Protein AF-A0A553NAD1-F1 (afdb_monomer)

Solvent-accessible surface area (backbone atoms only — not comparable to full-atom values): 46303 Å² total; per-residue (Å²): 99,87,90,55,59,46,81,45,65,51,66,58,22,22,53,83,28,61,50,53,101,74,58,42,40,40,43,79,47,86,65,76,65,32,33,32,42,28,48,88,83,40,85,36,45,63,30,46,58,85,72,62,65,29,15,17,15,6,55,20,30,30,30,40,57,53,76,83,68,48,60,88,63,41,79,38,80,38,51,24,25,24,32,85,57,92,50,79,54,73,43,75,52,69,59,29,39,39,30,30,32,95,87,86,48,50,37,34,36,56,63,61,42,97,45,73,45,31,23,71,31,33,49,40,90,90,53,87,79,86,83,80,88,85,83,83,89,84,92,81,83,94,78,81,89,75,85,79,78,82,82,77,57,55,83,82,52,57,45,82,44,60,51,62,54,24,26,55,62,32,56,71,44,93,66,72,42,47,35,41,84,50,88,67,78,66,33,33,30,43,26,47,85,84,38,63,29,40,64,32,51,54,80,50,64,63,25,13,23,16,9,56,20,19,28,23,35,50,88,54,82,65,49,62,88,62,39,78,39,79,37,46,28,24,16,10,44,96,95,31,56,62,61,40,78,44,69,59,28,40,39,29,31,32,96,84,83,50,52,35,33,35,62,60,63,36,94,45,68,45,27,23,73,25,32,30,57,82,84,37,59,46,80,45,66,49,65,55,21,22,54,82,27,60,49,56,102,76,55,44,45,35,40,80,44,86,64,77,62,36,32,30,40,28,49,90,84,39,84,36,47,63,29,49,55,82,56,61,66,29,16,19,16,6,57,21,22,30,27,39,49,84,54,82,65,50,58,89,63,32,61,41,79,36,48,24,22,26,10,44,96,94,29,59,60,65,43,76,46,58,59,27,39,37,32,32,32,97,87,81,48,52,36,33,36,56,55,55,35,94,43,64,48,30,23,72,29,34,48,37,87,88,48,93,74,90,76,87,88,79,89,85,86,88,89,88,88,90,87,79,94,73,88,83,68,80,87,76,55,52,87,80,53,55,46,81,44,62,52,63,53,24,27,56,84,34,56,71,48,93,68,69,45,44,37,42,82,47,87,65,76,66,34,31,32,46,25,48,85,85,38,78,28,39,65,32,52,55,81,55,63,63,26,11,22,15,11,53,23,21,31,27,36,49,89,54,81,68,49,60,88,63,40,78,39,80,37,47,26,25,23,9,44,95,94,30,59,61,62,44,77,48,72,57,28,40,39,29,34,34,99,82,83,48,53,35,32,35,62,58,64,43,96,48,81,43,30,26,73,26,30,29,68,70,65,82,63,76,70,66,82,55,57,54,83,81,51,56,45,82,46,66,50,64,56,21,22,55,84,28,60,50,53,101,79,52,43,42,38,43,77,46,86,65,78,66,34,33,32,42,28,47,90,84,38,84,35,46,62,30,52,56,81,56,61,65,30,15,18,16,7,56,22,23,29,28,38,50,87,54,82,69,50,59,89,63,39,78,38,80,39,49,28,24,26,11,43,96,93,32,57,60,64,44,74,51,60,61,27,41,38,30,31,32,96,85,78,48,53,37,32,37,58,55,59,38,95,46,64,49,31,24,72,28,33,47,47,95,82,66,78,92,71,87,76,96,76,82,87,81,82,88,80,84,84,80,86,88,79,92,77,78,81,91,62,58,51,80,83,49,54,45,81,45,60,53,64,55,25,26,63,82,35,58,69,48,94,65,76,43,45,37,43,82,50,85,66,77,66,33,33,32,42,26,49,88,85,39,86,46,55,63,40,51,55,80,52,62,66,24,14,23,17,11,58,19,20,30,24,38,51,86,55,82,65,49,59,89,62,39,79,37,77,37,48,28,24,18,10,43,96,95,31,58,63,62,38,80,46,68,61,26,43,38,31,28,31,99,84,87,48,54,32,34,34,62,62,64,38,96,45,71,44,28,23,74,28,60

Radius of gyration: 35.9 Å; Cα contacts (8 Å, |Δi|>4): 2042; chains: 1; bounding box: 89×92×97 Å

InterPro domains:
  IPR057774 UMOD/GP2/OIT3-like, D8C domain [PF23283] (36-122)
  IPR057774 UMOD/GP2/OIT3-like, D8C domain [PF23283] (189-275)
  IPR057774 UMOD/GP2/OIT3-like, D8C domain [PF23283] (312-398)
  IPR057774 UMOD/GP2/OIT3-like, D8C domain [PF23283] (465-551)
  IPR057774 UMOD/GP2/OIT3-like, D8C domain [PF23283] (599-685)
  IPR057774 UMOD/GP2/OIT3-like, D8C domain [PF23283] (752-838)

Foldseek 3Di:
DLVDAAEDADQLQALPHFADPDADALLPDDQDGKYFYDYVNHGFDFDCDFGAARGRRFRKEKGWPHDADDQVVAKDKTWIAIDNDRDTRPDTWDIWIKHDDDPGTIMISDDNTDDRGYDTHTYCPVPDPPDDDDDDDDDDDDDDDDDDDDDDALLVPAAEDADQLQALQNAPDPAAFFQLPPDFDGKYFYHHPNFGWDFAQDQRDARGSSARWEKGWDPDADDQVVAKDWTWIATDDPNDSRPDTFDIWIKHQHPPGGIMIRDDRGPDRRYDGHTYCLRGAAEDADQLQALPRFADPDADFLLPPPQDDKYFYDYPNHGFDFAQDFGDARGRRFRWEKGWDPDADDQNVAKDWTWIATDDPNDSRPDTWPIWIKHQDPVRTIIISDDNGPDGRYDTHTYCPVPPDPDDDDDDDDDDDDDDDDDDDPDDQLLRPAAEDADQLLELVNAQDPQAFFQLPPDFDGKYFYHHPNAGWAFAQDFRDARGSSFRWEKGWHPDADDQVVAKDKTWIATDDPNDSRPDTWDIWIWHQDPVRTIMIRDDNTDDGGYDGHIYHPPPPVPPPPQVLRPAAEDADQLQALPRFADPDADFLLPDDQDGKYFYDYPNHGWDFAQDFRDARGRRFRWEKGWDPDADDQVVAKDKTWIATDDPNRSRPDIWPIWIKHQDPVGGIMISDDNGPDGRYDTHTYDPPPDPDDDDDDDDDDDDDDDDDDDDDDDQLLVDAAEDADQLQALPNAPDPAAFFQLPPPFDGKYFYHHPNHGDDFAQDQRDARGSSFRWEKGWDPDADDQVVAWDWTWIATDDPNDSRPDTFDIWIKHQHDPGGIMIRDDRGPDRRYDTHD

Structure (mmCIF, N/CA/C/O backbone):
data_AF-A0A553NAD1-F1
#
_entry.id   AF-A0A553NAD1-F1
#
loop_
_atom_site.group_PDB
_atom_site.id
_atom_site.type_symbol
_atom_site.label_atom_id
_atom_site.label_alt_id
_atom_site.label_comp_id
_atom_site.label_asym_id
_atom_site.label_entity_id
_atom_site.label_seq_id
_atom_site.pdbx_PDB_ins_code
_atom_site.Cartn_x
_atom_site.Cartn_y
_atom_site.Cartn_z
_atom_site.occupancy
_atom_site.B_iso_or_equiv
_atom_site.auth_seq_id
_atom_site.auth_comp_id
_atom_site.auth_asym_id
_atom_site.auth_atom_id
_atom_site.pdbx_PDB_model_num
ATOM 1 N N . PRO A 1 1 ? -15.898 -7.299 29.329 1.00 72.94 1 PRO A N 1
ATOM 2 C CA . PRO A 1 1 ? -16.764 -8.474 29.094 1.00 72.94 1 PRO A CA 1
ATOM 3 C C . PRO A 1 1 ? -16.097 -9.619 28.293 1.00 72.94 1 PRO A C 1
ATOM 5 O O . PRO A 1 1 ? -16.261 -10.762 28.681 1.00 72.94 1 PRO A O 1
ATOM 8 N N . CYS A 1 2 ? -15.268 -9.368 27.265 1.00 80.12 2 CYS A N 1
ATOM 9 C CA . CYS A 1 2 ? -14.580 -10.455 26.528 1.00 80.12 2 CYS A CA 1
ATOM 10 C C . CYS A 1 2 ? -13.595 -11.294 27.358 1.00 80.12 2 CYS A C 1
ATOM 12 O O . CYS A 1 2 ? -13.323 -12.428 27.011 1.00 80.12 2 CYS A O 1
ATOM 14 N N . TYR A 1 3 ? -13.093 -10.768 28.473 1.00 75.94 3 TYR A N 1
ATOM 15 C CA . TYR A 1 3 ? -12.147 -11.474 29.350 1.00 75.94 3 TYR A CA 1
ATOM 16 C C . TYR A 1 3 ? -12.758 -11.851 30.709 1.00 75.94 3 TYR A C 1
ATOM 18 O O . TYR A 1 3 ? -12.046 -12.222 31.633 1.00 75.94 3 TYR A O 1
ATOM 26 N N . SER A 1 4 ? -14.073 -11.675 30.858 1.00 82.19 4 SER A N 1
ATOM 27 C CA . SER A 1 4 ? -14.816 -11.922 32.093 1.00 82.19 4 SER A CA 1
ATOM 28 C C . SER A 1 4 ? -16.259 -12.242 31.707 1.00 82.19 4 SER A C 1
ATOM 30 O O . SER A 1 4 ? -17.062 -11.335 31.472 1.00 82.19 4 SER A O 1
ATOM 32 N N . TYR A 1 5 ? -16.523 -13.538 31.539 1.00 89.75 5 TYR A N 1
ATOM 33 C CA . TYR A 1 5 ? -17.803 -14.120 31.146 1.00 89.75 5 TYR A CA 1
ATOM 34 C C . TYR A 1 5 ? -18.000 -15.464 31.863 1.00 89.75 5 TYR A C 1
ATOM 36 O O . TYR A 1 5 ? -17.034 -16.104 32.275 1.00 89.75 5 TYR A O 1
ATOM 44 N N . ASN A 1 6 ? -19.250 -15.893 31.978 1.00 90.25 6 ASN A N 1
ATOM 45 C CA . ASN A 1 6 ? -19.651 -17.222 32.410 1.00 90.25 6 ASN A CA 1
ATOM 46 C C . ASN A 1 6 ? -19.718 -18.157 31.195 1.00 90.25 6 ASN A C 1
ATOM 48 O O . ASN A 1 6 ? -20.144 -17.752 30.112 1.00 90.25 6 ASN A O 1
ATOM 52 N N . GLU A 1 7 ? -19.311 -19.409 31.357 1.00 90.88 7 GLU A N 1
ATOM 53 C CA . GLU A 1 7 ? -19.454 -20.420 30.307 1.00 90.88 7 GLU A CA 1
ATOM 54 C C . GLU A 1 7 ? -20.846 -21.050 30.398 1.00 90.88 7 GLU A C 1
ATOM 56 O O . GLU A 1 7 ? -21.265 -21.495 31.468 1.00 90.88 7 GLU A O 1
ATOM 61 N N . LEU A 1 8 ? -21.577 -21.062 29.284 1.00 89.81 8 LEU A N 1
ATOM 62 C CA . LEU A 1 8 ? -22.845 -21.770 29.152 1.00 89.81 8 LEU A CA 1
ATOM 63 C C . LEU A 1 8 ? -22.646 -22.953 28.205 1.00 89.81 8 LEU A C 1
ATOM 65 O O . LEU A 1 8 ? -22.827 -22.821 26.995 1.00 89.81 8 LEU A O 1
ATOM 69 N N . ASP A 1 9 ? -22.254 -24.088 28.781 1.00 89.50 9 ASP A N 1
ATOM 70 C CA . ASP A 1 9 ? -22.095 -25.370 28.091 1.00 89.50 9 ASP A CA 1
ATOM 71 C C . ASP A 1 9 ? -23.230 -26.319 28.500 1.00 89.50 9 ASP A C 1
ATOM 73 O O . ASP A 1 9 ? -23.144 -27.043 29.493 1.00 89.50 9 ASP A O 1
ATOM 77 N N . ASP A 1 10 ? -24.358 -26.239 27.796 1.00 86.31 10 ASP A N 1
ATOM 78 C CA . ASP A 1 10 ? -25.515 -27.104 28.041 1.00 86.31 10 ASP A CA 1
ATOM 79 C C . ASP A 1 10 ? -25.986 -27.711 26.714 1.00 86.31 10 ASP A C 1
ATOM 81 O O . ASP A 1 10 ? -26.724 -27.055 25.966 1.00 86.31 10 ASP A O 1
ATOM 85 N N . PRO A 1 11 ? -25.603 -28.970 26.420 1.00 85.06 11 PRO A N 1
ATOM 86 C CA . PRO A 1 11 ? -25.953 -29.655 25.176 1.00 85.06 11 PRO A CA 1
ATOM 87 C C . PRO A 1 11 ? -27.457 -29.720 24.905 1.00 85.06 11 PRO A C 1
ATOM 89 O O . PRO A 1 11 ? -27.882 -29.844 23.758 1.00 85.06 11 PRO A O 1
ATOM 92 N N . ARG A 1 12 ? -28.297 -29.581 25.941 1.00 86.69 12 ARG A N 1
ATOM 93 C CA . ARG A 1 12 ? -29.754 -29.592 25.775 1.00 86.69 12 ARG A CA 1
ATOM 94 C C . ARG A 1 12 ? -30.267 -28.375 24.991 1.00 86.69 12 ARG A C 1
ATOM 96 O O . ARG A 1 12 ? -31.370 -28.440 24.456 1.00 86.69 12 ARG A O 1
ATOM 103 N N . ARG A 1 13 ? -29.488 -27.290 24.906 1.00 90.00 13 ARG A N 1
ATOM 104 C CA . ARG A 1 13 ? -29.822 -26.038 24.192 1.00 90.00 13 ARG A CA 1
ATOM 105 C C . ARG A 1 13 ? -29.468 -26.068 22.707 1.00 90.00 13 ARG A C 1
ATOM 107 O O . ARG A 1 13 ? -29.696 -25.090 21.995 1.00 90.00 13 ARG A O 1
ATOM 114 N N . ALA A 1 14 ? -28.878 -27.162 22.241 1.00 89.75 14 ALA A N 1
ATOM 115 C CA . ALA A 1 14 ? -28.423 -27.309 20.874 1.00 89.75 14 ALA A CA 1
ATOM 116 C C . ALA A 1 14 ? -29.586 -27.293 19.871 1.00 89.75 14 ALA A C 1
ATOM 118 O O . ALA A 1 14 ? -30.636 -27.892 20.093 1.00 89.75 14 ALA A O 1
ATOM 119 N N . THR A 1 15 ? -29.381 -26.636 18.733 1.00 90.31 15 THR A N 1
ATOM 120 C CA . THR A 1 15 ? -30.357 -26.535 17.628 1.00 90.31 15 THR A CA 1
ATOM 121 C C . THR A 1 15 ? -30.809 -27.879 17.054 1.00 90.31 15 THR A C 1
ATOM 123 O O . THR A 1 15 ? -31.892 -27.947 16.489 1.00 90.31 15 THR A O 1
ATOM 126 N N . ASN A 1 16 ? -30.025 -28.947 17.213 1.00 84.75 16 ASN A N 1
ATOM 127 C CA . ASN A 1 16 ? -30.397 -30.308 16.813 1.00 84.75 16 ASN A CA 1
ATOM 128 C C . ASN A 1 16 ? -31.081 -31.119 17.933 1.00 84.75 16 ASN A C 1
ATOM 130 O O . ASN A 1 16 ? -31.470 -32.264 17.699 1.00 84.75 16 ASN A O 1
ATOM 134 N N . ASN A 1 17 ? -31.214 -30.564 19.142 1.00 84.81 17 ASN A N 1
ATOM 135 C CA . ASN A 1 17 ? -31.882 -31.230 20.250 1.00 84.81 17 ASN A CA 1
ATOM 136 C C . ASN A 1 17 ? -33.377 -30.901 20.247 1.00 84.81 17 ASN A C 1
ATOM 138 O O . ASN A 1 17 ? -33.777 -29.763 20.511 1.00 84.81 17 ASN A O 1
ATOM 142 N N . LEU A 1 18 ? -34.192 -31.920 19.986 1.00 82.19 18 LEU A N 1
ATOM 143 C CA . LEU A 1 18 ? -35.644 -31.803 20.000 1.00 82.19 18 LEU A CA 1
ATOM 144 C C . LEU A 1 18 ? -36.191 -31.759 21.430 1.00 82.19 18 LEU A C 1
ATOM 146 O O . LEU A 1 18 ? -35.631 -32.313 22.380 1.00 82.19 18 LEU A O 1
ATOM 150 N N . TYR A 1 19 ? -37.328 -31.095 21.565 1.00 72.75 19 TYR A N 1
ATOM 151 C CA . TYR A 1 19 ? -38.108 -30.984 22.779 1.00 72.75 19 TYR A CA 1
ATOM 152 C C . TYR A 1 19 ? -38.438 -32.370 23.365 1.00 72.75 19 TYR A C 1
ATOM 154 O O . TYR A 1 19 ? -38.799 -33.313 22.660 1.00 72.75 19 TYR A O 1
ATOM 162 N N . SER A 1 20 ? -38.331 -32.490 24.691 1.00 70.31 20 SER A N 1
ATOM 163 C CA . SER A 1 20 ? -38.727 -33.678 25.458 1.00 70.31 20 SER A CA 1
ATOM 164 C C . SER A 1 20 ? -39.524 -33.257 26.696 1.00 70.31 20 SER A C 1
ATOM 166 O O . SER A 1 20 ? -39.636 -32.069 26.992 1.00 70.31 20 SER A O 1
ATOM 168 N N . SER A 1 21 ? -40.061 -34.209 27.467 1.00 64.25 21 SER A N 1
ATOM 169 C CA . SER A 1 21 ? -40.949 -33.929 28.611 1.00 64.25 21 SER A CA 1
ATOM 170 C C . SER A 1 21 ? -40.358 -33.017 29.705 1.00 64.25 21 SER A C 1
ATOM 172 O O . SER A 1 21 ? -41.095 -32.588 30.589 1.00 64.25 21 SER A O 1
ATOM 174 N N . HIS A 1 22 ? -39.054 -32.720 29.663 1.00 65.81 22 HIS A N 1
ATOM 175 C CA . HIS A 1 22 ? -38.365 -31.762 30.531 1.00 65.81 22 HIS A CA 1
ATOM 176 C C . HIS A 1 22 ? -37.857 -30.567 29.707 1.00 65.81 22 HIS A C 1
ATOM 178 O O . HIS A 1 22 ? -36.707 -30.550 29.270 1.00 65.81 22 HIS A O 1
ATOM 184 N N . ALA A 1 23 ? -38.731 -29.578 29.490 1.00 72.50 23 ALA A N 1
ATOM 185 C CA . ALA A 1 23 ? -38.412 -28.355 28.750 1.00 72.50 23 ALA A CA 1
ATOM 186 C C . ALA A 1 23 ? -37.357 -27.509 29.478 1.00 72.50 23 ALA A C 1
ATOM 188 O O . ALA A 1 23 ? -37.447 -27.322 30.693 1.00 72.50 23 ALA A O 1
ATOM 189 N N . ILE A 1 24 ? -36.422 -26.915 28.740 1.00 82.88 24 ILE A N 1
ATOM 190 C CA . ILE A 1 24 ? -35.592 -25.828 29.264 1.00 82.88 24 ILE A CA 1
ATOM 191 C C . ILE A 1 24 ? -36.468 -24.581 29.403 1.00 82.88 24 ILE A C 1
ATOM 193 O O . ILE A 1 24 ? -37.058 -24.132 28.413 1.00 82.88 24 ILE A O 1
ATOM 197 N N . CYS A 1 25 ? -36.510 -24.012 30.617 1.00 84.00 25 CYS A N 1
ATOM 198 C CA . CYS A 1 25 ? -36.986 -22.649 30.819 1.00 84.00 25 CYS A CA 1
ATOM 199 C C . CYS A 1 25 ? -35.875 -21.676 31.217 1.00 84.00 25 CYS A C 1
ATOM 201 O O . CYS A 1 25 ? -35.389 -21.705 32.347 1.00 84.00 25 CYS A O 1
ATOM 203 N N . ASP A 1 26 ? -35.617 -20.687 30.363 1.00 88.50 26 ASP A N 1
ATOM 204 C CA . ASP A 1 26 ? -34.709 -19.581 30.689 1.00 88.50 26 ASP A CA 1
ATOM 205 C C . ASP A 1 26 ? -35.346 -18.463 31.512 1.00 88.50 26 ASP A C 1
ATOM 207 O O . ASP A 1 26 ? -34.653 -17.581 32.014 1.00 88.50 26 ASP A O 1
ATOM 211 N N . CYS A 1 27 ? -36.662 -18.504 31.687 1.00 83.44 27 CYS A N 1
ATOM 212 C CA . CYS A 1 27 ? -37.410 -17.649 32.598 1.00 83.44 27 CYS A CA 1
ATOM 213 C C . CYS A 1 27 ? -37.081 -17.905 34.083 1.00 83.44 27 CYS A C 1
ATOM 215 O O . CYS A 1 27 ? -37.275 -17.020 34.916 1.00 83.44 27 CYS A O 1
ATOM 217 N N . GLU A 1 28 ? -36.643 -19.114 34.443 1.00 81.62 28 GLU A N 1
ATOM 218 C CA . GLU A 1 28 ? -36.316 -19.490 35.827 1.00 81.62 28 GLU A CA 1
ATOM 219 C C . GLU A 1 28 ? -34.824 -19.308 36.121 1.00 81.62 28 GLU A C 1
ATOM 221 O O . GLU A 1 28 ? -34.411 -19.317 37.279 1.00 81.62 28 GLU A O 1
ATOM 226 N N . VAL A 1 29 ? -34.020 -19.083 35.078 1.00 84.06 29 VAL A N 1
ATOM 227 C CA . VAL A 1 29 ? -32.588 -18.820 35.188 1.00 84.06 29 VAL A CA 1
ATOM 228 C C . VAL A 1 29 ? -32.365 -17.363 35.589 1.00 84.06 29 VAL A C 1
ATOM 230 O O . VAL A 1 29 ? -32.924 -16.435 35.000 1.00 84.06 29 VAL A O 1
ATOM 233 N N . ASN A 1 30 ? -31.526 -17.157 36.604 1.00 83.88 30 ASN A N 1
ATOM 234 C CA . ASN A 1 30 ? -31.041 -15.831 36.962 1.00 83.88 30 ASN A CA 1
ATOM 235 C C . ASN A 1 30 ? -29.836 -15.482 36.080 1.00 83.88 30 ASN A C 1
ATOM 237 O O . ASN A 1 30 ? -28.714 -15.889 36.377 1.00 83.88 30 ASN A O 1
ATOM 241 N N . TRP A 1 31 ? -30.090 -14.778 34.979 1.00 89.12 31 TRP A N 1
ATOM 242 C CA . TRP A 1 31 ? -29.048 -14.308 34.072 1.00 89.12 31 TRP A CA 1
ATOM 243 C C . TRP A 1 31 ? -28.328 -13.104 34.684 1.00 89.12 31 TRP A C 1
ATOM 245 O O . TRP A 1 31 ? -28.920 -12.032 34.804 1.00 89.12 31 TRP A O 1
ATOM 255 N N . ASP A 1 32 ? -27.069 -13.291 35.080 1.00 84.38 32 ASP A N 1
ATOM 256 C CA . ASP A 1 32 ? -26.212 -12.224 35.602 1.00 84.38 32 ASP A CA 1
ATOM 257 C C . ASP A 1 32 ? -24.852 -12.244 34.895 1.00 84.38 32 ASP A C 1
ATOM 259 O O . ASP A 1 32 ? -24.144 -13.256 34.862 1.00 84.38 32 ASP A O 1
ATOM 263 N N . GLY A 1 33 ? -24.499 -11.107 34.302 1.00 88.94 33 GLY A N 1
ATOM 264 C CA . GLY A 1 33 ? -23.275 -10.929 33.533 1.00 88.94 33 GLY A CA 1
ATOM 265 C C . GLY A 1 33 ? -23.322 -11.462 32.095 1.00 88.94 33 GLY A C 1
ATOM 266 O O . GLY A 1 33 ? -24.370 -11.642 31.477 1.00 88.94 33 GLY A O 1
ATOM 267 N N . TRP A 1 34 ? -22.128 -11.655 31.536 1.00 93.81 34 TRP A N 1
ATOM 268 C CA . TRP A 1 34 ? -21.911 -12.040 30.141 1.00 93.81 34 TRP A CA 1
ATOM 269 C C . TRP A 1 34 ? -21.718 -13.543 30.028 1.00 93.81 34 TRP A C 1
ATOM 271 O O . TRP A 1 34 ? -20.984 -14.110 30.829 1.00 93.81 34 TRP A O 1
ATOM 281 N N . TYR A 1 35 ? -22.300 -14.172 29.013 1.00 94.00 35 TYR A N 1
ATOM 282 C CA . TYR A 1 35 ? -22.194 -15.607 28.768 1.00 94.00 35 TYR A CA 1
ATOM 283 C C . TYR A 1 35 ? -21.507 -15.886 27.437 1.00 94.00 35 TYR A C 1
ATOM 285 O O . TYR A 1 35 ? -21.816 -15.249 26.430 1.00 94.00 35 TYR A O 1
ATOM 293 N N . ARG A 1 36 ? -20.595 -16.856 27.422 1.00 93.81 36 ARG A N 1
ATOM 294 C CA . ARG A 1 36 ? -20.041 -17.447 26.202 1.00 93.81 36 ARG A CA 1
ATOM 295 C C . ARG A 1 36 ? -20.644 -18.833 26.024 1.00 93.81 36 ARG A C 1
ATOM 297 O O . ARG A 1 36 ? -20.676 -19.608 26.977 1.00 93.81 36 ARG A O 1
ATOM 304 N N . LEU A 1 37 ? -21.137 -19.122 24.824 1.00 92.38 37 LEU A N 1
ATOM 305 C CA . LEU A 1 37 ? -21.812 -20.383 24.536 1.00 92.38 37 LEU A CA 1
ATOM 306 C C . LEU A 1 37 ? -20.801 -21.461 24.148 1.00 92.38 37 LEU A C 1
ATOM 308 O O . LEU A 1 37 ? -19.892 -21.218 23.347 1.00 92.38 37 LEU A O 1
ATOM 312 N N . PHE A 1 38 ? -20.997 -22.649 24.707 1.00 89.25 38 PHE A N 1
ATOM 313 C CA . PHE A 1 38 ? -20.235 -23.848 24.394 1.00 89.25 38 PHE A CA 1
ATOM 314 C C . PHE A 1 38 ? -21.179 -25.017 24.086 1.00 89.25 38 PHE A C 1
ATOM 316 O O . PHE A 1 38 ? -22.351 -25.007 24.472 1.00 89.25 38 PHE A O 1
ATOM 323 N N . PHE A 1 39 ? -20.669 -25.992 23.340 1.00 86.00 39 PHE A N 1
ATOM 324 C CA . PHE A 1 39 ? -21.305 -27.288 23.137 1.00 86.00 39 PHE A CA 1
ATOM 325 C C . PHE A 1 39 ? -20.245 -28.380 23.286 1.00 86.00 39 PHE A C 1
ATOM 327 O O . PHE A 1 39 ? -19.359 -28.491 22.437 1.00 86.00 39 PHE A O 1
ATOM 334 N N . ASP A 1 40 ? -20.306 -29.137 24.380 1.00 84.50 40 ASP A N 1
ATOM 335 C CA . ASP A 1 40 ? -19.315 -30.158 24.745 1.00 84.50 40 ASP A CA 1
ATOM 336 C C . ASP A 1 40 ? -17.874 -29.600 24.707 1.00 84.50 40 ASP A C 1
ATOM 338 O O . ASP A 1 40 ? -16.948 -30.192 24.148 1.00 84.50 40 ASP A O 1
ATOM 342 N N . GLY A 1 41 ? -17.686 -28.399 25.264 1.00 74.88 41 GLY A N 1
ATOM 343 C CA . GLY A 1 41 ? -16.412 -27.674 25.292 1.00 74.88 41 GLY A CA 1
ATOM 344 C C . GLY A 1 41 ? -16.007 -26.977 23.985 1.00 74.88 41 GLY A C 1
ATOM 345 O O . GLY A 1 41 ? -15.007 -26.255 23.966 1.00 74.88 41 GLY A O 1
ATOM 346 N N . LEU A 1 42 ? -16.763 -27.128 22.892 1.00 80.12 42 LEU A N 1
ATOM 347 C CA . LEU A 1 42 ? -16.520 -26.399 21.643 1.00 80.12 42 LEU A CA 1
ATOM 348 C C . LEU A 1 42 ? -17.127 -24.999 21.708 1.00 80.12 42 LEU A C 1
ATOM 350 O O . LEU A 1 42 ? -18.278 -24.835 22.099 1.00 80.12 42 LEU A O 1
ATOM 354 N N . SER A 1 43 ? -16.365 -23.984 21.295 1.00 84.12 43 SER A N 1
ATOM 355 C CA . SER A 1 43 ? -16.866 -22.609 21.209 1.00 84.12 43 SER A CA 1
ATOM 356 C C . SER A 1 43 ? -17.901 -22.504 20.096 1.00 84.12 43 SER A C 1
ATOM 358 O O . SER A 1 43 ? -17.599 -22.782 18.937 1.00 84.12 43 SER A O 1
ATOM 360 N N . VAL A 1 44 ? -19.092 -22.036 20.445 1.00 90.06 44 VAL A N 1
ATOM 361 C CA . VAL A 1 44 ? -20.238 -21.926 19.538 1.00 90.06 44 VAL A CA 1
ATOM 362 C C . VAL A 1 44 ? -20.920 -20.576 19.718 1.00 90.06 44 VAL A C 1
ATOM 364 O O . VAL A 1 44 ? -20.539 -19.770 20.569 1.00 90.06 44 VAL A O 1
ATOM 367 N N . GLN A 1 45 ? -21.909 -20.301 18.878 1.00 94.38 45 GLN A N 1
ATOM 368 C CA . GLN A 1 45 ? -22.642 -19.043 18.883 1.00 94.38 45 GLN A CA 1
ATOM 369 C C . GLN A 1 45 ? -24.145 -19.293 18.933 1.00 94.38 45 GLN A C 1
ATOM 371 O O . GLN A 1 45 ? -24.623 -20.404 18.707 1.00 94.38 45 GLN A O 1
ATOM 376 N N . MET A 1 46 ? -24.896 -18.249 19.246 1.00 94.44 46 MET A N 1
ATOM 377 C CA . MET A 1 46 ? -26.345 -18.266 19.127 1.00 94.44 46 MET A CA 1
ATOM 378 C C . MET A 1 46 ? -26.706 -18.293 17.634 1.00 94.44 46 MET A C 1
ATOM 380 O O . MET A 1 46 ? -26.018 -17.643 16.853 1.00 94.44 46 MET A O 1
ATOM 384 N N . PRO A 1 47 ? -27.750 -19.002 17.187 1.00 93.88 47 PRO A N 1
ATOM 385 C CA . PRO A 1 47 ? -28.181 -18.912 15.795 1.00 93.88 47 PRO A CA 1
ATOM 386 C C . PRO A 1 47 ? -28.587 -17.472 15.441 1.00 93.88 47 PRO A C 1
ATOM 388 O O . PRO A 1 47 ? -29.179 -16.773 16.264 1.00 93.88 47 PRO A O 1
ATOM 391 N N . ASP A 1 48 ? -28.295 -17.024 14.222 1.00 92.44 48 ASP A N 1
ATOM 392 C CA . ASP A 1 48 ? -28.807 -15.771 13.633 1.00 92.44 48 ASP A CA 1
ATOM 393 C C . ASP A 1 48 ? -29.751 -16.020 12.443 1.00 92.44 48 ASP A C 1
ATOM 395 O O . ASP A 1 48 ? -30.218 -15.096 11.771 1.00 92.44 48 ASP A O 1
ATOM 399 N N . THR A 1 49 ? -30.083 -17.291 12.224 1.00 88.94 49 THR A N 1
ATOM 400 C CA . THR A 1 49 ? -31.062 -17.776 11.254 1.00 88.94 49 THR A CA 1
ATOM 401 C C . THR A 1 49 ? -32.187 -18.515 11.970 1.00 88.94 49 THR A C 1
ATOM 403 O O . THR A 1 49 ? -32.063 -18.892 13.134 1.00 88.94 49 THR A O 1
ATOM 406 N N . CYS A 1 50 ? -33.302 -18.712 11.267 1.00 90.06 50 CYS A N 1
ATOM 407 C CA . CYS A 1 50 ? -34.483 -19.357 11.824 1.00 90.06 50 CYS A CA 1
ATOM 408 C C . CYS A 1 50 ? -34.175 -20.755 12.386 1.00 90.06 50 CYS A C 1
ATOM 410 O O . CYS A 1 50 ? -33.417 -21.531 11.788 1.00 90.06 50 CYS A O 1
ATOM 412 N N . VAL A 1 51 ? -34.771 -21.049 13.542 1.00 90.75 51 VAL A N 1
ATOM 413 C CA . VAL A 1 51 ? -34.664 -22.331 14.241 1.00 90.75 51 VAL A CA 1
ATOM 414 C C . VAL A 1 51 ? -36.028 -23.013 14.214 1.00 90.75 51 VAL A C 1
ATOM 416 O O . VAL A 1 51 ? -37.031 -22.376 14.535 1.00 90.75 51 VAL A O 1
ATOM 419 N N . ASP A 1 52 ? -36.064 -24.294 13.845 1.00 86.81 52 ASP A N 1
ATOM 420 C CA . ASP A 1 52 ? -37.301 -25.077 13.738 1.00 86.81 52 ASP A CA 1
ATOM 421 C C . ASP A 1 52 ? -38.062 -25.148 15.070 1.00 86.81 52 ASP A C 1
ATOM 423 O O . ASP A 1 52 ? -37.465 -25.056 16.143 1.00 86.81 52 ASP A O 1
ATOM 427 N N . GLN A 1 53 ? -39.389 -25.301 15.010 1.00 85.88 53 GLN A N 1
ATOM 428 C CA . GLN A 1 53 ? -40.227 -25.448 16.205 1.00 85.88 53 GLN A CA 1
ATOM 429 C C . GLN A 1 53 ? -39.753 -26.641 17.051 1.00 85.88 53 GLN A C 1
ATOM 431 O O . GLN A 1 53 ? -39.277 -27.632 16.504 1.00 85.88 53 GLN A O 1
ATOM 436 N N . GLU A 1 54 ? -39.916 -26.562 18.376 1.00 85.31 54 GLU A N 1
ATOM 437 C CA . GLU A 1 54 ? -39.553 -27.649 19.298 1.00 85.31 54 GLU A CA 1
ATOM 438 C C . GLU A 1 54 ? -38.054 -28.017 19.306 1.00 85.31 54 GLU A C 1
ATOM 440 O O . GLU A 1 54 ? -37.679 -29.084 19.782 1.00 85.31 54 GLU A O 1
ATOM 445 N N . SER A 1 55 ? -37.173 -27.135 18.834 1.00 88.00 55 SER A N 1
ATOM 446 C CA . SER A 1 55 ? -35.716 -27.296 18.935 1.00 88.00 55 SER A CA 1
ATOM 447 C C . SER A 1 55 ? -35.131 -26.609 20.178 1.00 88.00 55 SER A C 1
ATOM 449 O O . SER A 1 55 ? -35.809 -25.857 20.884 1.00 88.00 55 SER A O 1
ATOM 451 N N . CYS A 1 56 ? -33.848 -26.856 20.464 1.00 90.56 56 CYS A N 1
ATOM 452 C CA . CYS A 1 56 ? -33.123 -26.306 21.620 1.00 90.56 56 CYS A CA 1
ATOM 453 C C . CYS A 1 56 ? -33.705 -26.732 22.977 1.00 90.56 56 CYS A C 1
ATOM 455 O O . CYS A 1 56 ? -33.590 -26.007 23.969 1.00 90.56 56 CYS A O 1
ATOM 457 N N . GLY A 1 57 ? -34.364 -27.896 23.021 1.00 87.06 57 GLY A N 1
ATOM 458 C CA . GLY A 1 57 ? -34.946 -28.449 24.244 1.00 87.06 57 GLY A CA 1
ATOM 459 C C . GLY A 1 57 ? -36.101 -27.627 24.831 1.00 87.06 57 GLY A C 1
ATOM 460 O O . GLY A 1 57 ? -36.392 -27.758 26.020 1.00 87.06 57 GLY A O 1
ATOM 461 N N . THR A 1 58 ? -36.765 -26.779 24.041 1.00 89.44 58 THR A N 1
ATOM 462 C CA . THR A 1 58 ? -37.876 -25.920 24.484 1.00 89.44 58 THR A CA 1
ATOM 463 C C . THR A 1 58 ? -39.021 -25.915 23.463 1.00 89.44 58 THR A C 1
ATOM 465 O O . THR A 1 58 ? -38.867 -26.451 22.373 1.00 89.44 58 THR A O 1
ATOM 468 N N . HIS A 1 59 ? -40.183 -25.341 23.799 1.00 86.06 59 HIS A N 1
ATOM 469 C CA . HIS A 1 59 ? -41.309 -25.283 22.848 1.00 86.06 59 HIS A CA 1
ATOM 470 C C . HIS A 1 59 ? -41.108 -24.179 21.802 1.00 86.06 59 HIS A C 1
ATOM 472 O O . HIS A 1 59 ? -41.381 -24.388 20.622 1.00 86.06 59 HIS A O 1
ATOM 478 N N . ALA A 1 60 ? -40.637 -23.010 22.246 1.00 89.62 60 ALA A N 1
ATOM 479 C CA . ALA A 1 60 ? -40.413 -21.839 21.411 1.00 89.62 60 ALA A CA 1
ATOM 480 C C . ALA A 1 60 ? -38.928 -21.416 21.484 1.00 89.62 60 ALA A C 1
ATOM 482 O O . ALA A 1 60 ? -38.520 -20.755 22.448 1.00 89.62 60 ALA A O 1
ATOM 483 N N . PRO A 1 61 ? -38.096 -21.819 20.506 1.00 92.81 61 PRO A N 1
ATOM 484 C CA . PRO A 1 61 ? -36.671 -21.501 20.498 1.00 92.81 61 PRO A CA 1
ATOM 485 C C . PRO A 1 61 ? -36.421 -20.007 20.287 1.00 92.81 61 PRO A C 1
ATOM 487 O O . PRO A 1 61 ? -37.161 -19.341 19.561 1.00 92.81 61 PRO A O 1
ATOM 490 N N . LEU A 1 62 ? -35.354 -19.489 20.902 1.00 93.94 62 LEU A N 1
ATOM 491 C CA . LEU A 1 62 ? -34.921 -18.098 20.774 1.00 93.94 62 LEU A CA 1
ATOM 492 C C . LEU A 1 62 ? -33.572 -17.983 20.051 1.00 93.94 62 LEU A C 1
ATOM 494 O O . LEU A 1 62 ? -32.593 -18.620 20.447 1.00 93.94 62 LEU A O 1
ATOM 498 N N . TRP A 1 63 ? -33.504 -17.111 19.042 1.00 94.88 63 TRP A N 1
ATOM 499 C CA . TRP A 1 63 ? -32.303 -16.826 18.239 1.00 94.88 63 TRP A CA 1
ATOM 500 C C . TRP A 1 63 ? -32.164 -15.324 17.932 1.00 94.88 63 TRP A C 1
ATOM 502 O O . TRP A 1 63 ? -33.093 -14.541 18.146 1.00 94.88 63 TRP A O 1
ATOM 512 N N . LEU A 1 64 ? -31.000 -14.897 17.442 1.00 95.50 64 LEU A N 1
ATOM 513 C CA . LEU A 1 64 ? -30.739 -13.494 17.117 1.00 95.50 64 LEU A CA 1
ATOM 514 C C . LEU A 1 64 ? -31.505 -13.030 15.877 1.00 95.50 64 LEU A C 1
ATOM 516 O O . LEU A 1 64 ? -31.496 -13.679 14.833 1.00 95.50 64 LEU A O 1
ATOM 520 N N . LYS A 1 65 ? -32.120 -11.846 15.957 1.00 87.69 65 LYS A N 1
ATOM 521 C CA . LYS A 1 65 ? -32.712 -11.185 14.793 1.00 87.69 65 LYS A CA 1
ATOM 522 C C . LYS A 1 65 ? -31.630 -10.425 14.016 1.00 87.69 65 LYS A C 1
ATOM 524 O O . LYS A 1 65 ? -31.229 -9.318 14.388 1.00 87.69 65 LYS A O 1
ATOM 529 N N . GLY A 1 66 ? -31.185 -11.026 12.914 1.00 81.88 66 GLY A N 1
ATOM 530 C CA . GLY A 1 66 ? -30.108 -10.516 12.058 1.00 81.88 66 GLY A CA 1
ATOM 531 C C . GLY A 1 66 ? -28.720 -10.987 12.504 1.00 81.88 66 GLY A C 1
ATOM 532 O O . GLY A 1 66 ? -28.571 -11.565 13.572 1.00 81.88 66 GLY A O 1
ATOM 533 N N . GLY A 1 67 ? -27.694 -10.718 11.691 1.00 83.25 67 GLY A N 1
ATOM 534 C CA . GLY A 1 67 ? -26.346 -11.264 11.904 1.00 83.25 67 GLY A CA 1
ATOM 535 C C . GLY A 1 67 ? -25.616 -10.708 13.127 1.00 83.25 67 GLY A C 1
ATOM 536 O O . GLY A 1 67 ? -25.942 -9.627 13.620 1.00 83.25 67 GLY A O 1
ATOM 537 N N . HIS A 1 68 ? -24.598 -11.420 13.595 1.00 91.62 68 HIS A N 1
ATOM 538 C CA . HIS A 1 68 ? -23.772 -11.008 14.729 1.00 91.62 68 HIS A CA 1
ATOM 539 C C . HIS A 1 68 ? -23.009 -9.683 14.478 1.00 91.62 68 HIS A C 1
ATOM 541 O O . HIS A 1 68 ? -22.702 -9.359 13.330 1.00 91.62 68 HIS A O 1
ATOM 547 N N . PRO A 1 69 ? -22.700 -8.890 15.527 1.00 88.62 69 PRO A N 1
ATOM 548 C CA . PRO A 1 69 ? -21.856 -7.695 15.401 1.00 88.62 69 PRO A CA 1
ATOM 549 C C . PRO A 1 69 ? -20.420 -8.027 14.980 1.00 88.62 69 PRO A C 1
ATOM 551 O O . PRO A 1 69 ? -19.946 -9.146 15.169 1.00 88.62 69 PRO A O 1
ATOM 554 N N . LYS A 1 70 ? -19.691 -7.030 14.486 1.00 86.88 70 LYS A N 1
ATOM 555 C CA . LYS A 1 70 ? -18.234 -7.069 14.321 1.00 86.88 70 LYS A CA 1
ATOM 556 C C . LYS A 1 70 ? -17.525 -6.567 15.582 1.00 86.88 70 LYS A C 1
ATOM 558 O O . LYS A 1 70 ? -18.133 -5.942 16.448 1.00 86.88 70 LYS A O 1
ATOM 563 N N . VAL A 1 71 ? -16.217 -6.823 15.694 1.00 78.75 71 VAL A N 1
ATOM 564 C CA . VAL A 1 71 ? -15.406 -6.392 16.858 1.00 78.75 71 VAL A CA 1
ATOM 565 C C . VAL A 1 71 ? -15.417 -4.863 17.019 1.00 78.75 71 VAL A C 1
ATOM 567 O O . VAL A 1 71 ? -15.458 -4.362 18.143 1.00 78.75 71 VAL A O 1
ATOM 570 N N . GLU A 1 72 ? -15.452 -4.138 15.899 1.00 74.56 72 GLU A N 1
ATOM 571 C CA . GLU A 1 72 ? -15.543 -2.673 15.818 1.00 74.56 72 GLU A CA 1
ATOM 572 C C . GLU A 1 72 ? -16.882 -2.098 16.314 1.00 74.56 72 GLU A C 1
ATOM 574 O O . GLU A 1 72 ? -16.903 -0.994 16.857 1.00 74.56 72 GLU A O 1
ATOM 579 N N . ASP A 1 73 ? -17.974 -2.869 16.234 1.00 78.06 73 ASP A N 1
ATOM 580 C CA . ASP A 1 73 ? -19.318 -2.432 16.648 1.00 78.06 73 ASP A CA 1
ATOM 581 C C . ASP A 1 73 ? -19.471 -2.357 18.180 1.00 78.06 73 ASP A C 1
ATOM 583 O O . ASP A 1 73 ? -20.443 -1.808 18.705 1.00 78.06 73 ASP A O 1
ATOM 587 N N . GLY A 1 74 ? -18.515 -2.911 18.932 1.00 86.31 74 GLY A N 1
ATOM 588 C CA . GLY A 1 74 ? -18.537 -2.903 20.389 1.00 86.31 74 GLY A CA 1
ATOM 589 C C . GLY A 1 74 ? -19.682 -3.739 20.970 1.00 86.31 74 GLY A C 1
ATOM 590 O O . GLY A 1 74 ? -19.906 -4.878 20.567 1.00 86.31 74 GLY A O 1
ATOM 591 N N . VAL A 1 75 ? -20.352 -3.216 22.004 1.00 91.38 75 VAL A N 1
ATOM 592 C CA . VAL A 1 75 ? -21.540 -3.871 22.570 1.00 91.38 75 VAL A CA 1
ATOM 593 C C . VAL A 1 75 ? -22.771 -3.345 21.850 1.00 91.38 75 VAL A C 1
ATOM 595 O O . VAL A 1 75 ? -23.120 -2.178 22.021 1.00 91.38 75 VAL A O 1
ATOM 598 N N . VAL A 1 76 ? -23.460 -4.215 21.121 1.00 91.12 76 VAL A N 1
ATOM 599 C CA . VAL A 1 76 ? -24.709 -3.876 20.436 1.00 91.12 76 VAL A CA 1
ATOM 600 C C . VAL A 1 76 ? -25.898 -4.517 21.136 1.00 91.12 76 VAL A C 1
ATOM 602 O O . VAL A 1 76 ? -25.800 -5.623 21.664 1.00 91.12 76 VAL A O 1
ATOM 605 N N . THR A 1 77 ? -27.038 -3.839 21.116 1.00 94.19 77 THR A N 1
ATOM 606 C CA . THR A 1 77 ? -28.319 -4.427 21.520 1.00 94.19 77 THR A CA 1
ATOM 607 C C . THR A 1 77 ? -28.963 -5.075 20.299 1.00 94.19 77 THR A C 1
ATOM 609 O O . THR A 1 77 ? -29.027 -4.452 19.238 1.00 94.19 77 THR A O 1
ATOM 612 N N . ARG A 1 78 ? -29.422 -6.320 20.427 1.00 90.62 78 ARG A N 1
ATOM 613 C CA . ARG A 1 78 ? -30.093 -7.061 19.357 1.00 90.62 78 ARG A CA 1
ATOM 614 C C . ARG A 1 78 ? -31.432 -7.605 19.815 1.00 90.62 78 ARG A C 1
ATOM 616 O O . ARG A 1 78 ? -31.560 -8.135 20.918 1.00 90.62 78 ARG A O 1
ATOM 623 N N . ASP A 1 79 ? -32.406 -7.490 18.923 1.00 93.06 79 ASP A N 1
ATOM 624 C CA . ASP A 1 79 ? -33.696 -8.145 19.070 1.00 93.06 79 ASP A CA 1
ATOM 625 C C . ASP A 1 79 ? -33.518 -9.665 18.999 1.00 93.06 79 ASP A C 1
ATOM 627 O O . ASP A 1 79 ? -32.670 -10.181 18.263 1.00 93.06 79 ASP A O 1
ATOM 631 N N . VAL A 1 80 ? -34.353 -10.383 19.744 1.00 94.38 80 VAL A N 1
ATOM 632 C CA . VAL A 1 80 ? -34.365 -11.846 19.776 1.00 94.38 80 VAL A CA 1
ATOM 633 C C . VAL A 1 80 ? -35.685 -12.333 19.196 1.00 94.38 80 VAL A C 1
ATOM 635 O O . VAL A 1 80 ? -36.755 -11.959 19.677 1.00 94.38 80 VAL A O 1
ATOM 638 N N . CYS A 1 81 ? -35.607 -13.164 18.164 1.00 93.38 81 CYS A N 1
ATOM 639 C CA . CYS A 1 81 ? -36.759 -13.792 17.532 1.00 93.38 81 CYS A CA 1
ATOM 640 C C . CYS A 1 81 ? -37.165 -15.065 18.273 1.00 93.38 81 CYS A C 1
ATOM 642 O O . CYS A 1 81 ? -36.306 -15.813 18.735 1.00 93.38 81 CYS A O 1
ATOM 644 N N . GLY A 1 82 ? -38.469 -15.331 18.317 1.00 91.31 82 GLY A N 1
ATOM 645 C CA . GLY A 1 82 ? -39.027 -16.629 18.680 1.00 91.31 82 GLY A CA 1
ATOM 646 C C . GLY A 1 82 ? -40.304 -16.919 17.895 1.00 91.31 82 GLY A C 1
ATOM 647 O O . GLY A 1 82 ? -40.885 -16.021 17.278 1.00 91.31 82 GLY A O 1
ATOM 648 N N . HIS A 1 83 ? -40.741 -18.178 17.900 1.00 89.56 83 HIS A N 1
ATOM 649 C CA . HIS A 1 83 ? -42.012 -18.596 17.299 1.00 89.56 83 HIS A CA 1
ATOM 650 C C . HIS A 1 83 ? -42.630 -19.792 18.021 1.00 89.56 83 HIS A C 1
ATOM 652 O O . HIS A 1 83 ? -41.945 -20.500 18.753 1.00 89.56 83 HIS A O 1
ATOM 658 N N . TRP A 1 84 ? -43.935 -19.986 17.818 1.00 83.06 84 TRP A N 1
ATOM 659 C CA . TRP A 1 84 ? -44.717 -21.110 18.367 1.00 83.06 84 TRP A CA 1
ATOM 660 C C . TRP A 1 84 ? -45.242 -22.073 17.300 1.00 83.06 84 TRP A C 1
ATOM 662 O O . TRP A 1 84 ? -45.732 -23.151 17.613 1.00 83.06 84 TRP A O 1
ATOM 672 N N . MET A 1 85 ? -45.217 -21.636 16.051 1.00 70.12 85 MET A N 1
ATOM 673 C CA . MET A 1 85 ? -45.684 -22.323 14.854 1.00 70.12 85 MET A CA 1
ATOM 674 C C . MET A 1 85 ? -44.685 -21.907 13.785 1.00 70.12 85 MET A C 1
ATOM 676 O O . MET A 1 85 ? -44.362 -20.725 13.814 1.00 70.12 85 MET A O 1
ATOM 680 N N . ASN A 1 86 ? -44.253 -22.821 12.902 1.00 66.19 86 ASN A N 1
ATOM 681 C CA . ASN A 1 86 ? -43.186 -22.735 11.868 1.00 66.19 86 ASN A CA 1
ATOM 682 C C . ASN A 1 86 ? -43.065 -21.456 10.980 1.00 66.19 86 ASN A C 1
ATOM 684 O O . ASN A 1 86 ? -42.421 -21.482 9.935 1.00 66.19 86 ASN A O 1
ATOM 688 N N . ASP A 1 87 ? -43.680 -20.342 11.348 1.00 76.75 87 ASP A N 1
ATOM 689 C CA . ASP A 1 87 ? -43.444 -18.982 10.898 1.00 76.75 87 ASP A CA 1
ATOM 690 C C . ASP A 1 87 ? -42.255 -18.346 11.646 1.00 76.75 87 ASP A C 1
ATOM 692 O O . ASP A 1 87 ? -42.287 -18.075 12.852 1.00 76.75 87 ASP A O 1
ATOM 696 N N . CYS A 1 88 ? -41.173 -18.109 10.911 1.00 84.12 88 CYS A N 1
ATOM 697 C CA . CYS A 1 88 ? -39.928 -17.588 11.453 1.00 84.12 88 CYS A CA 1
ATOM 698 C C . CYS A 1 88 ? -40.102 -16.185 12.059 1.00 84.12 88 CYS A C 1
ATOM 700 O O . CYS A 1 88 ? -40.425 -15.228 11.361 1.00 84.12 88 CYS A O 1
ATOM 702 N N . CYS A 1 89 ? -39.755 -16.038 13.344 1.00 87.38 89 CYS A N 1
ATOM 703 C CA . CYS A 1 89 ? -39.824 -14.776 14.095 1.00 87.38 89 CYS A CA 1
ATOM 704 C C . CYS A 1 89 ? -41.253 -14.228 14.281 1.00 87.38 89 CYS A C 1
ATOM 706 O O . CYS A 1 89 ? -41.497 -13.029 14.132 1.00 87.38 89 CYS A O 1
ATOM 708 N N . SER A 1 90 ? -42.201 -15.097 14.646 1.00 86.25 90 SER A N 1
ATOM 709 C CA . SER A 1 90 ? -43.593 -14.702 14.889 1.00 86.25 90 SER A CA 1
ATOM 710 C C . SER A 1 90 ? -43.766 -13.739 16.080 1.00 86.25 90 SER A C 1
ATOM 712 O O . SER A 1 90 ? -44.787 -13.058 16.179 1.00 86.25 90 SER A O 1
ATOM 714 N N . PHE A 1 91 ? -42.802 -13.676 17.008 1.00 89.12 91 PHE A N 1
ATOM 715 C CA . PHE A 1 91 ? -42.750 -12.672 18.075 1.00 89.12 91 PHE A CA 1
ATOM 716 C C . PHE A 1 91 ? -41.306 -12.290 18.440 1.00 89.12 91 PHE A C 1
ATOM 718 O O . PHE A 1 91 ? -40.347 -12.987 18.102 1.00 89.12 91 PHE A O 1
ATOM 725 N N . LEU A 1 92 ? -41.159 -11.173 19.163 1.00 91.19 92 LEU A N 1
ATOM 726 C CA . LEU A 1 92 ? -39.884 -10.713 19.718 1.00 91.19 92 LEU A CA 1
ATOM 727 C C . LEU A 1 92 ? -39.839 -10.952 21.228 1.00 91.19 92 LEU A C 1
ATOM 729 O O . LEU A 1 92 ? -40.779 -10.604 21.944 1.00 91.19 92 LEU A O 1
ATOM 733 N N . SER A 1 93 ? -38.745 -11.546 21.699 1.00 90.31 93 SER A N 1
ATOM 734 C CA . SER A 1 93 ? -38.403 -11.607 23.122 1.00 90.31 93 SER A CA 1
ATOM 735 C C . SER A 1 93 ? -37.700 -10.314 23.556 1.00 90.31 93 SER A C 1
ATOM 737 O O . SER A 1 93 ? -37.435 -9.427 22.741 1.00 90.31 93 SER A O 1
ATOM 739 N N . ASN A 1 94 ? -37.389 -10.202 24.849 1.00 87.31 94 ASN A N 1
ATOM 740 C CA . ASN A 1 94 ? -36.596 -9.094 25.375 1.00 87.31 94 ASN A CA 1
ATOM 741 C C . ASN A 1 94 ? -35.254 -9.007 24.623 1.00 87.31 94 ASN A C 1
ATOM 743 O O . ASN A 1 94 ? -34.603 -10.040 24.440 1.00 87.31 94 ASN A O 1
ATOM 747 N N . PRO A 1 95 ? -34.834 -7.807 24.185 1.00 91.69 95 PRO A N 1
ATOM 748 C CA . PRO A 1 95 ? -33.574 -7.652 23.480 1.00 91.69 95 PRO A CA 1
ATOM 749 C C . PRO A 1 95 ? -32.400 -7.960 24.411 1.00 91.69 95 PRO A C 1
ATOM 751 O O . PRO A 1 95 ? -32.439 -7.666 25.608 1.00 91.69 95 PRO A O 1
ATOM 754 N N . ILE A 1 96 ? -31.342 -8.525 23.838 1.00 95.19 96 ILE A N 1
ATOM 755 C CA . ILE A 1 96 ? -30.111 -8.885 24.550 1.00 95.19 96 ILE A CA 1
ATOM 756 C C . ILE A 1 96 ? -28.956 -8.007 24.080 1.00 95.19 96 ILE A C 1
ATOM 758 O O . ILE A 1 96 ? -29.017 -7.402 23.005 1.00 95.19 96 ILE A O 1
ATOM 762 N N . ARG A 1 97 ? -27.876 -7.943 24.861 1.00 95.25 97 ARG A N 1
ATOM 763 C CA . ARG A 1 97 ? -26.638 -7.290 24.417 1.00 95.25 97 ARG A CA 1
ATOM 764 C C . ARG A 1 97 ? -25.646 -8.340 23.944 1.00 95.25 97 ARG A C 1
ATOM 766 O O . ARG A 1 97 ? -25.429 -9.347 24.609 1.00 95.25 97 ARG A O 1
ATOM 773 N N . VAL A 1 98 ? -25.041 -8.101 22.787 1.00 96.00 98 VAL A N 1
ATOM 774 C CA . VAL A 1 98 ? -24.077 -9.003 22.151 1.00 96.00 98 VAL A CA 1
ATOM 775 C C . VAL A 1 98 ? -22.806 -8.231 21.856 1.00 96.00 98 VAL A C 1
ATOM 777 O O . VAL A 1 98 ? -22.852 -7.074 21.434 1.00 96.00 98 VAL A O 1
ATOM 780 N N . LYS A 1 99 ? -21.660 -8.870 22.073 1.00 92.06 99 LYS A N 1
ATOM 781 C CA . LYS A 1 99 ? -20.360 -8.321 21.696 1.00 92.06 99 LYS A CA 1
ATOM 782 C C . LYS A 1 99 ? -19.534 -9.374 20.975 1.00 92.06 99 LYS A C 1
ATOM 784 O O . LYS A 1 99 ? -19.391 -10.492 21.465 1.00 92.06 99 LYS A O 1
ATOM 789 N N . ALA A 1 100 ? -18.955 -8.983 19.846 1.00 91.75 100 ALA A N 1
ATOM 790 C CA . ALA A 1 100 ? -17.902 -9.745 19.194 1.00 91.75 100 ALA A CA 1
ATOM 791 C C . ALA A 1 100 ? -16.572 -9.498 19.906 1.00 91.75 100 ALA A C 1
ATOM 793 O O . ALA A 1 100 ? -16.205 -8.352 20.190 1.00 91.75 100 ALA A O 1
ATOM 794 N N . CYS A 1 101 ? -15.856 -10.573 20.211 1.00 82.44 101 CYS A N 1
ATOM 795 C CA . CYS A 1 101 ? -14.604 -10.509 20.943 1.00 82.44 101 CYS A CA 1
ATOM 796 C C . CYS A 1 101 ? -13.398 -10.786 20.038 1.00 82.44 101 CYS A C 1
ATOM 798 O O . CYS A 1 101 ? -13.488 -11.610 19.122 1.00 82.44 101 CYS A O 1
ATOM 800 N N . PRO A 1 102 ? -12.246 -10.140 20.304 1.00 67.75 102 PRO A N 1
ATOM 801 C CA . PRO A 1 102 ? -10.979 -10.528 19.694 1.00 67.75 102 PRO A CA 1
ATOM 802 C C . PRO A 1 102 ? -10.720 -12.017 19.973 1.00 67.75 102 PRO A C 1
ATOM 804 O O . PRO A 1 102 ? -10.733 -12.435 21.132 1.00 67.75 102 PRO A O 1
ATOM 807 N N . GLY A 1 103 ? -10.559 -12.820 18.919 1.00 71.12 103 GLY A N 1
ATOM 808 C CA . GLY A 1 103 ? -10.471 -14.286 19.011 1.00 71.12 103 GLY A CA 1
ATOM 809 C C . GLY A 1 103 ? -11.639 -15.056 18.385 1.00 71.12 103 GLY A C 1
ATOM 810 O O . GLY A 1 103 ? -11.692 -16.272 18.534 1.00 71.12 103 GLY A O 1
ATOM 811 N N . GLY A 1 104 ? -12.562 -14.378 17.691 1.00 78.88 104 GLY A N 1
ATOM 812 C CA . GLY A 1 104 ? -13.554 -15.036 16.828 1.00 78.88 104 GLY A CA 1
ATOM 813 C C . GLY A 1 104 ? -14.708 -15.712 17.572 1.00 78.88 104 GLY A C 1
ATOM 814 O O . GLY A 1 104 ? -15.259 -16.690 17.082 1.00 78.88 104 GLY A O 1
ATOM 815 N N . TYR A 1 105 ? -15.066 -15.212 18.756 1.00 88.25 105 TYR A N 1
ATOM 816 C CA . TYR A 1 105 ? -16.218 -15.685 19.527 1.00 88.25 105 TYR A CA 1
ATOM 817 C C . TYR A 1 105 ? -17.098 -14.519 19.973 1.00 88.25 105 TYR A C 1
ATOM 819 O O . TYR A 1 105 ? -16.690 -13.351 19.967 1.00 88.25 105 TYR A O 1
ATOM 827 N N . TYR A 1 106 ? -18.307 -14.860 20.402 1.00 93.69 106 TYR A N 1
ATOM 828 C CA . TYR A 1 106 ? -19.310 -13.913 20.856 1.00 93.69 106 TYR A CA 1
ATOM 829 C C . TYR A 1 106 ? -19.633 -14.139 22.323 1.00 93.69 106 TYR A C 1
ATOM 831 O O . TYR A 1 106 ? -19.569 -15.257 22.838 1.00 93.69 106 TYR A O 1
ATOM 839 N N . ILE A 1 107 ? -19.989 -13.048 22.987 1.00 95.00 107 ILE A N 1
ATOM 840 C CA . ILE A 1 107 ? -20.533 -13.072 24.336 1.00 95.00 107 ILE A CA 1
ATOM 841 C C . ILE A 1 107 ? -21.890 -12.380 24.353 1.00 95.00 107 ILE A C 1
ATOM 843 O O . ILE A 1 107 ? -22.112 -11.394 23.642 1.00 95.00 107 ILE A O 1
ATOM 847 N N . TYR A 1 108 ? -22.772 -12.897 25.197 1.00 96.19 108 TYR A N 1
ATOM 848 C CA . TYR A 1 108 ? -24.178 -12.535 25.258 1.00 96.19 108 TYR A CA 1
ATOM 849 C C . TYR A 1 108 ? -24.538 -12.172 26.695 1.00 96.19 108 TYR A C 1
ATOM 851 O O . TYR A 1 108 ? -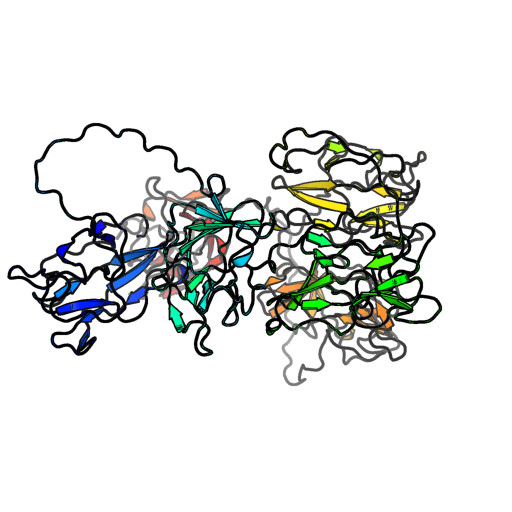24.394 -12.982 27.607 1.00 96.19 108 TYR A O 1
ATOM 859 N N . GLU A 1 109 ? -25.004 -10.953 26.913 1.00 95.56 109 GLU A N 1
ATOM 860 C CA . GLU A 1 109 ? -25.678 -10.576 28.151 1.00 95.56 109 GLU A CA 1
ATOM 861 C C . GLU A 1 109 ? -27.156 -10.931 27.967 1.00 95.56 109 GLU A C 1
ATOM 863 O O . GLU A 1 109 ? -27.943 -10.164 27.402 1.00 95.56 109 GLU A O 1
ATOM 868 N N . LEU A 1 110 ? -27.483 -12.174 28.328 1.00 93.94 110 LEU A N 1
ATOM 869 C CA . LEU A 1 110 ? -28.810 -12.758 28.168 1.00 93.94 110 LEU A CA 1
ATOM 870 C C . LEU A 1 110 ? -29.773 -12.170 29.201 1.00 93.94 110 LEU A C 1
ATOM 872 O O . LEU A 1 110 ? -29.396 -11.875 30.331 1.00 93.94 110 LEU A O 1
ATOM 876 N N . VAL A 1 111 ? -31.036 -12.013 28.812 1.00 91.56 111 VAL A N 1
ATOM 877 C CA . VAL A 1 111 ? -32.077 -11.444 29.676 1.00 91.56 111 VAL A CA 1
ATOM 878 C C . VAL A 1 111 ? -33.162 -12.483 29.907 1.00 91.56 111 VAL A C 1
ATOM 880 O O . VAL A 1 111 ? -33.488 -13.262 29.017 1.00 91.56 111 VAL A O 1
ATOM 883 N N . LYS A 1 112 ? -33.762 -12.494 31.094 1.00 89.12 112 LYS A N 1
ATOM 884 C CA . LYS A 1 112 ? -34.886 -13.378 31.415 1.00 89.12 112 LYS A CA 1
ATOM 885 C C . LYS A 1 112 ? -36.039 -13.225 30.391 1.00 89.12 112 LYS A C 1
ATOM 887 O O . LYS A 1 112 ? -36.583 -12.121 30.267 1.00 89.12 112 LYS A O 1
ATOM 892 N N . PRO A 1 113 ? -36.443 -14.296 29.675 1.00 86.31 113 PRO A N 1
ATOM 893 C CA . PRO A 1 113 ? -37.617 -14.279 28.801 1.00 86.31 113 PRO A CA 1
ATOM 894 C C . PRO A 1 113 ? -38.932 -14.234 29.594 1.00 86.31 113 PRO A C 1
ATOM 896 O O . PRO A 1 113 ? -38.989 -14.627 30.761 1.00 86.31 113 PRO A O 1
ATOM 899 N N . SER A 1 114 ? -40.014 -13.799 28.944 1.00 81.00 114 SER A N 1
ATOM 900 C CA . SER A 1 114 ? -41.303 -13.540 29.608 1.00 81.00 114 SER A CA 1
ATOM 901 C C . SER A 1 114 ? -42.094 -14.790 30.024 1.00 81.00 114 SER A C 1
ATOM 903 O O . SER A 1 114 ? -42.986 -14.675 30.861 1.00 81.00 114 SER A O 1
ATOM 905 N N . PHE A 1 115 ? -41.805 -15.973 29.466 1.00 79.12 115 PHE A N 1
ATOM 906 C CA . PHE A 1 115 ? -42.625 -17.182 29.656 1.00 79.12 115 PHE A CA 1
ATOM 907 C C . PHE A 1 115 ? -41.809 -18.455 29.853 1.00 79.12 115 PHE A C 1
ATOM 909 O O . PHE A 1 115 ? -40.658 -18.535 29.426 1.00 79.12 115 PHE A O 1
ATOM 916 N N . CYS A 1 116 ? -42.461 -19.474 30.434 1.00 76.69 116 CYS A N 1
ATOM 917 C CA . CYS A 1 116 ? -41.825 -20.732 30.819 1.00 76.69 116 CYS A CA 1
ATOM 918 C C . CYS A 1 116 ? -41.362 -21.671 29.691 1.00 76.69 116 CYS A C 1
ATOM 920 O O . CYS A 1 116 ? -40.788 -22.726 29.935 1.00 76.69 116 CYS A O 1
ATOM 922 N N . PHE A 1 117 ? -41.621 -21.288 28.450 1.00 83.94 117 PHE A N 1
ATOM 923 C CA . PHE A 1 117 ? -41.529 -22.159 27.281 1.00 83.94 117 PHE A CA 1
ATOM 924 C C . PHE A 1 117 ? -40.504 -21.654 26.256 1.00 83.94 117 PHE A C 1
ATOM 926 O O . PHE A 1 117 ? -40.557 -22.047 25.092 1.00 83.94 117 PHE A O 1
ATOM 933 N N . LEU A 1 118 ? -39.635 -20.737 26.690 1.00 89.00 118 LEU A N 1
ATOM 934 C CA . LEU A 1 118 ? -38.652 -20.034 25.876 1.00 89.00 118 LEU A CA 1
ATOM 935 C C . LEU A 1 118 ? -37.245 -20.366 26.371 1.00 89.00 118 LEU A C 1
ATOM 937 O O . LEU A 1 118 ? -36.976 -20.282 27.576 1.00 89.00 118 LEU A O 1
ATOM 941 N N . ALA A 1 119 ? -36.349 -20.678 25.440 1.00 91.06 119 ALA A N 1
ATOM 942 C CA . ALA A 1 119 ? -34.936 -20.878 25.728 1.00 91.06 119 ALA A CA 1
ATOM 943 C C . ALA A 1 119 ? -34.047 -20.372 24.589 1.00 91.06 119 ALA A C 1
ATOM 945 O O . ALA A 1 119 ? -34.381 -20.514 23.411 1.00 91.06 119 ALA A O 1
ATOM 946 N N . TYR A 1 120 ? -32.910 -19.793 24.959 1.00 94.31 1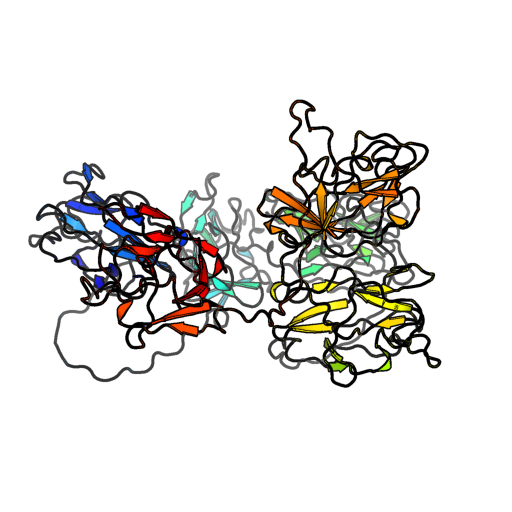20 TYR A N 1
ATOM 947 C CA . TYR A 1 120 ? -31.858 -19.365 24.051 1.00 94.31 120 TYR A CA 1
ATOM 948 C C . TYR A 1 120 ? -31.142 -20.569 23.445 1.00 94.31 120 TYR A C 1
ATOM 950 O O . TYR A 1 120 ? -30.665 -21.452 24.163 1.00 94.31 120 TYR A O 1
ATOM 958 N N . CYS A 1 121 ? -31.085 -20.579 22.116 1.00 93.50 121 CYS A N 1
ATOM 959 C CA . CYS A 1 121 ? -30.498 -21.652 21.334 1.00 93.50 121 CYS A CA 1
ATOM 960 C C . CYS A 1 121 ? -28.985 -21.547 21.193 1.00 93.50 121 CYS A C 1
ATOM 962 O O . CYS A 1 121 ? -28.421 -20.455 21.105 1.00 93.50 121 CYS A O 1
ATOM 964 N N . THR A 1 122 ? -28.368 -22.710 21.019 1.00 92.69 122 THR A N 1
ATOM 965 C CA . THR A 1 122 ? -26.960 -22.864 20.665 1.00 92.69 122 THR A CA 1
ATOM 966 C C . THR A 1 122 ? -26.838 -23.467 19.261 1.00 92.69 122 THR A C 1
ATOM 968 O O . THR A 1 122 ? -27.413 -24.520 18.967 1.00 92.69 122 THR A O 1
ATOM 971 N N . GLU A 1 123 ? -26.111 -22.799 18.363 1.00 92.38 123 GLU A N 1
ATOM 972 C CA . GLU A 1 123 ? -25.929 -23.234 16.976 1.00 92.38 123 GLU A CA 1
ATOM 973 C C . GLU A 1 123 ? -24.960 -24.415 16.894 1.00 92.38 123 GLU A C 1
ATOM 975 O O . GLU A 1 123 ? -23.795 -24.302 17.274 1.00 92.38 123 GLU A O 1
ATOM 980 N N . VAL A 1 124 ? -25.443 -25.540 16.366 1.00 89.94 124 VAL A N 1
ATOM 981 C CA . VAL A 1 124 ? -24.649 -26.762 16.187 1.00 89.94 124 VAL A CA 1
ATOM 982 C C . VAL A 1 124 ? -24.912 -27.443 14.847 1.00 89.94 124 VAL A C 1
ATOM 984 O O . VAL A 1 124 ? -24.337 -28.496 14.588 1.00 89.94 124 VAL A O 1
ATOM 987 N N . ARG A 1 125 ? -25.746 -26.870 13.965 1.00 82.56 125 ARG A N 1
ATOM 988 C CA . ARG A 1 125 ? -26.065 -27.475 12.656 1.00 82.56 125 ARG A CA 1
ATOM 989 C C . ARG A 1 125 ? -24.824 -27.659 11.774 1.00 82.56 125 ARG A C 1
ATOM 991 O O . ARG A 1 125 ? -24.812 -28.535 10.919 1.00 82.56 125 ARG A O 1
ATOM 998 N N . ASN A 1 126 ? -23.765 -26.895 12.047 1.00 67.31 126 ASN A N 1
ATOM 999 C CA . ASN A 1 126 ? -22.470 -26.966 11.365 1.00 67.31 126 ASN A CA 1
ATOM 1000 C C . ASN A 1 126 ? -21.410 -27.785 12.133 1.00 67.31 126 ASN A C 1
ATOM 1002 O O . ASN A 1 126 ? -20.249 -27.816 11.727 1.00 67.31 126 ASN A O 1
ATOM 1006 N N . ILE A 1 127 ? -21.772 -28.422 13.254 1.00 70.88 127 ILE A N 1
ATOM 1007 C CA . ILE A 1 127 ? -20.858 -29.201 14.100 1.00 70.88 127 ILE A CA 1
ATOM 1008 C C . ILE A 1 127 ? -21.143 -30.685 13.889 1.00 70.88 127 ILE A C 1
ATOM 1010 O O . ILE A 1 127 ? -22.230 -31.185 14.180 1.00 70.88 127 ILE A O 1
ATOM 1014 N N . ASN A 1 128 ? -20.149 -31.407 13.378 1.00 49.34 128 ASN A N 1
ATOM 1015 C CA . ASN A 1 128 ? -20.282 -32.824 13.067 1.00 49.34 128 ASN A CA 1
ATOM 1016 C C . ASN A 1 128 ? -20.273 -33.651 14.371 1.00 49.34 128 ASN A C 1
ATOM 1018 O O . ASN A 1 128 ? -19.223 -33.915 14.952 1.00 49.34 128 ASN A O 1
ATOM 1022 N N . THR A 1 129 ? -21.452 -34.040 14.861 1.00 43.72 129 THR A N 1
ATOM 1023 C CA . THR A 1 129 ? -21.681 -34.681 16.175 1.00 43.72 129 THR A CA 1
ATOM 1024 C C . THR A 1 129 ? -21.408 -36.195 16.197 1.00 43.72 129 THR A C 1
ATOM 1026 O O . THR A 1 129 ? -22.014 -36.942 16.960 1.00 43.72 129 THR A O 1
ATOM 1029 N N . SER A 1 130 ? -20.464 -36.699 15.396 1.00 37.53 130 SER A N 1
ATOM 1030 C CA . SER A 1 130 ? -20.194 -38.145 15.295 1.00 37.53 130 SER A CA 1
ATOM 1031 C C . SER A 1 130 ? -19.270 -38.725 16.380 1.00 37.53 130 SER A C 1
ATOM 1033 O O . SER A 1 130 ? -18.827 -39.863 16.247 1.00 37.53 130 SER A O 1
ATOM 1035 N N . TYR A 1 131 ? -18.982 -37.997 17.461 1.00 35.50 131 TYR A N 1
ATOM 1036 C CA . TYR A 1 131 ? -18.210 -38.510 18.599 1.00 35.50 131 TYR A CA 1
ATOM 1037 C C . TYR A 1 131 ? -18.978 -38.349 19.910 1.00 35.50 131 TYR A C 1
ATOM 1039 O O . TYR A 1 131 ? -18.601 -37.575 20.780 1.00 35.50 131 TYR A O 1
ATOM 1047 N N . ALA A 1 132 ? -20.050 -39.120 20.070 1.00 29.47 132 ALA A N 1
ATOM 1048 C CA . ALA A 1 132 ? -20.703 -39.286 21.360 1.00 29.47 132 ALA A CA 1
ATOM 1049 C C . ALA A 1 132 ? -21.055 -40.754 21.587 1.00 29.47 132 ALA A C 1
ATOM 1051 O O . ALA A 1 132 ? -22.152 -41.164 21.239 1.00 29.47 132 ALA A O 1
ATOM 1052 N N . ILE A 1 133 ? -20.139 -41.524 22.188 1.00 31.88 133 ILE A N 1
ATOM 1053 C CA . ILE A 1 133 ? -20.466 -42.530 23.214 1.00 31.88 133 ILE A CA 1
ATOM 1054 C C . ILE A 1 133 ? -19.222 -42.713 24.096 1.00 31.88 133 ILE A C 1
ATOM 1056 O O . ILE A 1 133 ? -18.283 -43.346 23.638 1.00 31.88 133 ILE A O 1
ATOM 1060 N N . VAL A 1 134 ? -19.227 -42.231 25.346 1.00 28.56 134 VAL A N 1
ATOM 1061 C CA . VAL A 1 134 ? -18.955 -43.056 26.545 1.00 28.56 134 VAL A CA 1
ATOM 1062 C C . VAL A 1 134 ? -19.663 -42.422 27.754 1.00 28.56 134 VAL A C 1
ATOM 1064 O O . VAL A 1 134 ? -19.663 -41.217 27.971 1.00 28.56 134 VAL A O 1
ATOM 1067 N N . THR A 1 135 ? -20.307 -43.307 28.500 1.00 29.23 135 THR A N 1
ATOM 1068 C CA . THR A 1 135 ? -21.252 -43.189 29.613 1.00 29.23 135 THR A CA 1
ATOM 1069 C C . THR A 1 135 ? -20.740 -42.583 30.930 1.00 29.23 135 THR A C 1
ATOM 1071 O O . THR A 1 135 ? -19.662 -42.919 31.405 1.00 29.23 135 THR A O 1
ATOM 1074 N N . SER A 1 136 ? -21.627 -41.795 31.552 1.00 28.58 136 SER A N 1
ATOM 1075 C CA . SER A 1 136 ? -21.928 -41.601 32.989 1.00 28.58 136 SER A CA 1
ATOM 1076 C C . SER A 1 136 ? -20.852 -41.786 34.085 1.00 28.58 136 SER A C 1
ATOM 1078 O O . SER A 1 136 ? -20.491 -42.903 34.442 1.00 28.58 136 SER A O 1
ATOM 1080 N N . ALA A 1 137 ? -20.570 -40.654 34.746 1.00 30.89 137 ALA A N 1
ATOM 1081 C CA . ALA A 1 137 ? -20.427 -40.395 36.190 1.00 30.89 137 ALA A CA 1
ATOM 1082 C C . ALA A 1 137 ? -19.506 -41.269 37.074 1.00 30.89 137 ALA A C 1
ATOM 1084 O O . ALA A 1 137 ? -19.825 -42.402 37.419 1.00 30.89 137 ALA A O 1
ATOM 1085 N N . THR A 1 138 ? -18.494 -40.629 37.675 1.00 26.06 138 THR A N 1
ATOM 1086 C CA . THR A 1 138 ? -18.370 -40.516 39.147 1.00 26.06 138 THR A CA 1
ATOM 1087 C C . THR A 1 138 ? -17.364 -39.424 39.549 1.00 26.06 138 THR A C 1
ATOM 1089 O O . THR A 1 138 ? -16.347 -39.205 38.904 1.00 26.06 138 THR A O 1
ATOM 1092 N N . LYS A 1 139 ? -17.712 -38.716 40.627 1.00 39.75 139 LYS A N 1
ATOM 1093 C CA . LYS A 1 139 ? -16.997 -37.631 41.320 1.00 39.75 139 LYS A CA 1
ATOM 1094 C C . LYS A 1 139 ? -15.630 -38.083 41.857 1.00 39.75 139 LYS A C 1
ATOM 1096 O O . LYS A 1 139 ? -15.611 -39.101 42.539 1.00 39.75 139 LYS A O 1
ATOM 1101 N N . LEU A 1 140 ? -14.563 -37.288 41.675 1.00 26.44 140 LEU A N 1
ATOM 1102 C CA . LEU A 1 140 ? -13.382 -37.224 42.562 1.00 26.44 140 LEU A CA 1
ATOM 1103 C C . LEU A 1 140 ? -12.529 -35.955 42.313 1.00 26.44 140 LEU A C 1
ATOM 1105 O O . LEU A 1 140 ? -12.540 -35.382 41.231 1.00 26.44 140 LEU A O 1
ATOM 1109 N N . GLU A 1 141 ? -11.871 -35.516 43.386 1.00 28.80 141 GLU A N 1
ATOM 1110 C CA . GLU A 1 141 ? -11.135 -34.263 43.644 1.00 28.80 141 GLU A CA 1
ATOM 1111 C C . GLU A 1 141 ? -9.877 -33.998 42.775 1.00 28.80 141 GLU A C 1
ATOM 1113 O O . GLU A 1 141 ? -9.373 -34.913 42.123 1.00 28.80 141 GLU A O 1
ATOM 1118 N N . PRO A 1 142 ? -9.336 -32.754 42.763 1.00 35.81 142 PRO A N 1
ATOM 1119 C CA . PRO A 1 142 ? -8.332 -32.332 41.788 1.00 35.81 142 PRO A CA 1
ATOM 1120 C C . PRO A 1 142 ? -6.916 -32.804 42.148 1.00 35.81 142 PRO A C 1
ATOM 1122 O O . PRO A 1 142 ? -6.431 -32.591 43.257 1.00 35.81 142 PRO A O 1
ATOM 1125 N N . THR A 1 143 ? -6.216 -33.378 41.170 1.00 26.69 143 THR A N 1
ATOM 1126 C CA . THR A 1 143 ? -4.759 -33.615 41.188 1.00 26.69 143 THR A CA 1
ATOM 1127 C C . THR A 1 143 ? -4.145 -33.282 39.815 1.00 26.69 143 THR A C 1
ATOM 1129 O O . THR A 1 143 ? -4.883 -33.140 38.842 1.00 26.69 143 THR A O 1
ATOM 1132 N N . PRO A 1 144 ? -2.827 -33.005 39.746 1.00 33.06 144 PRO A N 1
ATOM 1133 C CA . PRO A 1 144 ? -2.282 -31.865 39.012 1.00 33.06 144 PRO A CA 1
ATOM 1134 C C . PRO A 1 144 ? -2.138 -32.062 37.502 1.00 33.06 144 PRO A C 1
ATOM 1136 O O . PRO A 1 144 ? -1.909 -33.161 37.005 1.00 33.06 144 PRO A O 1
ATOM 1139 N N . ILE A 1 145 ? -2.186 -30.922 36.813 1.00 37.69 145 ILE A N 1
ATOM 1140 C CA . ILE A 1 145 ? -1.989 -30.724 35.376 1.00 37.69 145 ILE A CA 1
ATOM 1141 C C . ILE A 1 145 ? -0.677 -31.376 34.908 1.00 37.69 145 ILE A C 1
ATOM 1143 O O . ILE A 1 145 ? 0.410 -30.992 35.344 1.00 37.69 145 ILE A O 1
ATOM 1147 N N . ALA A 1 146 ? -0.788 -32.328 33.979 1.00 32.34 146 ALA A N 1
ATOM 1148 C CA . ALA A 1 146 ? 0.320 -32.778 33.142 1.00 32.34 146 ALA A CA 1
ATOM 1149 C C . ALA A 1 146 ? 0.535 -31.781 31.982 1.00 32.34 146 ALA A C 1
ATOM 1151 O O . ALA A 1 146 ? -0.433 -31.183 31.505 1.00 32.34 146 ALA A O 1
ATOM 1152 N N . PRO A 1 147 ? 1.781 -31.573 31.521 1.00 35.94 147 PRO A N 1
ATOM 1153 C CA . PRO A 1 147 ? 2.093 -30.548 30.535 1.00 35.94 147 PRO A CA 1
ATOM 1154 C C . PRO A 1 147 ? 1.522 -30.922 29.162 1.00 35.94 147 PRO A C 1
ATOM 1156 O O . PRO A 1 147 ? 1.773 -32.009 28.640 1.00 35.94 147 PRO A O 1
ATOM 1159 N N . VAL A 1 148 ? 0.763 -29.996 28.576 1.00 36.31 148 VAL A N 1
ATOM 1160 C CA . VAL A 1 148 ? 0.295 -30.063 27.188 1.00 36.31 148 VAL A CA 1
ATOM 1161 C C . VAL A 1 148 ? 1.514 -30.042 26.259 1.00 36.31 148 VAL A C 1
ATOM 1163 O O . VAL A 1 148 ? 2.398 -29.196 26.401 1.00 36.31 148 VAL A O 1
ATOM 1166 N N . ALA A 1 149 ? 1.576 -30.996 25.329 1.00 36.09 149 ALA A N 1
ATOM 1167 C CA . ALA A 1 149 ? 2.611 -31.076 24.301 1.00 36.09 149 ALA A CA 1
ATOM 1168 C C . ALA A 1 149 ? 2.625 -29.808 23.414 1.00 36.09 149 ALA A C 1
ATOM 1170 O O . ALA A 1 149 ? 1.573 -29.205 23.195 1.00 36.09 149 ALA A O 1
ATOM 1171 N N . PRO A 1 150 ? 3.788 -29.390 22.883 1.00 39.88 150 PRO A N 1
ATOM 1172 C CA . PRO A 1 150 ? 3.890 -28.176 22.082 1.00 39.88 150 PRO A CA 1
ATOM 1173 C C . PRO A 1 150 ? 3.117 -28.313 20.763 1.00 39.88 150 PRO A C 1
ATOM 1175 O O . PRO A 1 150 ? 3.269 -29.294 20.035 1.00 39.88 150 PRO A O 1
ATOM 1178 N N . LEU A 1 151 ? 2.303 -27.301 20.450 1.00 50.50 151 LEU A N 1
ATOM 1179 C CA . LEU A 1 151 ? 1.617 -27.153 19.168 1.00 50.50 151 LEU A CA 1
ATOM 1180 C C . LEU A 1 151 ? 2.680 -26.958 18.072 1.00 50.50 151 LEU A C 1
ATOM 1182 O O . LEU A 1 151 ? 3.345 -25.923 18.030 1.00 50.50 151 LEU A O 1
ATOM 1186 N N . VAL A 1 152 ? 2.883 -27.953 17.207 1.00 65.94 152 VAL A N 1
ATOM 1187 C CA . VAL A 1 152 ? 3.796 -27.814 16.064 1.00 65.94 152 VAL A CA 1
ATOM 1188 C C . VAL A 1 152 ? 3.148 -26.872 15.052 1.00 65.94 152 VAL A C 1
ATOM 1190 O O . VAL A 1 152 ? 2.046 -27.136 14.575 1.00 65.94 152 VAL A O 1
ATOM 1193 N N . ASP A 1 153 ? 3.814 -25.758 14.748 1.00 81.81 153 ASP A N 1
ATOM 1194 C CA . ASP A 1 153 ? 3.306 -24.774 13.794 1.00 81.81 153 ASP A CA 1
ATOM 1195 C C . ASP A 1 153 ? 3.244 -25.395 12.379 1.00 81.81 153 ASP A C 1
ATOM 1197 O O . ASP A 1 153 ? 4.266 -25.881 11.879 1.00 81.81 153 ASP A O 1
ATOM 1201 N N . PRO A 1 154 ? 2.073 -25.375 11.711 1.00 84.44 154 PRO A N 1
ATOM 1202 C CA . PRO A 1 154 ? 1.897 -25.980 10.393 1.00 84.44 154 PRO A CA 1
ATOM 1203 C C . PRO A 1 154 ? 2.728 -25.327 9.285 1.00 84.44 154 PRO A C 1
ATOM 1205 O O . PRO A 1 154 ? 2.899 -25.935 8.236 1.00 84.44 154 PRO A O 1
ATOM 1208 N N . CYS A 1 155 ? 3.307 -24.144 9.507 1.00 82.06 155 CYS A N 1
ATOM 1209 C CA . CYS A 1 155 ? 4.293 -23.554 8.601 1.00 82.06 155 CYS A CA 1
ATOM 1210 C C . CYS A 1 155 ? 5.618 -24.327 8.568 1.00 82.06 155 CYS A C 1
ATOM 1212 O O . CYS A 1 155 ? 6.386 -24.185 7.625 1.00 82.06 155 CYS A O 1
ATOM 1214 N N . TYR A 1 156 ? 5.898 -25.162 9.568 1.00 82.00 156 TYR A N 1
ATOM 1215 C CA . TYR A 1 156 ? 7.118 -25.974 9.616 1.00 82.00 156 TYR A CA 1
ATOM 1216 C C . TYR A 1 156 ? 6.837 -27.478 9.548 1.00 82.00 156 TYR A C 1
ATOM 1218 O O . TYR A 1 156 ? 7.775 -28.270 9.514 1.00 82.00 156 TYR A O 1
ATOM 1226 N N . ASN A 1 157 ? 5.563 -27.880 9.517 1.00 82.56 157 ASN A N 1
ATOM 1227 C CA . ASN A 1 157 ? 5.148 -29.275 9.443 1.00 82.56 157 ASN A CA 1
ATOM 1228 C C . ASN A 1 157 ? 3.931 -29.428 8.521 1.00 82.56 157 ASN A C 1
ATOM 1230 O O . ASN A 1 157 ? 2.783 -29.366 8.966 1.00 82.56 157 ASN A O 1
ATOM 1234 N N . TYR A 1 158 ? 4.208 -29.611 7.230 1.00 90.31 158 TYR A N 1
ATOM 1235 C CA . TYR A 1 158 ? 3.221 -29.805 6.173 1.00 90.31 158 TYR A CA 1
ATOM 1236 C C . TYR A 1 158 ? 3.690 -30.871 5.175 1.00 90.31 158 TYR A C 1
ATOM 1238 O O . TYR A 1 158 ? 4.884 -31.129 5.025 1.00 90.31 158 TYR A O 1
ATOM 1246 N N . SER A 1 159 ? 2.740 -31.458 4.456 1.00 91.56 159 SER A N 1
ATOM 1247 C CA . SER A 1 159 ? 2.985 -32.337 3.315 1.00 91.56 159 SER A CA 1
ATOM 1248 C C . SER A 1 159 ? 3.051 -31.529 2.020 1.00 91.56 159 SER A C 1
ATOM 1250 O O . SER A 1 159 ? 2.323 -30.555 1.834 1.00 91.56 159 SER A O 1
ATOM 1252 N N . VAL A 1 160 ? 3.927 -31.929 1.104 1.00 91.31 160 VAL A N 1
ATOM 1253 C CA . VAL A 1 160 ? 4.019 -31.325 -0.230 1.00 91.31 160 VAL A CA 1
ATOM 1254 C C . VAL A 1 160 ? 2.975 -31.965 -1.140 1.00 91.31 160 VAL A C 1
ATOM 1256 O O . VAL A 1 160 ? 2.915 -33.188 -1.239 1.00 91.31 160 VAL A O 1
ATOM 1259 N N . LEU A 1 161 ? 2.173 -31.136 -1.805 1.00 91.81 161 LEU A N 1
ATOM 1260 C CA . LEU A 1 161 ? 1.219 -31.556 -2.825 1.00 91.81 161 LEU A CA 1
ATOM 1261 C C . LEU A 1 161 ? 1.644 -30.967 -4.176 1.00 91.81 161 LEU A C 1
ATOM 1263 O O . LEU A 1 161 ? 1.279 -29.839 -4.503 1.00 91.81 161 LEU A O 1
ATOM 1267 N N . ASP A 1 162 ? 2.449 -31.727 -4.921 1.00 88.75 162 ASP A N 1
ATOM 1268 C CA . ASP A 1 162 ? 3.052 -31.338 -6.207 1.00 88.75 162 ASP A CA 1
ATOM 1269 C C . ASP A 1 162 ? 2.456 -32.136 -7.375 1.00 88.75 162 ASP A C 1
ATOM 1271 O O . ASP A 1 162 ? 3.129 -32.875 -8.093 1.00 88.75 162 ASP A O 1
ATOM 1275 N N . ASP A 1 163 ? 1.139 -32.045 -7.513 1.00 88.31 163 ASP A N 1
ATOM 1276 C CA . ASP A 1 163 ? 0.404 -32.740 -8.560 1.00 88.31 163 ASP A CA 1
ATOM 1277 C C . ASP A 1 163 ? 0.198 -31.803 -9.757 1.00 88.31 163 ASP A C 1
ATOM 1279 O O . ASP A 1 163 ? -0.670 -30.926 -9.726 1.00 88.31 163 ASP A O 1
ATOM 1283 N N . GLU A 1 164 ? 0.926 -32.021 -10.859 1.00 84.62 164 GLU A N 1
ATOM 1284 C CA . GLU A 1 164 ? 0.826 -31.171 -12.060 1.00 84.62 164 GLU A CA 1
ATOM 1285 C C . GLU A 1 164 ? -0.611 -31.017 -12.585 1.00 84.62 164 GLU A C 1
ATOM 1287 O O . GLU A 1 164 ? -0.988 -29.966 -13.116 1.00 84.62 164 GLU A O 1
ATOM 1292 N N . TRP A 1 165 ? -1.436 -32.058 -12.423 1.00 88.81 165 TRP A N 1
ATOM 1293 C CA . TRP A 1 165 ? -2.804 -32.064 -12.927 1.00 88.81 165 TRP A CA 1
ATOM 1294 C C . TRP A 1 165 ? -3.696 -31.012 -12.252 1.00 88.81 165 TRP A C 1
ATOM 1296 O O . TRP A 1 165 ? -4.657 -30.572 -12.882 1.00 88.81 165 TRP A O 1
ATOM 1306 N N . ARG A 1 166 ? -3.346 -30.554 -11.039 1.00 91.44 166 ARG A N 1
ATOM 1307 C CA . ARG A 1 166 ? -4.079 -29.534 -10.262 1.00 91.44 166 ARG A CA 1
ATOM 1308 C C . ARG A 1 166 ? -3.918 -28.120 -10.802 1.00 91.44 166 ARG A C 1
ATOM 1310 O O . ARG A 1 166 ? -4.629 -27.212 -10.370 1.00 91.44 166 ARG A O 1
ATOM 1317 N N . SER A 1 167 ? -2.988 -27.905 -11.729 1.00 87.00 167 SER A N 1
ATOM 1318 C CA . SER A 1 167 ? -2.769 -26.588 -12.314 1.00 87.00 167 SER A CA 1
ATOM 1319 C C . SER A 1 167 ? -4.047 -26.070 -12.979 1.00 87.00 167 SER A C 1
ATOM 1321 O O . SER A 1 167 ? -4.648 -26.766 -13.800 1.00 87.00 167 SER A O 1
ATOM 1323 N N . THR A 1 168 ? -4.414 -24.808 -12.732 1.00 84.62 168 THR A N 1
ATOM 1324 C CA . THR A 1 168 ? -5.522 -24.134 -13.446 1.00 84.62 168 THR A CA 1
ATOM 1325 C C . THR A 1 168 ? -5.325 -24.088 -14.968 1.00 84.62 168 THR A C 1
ATOM 1327 O O . THR A 1 168 ? -6.265 -23.837 -15.722 1.00 84.62 168 THR A O 1
ATOM 1330 N N . ASN A 1 169 ? -4.117 -24.400 -15.438 1.00 77.81 169 ASN A N 1
ATOM 1331 C CA . ASN A 1 169 ? -3.766 -24.512 -16.850 1.00 77.81 169 ASN A CA 1
ATOM 1332 C C . ASN A 1 169 ? -4.192 -25.838 -17.483 1.00 77.81 169 ASN A C 1
ATOM 1334 O O . ASN A 1 169 ? -4.266 -25.930 -18.707 1.00 77.81 169 ASN A O 1
ATOM 1338 N N . ASN A 1 170 ? -4.455 -26.870 -16.680 1.00 81.75 170 ASN A N 1
ATOM 1339 C CA . ASN A 1 170 ? -4.863 -28.169 -17.187 1.00 81.75 170 ASN A CA 1
ATOM 1340 C C . ASN A 1 170 ? -6.358 -28.168 -17.524 1.00 81.75 170 ASN A C 1
ATOM 1342 O O . ASN A 1 170 ? -7.198 -28.610 -16.735 1.00 81.75 170 ASN A O 1
ATOM 1346 N N . ARG A 1 171 ? -6.682 -27.600 -18.686 1.00 79.44 171 ARG A N 1
ATOM 1347 C CA . ARG A 1 171 ? -8.047 -27.461 -19.192 1.00 79.44 171 ARG A CA 1
ATOM 1348 C C . ARG A 1 171 ? -8.409 -28.612 -20.108 1.00 79.44 171 ARG A C 1
ATOM 1350 O O . ARG A 1 171 ? -7.620 -28.999 -20.963 1.00 79.44 171 ARG A O 1
ATOM 1357 N N . ASN A 1 172 ? -9.639 -29.100 -19.972 1.00 75.19 172 ASN A N 1
ATOM 1358 C CA . ASN A 1 172 ? -10.194 -30.149 -20.831 1.00 75.19 172 ASN A CA 1
ATOM 1359 C C . ASN A 1 172 ? -9.326 -31.418 -20.874 1.00 75.19 172 ASN A C 1
ATOM 1361 O O . ASN A 1 172 ? -9.192 -32.048 -21.921 1.00 75.19 172 ASN A O 1
ATOM 1365 N N . ALA A 1 173 ? -8.748 -31.795 -19.729 1.00 79.94 173 ALA A N 1
ATOM 1366 C CA . ALA A 1 173 ? -8.031 -33.056 -19.598 1.00 79.94 173 ALA A CA 1
ATOM 1367 C C . ALA A 1 173 ? -8.921 -34.229 -20.045 1.00 79.94 173 ALA A C 1
ATOM 1369 O O . ALA A 1 173 ? -10.091 -34.310 -19.657 1.00 79.94 173 ALA A O 1
ATOM 1370 N N . SER A 1 174 ? -8.356 -35.123 -20.859 1.00 79.00 174 SER A N 1
ATOM 1371 C CA . SER A 1 174 ? -9.028 -36.337 -21.340 1.00 79.00 174 SER A CA 1
ATOM 1372 C C . SER A 1 174 ? -9.378 -37.286 -20.195 1.00 79.00 174 SER A C 1
ATOM 1374 O O . SER A 1 174 ? -10.424 -37.930 -20.220 1.00 79.00 174 SER A O 1
ATOM 1376 N N . GLU A 1 175 ? -8.520 -37.339 -19.180 1.00 86.44 175 GLU A N 1
ATOM 1377 C CA . GLU A 1 175 ? -8.761 -38.037 -17.926 1.00 86.44 175 GLU A CA 1
ATOM 1378 C C . GLU A 1 175 ? -9.128 -37.020 -16.841 1.00 86.44 175 GLU A C 1
ATOM 1380 O O . GLU A 1 175 ? -8.334 -36.134 -16.515 1.00 86.44 175 GLU A O 1
ATOM 1385 N N . LYS A 1 176 ? -10.337 -37.146 -16.283 1.00 89.00 176 LYS A N 1
ATOM 1386 C CA . LYS A 1 176 ? -10.795 -36.289 -15.189 1.00 89.00 176 LYS A CA 1
ATOM 1387 C C . LYS A 1 176 ? -10.334 -36.830 -13.836 1.00 89.00 176 LYS A C 1
ATOM 1389 O O . LYS A 1 176 ? -10.448 -38.024 -13.574 1.00 89.00 176 LYS A O 1
ATOM 1394 N N . LYS A 1 177 ? -9.826 -35.942 -12.984 1.00 91.75 177 LYS A N 1
ATOM 1395 C CA . LYS A 1 177 ? -9.352 -36.201 -11.621 1.00 91.75 177 LYS A CA 1
ATOM 1396 C C . LYS A 1 177 ? -10.271 -35.540 -10.594 1.00 91.75 177 LYS A C 1
ATOM 1398 O O . LYS A 1 177 ? -10.990 -34.581 -10.898 1.00 91.75 177 LYS A O 1
ATOM 1403 N N . CYS A 1 178 ? -10.242 -36.066 -9.375 1.00 90.38 178 CYS A N 1
ATOM 1404 C CA . CYS A 1 178 ? -11.065 -35.593 -8.273 1.00 90.38 178 CYS A CA 1
ATOM 1405 C C . CYS A 1 178 ? -10.379 -35.821 -6.929 1.00 90.38 178 CYS A C 1
ATOM 1407 O O . CYS A 1 178 ? -9.558 -36.726 -6.791 1.00 90.38 178 CYS A O 1
ATOM 1409 N N . ASP A 1 179 ? -10.749 -35.018 -5.934 1.00 93.44 179 ASP A N 1
ATOM 1410 C CA . ASP A 1 179 ? -10.166 -35.094 -4.592 1.00 93.44 179 ASP A CA 1
ATOM 1411 C C . ASP A 1 179 ? -11.045 -35.839 -3.581 1.00 93.44 179 ASP A C 1
ATOM 1413 O O . ASP A 1 179 ? -10.693 -35.926 -2.404 1.00 93.44 179 ASP A O 1
ATOM 1417 N N . CYS A 1 180 ? -12.186 -36.396 -4.005 1.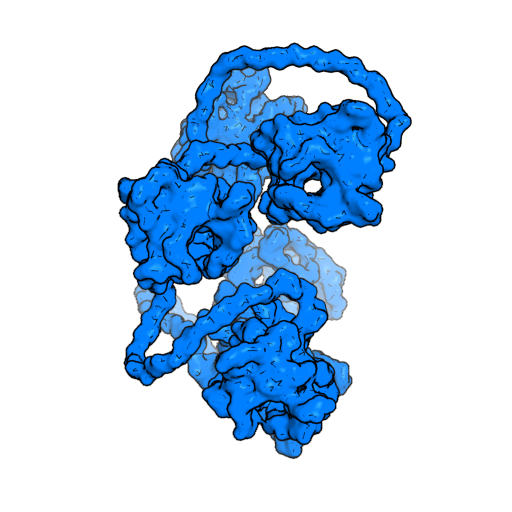00 87.38 180 CYS A N 1
ATOM 1418 C CA . CYS A 1 180 ? -13.095 -37.095 -3.093 1.00 87.38 180 CYS A CA 1
ATOM 1419 C C . CYS A 1 180 ? -12.565 -38.473 -2.642 1.00 87.38 180 CYS A C 1
ATOM 1421 O O . CYS A 1 180 ? -13.017 -39.012 -1.628 1.00 87.38 180 CYS A O 1
ATOM 1423 N N . GLU A 1 181 ? -11.611 -39.049 -3.376 1.00 83.31 181 GLU A N 1
ATOM 1424 C CA . GLU A 1 181 ? -10.958 -40.322 -3.038 1.00 83.31 181 GLU A CA 1
ATOM 1425 C C . GLU A 1 181 ? -9.616 -40.127 -2.316 1.00 83.31 181 GLU A C 1
ATOM 1427 O O . GLU A 1 181 ? -9.027 -41.089 -1.824 1.00 83.31 181 GLU A O 1
ATOM 1432 N N . VAL A 1 182 ? -9.142 -38.881 -2.208 1.00 86.56 182 VAL A N 1
ATOM 1433 C CA . VAL A 1 182 ? -7.907 -38.544 -1.497 1.00 86.56 182 VAL A CA 1
ATOM 1434 C C . VAL A 1 182 ? -8.159 -38.599 0.010 1.00 86.56 182 VAL A C 1
ATOM 1436 O O . VAL A 1 182 ? -9.123 -38.030 0.527 1.00 86.56 182 VAL A O 1
ATOM 1439 N N . ASN A 1 183 ? -7.275 -39.290 0.732 1.00 85.88 183 ASN A N 1
ATOM 1440 C CA . ASN A 1 183 ? -7.304 -39.325 2.189 1.00 85.88 183 ASN A CA 1
ATOM 1441 C C . ASN A 1 183 ? -6.574 -38.100 2.756 1.00 85.88 183 ASN A C 1
ATOM 1443 O O . ASN A 1 183 ? -5.359 -38.126 2.952 1.00 85.88 183 ASN A O 1
ATOM 1447 N N . TRP A 1 184 ? -7.318 -37.016 2.966 1.00 88.94 184 TRP A N 1
ATOM 1448 C CA . TRP A 1 184 ? -6.787 -35.766 3.501 1.00 88.94 184 TRP A CA 1
ATOM 1449 C C . TRP A 1 184 ? -6.484 -35.881 4.997 1.00 88.94 184 TRP A C 1
ATOM 1451 O O . TRP A 1 184 ? -7.367 -36.184 5.798 1.00 88.94 184 TRP A O 1
ATOM 1461 N N . SER A 1 185 ? -5.237 -35.610 5.385 1.00 84.75 185 SER A N 1
ATOM 1462 C CA . SER A 1 185 ? -4.826 -35.555 6.787 1.00 84.75 185 SER A CA 1
ATOM 1463 C C . SER A 1 185 ? -3.682 -34.564 6.992 1.00 84.75 185 SER A C 1
ATOM 1465 O O . SER A 1 185 ? -2.592 -34.749 6.449 1.00 84.75 185 SER A O 1
ATOM 1467 N N . GLY A 1 186 ? -3.907 -33.553 7.829 1.00 87.94 186 GLY A N 1
ATOM 1468 C CA . GLY A 1 186 ? -2.907 -32.542 8.165 1.00 87.94 186 GLY A CA 1
ATOM 1469 C C . GLY A 1 186 ? -2.819 -31.398 7.153 1.00 87.94 186 GLY A C 1
ATOM 1470 O O . GLY A 1 186 ? -3.736 -31.152 6.373 1.00 87.94 186 GLY A O 1
ATOM 1471 N N . TRP A 1 187 ? -1.706 -30.667 7.210 1.00 93.94 187 TRP A N 1
ATOM 1472 C CA . TRP A 1 187 ? -1.476 -29.457 6.423 1.00 93.94 187 TRP A CA 1
ATOM 1473 C C . TRP A 1 187 ? -0.724 -29.763 5.137 1.00 93.94 187 TRP A C 1
ATOM 1475 O O . TRP A 1 187 ? 0.219 -30.552 5.143 1.00 93.94 187 TRP A O 1
ATOM 1485 N N . TYR A 1 188 ? -1.101 -29.097 4.052 1.00 95.06 188 TYR A N 1
ATOM 1486 C CA . TYR A 1 188 ? -0.526 -29.266 2.726 1.00 95.06 188 TYR A CA 1
ATOM 1487 C C . TYR A 1 188 ? -0.033 -27.934 2.175 1.00 95.06 188 TYR A C 1
ATOM 1489 O O . TYR A 1 188 ? -0.680 -26.901 2.344 1.00 95.06 188 TYR A O 1
ATOM 1497 N N . ARG A 1 189 ? 1.092 -27.964 1.463 1.00 92.88 189 ARG A N 1
ATOM 1498 C CA . ARG A 1 189 ? 1.578 -26.849 0.648 1.00 92.88 189 ARG A CA 1
ATOM 1499 C C . ARG A 1 189 ? 1.513 -27.246 -0.819 1.00 92.88 189 ARG A C 1
ATOM 1501 O O . ARG A 1 189 ? 1.978 -28.326 -1.182 1.00 92.88 189 ARG A O 1
ATOM 1508 N N . LEU A 1 190 ? 0.936 -26.375 -1.640 1.00 90.12 190 LEU A N 1
ATOM 1509 C CA . LEU A 1 190 ? 0.749 -26.623 -3.065 1.00 90.12 190 LEU A CA 1
ATOM 1510 C C . LEU A 1 190 ? 2.018 -26.302 -3.856 1.00 90.12 190 LEU A C 1
ATOM 1512 O O . LEU A 1 190 ? 2.641 -25.256 -3.657 1.00 90.12 190 LEU A O 1
ATOM 1516 N N . PHE A 1 191 ? 2.352 -27.194 -4.781 1.00 84.88 191 PHE A N 1
ATOM 1517 C CA . PHE A 1 191 ? 3.416 -27.021 -5.757 1.00 84.88 191 PHE A CA 1
ATOM 1518 C C . PHE A 1 191 ? 2.935 -27.437 -7.153 1.00 84.88 191 PHE A C 1
ATOM 1520 O O . PHE A 1 191 ? 1.988 -28.212 -7.284 1.00 84.88 191 PHE A O 1
ATOM 1527 N N . ILE A 1 192 ? 3.565 -26.888 -8.193 1.00 81.19 192 ILE A N 1
ATOM 1528 C CA . ILE A 1 192 ? 3.480 -27.394 -9.567 1.00 81.19 192 ILE A CA 1
ATOM 1529 C C . ILE A 1 192 ? 4.902 -27.461 -10.115 1.00 81.19 192 ILE A C 1
ATOM 1531 O O . ILE A 1 192 ? 5.543 -26.423 -10.272 1.00 81.19 192 ILE A O 1
ATOM 1535 N N . LYS A 1 193 ? 5.387 -28.668 -10.423 1.00 77.12 193 LYS A N 1
ATOM 1536 C CA . LYS A 1 193 ? 6.760 -28.910 -10.905 1.00 77.12 193 LYS A CA 1
ATOM 1537 C C . LYS A 1 193 ? 7.819 -28.400 -9.924 1.00 77.12 193 LYS A C 1
ATOM 1539 O O . LYS A 1 193 ? 8.786 -27.756 -10.321 1.00 77.12 193 LYS A O 1
ATOM 1544 N N . GLY A 1 194 ? 7.613 -28.631 -8.631 1.00 72.50 194 GLY A N 1
ATOM 1545 C CA . GLY A 1 194 ? 8.514 -28.172 -7.574 1.00 72.50 194 GLY A CA 1
ATOM 1546 C C . GLY A 1 194 ? 8.466 -26.666 -7.293 1.00 72.50 194 GLY A C 1
ATOM 1547 O O . GLY A 1 194 ? 9.156 -26.202 -6.385 1.00 72.50 194 GLY A O 1
ATOM 1548 N N . GLN A 1 195 ? 7.630 -25.895 -7.998 1.00 69.69 195 GLN A N 1
ATOM 1549 C CA . GLN A 1 195 ? 7.443 -24.465 -7.745 1.00 69.69 195 GLN A CA 1
ATOM 1550 C C . GLN A 1 195 ? 6.283 -24.242 -6.794 1.00 69.69 195 GLN A C 1
ATOM 1552 O O . GLN A 1 195 ? 5.205 -24.800 -6.989 1.00 69.69 195 GLN A O 1
ATOM 1557 N N . SER A 1 196 ? 6.511 -23.430 -5.761 1.00 75.25 196 SER A N 1
ATOM 1558 C CA . SER A 1 196 ? 5.467 -23.050 -4.812 1.00 75.25 196 SER A CA 1
ATOM 1559 C C . SER A 1 196 ? 4.313 -22.411 -5.570 1.00 75.25 196 SER A C 1
ATOM 1561 O O . SER A 1 196 ? 4.536 -21.577 -6.432 1.00 75.25 196 SER A O 1
ATOM 1563 N N . VAL A 1 197 ? 3.081 -22.768 -5.245 1.00 81.81 197 VAL A N 1
ATOM 1564 C CA . VAL A 1 197 ? 1.887 -22.113 -5.790 1.00 81.81 197 VAL A CA 1
ATOM 1565 C C . VAL A 1 197 ? 0.832 -22.020 -4.694 1.00 81.81 197 VAL A C 1
ATOM 1567 O O . VAL A 1 197 ? 1.042 -22.474 -3.567 1.00 81.81 197 VAL A O 1
ATOM 1570 N N . GLN A 1 198 ? -0.312 -21.421 -5.002 1.00 88.62 198 GLN A N 1
ATOM 1571 C CA . GLN A 1 198 ? -1.411 -21.302 -4.051 1.00 88.62 198 GLN A CA 1
ATOM 1572 C C . GLN A 1 198 ? -2.741 -21.686 -4.677 1.00 88.62 198 GLN A C 1
ATOM 1574 O O . GLN A 1 198 ? -2.853 -21.808 -5.897 1.00 88.62 198 GLN A O 1
ATOM 1579 N N . MET A 1 199 ? -3.750 -21.891 -3.839 1.00 91.31 199 MET A N 1
ATOM 1580 C CA . MET A 1 199 ? -5.100 -22.112 -4.326 1.00 91.31 199 MET A CA 1
ATOM 1581 C C . MET A 1 199 ? -5.580 -20.820 -5.006 1.00 91.31 199 MET A C 1
ATOM 1583 O O . MET A 1 199 ? -5.277 -19.736 -4.520 1.00 91.31 199 MET A O 1
ATOM 1587 N N . PRO A 1 200 ? -6.276 -20.865 -6.148 1.00 88.25 200 PRO A N 1
ATOM 1588 C CA . PRO A 1 200 ? -6.853 -19.657 -6.723 1.00 88.25 200 PRO A CA 1
ATOM 1589 C C . PRO A 1 200 ? -7.908 -19.088 -5.771 1.00 88.25 200 PRO A C 1
ATOM 1591 O O . PRO A 1 200 ? -8.711 -19.838 -5.227 1.00 88.25 200 PRO A O 1
ATOM 1594 N N . ASP A 1 201 ? -7.930 -17.770 -5.596 1.00 84.56 201 ASP A N 1
ATOM 1595 C CA . ASP A 1 201 ? -8.940 -17.026 -4.824 1.00 84.56 201 ASP A CA 1
ATOM 1596 C C . ASP A 1 201 ? -9.927 -16.248 -5.704 1.00 84.56 201 ASP A C 1
ATOM 1598 O O . ASP A 1 201 ? -10.699 -15.405 -5.247 1.00 84.56 201 ASP A O 1
ATOM 1602 N N . THR A 1 202 ? -9.906 -16.557 -6.995 1.00 80.06 202 THR A N 1
ATOM 1603 C CA . THR A 1 202 ? -10.841 -16.057 -7.993 1.00 80.06 202 THR A CA 1
ATOM 1604 C C . THR A 1 202 ? -11.425 -17.232 -8.761 1.00 80.06 202 THR A C 1
ATOM 1606 O O . THR A 1 202 ? -10.848 -18.321 -8.805 1.00 80.06 202 THR A O 1
ATOM 1609 N N . CYS A 1 203 ? -12.598 -17.011 -9.351 1.00 84.25 203 CYS A N 1
ATOM 1610 C CA . CYS A 1 203 ? -13.333 -18.046 -10.061 1.00 84.25 203 CYS A CA 1
ATOM 1611 C C . CYS A 1 203 ? -12.488 -18.708 -11.157 1.00 84.25 203 CYS A C 1
ATOM 1613 O O . CYS A 1 203 ? -11.995 -18.050 -12.074 1.00 84.25 203 CYS A O 1
ATOM 1615 N N . VAL A 1 204 ? -12.366 -20.033 -11.078 1.00 88.56 204 VAL A N 1
ATOM 1616 C CA . VAL A 1 204 ? -11.654 -20.851 -12.065 1.00 88.56 204 VAL A CA 1
ATOM 1617 C C . VAL A 1 204 ? -12.646 -21.355 -13.107 1.00 88.56 204 VAL A C 1
ATOM 1619 O O . VAL A 1 204 ? -13.703 -21.867 -12.753 1.00 88.56 204 VAL A O 1
ATOM 1622 N N . ALA A 1 205 ? -12.322 -21.231 -14.395 1.00 84.25 205 ALA A N 1
ATOM 1623 C CA . ALA A 1 205 ? -13.178 -21.697 -15.488 1.00 84.25 205 ALA A CA 1
ATOM 1624 C C . ALA A 1 205 ? -13.460 -23.207 -15.404 1.00 84.25 205 ALA A C 1
ATOM 1626 O O . ALA A 1 205 ? -12.549 -23.979 -15.094 1.00 84.25 205 ALA A O 1
ATOM 1627 N N . GLU A 1 206 ? -14.686 -23.625 -15.735 1.00 89.38 206 GLU A N 1
ATOM 1628 C CA . GLU A 1 206 ? -15.078 -25.040 -15.796 1.00 89.38 206 GLU A CA 1
ATOM 1629 C C . GLU A 1 206 ? -14.054 -25.892 -16.556 1.00 89.38 206 GLU A C 1
ATOM 1631 O O . GLU A 1 206 ? -13.387 -25.429 -17.483 1.00 89.38 206 GLU A O 1
ATOM 1636 N N . ASN A 1 207 ? -13.942 -27.166 -16.184 1.00 88.00 207 ASN A N 1
ATOM 1637 C CA . ASN A 1 207 ? -13.020 -28.117 -16.805 1.00 88.00 207 ASN A CA 1
ATOM 1638 C C . ASN A 1 207 ? -11.509 -27.857 -16.622 1.00 88.00 207 ASN A C 1
ATOM 1640 O O . ASN A 1 207 ? -10.708 -28.531 -17.281 1.00 88.00 207 ASN A O 1
ATOM 1644 N N . SER A 1 208 ? -11.114 -26.931 -15.745 1.00 88.25 208 SER A N 1
ATOM 1645 C CA . SER A 1 208 ? -9.714 -26.692 -15.355 1.00 88.25 208 SER A CA 1
ATOM 1646 C C . SER A 1 208 ? -9.229 -27.679 -14.281 1.00 88.25 208 SER A C 1
ATOM 1648 O O . SER A 1 208 ? -10.033 -28.400 -13.689 1.00 88.25 208 SER A O 1
ATOM 1650 N N . CYS A 1 209 ? -7.919 -27.696 -13.991 1.00 91.19 209 CYS A N 1
ATOM 1651 C CA . CYS A 1 209 ? -7.321 -28.512 -12.915 1.00 91.19 209 CYS A CA 1
ATOM 1652 C C . CYS A 1 209 ? -7.584 -30.014 -13.090 1.00 91.19 209 CYS A C 1
ATOM 1654 O O . CYS A 1 209 ? -7.783 -30.736 -12.117 1.00 91.19 209 CYS A O 1
ATOM 1656 N N . ALA A 1 210 ? -7.687 -30.464 -14.346 1.00 90.25 210 ALA A N 1
ATOM 1657 C CA . ALA A 1 210 ? -8.116 -31.808 -14.720 1.00 90.25 210 ALA A CA 1
ATOM 1658 C C . ALA A 1 210 ? -9.454 -32.263 -14.117 1.00 90.25 210 ALA A C 1
ATOM 1660 O O . ALA A 1 210 ? -9.746 -33.449 -14.161 1.00 90.25 210 ALA A O 1
ATOM 1661 N N . THR A 1 211 ? -10.292 -31.382 -13.578 1.00 93.06 211 THR A N 1
ATOM 1662 C CA . THR A 1 211 ? -11.569 -31.766 -12.965 1.00 93.06 211 THR A CA 1
ATOM 1663 C C . THR A 1 211 ? -12.742 -31.191 -13.748 1.00 93.06 211 THR A C 1
ATOM 1665 O O . THR A 1 211 ? -12.535 -30.496 -14.741 1.00 93.06 211 THR A O 1
ATOM 1668 N N . SER A 1 212 ? -13.976 -31.548 -13.401 1.00 90.62 212 SER A N 1
ATOM 1669 C CA . SER A 1 212 ? -15.176 -31.023 -14.074 1.00 90.62 212 SER A CA 1
ATOM 1670 C C . SER A 1 212 ? -15.600 -29.689 -13.460 1.00 90.62 212 SER A C 1
ATOM 1672 O O . SER A 1 212 ? -15.824 -28.722 -14.188 1.00 90.62 212 SER A O 1
ATOM 1674 N N . ALA A 1 213 ? -15.623 -29.625 -12.128 1.00 92.94 213 ALA A N 1
ATOM 1675 C CA . ALA A 1 213 ? -15.975 -28.457 -11.337 1.00 92.94 213 ALA A CA 1
ATOM 1676 C C . ALA A 1 213 ? -14.783 -28.053 -10.437 1.00 92.94 213 ALA A C 1
ATOM 1678 O O . ALA A 1 213 ? -14.591 -28.618 -9.359 1.00 92.94 213 ALA A O 1
ATOM 1679 N N . PRO A 1 214 ? -13.935 -27.112 -10.885 1.00 94.31 214 PRO A N 1
ATOM 1680 C CA . PRO A 1 214 ? -12.733 -26.706 -10.158 1.00 94.31 214 PRO A CA 1
ATOM 1681 C C . PRO A 1 214 ? -13.068 -25.967 -8.861 1.00 94.31 214 PRO A C 1
ATOM 1683 O O . PRO A 1 214 ? -13.919 -25.073 -8.864 1.00 94.31 214 PRO A O 1
ATOM 1686 N N . LEU A 1 215 ? -12.367 -26.313 -7.777 1.00 95.44 215 LEU A N 1
ATOM 1687 C CA . LEU A 1 215 ? -12.500 -25.662 -6.477 1.00 95.44 215 LEU A CA 1
ATOM 1688 C C . LEU A 1 215 ? -11.505 -24.507 -6.318 1.00 95.44 215 LEU A C 1
ATOM 1690 O O . LEU A 1 215 ? -10.309 -24.653 -6.590 1.00 95.44 215 LEU A O 1
ATOM 1694 N N . TRP A 1 216 ? -12.004 -23.381 -5.811 1.00 93.69 216 TRP A N 1
ATOM 1695 C CA . TRP A 1 216 ? -11.255 -22.151 -5.554 1.00 93.69 216 TRP A CA 1
ATOM 1696 C C . TRP A 1 216 ? -11.702 -21.495 -4.237 1.00 93.69 216 TRP A C 1
ATOM 1698 O O . TRP A 1 216 ? -12.778 -21.782 -3.708 1.00 93.69 216 TRP A O 1
ATOM 1708 N N . LEU A 1 217 ? -10.825 -20.680 -3.655 1.00 91.44 217 LEU A N 1
ATOM 1709 C CA . LEU A 1 217 ? -10.957 -20.118 -2.316 1.00 91.44 217 LEU A CA 1
ATOM 1710 C C . LEU A 1 217 ? -11.853 -18.876 -2.339 1.00 91.44 217 LEU A C 1
ATOM 1712 O O . LEU A 1 217 ? -11.495 -17.852 -2.917 1.00 91.44 217 LEU A O 1
ATOM 1716 N N . SER A 1 218 ? -12.999 -18.934 -1.672 1.00 76.62 218 SER A N 1
ATOM 1717 C CA . SER A 1 218 ? -13.910 -17.799 -1.570 1.00 76.62 218 SER A CA 1
ATOM 1718 C C . SER A 1 218 ? -13.468 -16.866 -0.437 1.00 76.62 218 SER A C 1
ATOM 1720 O O . SER A 1 218 ? -13.360 -17.261 0.725 1.00 76.62 218 SER A O 1
ATOM 1722 N N . GLY A 1 219 ? -13.178 -15.608 -0.780 1.00 66.12 219 GLY A N 1
ATOM 1723 C CA . GLY A 1 219 ? -12.825 -14.554 0.177 1.00 66.12 219 GLY A CA 1
ATOM 1724 C C . GLY A 1 219 ? -11.335 -14.203 0.276 1.00 66.12 219 GLY A C 1
ATOM 1725 O O . GLY A 1 219 ? -10.991 -13.325 1.069 1.00 66.12 219 GLY A O 1
ATOM 1726 N N . GLY A 1 220 ? -10.452 -14.828 -0.509 1.00 71.94 220 GLY A N 1
ATOM 1727 C CA . GLY A 1 220 ? -9.018 -14.504 -0.514 1.00 71.94 220 GLY A CA 1
ATOM 1728 C C . GLY A 1 220 ? -8.194 -15.228 0.550 1.00 71.94 220 GLY A C 1
ATOM 1729 O O . GLY A 1 220 ? -8.714 -15.982 1.373 1.00 71.94 220 GLY A O 1
ATOM 1730 N N . HIS A 1 221 ? -6.886 -14.990 0.533 1.00 81.81 221 HIS A N 1
ATOM 1731 C CA . HIS A 1 221 ? -5.935 -15.597 1.464 1.00 81.81 221 HIS A CA 1
ATOM 1732 C C . HIS A 1 221 ? -5.745 -14.742 2.738 1.00 81.81 221 HIS A C 1
ATOM 1734 O O . HIS A 1 221 ? -5.902 -13.521 2.683 1.00 81.81 221 HIS A O 1
ATOM 1740 N N . PRO A 1 222 ? -5.452 -15.353 3.905 1.00 77.25 222 PRO A N 1
ATOM 1741 C CA . PRO A 1 222 ? -5.130 -14.629 5.144 1.00 77.25 222 PRO A CA 1
ATOM 1742 C C . PRO A 1 222 ? -3.798 -13.873 5.076 1.00 77.25 222 PRO A C 1
ATOM 1744 O O . PRO A 1 222 ? -2.930 -14.195 4.272 1.00 77.25 222 PRO A O 1
ATOM 1747 N N . ARG A 1 223 ? -3.593 -12.924 5.987 1.00 62.84 223 ARG A N 1
ATOM 1748 C CA . ARG A 1 223 ? -2.284 -12.341 6.307 1.00 62.84 223 ARG A CA 1
ATOM 1749 C C . ARG A 1 223 ? -1.555 -13.187 7.349 1.00 62.84 223 ARG A C 1
ATOM 1751 O O . ARG A 1 223 ? -2.157 -14.007 8.038 1.00 62.84 223 ARG A O 1
ATOM 1758 N N . VAL A 1 224 ? -0.246 -12.969 7.503 1.00 56.47 224 VAL A N 1
ATOM 1759 C CA . VAL A 1 224 ? 0.574 -13.673 8.515 1.00 56.47 224 VAL A CA 1
ATOM 1760 C C . VAL A 1 224 ? 0.035 -13.445 9.935 1.00 56.47 224 VAL A C 1
ATOM 1762 O O . VAL A 1 224 ? 0.045 -14.365 10.749 1.00 56.47 224 VAL A O 1
ATOM 1765 N N . GLU A 1 225 ? -0.481 -12.245 10.211 1.00 57.31 225 GLU A N 1
ATOM 1766 C CA . GLU A 1 225 ? -1.080 -11.860 11.498 1.00 57.31 225 GLU A CA 1
ATOM 1767 C C . GLU A 1 225 ? -2.419 -12.553 11.802 1.00 57.31 225 GLU A C 1
ATOM 1769 O O . GLU A 1 225 ? -2.758 -12.728 12.971 1.00 57.31 225 GLU A O 1
ATOM 1774 N N . ASP A 1 226 ? -3.139 -13.022 10.776 1.00 55.50 226 ASP A N 1
ATOM 1775 C CA . ASP A 1 226 ? -4.454 -13.658 10.934 1.00 55.50 226 ASP A CA 1
ATOM 1776 C C . ASP A 1 226 ? -4.358 -15.090 11.493 1.00 55.50 226 ASP A C 1
ATOM 1778 O O . ASP A 1 226 ? -5.350 -15.669 11.938 1.00 55.50 226 ASP A O 1
ATOM 1782 N N . GLY A 1 227 ? -3.164 -15.693 11.474 1.00 75.19 227 GLY A N 1
ATOM 1783 C CA . GLY A 1 227 ? -2.957 -17.065 11.926 1.00 75.19 227 GLY A CA 1
ATOM 1784 C C . GLY A 1 227 ? -3.713 -18.091 11.072 1.00 75.19 227 GLY A C 1
ATOM 1785 O O . GLY A 1 227 ? -3.713 -18.022 9.844 1.00 75.19 227 GLY A O 1
ATOM 1786 N N . VAL A 1 228 ? -4.298 -19.104 11.720 1.00 80.38 228 VAL A N 1
ATOM 1787 C CA . VAL A 1 228 ? -5.114 -20.117 11.033 1.00 80.38 228 VAL A CA 1
ATOM 1788 C C . VAL A 1 228 ? -6.545 -19.605 10.901 1.00 80.38 228 VAL A C 1
ATOM 1790 O O . VAL A 1 228 ? -7.244 -19.485 11.906 1.00 80.38 228 VAL A O 1
ATOM 1793 N N . VAL A 1 229 ? -7.001 -19.389 9.670 1.00 70.62 229 VAL A N 1
ATOM 1794 C CA . VAL A 1 229 ? -8.372 -18.958 9.360 1.00 70.62 229 VAL A CA 1
ATOM 1795 C C . VAL A 1 229 ? -9.153 -20.063 8.657 1.00 70.62 229 VAL A C 1
ATOM 1797 O O . VAL A 1 229 ? -8.563 -20.920 8.003 1.00 70.62 229 VAL A O 1
ATOM 1800 N N . ILE A 1 230 ? -10.480 -20.033 8.762 1.00 80.19 230 ILE A N 1
ATOM 1801 C CA . ILE A 1 230 ? -11.380 -20.892 7.981 1.00 80.19 230 ILE A CA 1
ATOM 1802 C C . ILE A 1 230 ? -11.833 -20.110 6.747 1.00 80.19 230 ILE A C 1
ATOM 1804 O O . ILE A 1 230 ? -12.156 -18.926 6.853 1.00 80.19 230 ILE A O 1
ATOM 1808 N N . ARG A 1 231 ? -11.832 -20.752 5.579 1.00 79.94 231 ARG A N 1
ATOM 1809 C CA . ARG A 1 231 ? -12.237 -20.153 4.304 1.00 79.94 231 ARG A CA 1
ATOM 1810 C C . ARG A 1 231 ? -13.217 -21.051 3.570 1.00 79.94 231 ARG A C 1
ATOM 1812 O O . ARG A 1 231 ? -13.006 -22.261 3.484 1.00 79.94 231 ARG A O 1
ATOM 1819 N N . ASP A 1 232 ? -14.245 -20.430 3.009 1.00 87.38 232 ASP A N 1
ATOM 1820 C CA . ASP A 1 232 ? -15.209 -21.108 2.152 1.00 87.38 232 ASP A CA 1
ATOM 1821 C C . ASP A 1 232 ? -14.562 -21.485 0.818 1.00 87.38 232 ASP A C 1
ATOM 1823 O O . ASP A 1 232 ? -13.665 -20.802 0.317 1.00 87.38 232 ASP A O 1
ATOM 1827 N N . VAL A 1 233 ? -15.032 -22.580 0.225 1.00 92.12 233 VAL A N 1
ATOM 1828 C CA . VAL A 1 233 ? -14.514 -23.089 -1.044 1.00 92.12 233 VAL A CA 1
ATOM 1829 C C . VAL A 1 233 ? -15.663 -23.250 -2.030 1.00 92.12 233 VAL A C 1
ATOM 1831 O O . VAL A 1 233 ? -16.631 -23.966 -1.773 1.00 92.12 233 VAL A O 1
ATOM 1834 N N . CYS A 1 234 ? -15.537 -22.592 -3.177 1.00 91.62 234 CYS A N 1
ATOM 1835 C CA . CYS A 1 234 ? -16.536 -22.587 -4.238 1.00 91.62 234 CYS A CA 1
ATOM 1836 C C . CYS A 1 234 ? -16.099 -23.479 -5.402 1.00 91.62 234 CYS A C 1
ATOM 1838 O O . CYS A 1 234 ? -14.928 -23.500 -5.774 1.00 91.62 234 CYS A O 1
ATOM 1840 N N . GLY A 1 235 ? -17.055 -24.189 -6.001 1.00 92.62 235 GLY A N 1
ATOM 1841 C CA . GLY A 1 235 ? -16.886 -24.974 -7.218 1.00 92.62 235 GLY A CA 1
ATOM 1842 C C . GLY A 1 235 ? -17.666 -24.377 -8.385 1.00 92.62 235 GLY A C 1
ATOM 1843 O O . GLY A 1 235 ? -18.876 -24.157 -8.280 1.00 92.62 235 GLY A O 1
ATOM 1844 N N . HIS A 1 236 ? -16.983 -24.141 -9.507 1.00 90.38 236 HIS A N 1
ATOM 1845 C CA . HIS A 1 236 ? -17.611 -23.596 -10.712 1.00 90.38 236 HIS A CA 1
ATOM 1846 C C . HIS A 1 236 ? -18.310 -24.695 -11.518 1.00 90.38 236 HIS A C 1
ATOM 1848 O O . HIS A 1 236 ? -17.684 -25.683 -11.902 1.00 90.38 236 HIS A O 1
ATOM 1854 N N . TRP A 1 237 ? -19.601 -24.509 -11.796 1.00 90.69 237 TRP A N 1
ATOM 1855 C CA . TRP A 1 237 ? -20.372 -25.354 -12.706 1.00 90.69 237 TRP A CA 1
ATOM 1856 C C . TRP A 1 237 ? -21.561 -24.602 -13.310 1.00 90.69 237 TRP A C 1
ATOM 1858 O O . TRP A 1 237 ? -22.118 -23.706 -12.677 1.00 90.69 237 TRP A O 1
ATOM 1868 N N . SER A 1 238 ? -21.998 -24.991 -14.510 1.00 89.44 238 SER A N 1
ATOM 1869 C CA . SER A 1 238 ? -23.174 -24.428 -15.185 1.00 89.44 238 SER A CA 1
ATOM 1870 C C . SER A 1 238 ? -23.149 -22.891 -15.304 1.00 89.44 238 SER A C 1
ATOM 1872 O O . SER A 1 238 ? -24.177 -22.231 -15.125 1.00 89.44 238 SER A O 1
ATOM 1874 N N . ASN A 1 239 ? -21.982 -22.318 -15.605 1.00 80.19 239 ASN A N 1
ATOM 1875 C CA . ASN A 1 239 ? -21.687 -20.882 -15.650 1.00 80.19 239 ASN A CA 1
ATOM 1876 C C . ASN A 1 239 ? -21.938 -20.134 -14.327 1.00 80.19 239 ASN A C 1
ATOM 1878 O O . ASN A 1 239 ? -22.094 -18.912 -14.319 1.00 80.19 239 ASN A O 1
ATOM 1882 N N . ASN A 1 240 ? -21.992 -20.847 -13.202 1.00 85.19 240 ASN A N 1
ATOM 1883 C CA . ASN A 1 240 ? -22.039 -20.262 -11.871 1.00 85.19 240 ASN A CA 1
ATOM 1884 C C . ASN A 1 240 ? -20.746 -20.601 -11.118 1.00 85.19 240 ASN A C 1
ATOM 1886 O O . ASN A 1 240 ? -20.488 -21.752 -10.758 1.00 85.19 240 ASN A O 1
ATOM 1890 N N . CYS A 1 241 ? -19.948 -19.564 -10.854 1.00 85.00 241 CYS A N 1
ATOM 1891 C CA . CYS A 1 241 ? -18.657 -19.640 -10.172 1.00 85.00 241 CYS A CA 1
ATOM 1892 C C . CYS A 1 241 ? -18.699 -20.275 -8.775 1.00 85.00 241 CYS A C 1
ATOM 1894 O O . CYS A 1 241 ? -17.673 -20.764 -8.306 1.00 85.00 241 CYS A O 1
ATOM 1896 N N . CYS A 1 242 ? -19.856 -20.275 -8.114 1.00 89.69 242 CYS A N 1
ATOM 1897 C CA . CYS A 1 242 ? -20.066 -20.949 -6.838 1.00 89.69 242 CYS A CA 1
ATOM 1898 C C . CYS A 1 242 ? -21.355 -21.781 -6.891 1.00 89.69 242 CYS A C 1
ATOM 1900 O O . CYS A 1 242 ? -22.252 -21.627 -6.066 1.00 89.69 242 CYS A O 1
ATOM 1902 N N . TYR A 1 243 ? -21.473 -22.633 -7.913 1.00 90.06 243 TYR A N 1
ATOM 1903 C CA . TYR A 1 243 ? -22.583 -23.581 -8.017 1.00 90.06 243 TYR A CA 1
ATOM 1904 C C . TYR A 1 243 ? -22.504 -24.646 -6.920 1.00 90.06 243 TYR A C 1
ATOM 1906 O O . TYR A 1 243 ? -23.506 -24.963 -6.286 1.00 90.06 243 TYR A O 1
ATOM 1914 N N . PHE A 1 244 ? -21.305 -25.189 -6.694 1.00 84.94 244 PHE A N 1
ATOM 1915 C CA . PHE A 1 244 ? -21.044 -26.120 -5.603 1.00 84.94 244 PHE A CA 1
ATOM 1916 C C . PHE A 1 244 ? -20.412 -25.370 -4.433 1.00 84.94 244 PHE A C 1
ATOM 1918 O O . PHE A 1 244 ? -19.389 -24.709 -4.604 1.00 84.94 244 PHE A O 1
ATOM 1925 N N . GLN A 1 245 ? -20.989 -25.501 -3.243 1.00 84.44 245 GLN A N 1
ATOM 1926 C CA . GLN A 1 245 ? -20.348 -25.085 -1.997 1.00 84.44 245 GLN A CA 1
ATOM 1927 C C . GLN A 1 245 ? -19.658 -26.307 -1.396 1.00 84.44 245 GLN A C 1
ATOM 1929 O O . GLN A 1 245 ? -20.316 -27.267 -1.007 1.00 84.44 245 GLN A O 1
ATOM 1934 N N . SER A 1 246 ? -18.327 -26.301 -1.392 1.00 85.69 246 SER A N 1
ATOM 1935 C CA . SER A 1 246 ? -17.538 -27.352 -0.754 1.00 85.69 246 SER A CA 1
ATOM 1936 C C . SER A 1 246 ? -17.391 -27.063 0.739 1.00 85.69 246 SER A C 1
ATOM 1938 O O . SER A 1 246 ? -17.546 -25.925 1.180 1.00 85.69 246 SER A O 1
ATOM 1940 N N . ASN A 1 247 ? -17.025 -28.090 1.510 1.00 83.25 247 ASN A N 1
ATOM 1941 C CA . ASN A 1 247 ? -16.650 -27.925 2.910 1.00 83.25 247 ASN A CA 1
ATOM 1942 C C . ASN A 1 247 ? -15.562 -26.842 3.055 1.00 83.25 247 ASN A C 1
ATOM 1944 O O . ASN A 1 247 ? -14.584 -26.876 2.291 1.00 83.25 247 ASN A O 1
ATOM 1948 N N . PRO A 1 248 ? -15.707 -25.912 4.019 1.00 86.00 248 PRO A N 1
ATOM 1949 C CA . PRO A 1 248 ? -14.677 -24.930 4.317 1.00 86.00 248 PRO A CA 1
ATOM 1950 C C . PRO A 1 248 ? -13.361 -25.604 4.702 1.00 86.00 248 PRO A C 1
ATOM 1952 O O . PRO A 1 248 ? -13.345 -26.679 5.303 1.00 86.00 248 PRO A O 1
ATOM 1955 N N . ILE A 1 249 ? -12.252 -24.947 4.382 1.00 89.81 249 ILE A N 1
ATOM 1956 C CA . ILE A 1 249 ? -10.902 -25.427 4.692 1.00 89.81 249 ILE A CA 1
ATOM 1957 C C . ILE A 1 249 ? -10.210 -24.477 5.662 1.00 89.81 249 ILE A C 1
ATOM 1959 O O . ILE A 1 249 ? -10.582 -23.305 5.765 1.00 89.81 249 ILE A O 1
ATOM 1963 N N . ARG A 1 250 ? -9.172 -24.952 6.356 1.00 89.56 250 ARG A N 1
ATOM 1964 C CA . ARG A 1 250 ? -8.308 -24.069 7.154 1.00 89.56 250 ARG A CA 1
ATOM 1965 C C . ARG A 1 250 ? -7.098 -23.651 6.333 1.00 89.56 250 ARG A C 1
ATOM 1967 O O . ARG A 1 250 ? -6.487 -24.472 5.658 1.00 89.56 250 ARG A O 1
ATOM 1974 N N . VAL A 1 251 ? -6.750 -22.372 6.394 1.00 90.38 251 VAL A N 1
ATOM 1975 C CA . VAL A 1 251 ? -5.635 -21.777 5.650 1.00 90.38 251 VAL A CA 1
ATOM 1976 C C . VAL A 1 251 ? -4.798 -20.941 6.604 1.00 90.38 251 VAL A C 1
ATOM 1978 O O . VAL A 1 251 ? -5.343 -20.232 7.449 1.00 90.38 251 VAL A O 1
ATOM 1981 N N . LYS A 1 252 ? -3.473 -21.006 6.474 1.00 85.81 252 LYS A N 1
ATOM 1982 C CA . LYS A 1 252 ? -2.543 -20.145 7.213 1.00 85.81 252 LYS A CA 1
ATOM 1983 C C . LYS A 1 252 ? -1.518 -19.537 6.266 1.00 85.81 252 LYS A C 1
ATOM 1985 O O . LYS A 1 252 ? -0.949 -20.241 5.433 1.00 85.81 252 LYS A O 1
ATOM 1990 N N . SER A 1 253 ? -1.269 -18.241 6.430 1.00 80.75 253 SER A N 1
ATOM 1991 C CA . SER A 1 253 ? -0.156 -17.542 5.785 1.00 80.75 253 SER A CA 1
ATOM 1992 C C . SER A 1 253 ? 1.123 -17.756 6.584 1.00 80.75 253 SER A C 1
ATOM 1994 O O . SER A 1 253 ? 1.144 -17.528 7.795 1.00 80.75 253 SER A O 1
ATOM 1996 N N . CYS A 1 254 ? 2.198 -18.158 5.914 1.00 76.25 254 CYS A N 1
ATOM 1997 C CA . CYS A 1 254 ? 3.462 -18.487 6.558 1.00 76.25 254 CYS A CA 1
ATOM 1998 C C . CYS A 1 254 ? 4.562 -17.452 6.282 1.00 76.25 254 CYS A C 1
ATOM 2000 O O . CYS A 1 254 ? 4.577 -16.826 5.216 1.00 76.25 254 CYS A O 1
ATOM 2002 N N . PRO A 1 255 ? 5.522 -17.283 7.213 1.00 63.81 255 PRO A N 1
ATOM 2003 C CA . PRO A 1 255 ? 6.743 -16.526 6.949 1.00 63.81 255 PRO A CA 1
ATOM 2004 C C . PRO A 1 255 ? 7.477 -17.128 5.740 1.00 63.81 255 PRO A C 1
ATOM 2006 O O . PRO A 1 255 ? 7.776 -18.321 5.734 1.00 63.81 255 PRO A O 1
ATOM 2009 N N . GLY A 1 256 ? 7.741 -16.320 4.707 1.00 57.03 256 GLY A N 1
ATOM 2010 C CA . GLY A 1 256 ? 8.303 -16.786 3.428 1.00 57.03 256 GLY A CA 1
ATOM 2011 C C . GLY A 1 256 ? 7.345 -16.728 2.232 1.00 57.03 256 GLY A C 1
ATOM 2012 O O . GLY A 1 256 ? 7.652 -17.317 1.200 1.00 57.03 256 GLY A O 1
ATOM 2013 N N . ASN A 1 257 ? 6.215 -16.021 2.362 1.00 64.00 257 ASN A N 1
ATOM 2014 C CA . ASN A 1 257 ? 5.262 -15.745 1.280 1.00 64.00 257 ASN A CA 1
ATOM 2015 C C . ASN A 1 257 ? 4.675 -17.014 0.630 1.00 64.00 257 ASN A C 1
ATOM 2017 O O . ASN A 1 257 ? 4.679 -17.180 -0.588 1.00 64.00 257 ASN A O 1
ATOM 2021 N N . TYR A 1 258 ? 4.197 -17.939 1.462 1.00 79.50 258 TYR A N 1
ATOM 2022 C CA . TYR A 1 258 ? 3.443 -19.109 1.014 1.00 79.50 258 TYR A CA 1
ATOM 2023 C C . TYR A 1 258 ? 2.322 -19.439 1.996 1.00 79.50 258 TYR A C 1
ATOM 2025 O O . TYR A 1 258 ? 2.301 -18.973 3.139 1.00 79.50 258 TYR A O 1
ATOM 2033 N N . PHE A 1 259 ? 1.411 -20.292 1.542 1.00 86.31 259 PHE A N 1
ATOM 2034 C CA . PHE A 1 259 ? 0.240 -20.713 2.296 1.00 86.31 259 PHE A CA 1
ATOM 2035 C C . PHE A 1 259 ? 0.263 -22.216 2.530 1.00 86.31 259 PHE A C 1
ATOM 2037 O O . PHE A 1 259 ? 0.714 -22.987 1.678 1.00 86.31 259 PHE A O 1
ATOM 2044 N N . VAL A 1 260 ? -0.252 -22.617 3.687 1.00 93.19 260 VAL A N 1
ATOM 2045 C CA . VAL A 1 260 ? -0.549 -24.013 4.006 1.00 93.19 260 VAL A CA 1
ATOM 2046 C C . VAL A 1 260 ? -2.051 -24.178 4.192 1.00 93.19 260 VAL A C 1
ATOM 2048 O O . VAL A 1 260 ? -2.720 -23.290 4.727 1.00 93.19 260 VAL A O 1
ATOM 2051 N N . TYR A 1 261 ? -2.567 -25.317 3.743 1.00 95.69 261 TYR A N 1
ATOM 2052 C CA . TYR A 1 261 ? -3.990 -25.627 3.679 1.00 95.69 261 TYR A CA 1
ATOM 2053 C C . TYR A 1 261 ? -4.264 -26.951 4.380 1.00 95.69 261 TYR A C 1
ATOM 2055 O O . TYR A 1 261 ? -3.620 -27.956 4.093 1.00 95.69 261 TYR A O 1
ATOM 2063 N N . GLU A 1 262 ? -5.241 -26.976 5.270 1.00 94.81 262 GLU A N 1
ATOM 2064 C CA . GLU A 1 262 ? -5.832 -28.212 5.769 1.00 94.81 262 GLU A CA 1
ATOM 2065 C C . GLU A 1 262 ? -7.075 -28.490 4.918 1.00 94.81 262 GLU A C 1
ATOM 2067 O O . GLU A 1 262 ? -8.165 -27.972 5.181 1.00 94.81 262 GLU A O 1
ATOM 2072 N N . PHE A 1 263 ? -6.868 -29.222 3.821 1.00 94.25 263 PHE A N 1
ATOM 2073 C CA . PHE A 1 263 ? -7.923 -29.561 2.870 1.00 94.25 263 PHE A CA 1
ATOM 2074 C C . PHE A 1 263 ? -8.899 -30.577 3.458 1.00 94.25 263 PHE A C 1
ATOM 2076 O O . PHE A 1 263 ? -8.532 -31.438 4.259 1.00 94.25 263 PHE A O 1
ATOM 2083 N N . VAL A 1 264 ? -10.149 -30.493 3.012 1.00 90.31 264 VAL A N 1
ATOM 2084 C CA . VAL A 1 264 ? -11.224 -31.387 3.438 1.00 90.31 264 VAL A CA 1
ATOM 2085 C C . VAL A 1 264 ? -11.709 -32.162 2.226 1.00 90.31 264 VAL A C 1
ATOM 2087 O O . VAL A 1 264 ? -11.796 -31.635 1.126 1.00 90.31 264 VAL A O 1
ATOM 2090 N N . LYS A 1 265 ? -12.046 -33.436 2.409 1.00 88.56 265 LYS A N 1
ATOM 2091 C CA . LYS A 1 265 ? -12.605 -34.254 1.333 1.00 88.56 265 LYS A CA 1
ATOM 2092 C C . LYS A 1 265 ? -13.843 -33.572 0.704 1.00 88.56 265 LYS A C 1
ATOM 2094 O O . LYS A 1 265 ? -14.822 -33.347 1.424 1.00 88.56 265 LYS A O 1
ATOM 2099 N N . PRO A 1 266 ? -13.844 -33.295 -0.616 1.00 88.44 266 PRO A N 1
ATOM 2100 C CA . PRO A 1 266 ? -15.035 -32.827 -1.320 1.00 88.44 266 PRO A CA 1
ATOM 2101 C C . PRO A 1 266 ? -16.092 -33.932 -1.439 1.00 88.44 266 PRO A C 1
ATOM 2103 O O . PRO A 1 266 ? -15.760 -35.116 -1.534 1.00 88.44 266 PRO A O 1
ATOM 2106 N N . GLU A 1 267 ? -17.369 -33.547 -1.477 1.00 83.75 267 GLU A N 1
ATOM 2107 C CA . GLU A 1 267 ? -18.493 -34.497 -1.498 1.00 83.75 267 GLU A CA 1
ATOM 2108 C C . GLU A 1 267 ? -18.603 -35.290 -2.808 1.00 83.75 267 GLU A C 1
ATOM 2110 O O . GLU A 1 267 ? -18.960 -36.468 -2.800 1.00 83.75 267 GLU A O 1
ATOM 2115 N N . PHE A 1 268 ? -18.262 -34.668 -3.939 1.00 85.56 268 PHE A N 1
ATOM 2116 C CA . PHE A 1 268 ? -18.450 -35.243 -5.272 1.00 85.56 268 PHE A CA 1
ATOM 2117 C C . PHE A 1 268 ? -17.117 -35.458 -5.993 1.00 85.56 268 PHE A C 1
ATOM 2119 O O . PHE A 1 268 ? -16.226 -34.610 -5.942 1.00 85.56 268 PHE A O 1
ATOM 2126 N N . CYS A 1 269 ? -17.006 -36.546 -6.766 1.00 86.38 269 CYS A N 1
ATOM 2127 C CA . CYS A 1 269 ? -15.832 -36.812 -7.617 1.00 86.38 269 CYS A CA 1
ATOM 2128 C C . CYS A 1 269 ? -15.760 -35.907 -8.866 1.00 86.38 269 CYS A C 1
ATOM 2130 O O . CYS A 1 269 ? -14.951 -36.107 -9.761 1.00 86.38 269 CYS A O 1
ATOM 2132 N N . SER A 1 270 ? -16.605 -34.886 -8.969 1.00 89.50 270 SER A N 1
ATOM 2133 C CA . SER A 1 270 ? -16.455 -33.827 -9.969 1.00 89.50 270 SER A CA 1
ATOM 2134 C C . SER A 1 270 ? -15.637 -32.639 -9.460 1.00 89.50 270 SER A C 1
ATOM 2136 O O . SER A 1 270 ? -15.444 -31.706 -10.233 1.00 89.50 270 SER A O 1
ATOM 2138 N N . LEU A 1 271 ? -15.204 -32.655 -8.191 1.00 93.56 271 LEU A N 1
ATOM 2139 C CA . LEU A 1 271 ? -14.559 -31.537 -7.503 1.00 93.56 271 LEU A CA 1
ATOM 2140 C C . LEU A 1 271 ? -13.082 -31.830 -7.205 1.00 93.56 271 LEU A C 1
ATOM 2142 O O . LEU A 1 271 ? -12.736 -32.921 -6.738 1.00 93.56 271 LEU A O 1
ATOM 2146 N N . ALA A 1 272 ? -12.220 -30.838 -7.426 1.00 94.88 272 ALA A N 1
ATOM 2147 C CA . ALA A 1 272 ? -10.811 -30.885 -7.037 1.00 94.88 272 ALA A CA 1
ATOM 2148 C C . ALA A 1 272 ? -10.256 -29.494 -6.705 1.00 94.88 272 ALA A C 1
ATOM 2150 O O . ALA A 1 272 ? -10.606 -28.513 -7.366 1.00 94.88 272 ALA A O 1
ATOM 2151 N N . TYR A 1 273 ? -9.367 -29.429 -5.714 1.00 95.12 273 TYR A N 1
ATOM 2152 C CA . TYR A 1 273 ? -8.622 -28.241 -5.310 1.00 95.12 273 TYR A CA 1
ATOM 2153 C C . TYR A 1 273 ? -7.600 -27.855 -6.375 1.00 95.12 273 TYR A C 1
ATOM 2155 O O . TYR A 1 273 ? -6.671 -28.609 -6.684 1.00 95.12 273 TYR A O 1
ATOM 2163 N N . CYS A 1 274 ? -7.782 -26.661 -6.929 1.00 92.62 274 CYS A N 1
ATOM 2164 C CA . CYS A 1 274 ? -6.913 -26.122 -7.960 1.00 92.62 274 CYS A CA 1
ATOM 2165 C C . CYS A 1 274 ? -5.690 -25.423 -7.377 1.00 92.62 274 CYS A C 1
ATOM 2167 O O . CYS A 1 274 ? -5.702 -24.950 -6.242 1.00 92.62 274 CYS A O 1
ATOM 2169 N N . ALA A 1 275 ? -4.656 -25.292 -8.202 1.00 89.81 275 ALA A N 1
ATOM 2170 C CA . ALA A 1 275 ? -3.454 -24.546 -7.876 1.00 89.81 275 ALA A CA 1
ATOM 2171 C C . ALA A 1 275 ? -3.102 -23.559 -9.002 1.00 89.81 275 ALA A C 1
ATOM 2173 O O . ALA A 1 275 ? -3.171 -23.901 -10.189 1.00 89.81 275 ALA A O 1
ATOM 2174 N N . ASP A 1 276 ? -2.737 -22.330 -8.635 1.00 82.88 276 ASP A N 1
ATOM 2175 C CA . ASP A 1 276 ? -2.526 -21.214 -9.554 1.00 82.88 276 ASP A CA 1
ATOM 2176 C C . ASP A 1 276 ? -1.138 -20.555 -9.387 1.00 82.88 276 ASP A C 1
ATOM 2178 O O . ASP A 1 276 ? -0.791 -20.141 -8.276 1.00 82.88 276 ASP A O 1
ATOM 2182 N N . PRO A 1 277 ? -0.344 -20.416 -10.471 1.00 73.50 277 PRO A N 1
ATOM 2183 C CA . PRO A 1 277 ? 0.969 -19.771 -10.425 1.00 73.50 277 PRO A CA 1
ATOM 2184 C C . PRO A 1 277 ? 0.932 -18.236 -10.369 1.00 73.50 277 PRO A C 1
ATOM 2186 O O . PRO A 1 277 ? 1.977 -17.632 -10.161 1.00 73.50 277 PRO A O 1
ATOM 2189 N N . CYS A 1 278 ? -0.224 -17.577 -10.539 1.00 75.56 278 CYS A N 1
ATOM 2190 C CA . CYS A 1 278 ? -0.297 -16.109 -10.610 1.00 75.56 278 CYS A CA 1
ATOM 2191 C C . CYS A 1 278 ? 0.342 -15.386 -9.425 1.00 75.56 278 CYS A C 1
ATOM 2193 O O . CYS A 1 278 ? 0.826 -14.275 -9.577 1.00 75.56 278 CYS A O 1
ATOM 2195 N N . TYR A 1 279 ? 0.396 -16.031 -8.268 1.00 66.75 279 TYR A N 1
ATOM 2196 C CA . TYR A 1 279 ? 0.856 -15.426 -7.026 1.00 66.75 279 TYR A CA 1
ATOM 2197 C C . TYR A 1 279 ? 2.203 -15.979 -6.546 1.00 66.75 279 TYR A C 1
ATOM 2199 O O . TYR A 1 279 ? 2.637 -15.672 -5.440 1.00 66.75 279 TYR A O 1
ATOM 2207 N N . SER A 1 280 ? 2.867 -16.796 -7.369 1.00 67.50 280 SER A N 1
ATOM 2208 C CA . SER A 1 280 ? 4.225 -17.261 -7.113 1.00 67.50 280 SER A CA 1
ATOM 2209 C C . SER A 1 280 ? 5.053 -17.145 -8.384 1.00 67.50 280 SER A C 1
ATOM 2211 O O . SER A 1 280 ? 4.998 -17.980 -9.285 1.00 67.50 280 SER A O 1
ATOM 2213 N N . TYR A 1 281 ? 5.791 -16.045 -8.456 1.00 76.88 281 TYR A N 1
ATOM 2214 C CA . TYR A 1 281 ? 6.683 -15.705 -9.550 1.00 76.88 281 TYR A CA 1
ATOM 2215 C C . TYR A 1 281 ? 7.975 -15.111 -8.984 1.00 76.88 281 TYR A C 1
ATOM 2217 O O . TYR A 1 281 ? 8.000 -14.568 -7.879 1.00 76.88 281 TYR A O 1
ATOM 2225 N N . ASN A 1 282 ? 9.040 -15.181 -9.769 1.00 80.56 282 ASN A N 1
ATOM 2226 C CA . ASN A 1 282 ? 10.263 -14.430 -9.552 1.00 80.56 282 ASN A CA 1
ATOM 2227 C C . ASN A 1 282 ? 10.093 -13.018 -10.122 1.00 80.56 282 ASN A C 1
ATOM 2229 O O . ASN A 1 282 ? 9.558 -12.835 -11.219 1.00 80.56 282 ASN A O 1
ATOM 2233 N N . GLU A 1 283 ? 10.550 -12.008 -9.393 1.00 83.88 283 GLU A N 1
ATOM 2234 C CA . GLU A 1 283 ? 10.580 -10.638 -9.904 1.00 83.88 283 GLU A CA 1
ATOM 2235 C C . GLU A 1 283 ? 11.786 -10.476 -10.832 1.00 83.88 283 GLU A C 1
ATOM 2237 O O . GLU A 1 283 ? 12.922 -10.758 -10.446 1.00 83.88 283 GLU A O 1
ATOM 2242 N N . LEU A 1 284 ? 11.540 -10.052 -12.073 1.00 87.81 284 LEU A N 1
ATOM 2243 C CA . LEU A 1 284 ? 12.581 -9.669 -13.020 1.00 87.81 284 LEU A CA 1
ATOM 2244 C C . LEU A 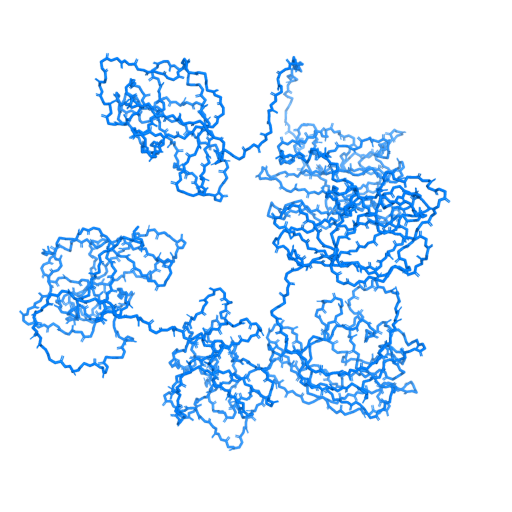1 284 ? 12.531 -8.153 -13.212 1.00 87.81 284 LEU A C 1
ATOM 2246 O O . LEU A 1 284 ? 11.875 -7.662 -14.130 1.00 87.81 284 LEU A O 1
ATOM 2250 N N . ASP A 1 285 ? 13.217 -7.441 -12.321 1.00 85.31 285 ASP A N 1
ATOM 2251 C CA . ASP A 1 285 ? 13.425 -5.994 -12.389 1.00 85.31 285 ASP A CA 1
ATOM 2252 C C . ASP A 1 285 ? 14.848 -5.700 -12.875 1.00 85.31 285 ASP A C 1
ATOM 2254 O O . ASP A 1 285 ? 15.807 -5.682 -12.104 1.00 85.31 285 ASP A O 1
ATOM 2258 N N . ASP A 1 286 ? 15.011 -5.578 -14.191 1.00 85.56 286 ASP A N 1
ATOM 2259 C CA . ASP A 1 286 ? 16.305 -5.286 -14.809 1.00 85.56 286 ASP A CA 1
ATOM 2260 C C . ASP A 1 286 ? 16.132 -4.173 -15.850 1.00 85.56 286 ASP A C 1
ATOM 2262 O O . ASP A 1 286 ? 15.751 -4.453 -16.994 1.00 85.56 286 ASP A O 1
ATOM 2266 N N . PRO A 1 287 ? 16.442 -2.911 -15.489 1.00 84.56 287 PRO A N 1
ATOM 2267 C CA . PRO A 1 287 ? 16.293 -1.753 -16.372 1.00 84.56 287 PRO A CA 1
ATOM 2268 C C . PRO A 1 287 ? 17.072 -1.857 -17.688 1.00 84.56 287 PRO A C 1
ATOM 2270 O O . PRO A 1 287 ? 16.773 -1.150 -18.651 1.00 84.56 287 PRO A O 1
ATOM 2273 N N . ARG A 1 288 ? 18.064 -2.755 -17.781 1.00 86.94 288 ARG A N 1
ATOM 2274 C CA . ARG A 1 288 ? 18.804 -2.986 -19.029 1.00 86.94 288 ARG A CA 1
ATOM 2275 C C . ARG A 1 288 ? 17.927 -3.624 -20.111 1.00 86.94 288 ARG A C 1
ATOM 2277 O O . ARG A 1 288 ? 18.212 -3.452 -21.289 1.00 86.94 288 ARG A O 1
ATOM 2284 N N . ARG A 1 289 ? 16.856 -4.326 -19.723 1.00 90.31 289 ARG A N 1
ATOM 2285 C CA . ARG A 1 289 ? 15.907 -5.010 -20.624 1.00 90.31 289 ARG A CA 1
ATOM 2286 C C . ARG A 1 289 ? 14.850 -4.078 -21.209 1.00 90.31 289 ARG A C 1
ATOM 2288 O O . ARG A 1 289 ? 14.030 -4.509 -22.016 1.00 90.31 289 ARG A O 1
ATOM 2295 N N . ALA A 1 290 ? 14.837 -2.818 -20.789 1.00 89.19 290 ALA A N 1
ATOM 2296 C CA . ALA A 1 290 ? 13.839 -1.847 -21.190 1.00 89.19 290 ALA A CA 1
ATOM 2297 C C . ALA A 1 290 ? 13.897 -1.542 -22.696 1.00 89.19 290 ALA A C 1
ATOM 2299 O O . ALA A 1 290 ? 14.971 -1.385 -23.273 1.00 89.19 290 ALA A O 1
ATOM 2300 N N . THR A 1 291 ? 12.742 -1.395 -23.342 1.00 89.44 291 THR A N 1
ATOM 2301 C CA . THR A 1 291 ? 12.640 -1.088 -24.782 1.00 89.44 291 THR A CA 1
ATOM 2302 C C . THR A 1 291 ? 13.323 0.218 -25.198 1.00 89.44 291 THR A C 1
ATOM 2304 O O . THR A 1 291 ? 13.687 0.363 -26.360 1.00 89.44 291 THR A O 1
ATOM 2307 N N . ASN A 1 292 ? 13.509 1.167 -24.277 1.00 84.06 292 ASN A N 1
ATOM 2308 C CA . ASN A 1 292 ? 14.238 2.419 -24.515 1.00 84.06 292 ASN A CA 1
ATOM 2309 C C . ASN A 1 292 ? 15.756 2.308 -24.246 1.00 84.06 292 ASN A C 1
ATOM 2311 O O . ASN A 1 292 ? 16.488 3.267 -24.488 1.00 84.06 292 ASN A O 1
ATOM 2315 N N . ASN A 1 293 ? 16.238 1.166 -23.748 1.00 83.75 293 ASN A N 1
ATOM 2316 C CA . ASN A 1 293 ? 17.648 0.930 -23.479 1.00 83.75 293 ASN A CA 1
ATOM 2317 C C . ASN A 1 293 ? 18.341 0.433 -24.750 1.00 83.75 293 ASN A C 1
ATOM 2319 O O . ASN A 1 293 ? 18.065 -0.672 -25.224 1.00 83.75 293 ASN A O 1
ATOM 2323 N N . LEU A 1 294 ? 19.227 1.259 -25.305 1.00 82.06 294 LEU A N 1
ATOM 2324 C CA . LEU A 1 294 ? 20.027 0.899 -26.470 1.00 82.06 294 LEU A CA 1
ATOM 2325 C C . LEU A 1 294 ? 21.240 0.058 -26.066 1.00 82.06 294 LEU A C 1
ATOM 2327 O O . LEU A 1 294 ? 21.863 0.258 -25.024 1.00 82.06 294 LEU A O 1
ATOM 2331 N N . TYR A 1 295 ? 21.589 -0.862 -26.951 1.00 70.38 295 TYR A N 1
ATOM 2332 C CA . TYR A 1 295 ? 22.759 -1.715 -26.891 1.00 70.38 295 TYR A CA 1
ATOM 2333 C C . TYR A 1 295 ? 24.032 -0.925 -26.538 1.00 70.38 295 TYR A C 1
ATOM 2335 O O . TYR A 1 295 ? 24.313 0.146 -27.078 1.00 70.38 295 TYR A O 1
ATOM 2343 N N . SER A 1 296 ? 24.836 -1.502 -25.642 1.00 68.81 296 SER A N 1
ATOM 2344 C CA . SER A 1 296 ? 26.176 -1.025 -25.285 1.00 68.81 296 SER A CA 1
ATOM 2345 C C . SER A 1 296 ? 27.181 -2.175 -25.394 1.00 68.81 296 SER A C 1
ATOM 2347 O O . SER A 1 296 ? 26.803 -3.315 -25.660 1.00 68.81 296 SER A O 1
ATOM 2349 N N . SER A 1 297 ? 28.468 -1.912 -25.149 1.00 64.81 297 SER A N 1
ATOM 2350 C CA . SER A 1 297 ? 29.550 -2.906 -25.280 1.00 64.81 297 SER A CA 1
ATOM 2351 C C . SER A 1 297 ? 29.358 -4.201 -24.470 1.00 64.81 297 SER A C 1
ATOM 2353 O O . SER A 1 297 ? 30.035 -5.188 -24.751 1.00 64.81 297 SER A O 1
ATOM 2355 N N . HIS A 1 298 ? 28.439 -4.220 -23.498 1.00 65.88 298 HIS A N 1
ATOM 2356 C CA . HIS A 1 298 ? 28.074 -5.390 -22.698 1.00 65.88 298 HIS A CA 1
ATOM 2357 C C . HIS A 1 298 ? 26.588 -5.743 -22.891 1.00 65.88 298 HIS A C 1
ATOM 2359 O O . HIS A 1 298 ? 25.747 -5.367 -22.073 1.00 65.88 298 HIS A O 1
ATOM 2365 N N . ALA A 1 299 ? 26.267 -6.465 -23.971 1.00 72.88 299 ALA A N 1
ATOM 2366 C CA . ALA A 1 299 ? 24.904 -6.924 -24.242 1.00 72.88 299 ALA A CA 1
ATOM 2367 C C . ALA A 1 299 ? 24.404 -7.968 -23.236 1.00 72.88 299 ALA A C 1
ATOM 2369 O O . ALA A 1 299 ? 25.147 -8.850 -22.801 1.00 72.88 299 ALA A O 1
ATOM 2370 N N . ILE A 1 300 ? 23.108 -7.906 -22.936 1.00 82.31 300 ILE A N 1
ATOM 2371 C CA . ILE A 1 300 ? 22.390 -8.953 -22.215 1.00 82.31 300 ILE A CA 1
ATOM 2372 C C . ILE A 1 300 ? 22.322 -10.199 -23.103 1.00 82.31 300 ILE A C 1
ATOM 2374 O O . ILE A 1 300 ? 21.855 -10.120 -24.245 1.00 82.31 300 ILE A O 1
ATOM 2378 N N . CYS A 1 301 ? 22.735 -11.344 -22.544 1.00 83.81 301 CYS A N 1
ATOM 2379 C CA . CYS A 1 301 ? 22.380 -12.654 -23.076 1.00 83.81 301 CYS A CA 1
ATOM 2380 C C . CYS A 1 301 ? 21.431 -13.415 -22.152 1.00 83.81 301 CYS A C 1
ATOM 2382 O O . CYS A 1 301 ? 21.813 -13.772 -21.037 1.00 83.81 301 CYS A O 1
ATOM 2384 N N . ASP A 1 302 ? 20.276 -13.819 -22.681 1.00 89.62 302 ASP A N 1
ATOM 2385 C CA . ASP A 1 302 ? 19.368 -14.733 -21.984 1.00 89.62 302 ASP A CA 1
ATOM 2386 C C . ASP A 1 302 ? 19.611 -16.222 -22.267 1.00 89.62 302 ASP A C 1
ATOM 2388 O O . ASP A 1 302 ? 19.087 -17.073 -21.554 1.00 89.62 302 ASP A O 1
ATOM 2392 N N . CYS A 1 303 ? 20.429 -16.554 -23.268 1.00 83.81 303 CYS A N 1
ATOM 2393 C CA . CYS A 1 303 ? 20.923 -17.903 -23.578 1.00 83.81 303 CYS A CA 1
ATOM 2394 C C . CYS A 1 303 ? 21.660 -18.581 -22.410 1.00 83.81 303 CYS A C 1
ATOM 2396 O O . CYS A 1 303 ? 21.640 -19.806 -22.287 1.00 83.81 303 CYS A O 1
ATOM 2398 N N . GLU A 1 304 ? 22.335 -17.775 -21.586 1.00 80.69 304 GLU A N 1
ATOM 2399 C CA . GLU A 1 304 ? 23.159 -18.191 -20.446 1.00 80.69 304 GLU A CA 1
ATOM 2400 C C . GLU A 1 304 ? 22.407 -18.077 -19.113 1.00 80.69 304 GLU A C 1
ATOM 2402 O O . GLU A 1 304 ? 22.934 -18.453 -18.062 1.00 80.69 304 GLU A O 1
ATOM 2407 N N . VAL A 1 305 ? 21.179 -17.553 -19.141 1.00 83.00 305 VAL A N 1
ATOM 2408 C CA . VAL A 1 305 ? 20.311 -17.466 -17.969 1.00 83.00 305 VAL A CA 1
ATOM 2409 C C . VAL A 1 305 ? 19.607 -18.807 -17.784 1.00 83.00 305 VAL A C 1
ATOM 2411 O O . VAL A 1 305 ? 18.999 -19.351 -18.708 1.00 83.00 305 VAL A O 1
ATOM 2414 N N . ASN A 1 306 ? 19.691 -19.351 -16.569 1.00 81.69 306 ASN A N 1
ATOM 2415 C CA . ASN A 1 306 ? 18.926 -20.532 -16.193 1.00 81.69 306 ASN A CA 1
ATOM 2416 C C . ASN A 1 306 ? 17.509 -20.107 -15.797 1.00 81.69 306 ASN A C 1
ATOM 2418 O O . ASN A 1 306 ? 17.256 -19.807 -14.632 1.00 81.69 306 ASN A O 1
ATOM 2422 N N . TRP A 1 307 ? 16.621 -20.027 -16.785 1.00 84.12 307 TRP A N 1
ATOM 2423 C CA . TRP A 1 307 ? 15.210 -19.730 -16.565 1.00 84.12 307 TRP A CA 1
ATOM 2424 C C . TRP A 1 307 ? 14.526 -20.912 -15.878 1.00 84.12 307 TRP A C 1
ATOM 2426 O O . TRP A 1 307 ? 14.459 -22.002 -16.449 1.00 84.12 307 TRP A O 1
ATOM 2436 N N . ASP A 1 308 ? 14.031 -20.689 -14.662 1.00 77.31 308 ASP A N 1
ATOM 2437 C CA . ASP A 1 308 ? 13.234 -21.662 -13.918 1.00 77.31 308 ASP A CA 1
ATOM 2438 C C . ASP A 1 308 ? 12.026 -20.965 -13.287 1.00 77.31 308 ASP A C 1
ATOM 2440 O O . ASP A 1 308 ? 12.147 -20.090 -12.424 1.00 77.31 308 ASP A O 1
ATOM 2444 N N . GLY A 1 309 ? 10.850 -21.347 -13.773 1.00 77.56 309 GLY A N 1
ATOM 2445 C CA . GLY A 1 309 ? 9.563 -20.868 -13.291 1.00 77.56 309 GLY A CA 1
ATOM 2446 C C . GLY A 1 309 ? 9.043 -19.594 -13.908 1.00 77.56 309 GLY A C 1
ATOM 2447 O O . GLY A 1 309 ? 9.433 -19.180 -14.998 1.00 77.56 309 GLY A O 1
ATOM 2448 N N . TRP A 1 310 ? 8.045 -19.045 -13.227 1.00 82.88 310 TRP A N 1
ATOM 2449 C CA . TRP A 1 310 ? 7.290 -17.890 -13.679 1.00 82.88 310 TRP A CA 1
ATOM 2450 C C . TRP A 1 310 ? 7.996 -16.607 -13.276 1.00 82.88 310 TRP A C 1
ATOM 2452 O O . TRP A 1 310 ? 8.426 -16.468 -12.136 1.00 82.88 310 TRP A O 1
ATOM 2462 N N . TYR A 1 311 ? 8.075 -15.654 -14.195 1.00 89.50 311 TYR A N 1
ATOM 2463 C CA . TYR A 1 311 ? 8.657 -14.339 -13.967 1.00 89.50 311 TYR A CA 1
ATOM 2464 C C . TYR A 1 311 ? 7.600 -13.264 -14.163 1.00 89.50 311 TYR A C 1
ATOM 2466 O O . TYR A 1 311 ? 6.851 -13.302 -15.140 1.00 89.50 311 TYR A O 1
ATOM 2474 N N . ARG A 1 312 ? 7.558 -12.285 -13.262 1.00 91.19 312 ARG A N 1
ATOM 2475 C CA . ARG A 1 312 ? 6.824 -11.033 -13.461 1.00 91.19 312 ARG A CA 1
ATOM 2476 C C . ARG A 1 312 ? 7.832 -9.939 -13.771 1.00 91.19 312 ARG A C 1
ATOM 2478 O O . ARG A 1 312 ? 8.840 -9.817 -13.078 1.00 91.19 312 ARG A O 1
ATOM 2485 N N . LEU A 1 313 ? 7.568 -9.180 -14.826 1.00 91.75 313 LEU A N 1
ATOM 2486 C CA . LEU A 1 313 ? 8.483 -8.148 -15.296 1.00 91.75 313 LEU A CA 1
ATOM 2487 C C . LEU A 1 313 ? 8.244 -6.841 -14.542 1.00 91.75 313 LEU A C 1
ATOM 2489 O O . LEU A 1 313 ? 7.097 -6.412 -14.371 1.00 91.75 313 LEU A O 1
ATOM 2493 N N . PHE A 1 314 ? 9.341 -6.215 -14.134 1.00 84.94 314 PHE A N 1
ATOM 2494 C CA . PHE A 1 314 ? 9.363 -4.913 -13.489 1.00 84.94 314 PHE A CA 1
ATOM 2495 C C . PHE A 1 314 ? 10.343 -3.972 -14.201 1.00 84.94 314 PHE A C 1
ATOM 2497 O O . PHE A 1 314 ? 11.247 -4.415 -14.916 1.00 84.94 314 PHE A O 1
ATOM 2504 N N . PHE A 1 315 ? 10.108 -2.673 -14.044 1.00 82.06 315 PHE A N 1
ATOM 2505 C CA . PHE A 1 315 ? 11.041 -1.613 -14.405 1.00 82.06 315 PHE A CA 1
ATOM 2506 C C . PHE A 1 315 ? 11.042 -0.581 -13.277 1.00 82.06 315 PHE A C 1
ATOM 2508 O O . PHE A 1 315 ? 10.044 0.116 -13.089 1.00 82.06 315 PHE A O 1
ATOM 2515 N N . ASP A 1 316 ? 12.125 -0.528 -12.504 1.00 78.06 316 ASP A N 1
ATOM 2516 C CA . ASP A 1 316 ? 12.267 0.332 -11.322 1.00 78.06 316 ASP A CA 1
ATOM 2517 C C . ASP A 1 316 ? 11.099 0.144 -10.330 1.00 78.06 316 ASP A C 1
ATOM 2519 O O . ASP A 1 316 ? 10.459 1.092 -9.869 1.00 78.06 316 ASP A O 1
ATOM 2523 N N . GLY A 1 317 ? 10.761 -1.117 -10.046 1.00 69.06 317 GLY A N 1
ATOM 2524 C CA . GLY A 1 317 ? 9.655 -1.514 -9.171 1.00 69.06 317 GLY A CA 1
ATOM 2525 C C . GLY A 1 317 ? 8.252 -1.335 -9.766 1.00 69.06 317 GLY A C 1
ATOM 2526 O O . GLY A 1 317 ? 7.267 -1.749 -9.149 1.00 69.06 317 GLY A O 1
ATOM 2527 N N . LEU A 1 318 ? 8.118 -0.766 -10.969 1.00 76.75 318 LEU A N 1
ATOM 2528 C CA . LEU A 1 318 ? 6.834 -0.650 -11.660 1.00 76.75 318 LEU A CA 1
ATOM 2529 C C . LEU A 1 318 ? 6.495 -1.951 -12.380 1.00 76.75 318 LEU A C 1
ATOM 2531 O O . LEU A 1 318 ? 7.319 -2.507 -13.097 1.00 76.75 318 LEU A O 1
ATOM 2535 N N . SER A 1 319 ? 5.257 -2.419 -12.226 1.00 81.69 319 SER A N 1
ATOM 2536 C CA . SER A 1 319 ? 4.766 -3.586 -12.961 1.00 81.69 319 SER A CA 1
ATOM 2537 C C . SER A 1 319 ? 4.672 -3.274 -14.446 1.00 81.69 319 SER A C 1
ATOM 2539 O O . SER A 1 319 ? 3.946 -2.367 -14.850 1.00 81.69 319 SER A O 1
ATOM 2541 N N . VAL A 1 320 ? 5.333 -4.086 -15.256 1.00 89.25 320 VAL A N 1
ATOM 2542 C CA . VAL A 1 320 ? 5.412 -3.915 -16.709 1.00 89.25 320 VAL A CA 1
ATOM 2543 C C . VAL A 1 320 ? 5.216 -5.257 -17.405 1.00 89.25 320 VAL A C 1
ATOM 2545 O O . VAL A 1 320 ? 5.026 -6.295 -16.768 1.00 89.25 320 VAL A O 1
ATOM 2548 N N . GLN A 1 321 ? 5.189 -5.240 -18.732 1.00 93.75 321 GLN A N 1
ATOM 2549 C CA . GLN A 1 321 ? 4.931 -6.424 -19.546 1.00 93.75 321 GLN A CA 1
ATOM 2550 C C . GLN A 1 321 ? 5.969 -6.560 -20.653 1.00 93.75 321 GLN A C 1
ATOM 2552 O O . GLN A 1 321 ? 6.698 -5.617 -20.956 1.00 93.75 321 GLN A O 1
ATOM 2557 N N . MET A 1 322 ? 6.047 -7.740 -21.254 1.00 94.75 322 MET A N 1
ATOM 2558 C CA . MET A 1 322 ? 6.879 -7.948 -22.429 1.00 94.75 322 MET A CA 1
ATOM 2559 C C . MET A 1 322 ? 6.232 -7.175 -23.587 1.00 94.75 322 MET A C 1
ATOM 2561 O O . MET A 1 322 ? 5.008 -7.166 -23.682 1.00 94.75 322 MET A O 1
ATOM 2565 N N . PRO A 1 323 ? 6.977 -6.497 -24.467 1.00 93.75 323 PRO A N 1
ATOM 2566 C CA . PRO A 1 323 ? 6.365 -5.851 -25.622 1.00 93.75 323 PRO A CA 1
ATOM 2567 C C . PRO A 1 323 ? 5.703 -6.909 -26.507 1.00 93.75 323 PRO A C 1
ATOM 2569 O O . PRO A 1 323 ? 6.312 -7.931 -26.816 1.00 93.75 323 PRO A O 1
ATOM 2572 N N . ASP A 1 324 ? 4.464 -6.665 -26.929 1.00 92.38 324 ASP A N 1
ATOM 2573 C CA . ASP A 1 324 ? 3.740 -7.488 -27.908 1.00 92.38 324 ASP A CA 1
ATOM 2574 C C . ASP A 1 324 ? 3.652 -6.834 -29.295 1.00 92.38 324 ASP A C 1
ATOM 2576 O O . ASP A 1 324 ? 2.934 -7.286 -30.191 1.00 92.38 324 ASP A O 1
ATOM 2580 N N . THR A 1 325 ? 4.444 -5.781 -29.474 1.00 88.56 325 THR A N 1
ATOM 2581 C CA . THR A 1 325 ? 4.678 -5.088 -30.733 1.00 88.56 325 THR A CA 1
ATOM 2582 C C . THR A 1 325 ? 6.167 -5.068 -31.037 1.00 88.56 325 THR A C 1
ATOM 2584 O O . THR A 1 325 ? 7.003 -5.250 -30.149 1.00 88.56 325 THR A O 1
ATOM 2587 N N . CYS A 1 326 ? 6.497 -4.845 -32.309 1.00 88.88 326 CYS A N 1
ATOM 2588 C CA . CYS A 1 326 ? 7.878 -4.818 -32.763 1.00 88.88 326 CYS A CA 1
ATOM 2589 C C . CYS A 1 326 ? 8.731 -3.837 -31.941 1.00 88.88 326 CYS A C 1
ATOM 2591 O O . CYS A 1 326 ? 8.316 -2.717 -31.620 1.00 88.88 326 CYS A O 1
ATOM 2593 N N . VAL A 1 327 ? 9.928 -4.295 -31.591 1.00 91.12 327 VAL A N 1
ATOM 2594 C CA . VAL A 1 327 ? 10.963 -3.517 -30.917 1.00 91.12 327 VAL A CA 1
ATOM 2595 C C . VAL A 1 327 ? 12.097 -3.307 -31.914 1.00 91.12 327 VAL A C 1
ATOM 2597 O O . VAL A 1 327 ? 12.449 -4.244 -32.635 1.00 91.12 327 VAL A O 1
ATOM 2600 N N . ASP A 1 328 ? 12.638 -2.092 -31.962 1.00 87.38 328 ASP A N 1
ATOM 2601 C CA . ASP A 1 328 ? 13.725 -1.735 -32.874 1.00 87.38 328 ASP A CA 1
ATOM 2602 C C . ASP A 1 328 ? 14.971 -2.594 -32.619 1.00 87.38 328 ASP A C 1
ATOM 2604 O O . ASP A 1 328 ? 15.204 -3.059 -31.503 1.00 87.38 328 ASP A O 1
ATOM 2608 N N . GLN A 1 329 ? 15.785 -2.822 -33.657 1.00 87.44 329 GLN A N 1
ATOM 2609 C CA . GLN A 1 329 ? 17.065 -3.520 -33.493 1.00 87.44 329 GLN A CA 1
ATOM 2610 C C . GLN A 1 329 ? 17.919 -2.822 -32.434 1.00 87.44 329 GLN A C 1
ATOM 2612 O O . GLN A 1 329 ? 17.857 -1.604 -32.302 1.00 87.44 329 GLN A O 1
ATOM 2617 N N . GLU A 1 330 ? 18.765 -3.580 -31.736 1.00 85.94 330 GLU A N 1
ATOM 2618 C CA . GLU A 1 330 ? 19.697 -3.026 -30.745 1.00 85.94 330 GLU A CA 1
ATOM 2619 C C . GLU A 1 330 ? 19.032 -2.396 -29.502 1.00 85.94 330 GLU A C 1
ATOM 2621 O O . GLU A 1 330 ? 19.705 -1.751 -28.704 1.00 85.94 330 GLU A O 1
ATOM 2626 N N . SER A 1 331 ? 17.733 -2.599 -29.281 1.00 87.75 331 SER A N 1
ATOM 2627 C CA . SER A 1 331 ? 17.039 -2.220 -28.041 1.00 87.75 331 SER A CA 1
ATOM 2628 C C . SER A 1 331 ? 17.061 -3.333 -26.979 1.00 87.75 331 SER A C 1
ATOM 2630 O O . SER A 1 331 ? 17.482 -4.464 -27.235 1.00 87.75 331 SER A O 1
ATOM 2632 N N . CYS A 1 332 ? 16.577 -3.028 -25.768 1.00 91.12 332 CYS A N 1
ATOM 2633 C CA . CYS A 1 332 ? 16.541 -3.943 -24.617 1.00 91.12 332 CYS A CA 1
ATOM 2634 C C . CYS A 1 332 ? 17.927 -4.440 -24.188 1.00 91.12 332 CYS A C 1
ATOM 2636 O O . CYS A 1 332 ? 18.068 -5.560 -23.690 1.00 91.12 332 CYS A O 1
ATOM 2638 N N . GLY A 1 333 ? 18.959 -3.627 -24.438 1.00 87.50 333 GLY A N 1
ATOM 2639 C CA . GLY A 1 333 ? 20.337 -3.947 -24.082 1.00 87.50 333 GLY A CA 1
ATOM 2640 C C . GLY A 1 333 ? 20.911 -5.174 -24.804 1.00 87.50 333 GLY A C 1
ATOM 2641 O O . GLY A 1 333 ? 21.857 -5.772 -24.297 1.00 87.50 333 GLY A O 1
ATOM 2642 N N . THR A 1 334 ? 20.372 -5.583 -25.959 1.00 90.00 334 THR A N 1
ATOM 2643 C CA . THR A 1 334 ? 20.844 -6.745 -26.743 1.00 90.00 334 THR A CA 1
ATOM 2644 C C . THR A 1 334 ? 20.887 -6.430 -28.243 1.00 90.00 334 THR A C 1
ATOM 2646 O O . THR A 1 334 ? 20.388 -5.391 -28.651 1.00 90.00 334 THR A O 1
ATOM 2649 N N . HIS A 1 335 ? 21.477 -7.290 -29.088 1.00 88.06 335 HIS A N 1
ATOM 2650 C CA . HIS A 1 335 ? 21.544 -6.997 -30.532 1.00 88.06 335 HIS A CA 1
ATOM 2651 C C . HIS A 1 335 ? 20.224 -7.317 -31.253 1.00 88.06 335 HIS A C 1
ATOM 2653 O O . HIS A 1 335 ? 19.818 -6.579 -32.150 1.00 88.06 335 HIS A O 1
ATOM 2659 N N . ALA A 1 336 ? 19.557 -8.414 -30.875 1.00 90.31 336 ALA A N 1
ATOM 2660 C CA . ALA A 1 336 ? 18.264 -8.808 -31.426 1.00 90.31 336 ALA A CA 1
ATOM 2661 C C . ALA A 1 336 ? 17.224 -8.953 -30.297 1.00 90.31 336 ALA A C 1
ATOM 2663 O O . ALA A 1 336 ? 17.167 -9.997 -29.634 1.00 90.31 336 ALA A O 1
ATOM 2664 N N . PRO A 1 337 ? 16.416 -7.908 -30.052 1.00 93.38 337 PRO A N 1
ATOM 2665 C CA . PRO A 1 337 ? 15.416 -7.920 -28.996 1.00 93.38 337 PRO A CA 1
ATOM 2666 C C . PRO A 1 337 ? 14.306 -8.933 -29.269 1.00 93.38 337 PRO A C 1
ATOM 2668 O O . PRO A 1 337 ? 13.830 -9.070 -30.402 1.00 93.38 337 PRO A O 1
ATOM 2671 N N . LEU A 1 338 ? 13.887 -9.626 -28.210 1.00 94.88 338 LEU A N 1
ATOM 2672 C CA . LEU A 1 338 ? 12.795 -10.589 -28.236 1.00 94.88 338 LEU A CA 1
ATOM 2673 C C . LEU A 1 338 ? 11.494 -9.956 -27.736 1.00 94.88 338 LEU A C 1
ATOM 2675 O O . LEU A 1 338 ? 11.438 -9.413 -26.630 1.00 94.88 338 LEU A O 1
ATOM 2679 N N . TRP A 1 339 ? 10.431 -10.098 -28.527 1.00 94.69 339 TRP A N 1
ATOM 2680 C CA . TRP A 1 339 ? 9.096 -9.569 -28.237 1.00 94.69 339 TRP A CA 1
ATOM 2681 C C . TRP A 1 339 ? 8.001 -10.605 -28.541 1.00 94.69 339 TRP A C 1
ATOM 2683 O O . TRP A 1 339 ? 8.209 -11.579 -29.275 1.00 94.69 339 TRP A O 1
ATOM 2693 N N . LEU A 1 340 ? 6.845 -10.448 -27.898 1.00 95.25 340 LEU A N 1
ATOM 2694 C CA . LEU A 1 340 ? 5.779 -11.442 -27.856 1.00 95.25 340 LEU A CA 1
ATOM 2695 C C . LEU A 1 340 ? 4.944 -11.405 -29.140 1.00 95.25 340 LEU A C 1
ATOM 2697 O O . LEU A 1 340 ? 4.256 -10.425 -29.425 1.00 95.25 340 LEU A O 1
ATOM 2701 N N . LYS A 1 341 ? 4.933 -12.495 -29.910 1.00 86.06 341 LYS A N 1
ATOM 2702 C CA . LYS A 1 341 ? 4.168 -12.561 -31.156 1.00 86.06 341 LYS A CA 1
ATOM 2703 C C . LYS A 1 341 ? 2.704 -12.912 -30.875 1.00 86.06 341 LYS A C 1
ATOM 2705 O O . LYS A 1 341 ? 2.376 -14.004 -30.410 1.00 86.06 341 LYS A O 1
ATOM 2710 N N . GLY A 1 342 ? 1.805 -11.996 -31.234 1.00 78.38 342 GLY A N 1
ATOM 2711 C CA . GLY A 1 342 ? 0.356 -12.227 -31.225 1.00 78.38 342 GLY A CA 1
ATOM 2712 C C . GLY A 1 342 ? -0.398 -11.686 -30.006 1.00 78.38 342 GLY A C 1
ATOM 2713 O O . GLY A 1 342 ? -1.567 -12.040 -29.842 1.00 78.38 342 GLY A O 1
ATOM 2714 N N . GLY A 1 343 ? 0.223 -10.844 -29.176 1.00 84.88 343 GLY A N 1
ATOM 2715 C CA . GLY A 1 343 ? -0.452 -10.200 -28.045 1.00 84.88 343 GLY A CA 1
ATOM 2716 C C . GLY A 1 343 ? -0.466 -11.026 -26.761 1.00 84.88 343 GLY A C 1
ATOM 2717 O O . GLY A 1 343 ? -0.159 -12.221 -26.750 1.00 84.88 343 GLY A O 1
ATOM 2718 N N . HIS A 1 344 ? -0.869 -10.379 -25.673 1.00 89.56 344 HIS A N 1
ATOM 2719 C CA . HIS A 1 344 ? -1.055 -11.025 -24.378 1.00 89.56 344 HIS A CA 1
ATOM 2720 C C . HIS A 1 344 ? -2.394 -11.789 -24.296 1.00 89.56 344 HIS A C 1
ATOM 2722 O O . HIS A 1 344 ? -3.364 -11.413 -24.959 1.00 89.56 344 HIS A O 1
ATOM 2728 N N . PRO A 1 345 ? -2.471 -12.892 -23.523 1.00 86.19 345 PRO A N 1
ATOM 2729 C CA . PRO A 1 345 ? -3.741 -13.558 -23.209 1.00 86.19 345 PRO A CA 1
ATOM 2730 C C . PRO A 1 345 ? -4.665 -12.684 -22.356 1.00 86.19 345 PRO A C 1
ATOM 2732 O O . PRO A 1 345 ? -4.222 -11.763 -21.679 1.00 86.19 345 PRO A O 1
ATOM 2735 N N . LYS A 1 346 ? -5.947 -13.033 -22.301 1.00 77.62 346 LYS A N 1
ATOM 2736 C CA . LYS A 1 346 ? -6.871 -12.582 -21.256 1.00 77.62 346 LYS A CA 1
ATOM 2737 C C . LYS A 1 346 ? -6.835 -13.532 -20.060 1.00 77.62 346 LYS A C 1
ATOM 2739 O O . LYS A 1 346 ? -6.404 -14.676 -20.177 1.00 77.62 346 LYS A O 1
ATOM 2744 N N . VAL A 1 347 ? -7.353 -13.091 -18.909 1.00 68.88 347 VAL A N 1
ATOM 2745 C CA . VAL A 1 347 ? -7.456 -13.932 -17.693 1.00 68.88 347 VAL A CA 1
ATOM 2746 C C . VAL A 1 347 ? -8.218 -15.234 -17.982 1.00 68.88 347 VAL A C 1
ATOM 2748 O O . VAL A 1 347 ? -7.831 -16.310 -17.528 1.00 68.88 347 VAL A O 1
ATOM 2751 N N . GLU A 1 348 ? -9.259 -15.152 -18.813 1.00 62.91 348 GLU A N 1
ATOM 2752 C CA . GLU A 1 348 ? -10.060 -16.301 -19.240 1.00 62.91 348 GLU A CA 1
ATOM 2753 C C . GLU A 1 348 ? -9.298 -17.299 -20.118 1.00 62.91 348 GLU A C 1
ATOM 2755 O O . GLU A 1 348 ? -9.688 -18.460 -20.144 1.00 62.91 348 GLU A O 1
ATOM 2760 N N . ASP A 1 349 ? -8.193 -16.922 -20.765 1.00 62.84 349 ASP A N 1
ATOM 2761 C CA . ASP A 1 349 ? -7.432 -17.810 -21.657 1.00 62.84 349 ASP A CA 1
ATOM 2762 C C . ASP A 1 349 ? -6.530 -18.791 -20.886 1.00 62.84 349 ASP A C 1
ATOM 2764 O O . ASP A 1 349 ? -6.147 -19.836 -21.413 1.00 62.84 349 ASP A O 1
ATOM 2768 N N . GLY A 1 350 ? -6.233 -18.508 -19.612 1.00 59.69 350 GLY A N 1
ATOM 2769 C CA . GLY A 1 350 ? -5.306 -19.308 -18.808 1.00 59.69 350 GLY A CA 1
ATOM 2770 C C . GLY A 1 350 ? -3.859 -19.174 -19.296 1.00 59.69 350 GLY A C 1
ATOM 2771 O O . GLY A 1 350 ? -3.459 -18.118 -19.787 1.00 59.69 350 GLY A O 1
ATOM 2772 N N . VAL A 1 351 ? -3.044 -20.223 -19.131 1.00 68.81 351 VAL A N 1
ATOM 2773 C CA . VAL A 1 351 ? -1.700 -20.233 -19.724 1.00 68.81 351 VAL A CA 1
ATOM 2774 C C . VAL A 1 351 ? -1.776 -20.541 -21.207 1.00 68.81 351 VAL A C 1
ATOM 2776 O O . VAL A 1 351 ? -2.181 -21.631 -21.609 1.00 68.81 351 VAL A O 1
ATOM 2779 N N . VAL A 1 352 ? -1.276 -19.606 -22.002 1.00 75.50 352 VAL A N 1
ATOM 2780 C CA . VAL A 1 352 ? -1.127 -19.753 -23.446 1.00 75.50 352 VAL A CA 1
ATOM 2781 C C . VAL A 1 352 ? 0.343 -19.892 -23.808 1.00 75.50 352 VAL A C 1
ATOM 2783 O O . VAL A 1 352 ? 1.213 -19.294 -23.177 1.00 75.50 352 VAL A O 1
ATOM 2786 N N . THR A 1 353 ? 0.626 -20.679 -24.840 1.00 81.88 353 THR A N 1
ATOM 2787 C CA . THR A 1 353 ? 1.957 -20.709 -25.455 1.00 81.88 353 THR A CA 1
ATOM 2788 C C . THR A 1 353 ? 2.009 -19.624 -26.522 1.00 81.88 353 THR A C 1
ATOM 2790 O O . THR A 1 353 ? 1.091 -19.525 -27.339 1.00 81.88 353 THR A O 1
ATOM 2793 N N . ARG A 1 354 ? 3.048 -18.793 -26.500 1.00 84.81 354 ARG A N 1
ATOM 2794 C CA . ARG A 1 354 ? 3.247 -17.698 -27.450 1.00 84.81 354 ARG A CA 1
ATOM 2795 C C . ARG A 1 354 ? 4.591 -17.833 -28.136 1.00 84.81 354 ARG A C 1
ATOM 2797 O O . ARG A 1 354 ? 5.610 -18.079 -27.491 1.00 84.81 354 ARG A O 1
ATOM 2804 N N . ASP A 1 355 ? 4.566 -17.627 -29.444 1.00 89.50 355 ASP A N 1
ATOM 2805 C CA . ASP A 1 355 ? 5.778 -17.465 -30.229 1.00 89.50 355 ASP A CA 1
ATOM 2806 C C . ASP A 1 355 ? 6.477 -16.163 -29.832 1.00 89.50 355 ASP A C 1
ATOM 2808 O O . ASP A 1 355 ? 5.840 -15.169 -29.473 1.00 89.50 355 ASP A O 1
ATOM 2812 N N . VAL A 1 356 ? 7.801 -16.162 -29.929 1.00 93.94 356 VAL A N 1
ATOM 2813 C CA . VAL A 1 356 ? 8.634 -15.006 -29.605 1.00 93.94 356 VAL A CA 1
ATOM 2814 C C . VAL A 1 356 ? 9.446 -14.642 -30.840 1.00 93.94 356 VAL A C 1
ATOM 2816 O O . VAL A 1 356 ? 10.195 -15.472 -31.357 1.00 93.94 356 VAL A O 1
ATOM 2819 N N . CYS A 1 357 ? 9.278 -13.417 -31.330 1.00 92.69 357 CYS A N 1
ATOM 2820 C CA . CYS A 1 357 ? 9.985 -12.907 -32.504 1.00 92.69 357 CYS A CA 1
ATOM 2821 C C . CYS A 1 357 ? 11.282 -12.211 -32.091 1.00 92.69 357 CYS A C 1
ATOM 2823 O O . CYS A 1 357 ? 11.289 -11.459 -31.119 1.00 92.69 357 CYS A O 1
ATOM 2825 N N . GLY A 1 358 ? 12.354 -12.432 -32.855 1.00 90.94 358 GLY A N 1
ATOM 2826 C CA . GLY A 1 358 ? 13.584 -11.646 -32.774 1.00 90.94 358 GLY A CA 1
ATOM 2827 C C . GLY A 1 358 ? 13.692 -10.652 -33.929 1.00 90.94 358 GLY A C 1
ATOM 2828 O O . GLY A 1 358 ? 13.555 -11.045 -35.092 1.00 90.94 358 GLY A O 1
ATOM 2829 N N . HIS A 1 359 ? 13.951 -9.380 -33.615 1.00 88.56 359 HIS A N 1
ATOM 2830 C CA . HIS A 1 359 ? 14.199 -8.351 -34.629 1.00 88.56 359 HIS A CA 1
ATOM 2831 C C . HIS A 1 359 ? 15.646 -8.428 -35.145 1.00 88.56 359 HIS A C 1
ATOM 2833 O O . HIS A 1 359 ? 16.591 -8.295 -34.366 1.00 88.56 359 HIS A O 1
ATOM 2839 N N . TRP A 1 360 ? 15.842 -8.600 -36.457 1.00 86.12 360 TRP A N 1
ATOM 2840 C CA . TRP A 1 360 ? 17.175 -8.654 -37.076 1.00 86.12 360 TRP A CA 1
ATOM 2841 C C . TRP A 1 360 ? 17.144 -8.255 -38.550 1.00 86.12 360 TRP A C 1
ATOM 2843 O O . TRP A 1 360 ? 16.172 -8.538 -39.243 1.00 86.12 360 TRP A O 1
ATOM 2853 N N . MET A 1 361 ? 18.213 -7.626 -39.052 1.00 85.31 361 MET A N 1
ATOM 2854 C CA . MET A 1 361 ? 18.330 -7.202 -40.460 1.00 85.31 361 MET A CA 1
ATOM 2855 C C . MET A 1 361 ? 17.126 -6.371 -40.950 1.00 85.31 361 MET A C 1
ATOM 2857 O O . MET A 1 361 ? 16.677 -6.532 -42.084 1.00 85.31 361 MET A O 1
ATOM 2861 N N . ASN A 1 362 ? 16.614 -5.470 -40.102 1.00 77.38 362 ASN A N 1
ATOM 2862 C CA . ASN A 1 362 ? 15.410 -4.658 -40.356 1.00 77.38 362 ASN A CA 1
ATOM 2863 C C . ASN A 1 362 ? 14.113 -5.462 -40.588 1.00 77.38 362 ASN A C 1
ATOM 2865 O O . ASN A 1 362 ? 13.150 -4.930 -41.141 1.00 77.38 362 ASN A O 1
ATOM 2869 N N . ASP A 1 363 ? 14.072 -6.729 -40.172 1.00 84.94 363 ASP A N 1
ATOM 2870 C CA . ASP A 1 363 ? 12.855 -7.531 -40.101 1.00 84.94 363 ASP A CA 1
ATOM 2871 C C . ASP A 1 363 ? 12.481 -7.776 -38.632 1.00 84.94 363 ASP A C 1
ATOM 2873 O O . ASP A 1 363 ? 13.205 -8.438 -37.880 1.00 84.94 363 ASP A O 1
ATOM 2877 N N . CYS A 1 364 ? 11.308 -7.263 -38.245 1.00 86.06 364 CYS A N 1
ATOM 2878 C CA . CYS A 1 364 ? 10.712 -7.405 -36.917 1.00 86.06 364 CYS A CA 1
ATOM 2879 C C . CYS A 1 364 ? 10.559 -8.845 -36.432 1.00 86.06 364 CYS A C 1
ATOM 2881 O O . CYS A 1 364 ? 10.477 -9.066 -35.223 1.00 86.06 364 CYS A O 1
ATOM 2883 N N . CYS A 1 365 ? 10.493 -9.822 -37.333 1.00 90.19 365 CYS A N 1
ATOM 2884 C CA . CYS A 1 365 ? 10.427 -11.229 -36.968 1.00 90.19 365 CYS A CA 1
ATOM 2885 C C . CYS A 1 365 ? 11.289 -12.072 -37.911 1.00 90.19 365 CYS A C 1
ATOM 2887 O O . CYS A 1 365 ? 10.820 -13.057 -38.483 1.00 90.19 365 CYS A O 1
ATOM 2889 N N . SER A 1 366 ? 12.559 -11.685 -38.047 1.00 86.94 366 SER A N 1
ATOM 2890 C CA . SER A 1 366 ? 13.535 -12.383 -38.891 1.00 86.94 366 SER A CA 1
ATOM 2891 C C . SER A 1 366 ? 13.692 -13.862 -38.510 1.00 86.94 366 SER A C 1
ATOM 2893 O O . SER A 1 366 ? 13.907 -14.722 -39.366 1.00 86.94 366 SER A O 1
ATOM 2895 N N . PHE A 1 367 ? 13.547 -14.179 -37.220 1.00 83.88 367 PHE A N 1
ATOM 2896 C CA . PHE A 1 367 ? 13.519 -15.549 -36.715 1.00 83.88 367 PHE A CA 1
ATOM 2897 C C . PHE A 1 367 ? 12.622 -15.681 -35.480 1.00 83.88 367 PHE A C 1
ATOM 2899 O O . PHE A 1 367 ? 12.296 -14.705 -34.799 1.00 83.88 367 PHE A O 1
ATOM 2906 N N . LEU A 1 368 ? 12.243 -16.925 -35.185 1.00 85.88 368 LEU A N 1
ATOM 2907 C CA . LEU A 1 368 ? 11.514 -17.294 -33.977 1.00 85.88 368 LEU A CA 1
ATOM 2908 C C . LEU A 1 368 ? 12.489 -17.822 -32.924 1.00 85.88 368 LEU A C 1
ATOM 2910 O O . LEU A 1 368 ? 13.333 -18.671 -33.217 1.00 85.88 368 LEU A O 1
ATOM 2914 N N . SER A 1 369 ? 12.358 -17.321 -31.700 1.00 89.56 369 SER A N 1
ATOM 2915 C CA . SER A 1 369 ? 12.963 -17.939 -30.521 1.00 89.56 369 SER A CA 1
ATOM 2916 C C . SER A 1 369 ? 12.108 -19.122 -30.048 1.00 89.56 369 SER A C 1
ATOM 2918 O O . SER A 1 369 ? 11.043 -19.406 -30.603 1.00 89.56 369 SER A O 1
ATOM 2920 N N . ASN A 1 370 ? 12.567 -19.811 -29.004 1.00 86.19 370 ASN A N 1
ATOM 2921 C CA . ASN A 1 370 ? 11.764 -20.827 -28.338 1.00 86.19 370 ASN A CA 1
ATOM 2922 C C . ASN A 1 370 ? 10.457 -20.197 -27.821 1.00 86.19 370 ASN A C 1
ATOM 2924 O O . ASN A 1 370 ? 10.503 -19.112 -27.227 1.00 86.19 370 ASN A O 1
ATOM 2928 N N . PRO A 1 371 ? 9.302 -20.848 -28.042 1.00 85.00 371 PRO A N 1
ATOM 2929 C CA . PRO A 1 371 ? 8.037 -20.340 -27.545 1.00 85.00 371 PRO A CA 1
ATOM 2930 C C . PRO A 1 371 ? 8.034 -20.342 -26.016 1.00 85.00 371 PRO A C 1
ATOM 2932 O O . PRO A 1 371 ? 8.605 -21.231 -25.381 1.00 85.00 371 PRO A O 1
ATOM 2935 N N . ILE A 1 372 ? 7.366 -19.350 -25.435 1.00 91.31 372 ILE A N 1
ATOM 2936 C CA . ILE A 1 372 ? 7.226 -19.197 -23.983 1.00 91.31 372 ILE A CA 1
ATOM 2937 C C . ILE A 1 372 ? 5.780 -19.418 -23.566 1.00 91.31 372 ILE A C 1
ATOM 2939 O O . ILE A 1 372 ? 4.858 -19.322 -24.383 1.00 91.31 372 ILE A O 1
ATOM 2943 N N . ARG A 1 373 ? 5.561 -19.681 -22.280 1.00 85.62 373 ARG A N 1
ATOM 2944 C CA . ARG A 1 373 ? 4.213 -19.729 -21.709 1.00 85.62 373 ARG A CA 1
ATOM 2945 C C . ARG A 1 373 ? 3.919 -18.412 -20.998 1.00 85.62 373 ARG A C 1
ATOM 2947 O O . ARG A 1 373 ? 4.760 -17.895 -20.272 1.00 85.62 373 ARG A O 1
ATOM 2954 N N . VAL A 1 374 ? 2.727 -17.863 -21.218 1.00 88.38 374 VAL A N 1
ATOM 2955 C CA . VAL A 1 374 ? 2.291 -16.574 -20.662 1.00 88.38 374 VAL A CA 1
ATOM 2956 C C . VAL A 1 374 ? 0.923 -16.740 -20.021 1.00 88.38 374 VAL A C 1
ATOM 2958 O O . VAL A 1 374 ? 0.050 -17.395 -20.595 1.00 88.38 374 VAL A O 1
ATOM 2961 N N . LYS A 1 375 ? 0.724 -16.136 -18.848 1.00 82.69 375 LYS A N 1
ATOM 2962 C CA . LYS A 1 375 ? -0.570 -16.091 -18.160 1.00 82.69 375 LYS A CA 1
ATOM 2963 C C . LYS A 1 375 ? -0.947 -14.660 -17.804 1.00 82.69 375 LYS A C 1
ATOM 2965 O O . LYS A 1 375 ? -0.112 -13.921 -17.291 1.00 82.69 375 LYS A O 1
ATOM 2970 N N . ALA A 1 376 ? -2.208 -14.303 -18.025 1.00 81.81 376 ALA A N 1
ATOM 2971 C CA . ALA A 1 376 ? -2.804 -13.088 -17.482 1.00 81.81 376 ALA A CA 1
ATOM 2972 C C . ALA A 1 376 ? -3.373 -13.357 -16.088 1.00 81.81 376 ALA A C 1
ATOM 2974 O O . ALA A 1 376 ? -4.123 -14.318 -15.898 1.00 81.81 376 ALA A O 1
ATOM 2975 N N . CYS A 1 377 ? -3.034 -12.502 -15.129 1.00 81.88 377 CYS A N 1
ATOM 2976 C CA . CYS A 1 377 ? -3.436 -12.652 -13.739 1.00 81.88 377 CYS A CA 1
ATOM 2977 C C . CYS A 1 377 ? -4.546 -11.662 -13.347 1.00 81.88 377 CYS A C 1
ATOM 2979 O O . CYS A 1 377 ? -4.596 -10.554 -13.888 1.00 81.88 377 CYS A O 1
ATOM 2981 N N . PRO A 1 378 ? -5.424 -12.017 -12.385 1.00 65.25 378 PRO A N 1
ATOM 2982 C CA . PRO A 1 378 ? -6.576 -11.192 -11.994 1.00 65.25 378 PRO A CA 1
ATOM 2983 C C . PRO A 1 378 ? -6.226 -9.768 -11.533 1.00 65.25 378 PRO A C 1
ATOM 2985 O O . PRO A 1 378 ? -7.056 -8.872 -11.632 1.00 65.25 378 PRO A O 1
ATOM 2988 N N . GLY A 1 379 ? -4.990 -9.542 -11.069 1.00 62.50 379 GLY A N 1
ATOM 2989 C CA . GLY A 1 379 ? -4.480 -8.233 -10.647 1.00 62.50 379 GLY A CA 1
ATOM 2990 C C . GLY A 1 379 ? -3.995 -7.319 -11.779 1.00 62.50 379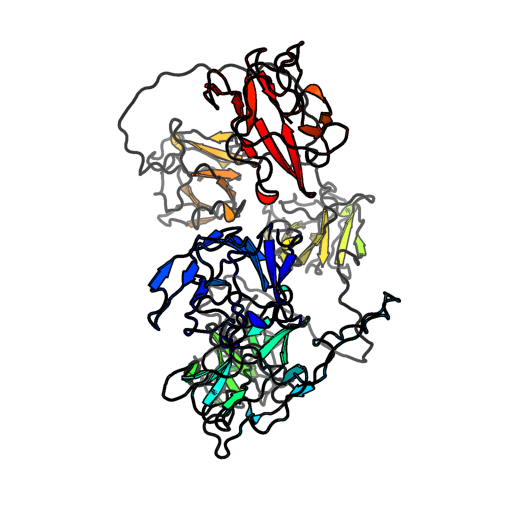 GLY A C 1
ATOM 2991 O O . GLY A 1 379 ? -3.307 -6.344 -11.497 1.00 62.50 379 GLY A O 1
ATOM 2992 N N . GLY A 1 380 ? -4.290 -7.635 -13.045 1.00 75.19 380 GLY A N 1
ATOM 2993 C CA . GLY A 1 380 ? -3.923 -6.788 -14.186 1.00 75.19 380 GLY A CA 1
ATOM 2994 C C . GLY A 1 380 ? -2.440 -6.844 -14.567 1.00 75.19 380 GLY A C 1
ATOM 2995 O O . GLY A 1 380 ? -1.916 -5.884 -15.122 1.00 75.19 380 GLY A O 1
ATOM 2996 N N . TYR A 1 381 ? -1.760 -7.953 -14.271 1.00 86.88 381 TYR A N 1
ATOM 2997 C CA . TYR A 1 381 ? -0.368 -8.203 -14.658 1.00 86.88 381 TYR A CA 1
ATOM 2998 C C . TYR A 1 381 ? -0.222 -9.559 -15.350 1.00 86.88 381 TYR A C 1
ATOM 3000 O O . TYR A 1 381 ? -1.135 -10.389 -15.334 1.00 86.88 381 TYR A O 1
ATOM 3008 N N . TYR A 1 382 ? 0.953 -9.786 -15.931 1.00 89.62 382 TYR A N 1
ATOM 3009 C CA . TYR A 1 382 ? 1.290 -11.018 -16.631 1.00 89.62 382 TYR A CA 1
ATOM 3010 C C . TYR A 1 382 ? 2.489 -11.695 -15.987 1.00 89.62 382 TYR A C 1
ATOM 3012 O O . TYR A 1 382 ? 3.395 -11.029 -15.482 1.00 89.62 382 TYR A O 1
ATOM 3020 N N . ILE A 1 383 ? 2.491 -13.021 -16.053 1.00 90.81 383 ILE A N 1
ATOM 3021 C CA . ILE A 1 383 ? 3.642 -13.845 -15.700 1.00 90.81 383 ILE A CA 1
ATOM 3022 C C . ILE A 1 383 ? 4.094 -14.654 -16.913 1.00 90.81 383 ILE A C 1
ATOM 3024 O O . ILE A 1 383 ? 3.273 -15.099 -17.723 1.00 90.81 383 ILE A O 1
ATOM 3028 N N . TYR A 1 384 ? 5.405 -14.844 -17.021 1.00 92.94 384 TYR A N 1
ATOM 3029 C CA . TYR A 1 384 ? 6.075 -15.461 -18.160 1.00 92.94 384 TYR A CA 1
ATOM 3030 C C . TYR A 1 384 ? 6.954 -16.607 -17.677 1.00 92.94 384 TYR A C 1
ATOM 3032 O O . TYR A 1 384 ? 7.859 -16.404 -16.874 1.00 92.94 384 TYR A O 1
ATOM 3040 N N . GLU A 1 385 ? 6.717 -17.810 -18.177 1.00 88.69 385 GLU A N 1
ATOM 3041 C CA . GLU A 1 385 ? 7.662 -18.915 -18.045 1.00 88.69 385 GLU A CA 1
ATOM 3042 C C . GLU A 1 385 ? 8.615 -18.819 -19.237 1.00 88.69 385 GLU A C 1
ATOM 3044 O O . GLU A 1 385 ? 8.330 -19.294 -20.344 1.00 88.69 385 GLU A O 1
ATOM 3049 N N . LEU A 1 386 ? 9.694 -18.066 -19.026 1.00 92.44 386 LEU A N 1
ATOM 3050 C CA . LEU A 1 386 ? 10.688 -17.758 -20.046 1.00 92.44 386 LEU A CA 1
ATOM 3051 C C . LEU A 1 386 ? 11.544 -18.992 -20.343 1.00 92.44 386 LEU A C 1
ATOM 3053 O O . LEU A 1 386 ? 11.783 -19.831 -19.478 1.00 92.44 386 LEU A O 1
ATOM 3057 N N . VAL A 1 387 ? 12.008 -19.111 -21.584 1.00 89.44 387 VAL A N 1
ATOM 3058 C CA . VAL A 1 387 ? 12.791 -20.264 -22.042 1.00 89.44 387 VAL A CA 1
ATOM 3059 C C . VAL A 1 387 ? 14.115 -19.760 -22.585 1.00 89.44 387 VAL A C 1
ATOM 3061 O O . VAL A 1 387 ? 14.162 -18.768 -23.299 1.00 89.44 387 VAL A O 1
ATOM 3064 N N . LYS A 1 388 ? 15.222 -20.444 -22.292 1.00 88.31 388 LYS A N 1
ATOM 3065 C CA . LYS A 1 388 ? 16.523 -20.022 -22.825 1.00 88.31 388 LYS A CA 1
ATOM 3066 C C . LYS A 1 388 ? 16.480 -19.904 -24.367 1.00 88.31 388 LYS A C 1
ATOM 3068 O O . LYS A 1 388 ? 16.098 -20.871 -25.035 1.00 88.31 388 LYS A O 1
ATOM 3073 N N . PRO A 1 389 ? 16.839 -18.753 -24.958 1.00 87.25 389 PRO A N 1
ATOM 3074 C CA . PRO A 1 389 ? 16.938 -18.598 -26.402 1.00 87.25 389 PRO A CA 1
ATOM 3075 C C . PRO A 1 389 ? 18.197 -19.284 -26.955 1.00 87.25 389 PRO A C 1
ATOM 3077 O O . PRO A 1 389 ? 19.163 -19.537 -26.236 1.00 87.25 389 PRO A O 1
ATOM 3080 N N . SER A 1 390 ? 18.197 -19.585 -28.255 1.00 83.06 390 SER A N 1
ATOM 3081 C CA . SER A 1 390 ? 19.241 -20.405 -28.895 1.00 83.06 390 SER A CA 1
ATOM 3082 C C . SER A 1 390 ? 20.594 -19.706 -29.083 1.00 83.06 390 SER A C 1
ATOM 3084 O O . SER A 1 390 ? 21.587 -20.383 -29.342 1.00 83.06 390 SER A O 1
ATOM 3086 N N . PHE A 1 391 ? 20.655 -18.373 -28.984 1.00 81.56 391 PHE A N 1
ATOM 3087 C CA . PHE A 1 391 ? 21.846 -17.592 -29.331 1.00 81.56 391 PHE A CA 1
ATOM 3088 C C . PHE A 1 391 ? 22.129 -16.451 -28.361 1.00 81.56 391 PHE A C 1
ATOM 3090 O O . PHE A 1 391 ? 21.222 -15.946 -27.701 1.00 81.56 391 PHE A O 1
ATOM 3097 N N . CYS A 1 392 ? 23.402 -16.029 -28.325 1.00 81.19 392 CYS A N 1
ATOM 3098 C CA . CYS A 1 392 ? 23.901 -15.123 -27.294 1.00 81.19 392 CYS A CA 1
ATOM 3099 C C . CYS A 1 392 ? 23.537 -13.638 -27.473 1.00 81.19 392 CYS A C 1
ATOM 3101 O O . CYS A 1 392 ? 23.615 -12.823 -26.562 1.00 81.19 392 CYS A O 1
ATOM 3103 N N . PHE A 1 393 ? 23.059 -13.294 -28.660 1.00 84.50 393 PHE A N 1
ATOM 3104 C CA . PHE A 1 393 ? 22.651 -11.944 -29.023 1.00 84.50 393 PHE A CA 1
ATOM 3105 C C . PHE A 1 393 ? 21.141 -11.693 -28.830 1.00 84.50 393 PHE A C 1
ATOM 3107 O O . PHE A 1 393 ? 20.617 -10.737 -29.400 1.00 84.50 393 PHE A O 1
ATOM 3114 N N . LEU A 1 394 ? 20.456 -12.567 -28.075 1.00 89.00 394 LEU A N 1
ATOM 3115 C CA . LEU A 1 394 ? 19.009 -12.557 -27.830 1.00 89.00 394 LEU A CA 1
ATOM 3116 C C . LEU A 1 394 ? 18.699 -12.253 -26.360 1.00 89.00 394 LEU A C 1
ATOM 3118 O O . LEU A 1 394 ? 19.255 -12.901 -25.467 1.00 89.00 394 LEU A O 1
ATOM 3122 N N . ALA A 1 395 ? 17.754 -11.342 -26.119 1.00 92.44 395 ALA A N 1
ATOM 3123 C CA . ALA A 1 395 ? 17.215 -11.075 -24.786 1.00 92.44 395 ALA A CA 1
ATOM 3124 C C . ALA A 1 395 ? 15.730 -10.687 -24.819 1.00 92.44 395 ALA A C 1
ATOM 3126 O O . ALA A 1 395 ? 15.278 -9.994 -25.732 1.00 92.44 395 ALA A O 1
ATOM 3127 N N . TYR A 1 396 ? 14.987 -11.134 -23.807 1.00 95.00 396 TYR A N 1
ATOM 3128 C CA . TYR A 1 396 ? 13.597 -10.781 -23.543 1.00 95.00 396 TYR A CA 1
ATOM 3129 C C . TYR A 1 396 ? 13.475 -9.320 -23.121 1.00 95.00 396 TYR A C 1
ATOM 3131 O O . TYR A 1 396 ? 14.106 -8.889 -22.152 1.00 95.00 396 TYR A O 1
ATOM 3139 N N . CYS A 1 397 ? 12.648 -8.581 -23.857 1.00 93.94 397 CYS A N 1
ATOM 3140 C CA . CYS A 1 397 ? 12.396 -7.169 -23.621 1.00 93.94 397 CYS A CA 1
ATOM 3141 C C . CYS A 1 397 ? 11.358 -6.900 -22.534 1.00 93.94 397 CYS A C 1
ATOM 3143 O O . CYS A 1 397 ? 10.423 -7.675 -22.325 1.00 93.94 397 CYS A O 1
ATOM 3145 N N . THR A 1 398 ? 11.458 -5.703 -21.968 1.00 92.62 398 THR A N 1
ATOM 3146 C CA . THR A 1 398 ? 10.502 -5.121 -21.032 1.00 92.62 398 THR A CA 1
ATOM 3147 C C . THR A 1 398 ? 9.941 -3.822 -21.617 1.00 92.62 398 THR A C 1
ATOM 3149 O O . THR A 1 398 ? 10.700 -2.908 -21.935 1.00 92.62 398 THR A O 1
ATOM 3152 N N . GLU A 1 399 ? 8.621 -3.733 -21.797 1.00 90.81 399 GLU A N 1
ATOM 3153 C CA . GLU A 1 399 ? 7.958 -2.590 -22.436 1.00 90.81 399 GLU A CA 1
ATOM 3154 C C . GLU A 1 399 ? 7.891 -1.387 -21.497 1.00 90.81 399 GLU A C 1
ATOM 3156 O O . GLU A 1 399 ? 7.235 -1.430 -20.455 1.00 90.81 399 GLU A O 1
ATOM 3161 N N . VAL A 1 400 ? 8.536 -0.298 -21.911 1.00 87.94 400 VAL A N 1
ATOM 3162 C CA . VAL A 1 400 ? 8.555 0.970 -21.174 1.00 87.94 400 VAL A CA 1
ATOM 3163 C C . VAL A 1 400 ? 8.234 2.181 -22.049 1.00 87.94 400 VAL A C 1
ATOM 3165 O O . VAL A 1 400 ? 8.213 3.291 -21.539 1.00 87.94 400 VAL A O 1
ATOM 3168 N N . ARG A 1 401 ? 7.945 2.022 -23.351 1.00 75.88 401 ARG A N 1
ATOM 3169 C CA . ARG A 1 401 ? 7.669 3.155 -24.266 1.00 75.88 401 ARG A CA 1
ATOM 3170 C C . ARG A 1 401 ? 6.440 3.974 -23.857 1.00 75.88 401 ARG A C 1
ATOM 3172 O O . ARG A 1 401 ? 6.344 5.142 -24.212 1.00 75.88 401 ARG A O 1
ATOM 3179 N N . ASN A 1 402 ? 5.529 3.371 -23.094 1.00 59.72 402 ASN A N 1
ATOM 3180 C CA . ASN A 1 402 ? 4.339 4.028 -22.540 1.00 59.72 402 ASN A CA 1
ATOM 3181 C C . ASN A 1 402 ? 4.515 4.478 -21.081 1.00 59.72 402 ASN A C 1
ATOM 3183 O O . ASN A 1 402 ? 3.604 5.066 -20.499 1.00 59.72 402 ASN A O 1
ATOM 3187 N N . ILE A 1 403 ? 5.668 4.187 -20.483 1.00 63.50 403 ILE A N 1
ATOM 3188 C CA . ILE A 1 403 ? 6.058 4.671 -19.166 1.00 63.50 403 ILE A CA 1
ATOM 3189 C C . ILE A 1 403 ? 6.850 5.933 -19.446 1.00 63.50 403 ILE A C 1
ATOM 3191 O O . ILE A 1 403 ? 7.817 5.911 -20.200 1.00 63.50 403 ILE A O 1
ATOM 3195 N N . ASN A 1 404 ? 6.409 7.066 -18.917 1.00 40.44 404 ASN A N 1
ATOM 3196 C CA . ASN A 1 404 ? 7.057 8.338 -19.201 1.00 40.44 404 ASN A CA 1
ATOM 3197 C C . ASN A 1 404 ? 8.418 8.379 -18.471 1.00 40.44 404 ASN A C 1
ATOM 3199 O O . ASN A 1 404 ? 8.517 8.835 -17.336 1.00 40.44 404 ASN A O 1
ATOM 3203 N N . THR A 1 405 ? 9.452 7.811 -19.094 1.00 36.66 405 THR A N 1
ATOM 3204 C CA . THR A 1 405 ? 10.802 7.641 -18.549 1.00 36.66 405 THR A CA 1
ATOM 3205 C C . THR A 1 405 ? 11.682 8.831 -18.927 1.00 36.66 405 THR A C 1
ATOM 3207 O O . THR A 1 405 ? 12.246 8.865 -20.019 1.00 36.66 405 THR A O 1
ATOM 3210 N N . SER A 1 406 ? 11.842 9.797 -18.022 1.00 29.16 406 SER A N 1
ATOM 3211 C CA . SER A 1 406 ? 12.922 10.801 -18.072 1.00 29.16 406 SER A CA 1
ATOM 3212 C C . SER A 1 406 ? 14.090 10.460 -17.134 1.00 29.16 406 SER A C 1
ATOM 3214 O O . SER A 1 406 ? 14.873 11.334 -16.778 1.00 29.16 406 SER A O 1
ATOM 3216 N N . TYR A 1 407 ? 14.221 9.191 -16.745 1.00 35.16 407 TYR A N 1
ATOM 3217 C CA . TYR A 1 407 ? 15.319 8.672 -15.933 1.00 35.16 407 TYR A CA 1
ATOM 3218 C C . TYR A 1 407 ? 15.957 7.494 -16.668 1.00 35.16 407 TYR A C 1
ATOM 3220 O O . TYR A 1 407 ? 15.382 6.415 -16.751 1.00 35.16 407 TYR A O 1
ATOM 3228 N N . ALA A 1 408 ? 17.123 7.727 -17.261 1.00 28.66 408 ALA A N 1
ATOM 3229 C CA . ALA A 1 408 ? 18.061 6.696 -17.680 1.00 28.66 408 ALA A CA 1
ATOM 3230 C C . ALA A 1 408 ? 19.426 7.355 -17.877 1.00 28.66 408 ALA A C 1
ATOM 3232 O O . ALA A 1 408 ? 19.474 8.453 -18.423 1.00 28.66 408 ALA A O 1
ATOM 3233 N N . ILE A 1 409 ? 20.474 6.662 -17.421 1.00 25.94 409 ILE A N 1
ATOM 3234 C CA . ILE A 1 409 ? 21.904 6.636 -17.806 1.00 25.94 409 ILE A CA 1
ATOM 3235 C C . ILE A 1 409 ? 22.675 6.384 -16.486 1.00 25.94 409 ILE A C 1
ATOM 3237 O O . ILE A 1 409 ? 22.544 7.183 -15.573 1.00 25.94 409 ILE A O 1
ATOM 3241 N N . VAL A 1 410 ? 23.489 5.343 -16.263 1.00 27.30 410 VAL A N 1
ATOM 3242 C CA . VAL A 1 410 ? 24.059 4.278 -17.110 1.00 27.30 410 VAL A CA 1
ATOM 3243 C C . VAL A 1 410 ? 24.755 3.261 -16.167 1.00 27.30 410 VAL A C 1
ATOM 3245 O O . VAL A 1 410 ? 25.413 3.682 -15.230 1.00 27.30 410 VAL A O 1
ATOM 3248 N N . THR A 1 411 ? 24.563 1.953 -16.422 1.00 26.66 411 THR A N 1
ATOM 3249 C CA . THR A 1 411 ? 25.514 0.794 -16.421 1.00 26.66 411 THR A CA 1
ATOM 3250 C C . THR A 1 411 ? 26.714 0.739 -15.451 1.00 26.66 411 THR A C 1
ATOM 3252 O O . THR A 1 411 ? 27.347 1.746 -15.197 1.00 26.66 411 THR A O 1
ATOM 3255 N N . SER A 1 412 ? 27.334 -0.377 -15.057 1.00 30.83 412 SER A N 1
ATOM 3256 C CA . SER A 1 412 ? 27.255 -1.847 -15.207 1.00 30.83 412 SER A CA 1
ATOM 3257 C C . SER A 1 412 ? 28.523 -2.378 -14.498 1.00 30.83 412 SER A C 1
ATOM 3259 O O . SER A 1 412 ? 29.537 -1.691 -14.570 1.00 30.83 412 SER A O 1
ATOM 3261 N N . ALA A 1 413 ? 28.537 -3.598 -13.930 1.00 26.05 413 ALA A N 1
ATOM 3262 C CA . ALA A 1 413 ? 29.700 -4.518 -13.998 1.00 26.05 413 ALA A CA 1
ATOM 3263 C C . ALA A 1 413 ? 29.487 -5.876 -13.278 1.00 26.05 413 ALA A C 1
ATOM 3265 O O . ALA A 1 413 ? 29.506 -5.971 -12.058 1.00 26.05 413 ALA A O 1
ATOM 3266 N N . THR A 1 414 ? 29.353 -6.918 -14.106 1.00 25.88 414 THR A N 1
ATOM 3267 C CA . THR A 1 414 ? 30.053 -8.229 -14.103 1.00 25.88 414 THR A CA 1
ATOM 3268 C C . THR A 1 414 ? 30.122 -9.171 -12.876 1.00 25.88 414 THR A C 1
ATOM 3270 O O . THR A 1 414 ? 30.733 -8.899 -11.850 1.00 25.88 414 THR A O 1
ATOM 3273 N N . LYS A 1 415 ? 29.588 -10.372 -13.159 1.00 31.64 415 LYS A N 1
ATOM 3274 C CA . LYS A 1 415 ? 29.564 -11.725 -12.546 1.00 31.64 415 LYS A CA 1
ATOM 3275 C C . LYS A 1 415 ? 30.968 -12.390 -12.479 1.00 31.64 415 LYS A C 1
ATOM 3277 O O . LYS A 1 415 ? 31.766 -12.131 -13.373 1.00 31.64 415 LYS A O 1
ATOM 3282 N N . LEU A 1 416 ? 31.331 -13.205 -11.471 1.00 28.97 416 LEU A N 1
ATOM 3283 C CA . LEU A 1 416 ? 31.347 -14.703 -11.392 1.00 28.97 416 LEU A CA 1
ATOM 3284 C C . LEU A 1 416 ? 32.318 -15.072 -10.218 1.00 28.97 416 LEU A C 1
ATOM 3286 O O . LEU A 1 416 ? 33.276 -14.332 -10.034 1.00 28.97 416 LEU A O 1
ATOM 3290 N N . GLU A 1 417 ? 32.219 -16.101 -9.357 1.00 27.58 417 GLU A N 1
ATOM 3291 C CA . GLU A 1 417 ? 31.597 -17.444 -9.346 1.00 27.58 417 GLU A CA 1
ATOM 3292 C C . GLU A 1 417 ? 31.268 -17.941 -7.902 1.00 27.58 417 GLU A C 1
ATOM 3294 O O . GLU A 1 417 ? 31.756 -17.355 -6.933 1.00 27.58 417 GLU A O 1
ATOM 3299 N N . PRO A 1 418 ? 30.488 -19.042 -7.737 1.00 51.41 418 PRO A N 1
ATOM 3300 C CA . PRO A 1 418 ? 30.003 -19.560 -6.450 1.00 51.41 418 PRO A CA 1
ATOM 3301 C C . PRO A 1 418 ? 30.634 -20.894 -5.981 1.00 51.41 418 PRO A C 1
ATOM 3303 O O . PRO A 1 418 ? 30.983 -21.740 -6.799 1.00 51.41 418 PRO A O 1
ATOM 3306 N N . THR A 1 419 ? 30.671 -21.113 -4.652 1.00 27.59 419 THR A N 1
ATOM 3307 C CA . THR A 1 419 ? 30.315 -22.334 -3.850 1.00 27.59 419 THR A CA 1
ATOM 3308 C C . THR A 1 419 ? 31.103 -22.386 -2.518 1.00 27.59 419 THR A C 1
ATOM 3310 O O . THR A 1 419 ? 32.162 -21.768 -2.449 1.00 27.59 419 THR A O 1
ATOM 3313 N N . PRO A 1 420 ? 30.686 -23.131 -1.459 1.00 33.50 420 PRO A N 1
ATOM 3314 C CA . PRO A 1 420 ? 29.464 -23.914 -1.242 1.00 33.50 420 PRO A CA 1
ATOM 3315 C C . PRO A 1 420 ? 28.674 -23.539 0.042 1.00 33.50 420 PRO A C 1
ATOM 3317 O O . PRO A 1 420 ? 29.094 -22.765 0.894 1.00 33.50 420 PRO A O 1
ATOM 3320 N N . ILE A 1 421 ? 27.498 -24.157 0.135 1.00 44.75 421 ILE A N 1
ATOM 3321 C CA . ILE A 1 421 ? 26.424 -24.057 1.133 1.00 44.75 421 ILE A CA 1
ATOM 3322 C C . ILE A 1 421 ? 26.913 -24.091 2.595 1.00 44.75 421 ILE A C 1
ATOM 3324 O O . ILE A 1 421 ? 27.528 -25.063 3.030 1.00 44.75 421 ILE A O 1
ATOM 3328 N N . ALA A 1 422 ? 26.503 -23.088 3.377 1.00 28.48 422 ALA A N 1
ATOM 3329 C CA . ALA A 1 422 ? 26.406 -23.160 4.832 1.00 28.48 422 ALA A CA 1
ATOM 3330 C C . ALA A 1 422 ? 25.070 -22.544 5.285 1.00 28.48 422 ALA A C 1
ATOM 3332 O O . ALA A 1 422 ? 24.599 -21.559 4.721 1.00 28.48 422 ALA A O 1
ATOM 3333 N N . GLN A 1 423 ? 24.446 -23.196 6.264 1.00 33.81 423 GLN A N 1
ATOM 3334 C CA . GLN A 1 423 ? 23.099 -22.959 6.786 1.00 33.81 423 GLN A CA 1
ATOM 3335 C C . GLN A 1 423 ? 22.801 -21.471 7.052 1.00 33.81 423 GLN A C 1
ATOM 3337 O O . GLN A 1 423 ? 23.511 -20.819 7.816 1.00 33.81 423 GLN A O 1
ATOM 3342 N N . VAL A 1 424 ? 21.728 -20.944 6.452 1.00 31.39 424 VAL A N 1
ATOM 3343 C CA . VAL A 1 424 ? 21.296 -19.553 6.654 1.00 31.39 424 VAL A CA 1
ATOM 3344 C C . VAL A 1 424 ? 20.528 -19.448 7.973 1.00 31.39 424 VAL A C 1
ATOM 3346 O O . VAL A 1 424 ? 19.407 -19.934 8.109 1.00 31.39 424 VAL A O 1
ATOM 3349 N N . ALA A 1 425 ? 21.179 -18.823 8.953 1.00 31.02 425 ALA A N 1
ATOM 3350 C CA . ALA A 1 425 ? 20.570 -18.253 10.149 1.00 31.02 425 ALA A CA 1
ATOM 3351 C C . ALA A 1 425 ? 19.519 -17.180 9.769 1.00 31.02 425 ALA A C 1
ATOM 3353 O O . ALA A 1 425 ? 19.604 -16.619 8.675 1.00 31.02 425 ALA A O 1
ATOM 3354 N N . PRO A 1 426 ? 18.534 -16.870 10.637 1.00 35.69 426 PRO A N 1
ATOM 3355 C CA . PRO A 1 426 ? 17.504 -15.865 10.349 1.00 35.69 426 PRO A CA 1
ATOM 3356 C C . PRO A 1 426 ? 18.114 -14.520 9.910 1.00 35.69 426 PRO A C 1
ATOM 3358 O O . PRO A 1 426 ? 19.181 -14.155 10.415 1.00 35.69 426 PRO A O 1
ATOM 3361 N N . PRO A 1 427 ? 17.465 -13.772 8.992 1.00 47.53 427 PRO A N 1
ATOM 3362 C CA . PRO A 1 427 ? 18.004 -12.512 8.496 1.00 47.53 427 PRO A CA 1
ATOM 3363 C C . PRO A 1 427 ? 18.150 -11.529 9.658 1.00 47.53 427 PRO A C 1
ATOM 3365 O O . PRO A 1 427 ? 17.180 -11.170 10.326 1.00 47.53 427 PRO A O 1
ATOM 3368 N N . ILE A 1 428 ? 19.396 -11.149 9.930 1.00 63.09 428 ILE A N 1
ATOM 3369 C CA . ILE A 1 428 ? 19.759 -10.302 11.061 1.00 63.09 428 ILE A CA 1
ATOM 3370 C C . ILE A 1 428 ? 19.260 -8.880 10.782 1.00 63.09 428 ILE A C 1
ATOM 3372 O O . ILE A 1 428 ? 19.587 -8.300 9.747 1.00 63.09 428 ILE A O 1
ATOM 3376 N N . ASP A 1 429 ? 18.478 -8.314 11.704 1.00 82.19 429 ASP A N 1
ATOM 3377 C CA . ASP A 1 429 ? 17.994 -6.937 11.592 1.00 82.19 429 ASP A CA 1
ATOM 3378 C C . ASP A 1 429 ? 19.188 -5.958 11.564 1.00 82.19 429 ASP A C 1
ATOM 3380 O O . ASP A 1 429 ? 19.982 -5.953 12.510 1.00 82.19 429 ASP A O 1
ATOM 3384 N N . PRO A 1 430 ? 19.324 -5.093 10.542 1.00 85.19 430 PRO A N 1
ATOM 3385 C CA . PRO A 1 430 ? 20.417 -4.123 10.469 1.00 85.19 430 PRO A CA 1
ATOM 3386 C C . PRO A 1 430 ? 20.417 -3.082 11.599 1.00 85.19 430 PRO A C 1
ATOM 3388 O O . PRO A 1 430 ? 21.460 -2.520 11.929 1.00 85.19 430 PRO A O 1
ATOM 3391 N N . CYS A 1 431 ? 19.284 -2.864 12.275 1.00 81.88 431 CYS A N 1
ATOM 3392 C CA . CYS A 1 431 ? 19.247 -2.080 13.511 1.00 81.88 431 CYS A CA 1
ATOM 3393 C C . CYS A 1 431 ? 20.006 -2.768 14.660 1.00 81.88 431 CYS A C 1
ATOM 3395 O O . CYS A 1 431 ? 20.490 -2.097 15.564 1.00 81.88 431 CYS A O 1
ATOM 3397 N N . GLN A 1 432 ? 20.145 -4.094 14.626 1.00 79.56 432 GLN A N 1
ATOM 3398 C CA . GLN A 1 432 ? 20.878 -4.879 15.626 1.00 79.56 432 GLN A CA 1
ATOM 3399 C C . GLN A 1 432 ? 22.289 -5.261 15.159 1.00 79.56 432 GLN A C 1
ATOM 3401 O O . GLN A 1 432 ? 23.150 -5.535 15.990 1.00 79.56 432 GLN A O 1
ATOM 3406 N N . ASN A 1 433 ? 22.539 -5.264 13.846 1.00 82.62 433 ASN A N 1
ATOM 3407 C CA . ASN A 1 433 ? 23.832 -5.608 13.263 1.00 82.62 433 ASN A CA 1
ATOM 3408 C C . ASN A 1 433 ? 24.228 -4.629 12.152 1.00 82.62 433 ASN A C 1
ATOM 3410 O O . ASN A 1 433 ? 23.816 -4.762 11.000 1.00 82.62 433 ASN A O 1
ATOM 3414 N N . HIS A 1 434 ? 25.045 -3.648 12.525 1.00 88.94 434 HIS A N 1
ATOM 3415 C CA . HIS A 1 434 ? 25.606 -2.631 11.643 1.00 88.94 434 HIS A CA 1
ATOM 3416 C C . HIS A 1 434 ? 27.040 -2.301 12.060 1.00 88.94 434 HIS A C 1
ATOM 3418 O O . HIS A 1 434 ? 27.422 -2.438 13.223 1.00 88.94 434 HIS A O 1
ATOM 3424 N N . SER A 1 435 ? 27.826 -1.817 11.107 1.00 90.62 435 SER A N 1
ATOM 3425 C CA . SER A 1 435 ? 29.155 -1.270 11.341 1.00 90.62 435 SER A CA 1
ATOM 3426 C C . SER A 1 435 ? 29.071 0.188 11.793 1.00 90.62 435 SER A C 1
ATOM 3428 O O . SER A 1 435 ? 28.196 0.946 11.376 1.00 90.62 435 SER A O 1
ATOM 3430 N N . VAL A 1 436 ? 29.995 0.596 12.655 1.00 90.44 436 VAL A N 1
ATOM 3431 C CA . VAL A 1 436 ? 30.117 1.983 13.116 1.00 90.44 436 VAL A CA 1
ATOM 3432 C C . VAL A 1 436 ? 31.015 2.746 12.149 1.00 90.44 436 VAL A C 1
ATOM 3434 O O . VAL A 1 436 ? 32.131 2.311 11.877 1.00 90.44 436 VAL A O 1
ATOM 3437 N N . LEU A 1 437 ? 30.540 3.890 11.656 1.00 90.56 437 LEU A N 1
ATOM 3438 C CA . LEU A 1 437 ? 31.326 4.825 10.857 1.00 90.56 437 LEU A CA 1
ATOM 3439 C C . LEU A 1 437 ? 31.478 6.139 11.634 1.00 90.56 437 LEU A C 1
ATOM 3441 O O . LEU A 1 437 ? 30.571 6.969 11.627 1.00 90.56 437 LEU A O 1
ATOM 3445 N N . ASP A 1 438 ? 32.605 6.297 12.333 1.00 89.38 438 ASP A N 1
ATOM 3446 C CA . ASP A 1 438 ? 32.919 7.449 13.198 1.00 89.38 438 ASP A CA 1
ATOM 3447 C C . ASP A 1 438 ? 34.098 8.262 12.645 1.00 89.38 438 ASP A C 1
ATOM 3449 O O . ASP A 1 438 ? 35.163 8.378 13.252 1.00 89.38 438 ASP A O 1
ATOM 3453 N N . ASP A 1 439 ? 33.918 8.787 11.437 1.00 88.00 439 ASP A N 1
ATOM 3454 C CA . ASP A 1 439 ? 34.934 9.572 10.743 1.00 88.00 439 ASP A CA 1
ATOM 3455 C C . ASP A 1 439 ? 34.674 11.072 10.937 1.00 88.00 439 ASP A C 1
ATOM 3457 O O . ASP A 1 439 ? 33.755 11.644 10.344 1.00 88.00 439 ASP A O 1
ATOM 3461 N N . GLU A 1 440 ? 35.523 11.757 11.708 1.00 87.81 440 GLU A N 1
ATOM 3462 C CA . GLU A 1 440 ? 35.345 13.192 11.988 1.00 87.81 440 GLU A CA 1
ATOM 3463 C C . GLU A 1 440 ? 35.318 14.067 10.726 1.00 87.81 440 GLU A C 1
ATOM 3465 O O . GLU A 1 440 ? 34.633 15.096 10.689 1.00 87.81 440 GLU A O 1
ATOM 3470 N N . TRP A 1 441 ? 36.050 13.661 9.683 1.00 89.25 441 TRP A N 1
ATOM 3471 C CA . TRP A 1 441 ? 36.179 14.437 8.454 1.00 89.25 441 TRP A CA 1
ATOM 3472 C C . TRP A 1 441 ? 34.859 14.550 7.680 1.00 89.25 441 TRP A C 1
ATOM 3474 O O . TRP A 1 441 ? 34.695 15.525 6.950 1.00 89.25 441 TRP A O 1
ATOM 3484 N N . ARG A 1 442 ? 33.904 13.630 7.896 1.00 91.44 442 ARG A N 1
ATOM 3485 C CA . ARG A 1 442 ? 32.584 13.594 7.233 1.00 91.44 442 ARG A CA 1
ATOM 3486 C C . ARG A 1 442 ? 31.600 14.644 7.742 1.00 91.44 442 ARG A C 1
ATOM 3488 O O . ARG A 1 442 ? 30.524 14.808 7.173 1.00 91.44 442 ARG A O 1
ATOM 3495 N N . SER A 1 443 ? 31.944 15.340 8.823 1.00 89.31 443 SER A N 1
ATOM 3496 C CA . SER A 1 443 ? 31.108 16.380 9.419 1.00 89.31 443 SER A CA 1
ATOM 3497 C C . SER A 1 443 ? 30.748 17.475 8.415 1.00 89.31 443 SER A C 1
ATOM 3499 O O . SER A 1 443 ? 31.638 18.070 7.811 1.00 89.31 443 SER A O 1
ATOM 3501 N N . SER A 1 444 ? 29.471 17.846 8.307 1.00 87.44 444 SER A N 1
ATOM 3502 C CA . SER A 1 444 ? 29.032 19.007 7.508 1.00 87.44 444 SER A CA 1
ATOM 3503 C C . SER A 1 444 ? 29.670 20.331 7.949 1.00 87.44 444 SER A C 1
ATOM 3505 O O . SER A 1 444 ? 29.756 21.278 7.170 1.00 87.44 444 SER A O 1
ATOM 3507 N N . ASN A 1 445 ? 30.197 20.386 9.175 1.00 85.44 445 ASN A N 1
ATOM 3508 C CA . ASN A 1 445 ? 30.965 21.525 9.676 1.00 85.44 445 ASN A CA 1
ATOM 3509 C C . ASN A 1 445 ? 32.436 21.522 9.219 1.00 85.44 445 ASN A C 1
ATOM 3511 O O . ASN A 1 445 ? 33.129 22.521 9.405 1.00 85.44 445 ASN A O 1
ATOM 3515 N N . ASN A 1 446 ? 32.934 20.429 8.636 1.00 83.69 446 ASN A N 1
ATOM 3516 C CA . ASN A 1 446 ? 34.288 20.339 8.094 1.00 83.69 446 ASN A CA 1
ATOM 3517 C C . ASN A 1 446 ? 34.349 20.955 6.688 1.00 83.69 446 ASN A C 1
ATOM 3519 O O . ASN A 1 446 ? 34.262 20.253 5.677 1.00 83.69 446 ASN A O 1
ATOM 3523 N N . ARG A 1 447 ? 34.460 22.285 6.642 1.00 83.38 447 ARG A N 1
ATOM 3524 C CA . ARG A 1 447 ? 34.493 23.089 5.413 1.00 83.38 447 ARG A CA 1
ATOM 3525 C C . ARG A 1 447 ? 35.927 23.393 4.994 1.00 83.38 447 ARG A C 1
ATOM 3527 O O . ARG A 1 447 ? 36.759 23.707 5.841 1.00 83.38 447 ARG A O 1
ATOM 3534 N N . ASN A 1 448 ? 36.195 23.371 3.689 1.00 77.31 448 ASN A N 1
ATOM 3535 C CA . ASN A 1 448 ? 37.475 23.786 3.097 1.00 77.31 448 ASN A CA 1
ATOM 3536 C C . ASN A 1 448 ? 38.706 23.057 3.675 1.00 77.31 448 ASN A C 1
ATOM 3538 O O . ASN A 1 448 ? 39.768 23.654 3.844 1.00 77.31 448 ASN A O 1
ATOM 3542 N N . SER A 1 449 ? 38.569 21.759 3.971 1.00 80.44 449 SER A N 1
ATOM 3543 C CA . SER A 1 449 ? 39.699 20.915 4.380 1.00 80.44 449 SER A CA 1
ATOM 3544 C C . SER A 1 449 ? 40.815 20.938 3.328 1.00 80.44 449 SER A C 1
ATOM 3546 O O . SER A 1 449 ? 40.545 20.766 2.138 1.00 80.44 449 SER A O 1
ATOM 3548 N N . SER A 1 450 ? 42.066 21.099 3.771 1.00 76.44 450 SER A N 1
ATOM 3549 C CA . SER A 1 450 ? 43.258 21.005 2.915 1.00 76.44 450 SER A CA 1
ATOM 3550 C C . SER A 1 450 ? 43.524 19.581 2.425 1.00 76.44 450 SER A C 1
ATOM 3552 O O . SER A 1 450 ? 44.166 19.387 1.399 1.00 76.44 450 SER A O 1
ATOM 3554 N N . GLU A 1 451 ? 43.037 18.584 3.165 1.00 82.94 451 GLU A N 1
ATOM 3555 C CA . GLU A 1 451 ? 43.094 17.177 2.790 1.00 82.94 451 GLU A CA 1
ATOM 3556 C C . GLU A 1 451 ? 41.682 16.724 2.418 1.00 82.94 451 GLU A C 1
ATOM 3558 O O . GLU A 1 451 ? 40.810 16.574 3.280 1.00 82.94 451 GLU A O 1
ATOM 3563 N N . LYS A 1 452 ? 41.438 16.576 1.116 1.00 85.75 452 LYS A N 1
ATOM 3564 C CA . LYS A 1 452 ? 40.143 16.157 0.584 1.00 85.75 452 LYS A CA 1
ATOM 3565 C C . LYS A 1 452 ? 40.052 14.637 0.554 1.00 85.75 452 LYS A C 1
ATOM 3567 O O . LYS A 1 452 ? 40.974 13.961 0.106 1.00 85.75 452 LYS A O 1
ATOM 3572 N N . LYS A 1 453 ? 38.935 14.114 1.047 1.00 87.12 453 LYS A N 1
ATOM 3573 C CA . LYS A 1 453 ? 38.617 12.687 1.122 1.00 87.12 453 LYS A CA 1
ATOM 3574 C C . LYS A 1 453 ? 37.489 12.349 0.148 1.00 87.12 453 LYS A C 1
ATOM 3576 O O . LYS A 1 453 ? 36.704 13.216 -0.249 1.00 87.12 453 LYS A O 1
ATOM 3581 N N . CYS A 1 454 ? 37.425 11.084 -0.246 1.00 87.19 454 CYS A N 1
ATOM 3582 C CA . CYS A 1 454 ? 36.410 10.564 -1.151 1.00 87.19 454 CYS A CA 1
ATOM 3583 C C . CYS A 1 454 ? 35.985 9.161 -0.708 1.00 87.19 454 CYS A C 1
ATOM 3585 O O . CYS A 1 454 ? 36.779 8.415 -0.136 1.00 87.19 454 CYS A O 1
ATOM 3587 N N . ASP A 1 455 ? 34.739 8.797 -0.996 1.00 90.31 455 ASP A N 1
ATOM 3588 C CA . ASP A 1 455 ? 34.183 7.493 -0.614 1.00 90.31 455 ASP A CA 1
ATOM 3589 C C . ASP A 1 455 ? 34.264 6.433 -1.715 1.00 90.31 455 ASP A C 1
ATOM 3591 O O . ASP A 1 455 ? 33.848 5.294 -1.504 1.00 90.31 455 ASP A O 1
ATOM 3595 N N . CYS A 1 456 ? 34.805 6.771 -2.889 1.00 83.12 456 CYS A N 1
ATOM 3596 C CA . CYS A 1 456 ? 34.930 5.819 -3.995 1.00 83.12 456 CYS A CA 1
ATOM 3597 C C . CYS A 1 456 ? 36.029 4.761 -3.759 1.00 83.12 456 CYS A C 1
ATOM 3599 O O . CYS A 1 456 ? 36.058 3.733 -4.440 1.00 83.12 456 CYS A O 1
ATOM 3601 N N . GLU A 1 457 ? 36.948 5.010 -2.821 1.00 79.31 457 GLU A N 1
ATOM 3602 C CA . GLU A 1 457 ? 38.004 4.069 -2.414 1.00 79.31 457 GLU A CA 1
ATOM 3603 C C . GLU A 1 457 ? 37.603 3.224 -1.194 1.00 79.31 457 GLU A C 1
ATOM 3605 O O . GLU A 1 457 ? 38.287 2.260 -0.853 1.00 79.31 457 GLU A O 1
ATOM 3610 N N . VAL A 1 458 ? 36.475 3.548 -0.554 1.00 82.50 458 VAL A N 1
ATOM 3611 C CA . VAL A 1 458 ? 35.943 2.790 0.580 1.00 82.50 458 VAL A CA 1
ATOM 3612 C C . VAL A 1 458 ? 35.247 1.530 0.062 1.00 82.50 458 VAL A C 1
ATOM 3614 O O . VAL A 1 458 ? 34.420 1.583 -0.852 1.00 82.50 458 VAL A O 1
ATOM 3617 N N . ASN A 1 459 ? 35.573 0.379 0.653 1.00 82.62 459 ASN A N 1
ATOM 3618 C CA . ASN A 1 459 ? 34.889 -0.878 0.364 1.00 82.62 459 ASN A CA 1
ATOM 3619 C C . ASN A 1 459 ? 33.612 -0.982 1.211 1.00 82.62 459 ASN A C 1
ATOM 3621 O O . ASN A 1 459 ? 33.645 -1.467 2.344 1.00 82.62 459 ASN A O 1
ATOM 3625 N N . TRP A 1 460 ? 32.506 -0.467 0.680 1.00 86.25 460 TRP A N 1
ATOM 3626 C CA . TRP A 1 460 ? 31.205 -0.495 1.344 1.00 86.25 460 TRP A CA 1
ATOM 3627 C C . TRP A 1 460 ? 30.619 -1.909 1.350 1.00 86.25 460 TRP A C 1
ATOM 3629 O O . TRP A 1 460 ? 30.447 -2.522 0.298 1.00 86.25 460 TRP A O 1
ATOM 3639 N N . SER A 1 461 ? 30.295 -2.428 2.534 1.00 83.06 461 SER A N 1
ATOM 3640 C CA . SER A 1 461 ? 29.611 -3.712 2.688 1.00 83.06 461 SER A CA 1
ATOM 3641 C C . SER A 1 461 ? 28.747 -3.723 3.947 1.00 83.06 461 SER A C 1
ATOM 3643 O O . SER A 1 461 ? 29.238 -3.478 5.049 1.00 83.06 461 SER A O 1
ATOM 3645 N N . GLY A 1 462 ? 27.462 -4.032 3.783 1.00 86.50 462 GLY A N 1
ATOM 3646 C CA . GLY A 1 462 ? 26.498 -4.083 4.877 1.00 86.50 462 GLY A CA 1
ATOM 3647 C C . GLY A 1 462 ? 26.001 -2.710 5.336 1.00 86.50 462 GLY A C 1
ATOM 3648 O O . GLY A 1 462 ? 26.090 -1.710 4.627 1.00 86.50 462 GLY A O 1
ATOM 3649 N N . TRP A 1 463 ? 25.428 -2.689 6.537 1.00 93.56 463 TRP A N 1
ATOM 3650 C CA . TRP A 1 463 ? 24.757 -1.523 7.105 1.00 93.56 463 TRP A CA 1
ATOM 3651 C C . TRP A 1 463 ? 25.692 -0.724 7.998 1.00 93.56 463 TRP A C 1
ATOM 3653 O O . TRP A 1 463 ? 26.445 -1.302 8.779 1.00 93.56 463 TRP A O 1
ATOM 3663 N N . TYR A 1 464 ? 25.600 0.598 7.929 1.00 94.25 464 TYR A N 1
ATOM 3664 C CA . TYR A 1 464 ? 26.437 1.526 8.673 1.00 94.25 464 TYR A CA 1
ATOM 3665 C C . TYR A 1 464 ? 25.594 2.459 9.529 1.00 94.25 464 TYR A C 1
ATOM 3667 O O . TYR A 1 464 ? 24.565 2.976 9.093 1.00 94.25 464 TYR A O 1
ATOM 3675 N N . ARG A 1 465 ? 26.070 2.723 10.742 1.00 93.50 465 ARG A N 1
ATOM 3676 C CA . ARG A 1 465 ? 25.556 3.772 11.618 1.00 93.50 465 ARG A CA 1
ATOM 3677 C C . ARG A 1 465 ? 26.600 4.871 11.745 1.00 93.50 465 ARG A C 1
ATOM 3679 O O . ARG A 1 465 ? 27.757 4.595 12.059 1.00 93.50 465 ARG A O 1
ATOM 3686 N N . LEU A 1 466 ? 26.176 6.107 11.505 1.00 91.69 466 LEU A N 1
ATOM 3687 C CA . LEU A 1 466 ? 27.059 7.267 11.492 1.00 91.69 466 LEU A CA 1
ATOM 3688 C C . LEU A 1 466 ? 27.286 7.826 12.899 1.00 91.69 466 LEU A C 1
ATOM 3690 O O . LEU A 1 466 ? 26.342 8.001 13.679 1.00 91.69 466 LEU A O 1
ATOM 3694 N N . PHE A 1 467 ? 28.536 8.184 13.179 1.00 87.69 467 PHE A N 1
ATOM 3695 C CA . PHE A 1 467 ? 28.952 8.915 14.369 1.00 87.69 467 PHE A CA 1
ATOM 3696 C C . PHE A 1 467 ? 29.941 10.035 14.010 1.00 87.69 467 PHE A C 1
ATOM 3698 O O . PHE A 1 467 ? 30.595 9.993 12.971 1.00 87.69 467 PHE A O 1
ATOM 3705 N N . ILE A 1 468 ? 30.022 11.060 14.863 1.00 85.44 468 ILE A N 1
ATOM 3706 C CA . ILE A 1 468 ? 31.123 12.037 14.870 1.00 85.44 468 ILE A CA 1
ATOM 3707 C C . ILE A 1 468 ? 31.599 12.191 16.315 1.00 85.44 468 ILE A C 1
ATOM 3709 O O . ILE A 1 468 ? 30.862 12.730 17.148 1.00 85.44 468 ILE A O 1
ATOM 3713 N N . LYS A 1 469 ? 32.835 11.775 16.610 1.00 82.56 469 LYS A N 1
ATOM 3714 C CA . LYS A 1 469 ? 33.414 11.771 17.969 1.00 82.56 469 LYS A CA 1
ATOM 3715 C C . LYS A 1 469 ? 32.568 10.948 18.944 1.00 82.56 469 LYS A C 1
ATOM 3717 O O . LYS A 1 469 ? 32.258 11.410 20.044 1.00 82.56 469 LYS A O 1
ATOM 3722 N N . GLY A 1 470 ? 32.106 9.777 18.511 1.00 74.50 470 GLY A N 1
ATOM 3723 C CA . GLY A 1 470 ? 31.235 8.893 19.287 1.00 74.50 470 GLY A CA 1
ATOM 3724 C C . GLY A 1 470 ? 29.810 9.414 19.515 1.00 74.50 470 GLY A C 1
ATOM 3725 O O . GLY A 1 470 ? 29.030 8.767 20.212 1.00 74.50 470 GLY A O 1
ATOM 3726 N N . GLN A 1 471 ? 29.429 10.563 18.943 1.00 78.50 471 GLN A N 1
ATOM 3727 C CA . GLN A 1 471 ? 28.060 11.086 19.018 1.00 78.50 471 GLN A CA 1
ATOM 3728 C C . GLN A 1 471 ? 27.233 10.575 17.843 1.00 78.50 471 GLN A C 1
ATOM 3730 O O . GLN A 1 471 ? 27.714 10.608 16.717 1.00 78.50 471 GLN A O 1
ATOM 3735 N N . SER A 1 472 ? 25.999 10.127 18.097 1.00 81.25 472 SER A N 1
ATOM 3736 C CA . SER A 1 472 ? 25.082 9.664 17.045 1.00 81.25 472 SER A CA 1
ATOM 3737 C C . SER A 1 472 ? 24.742 10.817 16.103 1.00 81.25 472 SER A C 1
ATOM 3739 O O . SER A 1 472 ? 24.346 11.893 16.554 1.00 81.25 472 SER A O 1
ATOM 3741 N N . VAL A 1 473 ? 24.887 10.593 14.801 1.00 84.69 473 VAL A N 1
ATOM 3742 C CA . VAL A 1 473 ? 24.614 11.588 13.755 1.00 84.69 473 VAL A CA 1
ATOM 3743 C C . VAL A 1 473 ? 23.870 10.933 12.591 1.00 84.69 473 VAL A C 1
ATOM 3745 O O . VAL A 1 473 ? 23.670 9.718 12.583 1.00 84.69 473 VAL A O 1
ATOM 3748 N N . GLN A 1 474 ? 23.432 11.726 11.616 1.00 91.69 474 GLN A N 1
ATOM 3749 C CA . GLN A 1 474 ? 22.703 11.230 10.446 1.00 91.69 474 GLN A CA 1
ATOM 3750 C C . GLN A 1 474 ? 23.247 11.839 9.159 1.00 91.69 474 GLN A C 1
ATOM 3752 O O . GLN A 1 474 ? 23.989 12.824 9.194 1.00 91.69 474 GLN A O 1
ATOM 3757 N N . MET A 1 475 ? 22.884 11.254 8.022 1.00 92.00 475 MET A N 1
ATOM 3758 C CA . MET A 1 475 ? 23.135 11.893 6.741 1.00 92.00 475 MET A CA 1
ATOM 3759 C C . MET A 1 475 ? 22.239 13.140 6.656 1.00 92.00 475 MET A C 1
ATOM 3761 O O . MET A 1 475 ? 21.114 13.104 7.139 1.00 92.00 475 MET A O 1
ATOM 3765 N N . PRO A 1 476 ? 22.703 14.284 6.144 1.00 86.25 476 PRO A N 1
ATOM 3766 C CA . PRO A 1 476 ? 21.831 15.440 5.967 1.00 86.25 476 PRO A CA 1
ATOM 3767 C C . PRO A 1 476 ? 20.773 15.137 4.905 1.00 86.25 476 PRO A C 1
ATOM 3769 O O . PRO A 1 476 ? 21.104 14.578 3.865 1.00 86.25 476 PRO A O 1
ATOM 3772 N N . ASP A 1 477 ? 19.520 15.520 5.149 1.00 84.31 477 ASP A N 1
ATOM 3773 C CA . ASP A 1 477 ? 18.417 15.467 4.176 1.00 84.31 477 ASP A CA 1
ATOM 3774 C C . ASP A 1 477 ? 18.061 16.838 3.581 1.00 84.31 477 ASP A C 1
ATOM 3776 O O . ASP A 1 477 ? 17.068 17.007 2.871 1.00 84.31 477 ASP A O 1
ATOM 3780 N N . THR A 1 478 ? 18.917 17.818 3.854 1.00 77.62 478 THR A N 1
ATOM 3781 C CA . THR A 1 478 ? 18.905 19.149 3.261 1.00 77.62 478 THR A CA 1
ATOM 3782 C C . THR A 1 478 ? 20.258 19.436 2.619 1.00 77.62 478 THR A C 1
ATOM 3784 O O . THR A 1 478 ? 21.269 18.802 2.934 1.00 77.62 478 THR A O 1
ATOM 3787 N N . CYS A 1 479 ? 20.266 20.382 1.681 1.00 81.62 479 CYS A N 1
ATOM 3788 C CA . CYS A 1 479 ? 21.456 20.737 0.920 1.00 81.62 479 CYS A CA 1
ATOM 3789 C C . CYS A 1 479 ? 22.626 21.137 1.832 1.00 81.62 479 CYS A C 1
ATOM 3791 O O . CYS A 1 479 ? 22.476 21.952 2.741 1.00 81.62 479 CYS A O 1
ATOM 3793 N N . VAL A 1 480 ? 23.806 20.584 1.548 1.00 85.44 480 VAL A N 1
ATOM 3794 C CA . VAL A 1 480 ? 25.060 20.899 2.244 1.00 85.44 480 VAL A CA 1
ATOM 3795 C C . VAL A 1 480 ? 25.938 21.738 1.328 1.00 85.44 480 VAL A C 1
ATOM 3797 O O . VAL A 1 480 ? 26.141 21.351 0.182 1.00 85.44 480 VAL A O 1
ATOM 3800 N N . ASP A 1 481 ? 26.478 22.855 1.818 1.00 83.56 481 ASP A N 1
ATOM 3801 C CA . ASP A 1 481 ? 27.353 23.762 1.055 1.00 83.56 481 ASP A CA 1
ATOM 3802 C C . ASP A 1 481 ? 28.533 23.031 0.390 1.00 83.56 481 ASP A C 1
ATOM 3804 O O . ASP A 1 481 ? 29.162 22.178 1.021 1.00 83.56 481 ASP A O 1
ATOM 3808 N N . GLN A 1 482 ? 28.884 23.411 -0.845 1.00 86.50 482 GLN A N 1
ATOM 3809 C CA . GLN A 1 482 ? 30.062 22.900 -1.560 1.00 86.50 482 GLN A CA 1
ATOM 3810 C C . GLN A 1 482 ? 31.334 22.982 -0.684 1.00 86.50 482 GLN A C 1
ATOM 3812 O O . GLN A 1 482 ? 31.455 23.863 0.167 1.00 86.50 482 GLN A O 1
ATOM 3817 N N . GLU A 1 483 ? 32.289 22.066 -0.886 1.00 86.25 483 GLU A N 1
ATOM 3818 C CA . GLU A 1 483 ? 33.549 21.974 -0.126 1.00 86.25 483 GLU A CA 1
ATOM 3819 C C . GLU A 1 483 ? 33.412 21.601 1.371 1.00 86.25 483 GLU A C 1
ATOM 3821 O O . GLU A 1 483 ? 34.379 21.726 2.136 1.00 86.25 483 GLU A O 1
ATOM 3826 N N . SER A 1 484 ? 32.239 21.117 1.794 1.00 87.88 484 SER A N 1
ATOM 3827 C CA . SER A 1 484 ? 31.969 20.591 3.145 1.00 87.88 484 SER A CA 1
ATOM 3828 C C . SER A 1 484 ? 32.231 19.080 3.265 1.00 87.88 484 SER A C 1
ATOM 3830 O O . SER A 1 484 ? 32.549 18.410 2.283 1.00 87.88 484 SER A O 1
ATOM 3832 N N . CYS A 1 485 ? 32.102 18.522 4.478 1.00 91.62 485 CYS A N 1
ATOM 3833 C CA . CYS A 1 485 ? 32.285 17.088 4.762 1.00 91.62 485 CYS A CA 1
ATOM 3834 C C . CYS A 1 485 ? 33.656 16.551 4.346 1.00 91.62 485 CYS A C 1
ATOM 3836 O O . CYS A 1 485 ? 33.786 15.387 3.976 1.00 91.62 485 CYS A O 1
ATOM 3838 N N . GLY A 1 486 ? 34.676 17.418 4.358 1.00 88.19 486 GLY A N 1
ATOM 3839 C CA . GLY A 1 486 ? 36.035 17.050 3.973 1.00 88.19 486 GLY A CA 1
ATOM 3840 C C . GLY A 1 486 ? 36.184 16.618 2.510 1.00 88.19 486 GLY A C 1
ATOM 3841 O O . GLY A 1 486 ? 37.200 16.017 2.179 1.00 88.19 486 GLY A O 1
ATOM 3842 N N . THR A 1 487 ? 35.225 16.921 1.631 1.00 91.81 487 THR A N 1
ATOM 3843 C CA . THR A 1 487 ? 35.250 16.549 0.206 1.00 91.81 487 THR A CA 1
ATOM 3844 C C . THR A 1 487 ? 35.020 17.767 -0.699 1.00 91.81 487 THR A C 1
ATOM 3846 O O . THR A 1 487 ? 34.895 18.884 -0.193 1.00 91.81 487 THR A O 1
ATOM 3849 N N . HIS A 1 488 ? 35.052 17.592 -2.024 1.00 88.94 488 HIS A N 1
ATOM 3850 C CA . HIS A 1 488 ? 34.778 18.675 -2.980 1.00 88.94 488 HIS A CA 1
ATOM 3851 C C . HIS A 1 488 ? 33.263 18.837 -3.186 1.00 88.94 488 HIS A C 1
ATOM 3853 O O . HIS A 1 488 ? 32.720 19.921 -2.966 1.00 88.94 488 HIS A O 1
ATOM 3859 N N . ALA A 1 489 ? 32.566 17.745 -3.522 1.00 91.38 489 ALA A N 1
ATOM 3860 C CA . ALA A 1 489 ? 31.111 17.725 -3.671 1.00 91.38 489 ALA A CA 1
ATOM 3861 C C . ALA A 1 489 ? 30.453 16.850 -2.581 1.00 91.38 489 ALA A C 1
ATOM 3863 O O . ALA A 1 489 ? 30.503 15.618 -2.659 1.00 91.38 489 ALA A O 1
ATOM 3864 N N . PRO A 1 490 ? 29.856 17.455 -1.540 1.00 93.12 490 PRO A N 1
ATOM 3865 C CA . PRO A 1 490 ? 29.195 16.711 -0.472 1.00 93.12 490 PRO A CA 1
ATOM 3866 C C . PRO A 1 490 ? 27.931 15.999 -0.964 1.00 93.12 490 PRO A C 1
ATOM 3868 O O . PRO A 1 490 ? 27.148 16.574 -1.726 1.00 93.12 490 PRO A O 1
ATOM 3871 N N . LEU A 1 491 ? 27.716 14.770 -0.484 1.00 94.62 491 LEU A N 1
ATOM 3872 C CA . LEU A 1 491 ? 26.518 13.977 -0.758 1.00 94.62 491 LEU A CA 1
ATOM 3873 C C . LEU A 1 491 ? 25.507 14.069 0.393 1.00 94.62 491 LEU A C 1
ATOM 3875 O O . LEU A 1 491 ? 25.867 13.877 1.559 1.00 94.62 491 LEU A O 1
ATOM 3879 N N . TRP A 1 492 ? 24.239 14.304 0.054 1.00 91.56 492 TRP A N 1
ATOM 3880 C CA . TRP A 1 492 ? 23.115 14.438 0.990 1.00 91.56 492 TRP A CA 1
ATOM 3881 C C . TRP A 1 492 ? 21.859 13.710 0.475 1.00 91.56 492 TRP A C 1
ATOM 3883 O O . TRP A 1 492 ? 21.732 13.422 -0.716 1.00 91.56 492 TRP A O 1
ATOM 3893 N N . LEU A 1 493 ? 20.962 13.340 1.387 1.00 87.88 493 LEU A N 1
ATOM 3894 C CA . LEU A 1 493 ? 19.813 12.468 1.148 1.00 87.88 493 LEU A CA 1
ATOM 3895 C C . LEU A 1 493 ? 18.634 13.256 0.563 1.00 87.88 493 LEU A C 1
ATOM 3897 O O . LEU A 1 493 ? 18.114 14.173 1.194 1.00 87.88 493 LEU A O 1
ATOM 3901 N N . ARG A 1 494 ? 18.150 12.883 -0.621 1.00 69.38 494 ARG A N 1
ATOM 3902 C CA . ARG A 1 494 ? 17.006 13.544 -1.256 1.00 69.38 494 ARG A CA 1
ATOM 3903 C C . ARG A 1 494 ? 15.697 12.888 -0.800 1.00 69.38 494 ARG A C 1
ATOM 3905 O O . ARG A 1 494 ? 15.519 11.677 -0.893 1.00 69.38 494 ARG A O 1
ATOM 3912 N N . GLY A 1 495 ? 14.759 13.705 -0.317 1.00 60.66 495 GLY A N 1
ATOM 3913 C CA . GLY A 1 495 ? 13.410 13.270 0.072 1.00 60.66 495 GLY A CA 1
ATOM 3914 C C . GLY A 1 495 ? 13.205 12.975 1.564 1.00 60.66 495 GLY A C 1
ATOM 3915 O O . GLY A 1 495 ? 12.102 12.579 1.939 1.00 60.66 495 GLY A O 1
ATOM 3916 N N . GLY A 1 496 ? 14.211 13.171 2.423 1.00 69.50 496 GLY A N 1
ATOM 3917 C CA . GLY A 1 496 ? 14.092 12.954 3.874 1.00 69.50 496 GLY A CA 1
ATOM 3918 C C . GLY A 1 496 ? 14.461 11.544 4.340 1.00 69.50 496 GLY A C 1
ATOM 3919 O O . GLY A 1 496 ? 14.797 10.669 3.542 1.00 69.50 496 GLY A O 1
ATOM 3920 N N . HIS A 1 497 ? 14.373 11.319 5.648 1.00 80.62 497 HIS A N 1
ATOM 3921 C CA . HIS A 1 497 ? 14.577 10.005 6.264 1.00 80.62 497 HIS A CA 1
ATOM 3922 C C . HIS A 1 497 ? 13.247 9.238 6.431 1.00 80.62 497 HIS A C 1
ATOM 3924 O O . HIS A 1 497 ? 12.197 9.869 6.577 1.00 80.62 497 HIS A O 1
ATOM 3930 N N . PRO A 1 498 ? 13.256 7.889 6.401 1.00 72.25 498 PRO A N 1
ATOM 3931 C CA . PRO A 1 498 ? 12.071 7.063 6.671 1.00 72.25 498 PRO A CA 1
ATOM 3932 C C . PRO A 1 498 ? 11.587 7.139 8.123 1.00 72.25 498 PRO A C 1
ATOM 3934 O O . PRO A 1 498 ? 12.319 7.541 9.025 1.00 72.25 498 PRO A O 1
ATOM 3937 N N . ARG A 1 499 ? 10.366 6.667 8.364 1.00 66.06 499 ARG A N 1
ATOM 3938 C CA . ARG A 1 499 ? 9.843 6.323 9.690 1.00 66.06 499 ARG A CA 1
ATOM 3939 C C . ARG A 1 499 ? 10.153 4.868 10.037 1.00 66.06 499 ARG A C 1
ATOM 3941 O O . ARG A 1 499 ? 10.488 4.064 9.174 1.00 66.06 499 ARG A O 1
ATOM 3948 N N . VAL A 1 500 ? 10.025 4.515 11.319 1.00 54.44 500 VAL A N 1
ATOM 3949 C CA . VAL A 1 500 ? 10.259 3.134 11.800 1.00 54.44 500 VAL A CA 1
ATOM 3950 C C . VAL A 1 500 ? 9.314 2.135 11.116 1.00 54.44 500 VAL A C 1
ATOM 3952 O O . VAL A 1 500 ? 9.716 1.012 10.827 1.00 54.44 500 VAL A O 1
ATOM 3955 N N . GLU A 1 501 ? 8.087 2.565 10.817 1.00 50.19 501 GLU A N 1
ATOM 3956 C CA . GLU A 1 501 ? 7.055 1.787 10.117 1.00 50.19 501 GLU A CA 1
ATOM 3957 C C . GLU A 1 501 ? 7.359 1.534 8.631 1.00 50.19 501 GLU A C 1
ATOM 3959 O O . GLU A 1 501 ? 6.924 0.518 8.095 1.00 50.19 501 GLU A O 1
ATOM 3964 N N . ASP A 1 502 ? 8.172 2.383 7.993 1.00 51.88 502 ASP A N 1
ATOM 3965 C CA . ASP A 1 502 ? 8.509 2.266 6.566 1.00 51.88 502 ASP A CA 1
ATOM 3966 C C . ASP A 1 502 ? 9.501 1.121 6.285 1.00 51.88 502 ASP A C 1
ATOM 3968 O O . ASP A 1 502 ? 9.722 0.736 5.137 1.00 51.88 502 ASP A O 1
ATOM 3972 N N . GLY A 1 503 ? 10.137 0.573 7.325 1.00 68.88 503 GLY A N 1
ATOM 3973 C CA . GLY A 1 503 ? 11.138 -0.477 7.178 1.00 68.88 503 GLY A CA 1
ATOM 3974 C C . GLY A 1 503 ? 12.376 -0.007 6.406 1.00 68.88 503 GLY A C 1
ATOM 3975 O O . GLY A 1 503 ? 12.919 1.069 6.661 1.00 68.88 503 GLY A O 1
ATOM 3976 N N . VAL A 1 504 ? 12.889 -0.859 5.515 1.00 78.50 504 VAL A N 1
ATOM 3977 C CA . VAL A 1 504 ? 14.028 -0.510 4.657 1.00 78.50 504 VAL A CA 1
ATOM 3978 C C . VAL A 1 504 ? 13.509 0.165 3.393 1.00 78.50 504 VAL A C 1
ATOM 3980 O O . VAL A 1 504 ? 12.838 -0.484 2.595 1.00 78.50 504 VAL A O 1
ATOM 3983 N N . VAL A 1 505 ? 13.892 1.420 3.174 1.00 63.88 505 VAL A N 1
ATOM 3984 C CA . VAL A 1 505 ? 13.525 2.181 1.972 1.00 63.88 505 VAL A CA 1
ATOM 3985 C C . VAL A 1 505 ? 14.759 2.579 1.174 1.00 63.88 505 VAL A C 1
ATOM 3987 O O . VAL A 1 505 ? 15.828 2.801 1.740 1.00 63.88 505 VAL A O 1
ATOM 3990 N N . THR A 1 506 ? 14.609 2.714 -0.137 1.00 78.50 506 THR A N 1
ATOM 3991 C CA . THR A 1 506 ? 15.644 3.271 -1.015 1.00 78.50 506 THR A CA 1
ATOM 3992 C C . THR A 1 506 ? 15.463 4.785 -1.114 1.00 78.50 506 THR A C 1
ATOM 3994 O O . THR A 1 506 ? 14.339 5.267 -1.252 1.00 78.50 506 THR A O 1
ATOM 3997 N N . ARG A 1 507 ? 16.552 5.547 -1.003 1.00 76.06 507 ARG A N 1
ATOM 3998 C CA . ARG A 1 507 ? 16.556 7.012 -1.078 1.00 76.06 507 ARG A CA 1
ATOM 3999 C C . ARG A 1 507 ? 17.607 7.498 -2.064 1.00 76.06 507 ARG A C 1
ATOM 4001 O O . ARG A 1 507 ? 18.745 7.028 -2.053 1.00 76.06 507 ARG A O 1
ATOM 4008 N N . ASP A 1 508 ? 17.219 8.481 -2.864 1.00 79.12 508 ASP A N 1
ATOM 4009 C CA . ASP A 1 508 ? 18.119 9.175 -3.776 1.00 79.12 508 ASP A CA 1
ATOM 4010 C C . ASP A 1 508 ? 19.160 9.991 -3.005 1.00 79.12 508 ASP A C 1
ATOM 4012 O O . ASP A 1 508 ? 18.892 10.522 -1.925 1.00 79.12 508 ASP A O 1
ATOM 4016 N N . VAL A 1 509 ? 20.346 10.145 -3.591 1.00 86.75 509 VAL A N 1
ATOM 4017 C CA . VAL A 1 509 ? 21.437 10.936 -3.017 1.00 86.75 509 VAL A CA 1
ATOM 4018 C C . VAL A 1 509 ? 21.859 12.011 -4.013 1.00 86.75 509 VAL A C 1
ATOM 4020 O O . VAL A 1 509 ? 22.160 11.720 -5.167 1.00 86.75 509 VAL A O 1
ATOM 4023 N N . CYS A 1 510 ? 21.888 13.266 -3.573 1.00 86.56 510 CYS A N 1
ATOM 4024 C CA . CYS A 1 510 ? 22.286 14.414 -4.386 1.00 86.56 510 CYS A CA 1
ATOM 4025 C C . CYS A 1 510 ? 23.696 14.884 -4.026 1.00 86.56 510 CYS A C 1
ATOM 4027 O O . CYS A 1 510 ? 24.060 14.923 -2.850 1.00 86.56 510 CYS A O 1
ATOM 4029 N N . GLY A 1 511 ? 24.463 15.295 -5.037 1.00 88.50 511 GLY A N 1
ATOM 4030 C CA . GLY A 1 511 ? 25.746 15.973 -4.868 1.00 88.50 511 GLY A CA 1
ATOM 4031 C C . GLY A 1 511 ? 25.656 17.471 -5.153 1.00 88.50 511 GLY A C 1
ATOM 4032 O O . GLY A 1 511 ? 25.152 17.880 -6.204 1.00 88.50 511 GLY A O 1
ATOM 4033 N N . HIS A 1 512 ? 26.170 18.296 -4.236 1.00 86.31 512 HIS A N 1
ATOM 4034 C CA . HIS A 1 512 ? 26.244 19.746 -4.440 1.00 86.31 512 HIS A CA 1
ATOM 4035 C C . HIS A 1 512 ? 27.508 20.120 -5.221 1.00 86.31 512 HIS A C 1
ATOM 4037 O O . HIS A 1 512 ? 28.628 19.895 -4.761 1.00 86.31 512 HIS A O 1
ATOM 4043 N N . TRP A 1 513 ? 27.329 20.738 -6.390 1.00 84.06 513 TRP A N 1
ATOM 4044 C CA . TRP A 1 513 ? 28.415 21.309 -7.186 1.00 84.06 513 TRP A CA 1
ATOM 4045 C C . TRP A 1 513 ? 27.963 22.562 -7.944 1.00 84.06 513 TRP A C 1
ATOM 4047 O O . TRP A 1 513 ? 26.787 22.697 -8.269 1.00 84.06 513 TRP A O 1
ATOM 4057 N N . SER A 1 514 ? 28.883 23.479 -8.259 1.00 83.69 514 SER A N 1
ATOM 4058 C CA . SER A 1 514 ? 28.607 24.661 -9.098 1.00 83.69 514 SER A CA 1
ATOM 4059 C C . SER A 1 514 ? 27.418 25.515 -8.611 1.00 83.69 514 SER A C 1
ATOM 4061 O O . SER A 1 514 ? 26.630 26.007 -9.422 1.00 83.69 514 SER A O 1
ATOM 4063 N N . ASN A 1 515 ? 27.272 25.682 -7.290 1.00 74.50 515 ASN A N 1
ATOM 4064 C CA . ASN A 1 515 ? 26.133 26.350 -6.635 1.00 74.50 515 ASN A CA 1
ATOM 4065 C C . ASN A 1 515 ? 24.751 25.726 -6.931 1.00 74.50 515 ASN A C 1
ATOM 4067 O O . ASN A 1 515 ? 23.724 26.371 -6.726 1.00 74.50 515 ASN A O 1
ATOM 4071 N N . ASN A 1 516 ? 24.707 24.484 -7.417 1.00 74.62 516 ASN A N 1
ATOM 4072 C CA . ASN A 1 516 ? 23.489 23.698 -7.553 1.00 74.62 516 ASN A CA 1
ATOM 4073 C C . ASN A 1 516 ? 23.505 22.559 -6.524 1.00 74.62 516 ASN A C 1
ATOM 4075 O O . ASN A 1 516 ? 24.327 21.642 -6.596 1.00 74.62 516 ASN A O 1
ATOM 4079 N N . CYS A 1 517 ? 22.559 22.616 -5.586 1.00 77.94 517 CYS A N 1
ATOM 4080 C CA . CYS A 1 517 ? 22.391 21.653 -4.499 1.00 77.94 517 CYS A CA 1
ATOM 4081 C C . CYS A 1 517 ? 22.227 20.197 -4.955 1.00 77.94 517 CYS A C 1
ATOM 4083 O O . CYS A 1 517 ? 22.577 19.287 -4.207 1.00 77.94 517 CYS A O 1
ATOM 4085 N N . CYS A 1 518 ? 21.708 19.960 -6.158 1.00 81.81 518 CYS A N 1
ATOM 4086 C CA . CYS A 1 518 ? 21.651 18.637 -6.769 1.00 81.81 518 CYS A CA 1
ATOM 4087 C C . CYS A 1 518 ? 22.133 18.739 -8.217 1.00 81.81 518 CYS A C 1
ATOM 4089 O O . CYS A 1 518 ? 21.368 18.552 -9.162 1.00 81.81 518 CYS A O 1
ATOM 4091 N N . TYR A 1 519 ? 23.406 19.102 -8.387 1.00 81.31 519 TYR A N 1
ATOM 4092 C CA . TYR A 1 519 ? 24.024 19.194 -9.710 1.00 81.31 519 TYR A CA 1
ATOM 4093 C C . TYR A 1 519 ? 24.076 17.828 -10.400 1.00 81.31 519 TYR A C 1
ATOM 4095 O O . TYR A 1 519 ? 23.898 17.735 -11.610 1.00 81.31 519 TYR A O 1
ATOM 4103 N N . PHE A 1 520 ? 24.305 16.770 -9.621 1.00 79.38 520 PHE A N 1
ATOM 4104 C CA . PHE A 1 520 ? 24.304 15.388 -10.083 1.00 79.38 520 PHE A CA 1
ATOM 4105 C C . PHE A 1 520 ? 23.658 14.474 -9.034 1.00 79.38 520 PHE A C 1
ATOM 4107 O O . PHE A 1 520 ? 23.678 14.771 -7.833 1.00 79.38 520 PHE A O 1
ATOM 4114 N N . GLN A 1 521 ? 23.087 13.361 -9.493 1.00 79.62 521 GLN A N 1
ATOM 4115 C CA . GLN A 1 521 ? 22.583 12.293 -8.632 1.00 79.62 521 GLN A CA 1
ATOM 4116 C C . GLN A 1 521 ? 23.676 11.236 -8.448 1.00 79.62 521 GLN A C 1
ATOM 4118 O O . GLN A 1 521 ? 24.317 10.824 -9.410 1.00 79.62 521 GLN A O 1
ATOM 4123 N N . SER A 1 522 ? 23.911 10.838 -7.202 1.00 83.31 522 SER A N 1
ATOM 4124 C CA . SER A 1 522 ? 24.741 9.686 -6.846 1.00 83.31 522 SER A CA 1
ATOM 4125 C C . SER A 1 522 ? 23.868 8.429 -6.776 1.00 83.31 522 SER A C 1
ATOM 4127 O O . SER A 1 522 ? 22.642 8.530 -6.707 1.00 83.31 522 SER A O 1
ATOM 4129 N N . ASN A 1 523 ? 24.500 7.251 -6.743 1.00 82.50 523 ASN A N 1
ATOM 4130 C CA . ASN A 1 523 ? 23.811 5.978 -6.525 1.00 82.50 523 ASN A CA 1
ATOM 4131 C C . ASN A 1 523 ? 22.859 6.066 -5.317 1.00 82.50 523 ASN A C 1
ATOM 4133 O O . ASN A 1 523 ? 23.284 6.553 -4.259 1.00 82.50 523 ASN A O 1
ATOM 4137 N N . PRO A 1 524 ? 21.599 5.609 -5.451 1.00 80.19 524 PRO A N 1
ATOM 4138 C CA . PRO A 1 524 ? 20.671 5.595 -4.336 1.00 80.19 524 PRO A CA 1
ATOM 4139 C C . PRO A 1 524 ? 21.161 4.622 -3.262 1.00 80.19 524 PRO A C 1
ATOM 4141 O O . PRO A 1 524 ? 21.831 3.627 -3.546 1.00 80.19 524 PRO A O 1
ATOM 4144 N N . ILE A 1 525 ? 20.814 4.914 -2.014 1.00 88.00 525 ILE A N 1
ATOM 4145 C CA . ILE A 1 525 ? 21.206 4.108 -0.854 1.00 88.00 525 ILE A CA 1
ATOM 4146 C C . ILE A 1 525 ? 19.967 3.554 -0.164 1.00 88.00 525 ILE A C 1
ATOM 4148 O O . ILE A 1 525 ? 18.884 4.136 -0.253 1.00 88.00 525 ILE A O 1
ATOM 4152 N N . ARG A 1 526 ? 20.111 2.445 0.565 1.00 88.44 526 ARG A N 1
ATOM 4153 C CA . ARG A 1 526 ? 19.028 1.942 1.421 1.00 88.44 526 ARG A CA 1
ATOM 4154 C C . ARG A 1 526 ? 19.178 2.514 2.822 1.00 88.44 526 ARG A C 1
ATOM 4156 O O . ARG A 1 526 ? 20.278 2.567 3.366 1.00 88.44 526 ARG A O 1
ATOM 4163 N N . VAL A 1 527 ? 18.072 2.947 3.413 1.00 87.94 527 VAL A N 1
ATOM 4164 C CA . VAL A 1 527 ? 18.021 3.566 4.740 1.00 87.94 527 VAL A CA 1
ATOM 4165 C C . VAL A 1 527 ? 16.908 2.913 5.546 1.00 87.94 527 VAL A C 1
ATOM 4167 O O . VAL A 1 527 ? 15.818 2.674 5.026 1.00 87.94 527 VAL A O 1
ATOM 4170 N N . LYS A 1 528 ? 17.168 2.630 6.823 1.00 85.06 528 LYS A N 1
ATOM 4171 C CA . LYS A 1 528 ? 16.160 2.146 7.773 1.00 85.06 528 LYS A CA 1
ATOM 4172 C C . LYS A 1 528 ? 16.177 2.996 9.034 1.00 85.06 528 LYS A C 1
ATOM 4174 O O . LYS A 1 528 ? 17.243 3.283 9.582 1.00 85.06 528 LYS A O 1
ATOM 4179 N N . ALA A 1 529 ? 14.991 3.363 9.504 1.00 75.56 529 ALA A N 1
ATOM 4180 C CA . ALA A 1 529 ? 14.804 3.997 10.801 1.00 75.56 529 ALA A CA 1
ATOM 4181 C C . ALA A 1 529 ? 14.707 2.940 11.906 1.00 75.56 529 ALA A C 1
ATOM 4183 O O . ALA A 1 529 ? 13.968 1.962 11.786 1.00 75.56 529 ALA A O 1
ATOM 4184 N N . CYS A 1 530 ? 15.440 3.145 12.997 1.00 79.19 530 CYS A N 1
ATOM 4185 C CA . CYS A 1 530 ? 15.477 2.226 14.128 1.00 79.19 530 CYS A CA 1
ATOM 4186 C C . CYS A 1 530 ? 14.760 2.822 15.347 1.00 79.19 530 CYS A C 1
ATOM 4188 O O . CYS A 1 530 ? 14.761 4.033 15.563 1.00 79.19 530 CYS A O 1
ATOM 4190 N N . SER A 1 531 ? 14.209 1.957 16.203 1.00 65.75 531 SER A N 1
ATOM 4191 C CA . SER A 1 531 ? 13.438 2.328 17.405 1.00 65.75 531 SER A CA 1
ATOM 4192 C C . SER A 1 531 ? 14.216 3.129 18.464 1.00 65.75 531 SER A C 1
ATOM 4194 O O . SER A 1 531 ? 13.622 3.618 19.419 1.00 65.75 531 SER A O 1
ATOM 4196 N N . GLY A 1 532 ? 15.534 3.294 18.300 1.00 63.59 532 GLY A N 1
ATOM 4197 C CA . GLY A 1 532 ? 16.400 4.104 19.162 1.00 63.59 532 GLY A CA 1
ATOM 4198 C C . GLY A 1 532 ? 16.666 5.530 18.664 1.00 63.59 532 GLY A C 1
ATOM 4199 O O . GLY A 1 532 ? 17.662 6.113 19.085 1.00 63.59 532 GLY A O 1
ATOM 4200 N N . ASN A 1 533 ? 15.839 6.072 17.760 1.00 67.44 533 ASN A N 1
ATOM 4201 C CA . ASN A 1 533 ? 16.011 7.399 17.142 1.00 67.44 533 ASN A CA 1
ATOM 4202 C C . ASN A 1 533 ? 17.352 7.567 16.410 1.00 67.44 533 ASN A C 1
ATOM 4204 O O . ASN A 1 533 ? 18.055 8.565 16.562 1.00 67.44 533 ASN A O 1
ATOM 4208 N N . TYR A 1 534 ? 17.712 6.569 15.610 1.00 82.12 534 TYR A N 1
ATOM 4209 C CA . TYR A 1 534 ? 18.848 6.639 14.699 1.00 82.12 534 TYR A CA 1
ATOM 4210 C C . TYR A 1 534 ? 18.522 5.901 13.404 1.00 82.12 534 TYR A C 1
ATOM 4212 O O . TYR A 1 534 ? 17.569 5.122 13.329 1.00 82.12 534 TYR A O 1
ATOM 4220 N N . PHE A 1 535 ? 19.355 6.139 12.400 1.00 88.75 535 PHE A N 1
ATOM 4221 C CA . PHE A 1 535 ? 19.232 5.535 11.086 1.00 88.75 535 PHE A CA 1
ATOM 4222 C C . PHE A 1 535 ? 20.444 4.663 10.799 1.00 88.75 535 PHE A C 1
ATOM 4224 O O . PHE A 1 535 ? 21.563 4.968 11.229 1.00 88.75 535 PHE A O 1
ATOM 4231 N N . VAL A 1 536 ? 20.203 3.586 10.063 1.00 92.62 536 VAL A N 1
ATOM 4232 C CA . VAL A 1 536 ? 21.248 2.759 9.467 1.00 92.62 536 VAL A CA 1
ATOM 4233 C C . VAL A 1 536 ? 21.165 2.881 7.954 1.00 92.62 536 VAL A C 1
ATOM 4235 O O . VAL A 1 536 ? 20.070 2.961 7.394 1.00 92.62 536 VAL A O 1
ATOM 4238 N N . TYR A 1 537 ? 22.327 2.912 7.311 1.00 95.75 537 TYR A N 1
ATOM 4239 C CA . TYR A 1 537 ? 22.481 3.178 5.887 1.00 95.75 537 TYR A CA 1
ATOM 4240 C C . TYR A 1 537 ? 23.281 2.056 5.244 1.00 95.75 537 TYR A C 1
ATOM 4242 O O . TYR A 1 537 ? 24.362 1.707 5.715 1.00 95.75 537 TYR A O 1
ATOM 4250 N N . GLU A 1 538 ? 22.779 1.508 4.153 1.00 94.62 538 GLU A N 1
ATOM 4251 C CA . GLU A 1 538 ? 23.554 0.658 3.260 1.00 94.62 538 GLU A CA 1
ATOM 4252 C C . GLU A 1 538 ? 24.092 1.552 2.140 1.00 94.62 538 GLU A C 1
ATOM 4254 O O . GLU A 1 538 ? 23.413 1.822 1.146 1.00 94.62 538 GLU A O 1
ATOM 4259 N N . PHE A 1 539 ? 25.285 2.105 2.369 1.00 93.00 539 PHE A N 1
ATOM 4260 C CA . PHE A 1 539 ? 25.933 3.013 1.430 1.00 93.00 539 PHE A CA 1
ATOM 4261 C C . PHE A 1 539 ? 26.440 2.266 0.201 1.00 93.00 539 PHE A C 1
ATOM 4263 O O . PHE A 1 539 ? 26.973 1.162 0.295 1.00 93.00 539 PHE A O 1
ATOM 4270 N N . VAL A 1 540 ? 26.326 2.917 -0.953 1.00 88.88 540 VAL A N 1
ATOM 4271 C CA . VAL A 1 540 ? 26.838 2.403 -2.223 1.00 88.88 540 VAL A CA 1
ATOM 4272 C C . VAL A 1 540 ? 28.097 3.171 -2.594 1.00 88.88 540 VAL A C 1
ATOM 4274 O O . VAL A 1 540 ? 28.178 4.383 -2.396 1.00 88.88 540 VAL A O 1
ATOM 4277 N N . LYS A 1 541 ? 29.096 2.483 -3.147 1.00 85.75 541 LYS A N 1
ATOM 4278 C CA . LYS A 1 541 ? 30.319 3.122 -3.637 1.00 85.75 541 LYS A CA 1
ATOM 4279 C C . LYS A 1 541 ? 29.982 4.251 -4.634 1.00 85.75 541 LYS A C 1
ATOM 4281 O O . LYS A 1 541 ? 29.340 3.975 -5.651 1.00 85.75 541 LYS A O 1
ATOM 4286 N N . PRO A 1 542 ? 30.424 5.498 -4.385 1.00 83.06 542 PRO A N 1
ATOM 4287 C CA . PRO A 1 542 ? 30.243 6.585 -5.342 1.00 83.06 542 PRO A CA 1
ATOM 4288 C C . PRO A 1 542 ? 31.191 6.459 -6.548 1.00 83.06 542 PRO A C 1
ATOM 4290 O O . PRO A 1 542 ? 32.286 5.905 -6.429 1.00 83.06 542 PRO A O 1
ATOM 4293 N N . GLU A 1 543 ? 30.785 6.988 -7.705 1.00 77.38 543 GLU A N 1
ATOM 4294 C CA . GLU A 1 543 ? 31.472 6.770 -8.993 1.00 77.38 543 GLU A CA 1
ATOM 4295 C C . GLU A 1 543 ? 32.808 7.521 -9.153 1.00 77.38 543 GLU A C 1
ATOM 4297 O O . GLU A 1 543 ? 33.699 7.043 -9.856 1.00 77.38 543 GLU A O 1
ATOM 4302 N N . PHE A 1 544 ? 32.993 8.667 -8.484 1.00 78.12 544 PHE A N 1
ATOM 4303 C CA . PHE A 1 544 ? 34.161 9.543 -8.675 1.00 78.12 544 PHE A CA 1
ATOM 4304 C C . PHE A 1 544 ? 34.859 9.898 -7.351 1.00 78.12 544 PHE A C 1
ATOM 4306 O O . PHE A 1 544 ? 34.206 10.094 -6.328 1.00 78.12 544 PHE A O 1
ATOM 4313 N N . CYS A 1 545 ? 36.188 10.076 -7.357 1.00 76.62 545 CYS A N 1
ATOM 4314 C CA . CYS A 1 545 ? 36.968 10.407 -6.147 1.00 76.62 545 CYS A CA 1
ATOM 4315 C C . CYS A 1 545 ? 36.950 11.900 -5.770 1.00 76.62 545 CYS A C 1
ATOM 4317 O O . CYS A 1 545 ? 37.970 12.522 -5.487 1.00 76.62 545 CYS A O 1
ATOM 4319 N N . SER A 1 546 ? 35.786 12.535 -5.777 1.00 83.88 546 SER A N 1
ATOM 4320 C CA . SER A 1 546 ? 35.637 13.929 -5.315 1.00 83.88 546 SER A CA 1
ATOM 4321 C C . SER A 1 546 ? 34.373 14.143 -4.491 1.00 83.88 546 SER A C 1
ATOM 4323 O O . SER A 1 546 ? 33.997 15.283 -4.226 1.00 83.88 546 SER A O 1
ATOM 4325 N N . ILE A 1 547 ? 33.725 13.040 -4.107 1.00 91.12 547 ILE A N 1
ATOM 4326 C CA . ILE A 1 547 ? 32.404 13.022 -3.490 1.00 91.12 547 ILE A CA 1
ATOM 4327 C C . ILE A 1 547 ? 32.419 12.076 -2.286 1.00 91.12 547 ILE A C 1
ATOM 4329 O O . ILE A 1 547 ? 33.131 11.063 -2.284 1.00 91.12 547 ILE A O 1
ATOM 4333 N N . ALA A 1 548 ? 31.667 12.425 -1.248 1.00 92.75 548 ALA A N 1
ATOM 4334 C CA . ALA A 1 548 ? 31.584 11.651 -0.014 1.00 92.75 548 ALA A CA 1
ATOM 4335 C C . ALA A 1 548 ? 30.248 11.871 0.703 1.00 92.75 548 ALA A C 1
ATOM 4337 O O . ALA A 1 548 ? 29.687 12.969 0.655 1.00 92.75 548 ALA A O 1
ATOM 4338 N N . TYR A 1 549 ? 29.774 10.835 1.394 1.00 94.88 549 TYR A N 1
ATOM 4339 C CA . TYR A 1 549 ? 28.594 10.866 2.251 1.00 94.88 549 TYR A CA 1
ATOM 4340 C C . TYR A 1 549 ? 28.834 11.760 3.461 1.00 94.88 549 TYR A C 1
ATOM 4342 O O . TYR A 1 549 ? 29.706 11.496 4.298 1.00 94.88 549 TYR A O 1
ATOM 4350 N N . CYS A 1 550 ? 28.038 12.821 3.550 1.00 93.31 550 CYS A N 1
ATOM 4351 C CA . CYS A 1 550 ? 28.069 13.727 4.679 1.00 93.31 550 CYS A CA 1
ATOM 4352 C C . CYS A 1 550 ? 27.433 13.119 5.917 1.00 93.31 550 CYS A C 1
ATOM 4354 O O . CYS A 1 550 ? 26.447 12.389 5.852 1.00 93.31 550 CYS A O 1
ATOM 4356 N N . ALA A 1 551 ? 27.939 13.548 7.063 1.00 91.81 551 ALA A N 1
ATOM 4357 C CA . ALA A 1 551 ? 27.303 13.357 8.346 1.00 91.81 551 ALA A CA 1
ATOM 4358 C C . ALA A 1 551 ? 27.045 14.729 8.970 1.00 91.81 551 ALA A C 1
ATOM 4360 O O . ALA A 1 551 ? 27.947 15.556 9.106 1.00 91.81 551 ALA A O 1
ATOM 4361 N N . VAL A 1 552 ? 25.808 14.986 9.366 1.00 88.31 552 VAL A N 1
ATOM 4362 C CA . VAL A 1 552 ? 25.447 16.168 10.139 1.00 88.31 552 VAL A CA 1
ATOM 4363 C C . VAL A 1 552 ? 25.105 15.699 11.538 1.00 88.31 552 VAL A C 1
ATOM 4365 O O . VAL A 1 552 ? 24.301 14.779 11.722 1.00 88.31 552 VAL A O 1
ATOM 4368 N N . LYS A 1 553 ? 25.735 16.317 12.550 1.00 75.38 553 LYS A N 1
ATOM 4369 C CA . LYS A 1 553 ? 25.222 16.178 13.915 1.00 75.38 553 LYS A CA 1
ATOM 4370 C C . LYS A 1 553 ? 23.751 16.494 13.848 1.00 75.38 553 LYS A C 1
ATOM 4372 O O . LYS A 1 553 ? 23.397 17.455 13.173 1.00 75.38 553 LYS A O 1
ATOM 4377 N N . GLN A 1 554 ? 22.933 15.698 14.525 1.00 56.25 554 GLN A N 1
ATOM 4378 C CA . GLN A 1 554 ? 21.558 16.077 14.765 1.00 56.25 554 GLN A CA 1
ATOM 4379 C C . GLN A 1 554 ? 21.649 17.418 15.490 1.00 56.25 554 GLN A C 1
ATOM 4381 O O . GLN A 1 554 ? 21.901 17.488 16.693 1.00 56.25 554 GLN A O 1
ATOM 4386 N N . THR A 1 555 ? 21.593 18.508 14.725 1.00 41.41 555 THR A N 1
ATOM 4387 C CA . THR A 1 555 ? 21.297 19.800 15.273 1.00 41.41 555 THR A CA 1
ATOM 4388 C C . THR A 1 555 ? 19.978 19.501 15.932 1.00 41.41 555 THR A C 1
ATOM 4390 O O . THR A 1 555 ? 19.022 19.052 15.297 1.00 41.41 555 THR A O 1
ATOM 4393 N N . SER A 1 556 ? 19.942 19.672 17.239 1.00 36.19 556 SER A N 1
ATOM 4394 C CA . SER A 1 556 ? 18.725 20.045 17.919 1.00 36.19 556 SER A CA 1
ATOM 4395 C C . SER A 1 556 ? 18.265 21.376 17.309 1.00 36.19 556 SER A C 1
ATOM 4397 O O . SER A 1 556 ? 18.264 22.411 17.963 1.00 36.19 556 SER A O 1
ATOM 4399 N N . ILE A 1 557 ? 17.923 21.357 16.014 1.00 30.86 557 ILE A N 1
ATOM 4400 C CA . ILE A 1 557 ? 16.750 22.015 15.504 1.00 30.86 557 ILE A CA 1
ATOM 4401 C C . ILE A 1 557 ? 15.711 21.466 16.449 1.00 30.86 557 ILE A C 1
ATOM 4403 O O . ILE A 1 557 ? 15.469 20.259 16.523 1.00 30.86 557 ILE A O 1
ATOM 4407 N N . ILE A 1 558 ? 15.232 22.357 17.295 1.00 33.78 558 ILE A N 1
ATOM 4408 C CA . ILE A 1 558 ? 13.961 22.196 17.952 1.00 33.78 558 ILE A CA 1
ATOM 4409 C C . ILE A 1 558 ? 13.017 21.943 16.777 1.00 33.78 558 ILE A C 1
ATOM 4411 O O . ILE A 1 558 ? 12.554 22.881 16.138 1.00 33.78 558 ILE A O 1
ATOM 4415 N N . VAL A 1 559 ? 12.853 20.675 16.385 1.00 32.75 559 VAL A N 1
ATOM 4416 C CA . VAL A 1 559 ? 11.745 20.259 15.548 1.00 32.75 559 VAL A CA 1
ATOM 4417 C C . VAL A 1 559 ? 10.582 20.711 16.390 1.00 32.75 559 VAL A C 1
ATOM 4419 O O . VAL A 1 559 ? 10.377 20.187 17.483 1.00 32.75 559 VAL A O 1
ATOM 4422 N N . SER A 1 560 ? 9.967 21.802 15.948 1.00 37.59 560 SER A N 1
ATOM 4423 C CA . SER A 1 560 ? 8.709 22.329 16.429 1.00 37.59 560 SER A CA 1
ATOM 4424 C C . SER A 1 560 ? 7.800 21.134 16.698 1.00 37.59 560 SER A C 1
ATOM 4426 O O . SER A 1 560 ? 7.214 20.567 15.782 1.00 37.59 560 SER A O 1
ATOM 4428 N N . ILE A 1 561 ? 7.763 20.696 17.960 1.00 39.88 561 ILE A N 1
ATOM 4429 C CA . ILE A 1 561 ? 6.894 19.616 18.448 1.00 39.88 561 ILE A CA 1
ATOM 4430 C C . ILE A 1 561 ? 5.441 20.117 18.423 1.00 39.88 561 ILE A C 1
ATOM 4432 O O . ILE A 1 561 ? 4.490 19.350 18.536 1.00 39.88 561 ILE A O 1
ATOM 4436 N N . THR A 1 562 ? 5.265 21.427 18.245 1.00 47.78 562 THR A N 1
ATOM 4437 C CA . THR A 1 562 ? 4.045 22.034 17.752 1.00 47.78 562 THR A CA 1
ATOM 4438 C C . THR A 1 562 ? 3.827 21.599 16.312 1.00 47.78 562 THR A C 1
ATOM 4440 O O . THR A 1 562 ? 4.565 21.984 15.405 1.00 47.78 562 THR A O 1
ATOM 4443 N N . ASP A 1 563 ? 2.798 20.776 16.116 1.00 59.53 563 ASP A N 1
ATOM 4444 C CA . ASP A 1 563 ? 2.240 20.520 14.796 1.00 59.53 563 ASP A CA 1
ATOM 4445 C C . ASP A 1 563 ? 2.096 21.875 14.079 1.00 59.53 563 ASP A C 1
ATOM 4447 O O . ASP A 1 563 ? 1.486 22.788 14.649 1.00 59.53 563 ASP A O 1
ATOM 4451 N N . PRO A 1 564 ? 2.673 22.044 12.878 1.00 64.69 564 PRO A N 1
ATOM 4452 C CA . PRO A 1 564 ? 2.663 23.328 12.195 1.00 64.69 564 PRO A CA 1
ATOM 4453 C C . PRO A 1 564 ? 1.249 23.822 11.879 1.00 64.69 564 PRO A C 1
ATOM 4455 O O . PRO A 1 564 ? 1.072 25.004 11.622 1.00 64.69 564 PRO A O 1
ATOM 4458 N N . CYS A 1 565 ? 0.221 22.969 11.967 1.00 71.75 565 CYS A N 1
ATOM 4459 C CA . CYS A 1 565 ? -1.177 23.394 11.949 1.00 71.75 565 CYS A CA 1
ATOM 4460 C C . CYS A 1 565 ? -1.541 24.330 13.112 1.00 71.75 565 CYS A C 1
ATOM 4462 O O . CYS A 1 565 ? -2.504 25.074 13.017 1.00 71.75 565 CYS A O 1
ATOM 4464 N N . TYR A 1 566 ? -0.790 24.335 14.209 1.00 69.50 566 TYR A N 1
ATOM 4465 C CA . TYR A 1 566 ? -1.055 25.183 15.375 1.00 69.50 566 TYR A CA 1
ATOM 4466 C C . TYR A 1 566 ? 0.073 26.184 15.656 1.00 69.50 566 TYR A C 1
ATOM 4468 O O . TYR A 1 566 ? -0.011 26.946 16.616 1.00 69.50 566 TYR A O 1
ATOM 4476 N N . SER A 1 567 ? 1.125 26.190 14.833 1.00 64.12 567 SER A N 1
ATOM 4477 C CA . SER A 1 567 ? 2.240 27.133 14.920 1.00 64.12 567 SER A CA 1
ATOM 4478 C C . SER A 1 567 ? 2.755 27.440 13.515 1.00 64.12 567 SER A C 1
ATOM 4480 O O . SER A 1 567 ? 3.565 26.704 12.952 1.00 64.12 567 SER A O 1
ATOM 4482 N N . TYR A 1 568 ? 2.227 28.519 12.943 1.00 80.19 568 TYR A N 1
ATOM 4483 C CA . TYR A 1 568 ? 2.558 29.017 11.613 1.00 80.19 568 TYR A CA 1
ATOM 4484 C C . TYR A 1 568 ? 2.625 30.547 11.623 1.00 80.19 568 TYR A C 1
ATOM 4486 O O . TYR A 1 568 ? 2.031 31.210 12.473 1.00 80.19 568 TYR A O 1
ATOM 4494 N N . ASN A 1 569 ? 3.323 31.103 10.644 1.00 84.69 569 ASN A N 1
ATOM 4495 C CA . ASN A 1 569 ? 3.318 32.515 10.307 1.00 84.69 569 ASN A CA 1
ATOM 4496 C C . ASN A 1 569 ? 2.119 32.823 9.400 1.00 84.69 569 ASN A C 1
ATOM 4498 O O . ASN A 1 569 ? 1.814 32.069 8.474 1.00 84.69 569 ASN A O 1
ATOM 4502 N N . GLU A 1 570 ? 1.435 33.936 9.634 1.00 87.12 570 GLU A N 1
ATOM 4503 C CA . GLU A 1 570 ? 0.367 34.395 8.743 1.00 87.12 570 GLU A CA 1
ATOM 4504 C C . GLU A 1 570 ? 0.974 35.185 7.580 1.00 87.12 570 GLU A C 1
ATOM 4506 O O . GLU A 1 570 ? 1.735 36.132 7.791 1.00 87.12 570 GLU A O 1
ATOM 4511 N N . LEU A 1 571 ? 0.647 34.792 6.349 1.00 89.50 571 LEU A N 1
ATOM 4512 C CA . LEU A 1 571 ? 0.998 35.530 5.140 1.00 89.50 571 LEU A CA 1
ATOM 4513 C C . LEU A 1 571 ? -0.278 36.099 4.517 1.00 89.50 571 LEU A C 1
ATOM 4515 O O . LEU A 1 571 ? -0.912 35.453 3.682 1.00 89.50 571 LEU A O 1
ATOM 4519 N N . ASP A 1 572 ? -0.635 37.306 4.949 1.00 87.06 572 ASP A N 1
ATOM 4520 C CA . ASP A 1 572 ? -1.744 38.097 4.412 1.00 87.06 572 ASP A CA 1
ATOM 4521 C C . ASP A 1 572 ? -1.189 39.251 3.568 1.00 87.06 572 ASP A C 1
ATOM 4523 O O . ASP A 1 572 ? -0.853 40.323 4.075 1.00 87.06 572 ASP A O 1
ATOM 4527 N N . ASP A 1 573 ? -0.997 39.001 2.274 1.00 87.12 573 ASP A N 1
ATOM 4528 C CA . ASP A 1 573 ? -0.517 40.011 1.331 1.00 87.12 573 ASP A CA 1
ATOM 4529 C C . ASP A 1 573 ? -1.420 40.019 0.091 1.00 87.12 573 ASP A C 1
ATOM 4531 O O . ASP A 1 573 ? -1.246 39.182 -0.805 1.00 87.12 573 ASP A O 1
ATOM 4535 N N . PRO A 1 574 ? -2.363 40.977 -0.002 1.00 85.31 574 PRO A N 1
ATOM 4536 C CA . PRO A 1 574 ? -3.312 41.069 -1.110 1.00 85.31 574 PRO A CA 1
ATOM 4537 C C . PRO A 1 574 ? -2.650 41.184 -2.483 1.00 85.31 574 PRO A C 1
ATOM 4539 O O . PRO A 1 574 ? -3.264 40.861 -3.500 1.00 85.31 574 PRO A O 1
ATOM 4542 N N . ARG A 1 575 ? -1.378 41.603 -2.545 1.00 86.19 575 ARG A N 1
ATOM 4543 C CA . ARG A 1 575 ? -0.654 41.708 -3.814 1.00 86.19 575 ARG A CA 1
ATOM 4544 C C . ARG A 1 575 ? -0.423 40.339 -4.466 1.00 86.19 575 ARG A C 1
ATOM 4546 O O . ARG A 1 575 ? -0.237 40.294 -5.678 1.00 86.19 575 ARG A O 1
ATOM 4553 N N . ARG A 1 576 ? -0.455 39.249 -3.689 1.00 89.75 576 ARG A N 1
ATOM 4554 C CA . ARG A 1 576 ? -0.229 37.857 -4.134 1.00 89.75 576 ARG A CA 1
ATOM 4555 C C . ARG A 1 576 ? -1.463 37.197 -4.749 1.00 89.75 576 ARG A C 1
ATOM 4557 O O . ARG A 1 576 ? -1.376 36.069 -5.230 1.00 89.75 576 ARG A O 1
ATOM 4564 N N . ALA A 1 577 ? -2.597 37.889 -4.737 1.00 88.38 577 ALA A N 1
ATOM 4565 C CA . ALA A 1 577 ? -3.868 37.364 -5.198 1.00 88.38 577 ALA A CA 1
ATOM 4566 C C . ALA A 1 577 ? -3.863 37.049 -6.702 1.00 88.38 577 ALA A C 1
ATOM 4568 O O . ALA A 1 577 ? -3.367 37.832 -7.512 1.00 88.38 577 ALA A O 1
ATOM 4569 N N . THR A 1 578 ? -4.485 35.937 -7.100 1.00 89.31 578 THR A N 1
ATOM 4570 C CA . THR A 1 578 ? -4.585 35.512 -8.511 1.00 89.31 578 THR A CA 1
ATOM 4571 C C . THR A 1 578 ? -5.282 36.517 -9.427 1.00 89.31 578 THR A C 1
ATOM 4573 O O . THR A 1 578 ? -5.102 36.453 -10.635 1.00 89.31 578 THR A O 1
ATOM 4576 N N . ASN A 1 579 ? -6.093 37.429 -8.887 1.00 83.62 579 ASN A N 1
ATOM 4577 C CA . ASN A 1 579 ? -6.744 38.498 -9.651 1.00 83.62 579 ASN A CA 1
ATOM 4578 C C . ASN A 1 579 ? -5.944 39.815 -9.663 1.00 83.62 579 ASN A C 1
ATOM 4580 O O . ASN A 1 579 ? -6.364 40.769 -10.319 1.00 83.62 579 ASN A O 1
ATOM 4584 N N . ASN A 1 580 ? -4.824 39.889 -8.938 1.00 83.81 580 ASN A N 1
ATOM 4585 C CA . ASN A 1 580 ? -3.970 41.062 -8.929 1.00 83.81 580 ASN A CA 1
ATOM 4586 C C . ASN A 1 580 ? -2.953 40.976 -10.067 1.00 83.81 580 ASN A C 1
ATOM 4588 O O . ASN A 1 580 ? -2.055 40.130 -10.056 1.00 83.81 580 ASN A O 1
ATOM 4592 N N . LEU A 1 581 ? -3.093 41.877 -11.033 1.00 81.75 581 LEU A N 1
ATOM 4593 C CA . LEU A 1 581 ? -2.178 41.977 -12.159 1.00 81.75 581 LEU A CA 1
ATOM 4594 C C . LEU A 1 581 ? -0.882 42.684 -11.755 1.00 81.75 581 LEU A C 1
ATOM 4596 O O . LEU A 1 581 ? -0.826 43.507 -10.840 1.00 81.75 581 LEU A O 1
ATOM 4600 N N . TYR A 1 582 ? 0.171 42.351 -12.482 1.00 73.06 582 TYR A N 1
ATOM 4601 C CA . TYR A 1 582 ? 1.486 42.950 -12.396 1.00 73.06 582 TYR A CA 1
ATOM 4602 C C . TYR A 1 582 ? 1.436 44.488 -12.451 1.00 73.06 582 TYR A C 1
ATOM 4604 O O . TYR A 1 582 ? 0.686 45.095 -13.218 1.00 73.06 582 TYR A O 1
ATOM 4612 N N . SER A 1 583 ? 2.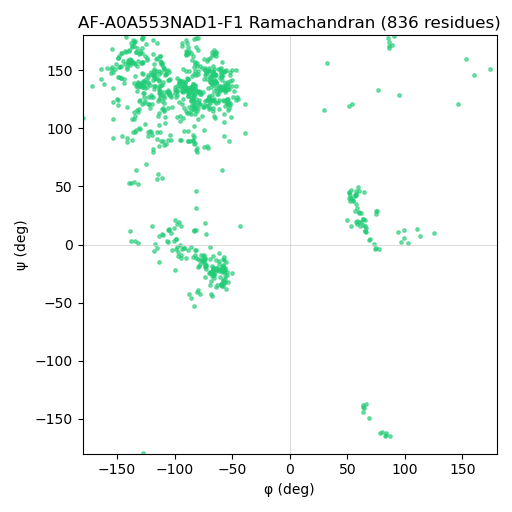297 45.130 -11.653 1.00 70.50 583 SER A N 1
ATOM 4613 C CA . SER A 1 583 ? 2.536 46.577 -11.678 1.00 70.50 583 SER A CA 1
ATOM 4614 C C . SER A 1 583 ? 4.039 46.869 -11.627 1.00 70.50 583 SER A C 1
ATOM 4616 O O . SER A 1 583 ? 4.846 45.964 -11.425 1.00 70.50 583 SER A O 1
ATOM 4618 N N . SER A 1 584 ? 4.436 48.140 -11.756 1.00 63.66 584 SER A N 1
ATOM 4619 C CA . SER A 1 584 ? 5.847 48.565 -11.761 1.00 63.66 584 SER A CA 1
ATOM 4620 C C . SER A 1 584 ? 6.660 48.174 -10.513 1.00 63.66 584 SER A C 1
ATOM 4622 O O . SER A 1 584 ? 7.885 48.258 -10.548 1.00 63.66 584 SER A O 1
ATOM 4624 N N . HIS A 1 585 ? 6.005 47.735 -9.431 1.00 65.06 585 HIS A N 1
ATOM 4625 C CA . HIS A 1 585 ? 6.627 47.218 -8.210 1.00 65.06 585 HIS A CA 1
ATOM 4626 C C . HIS A 1 585 ? 6.212 45.756 -7.981 1.00 65.06 585 HIS A C 1
ATOM 4628 O O . HIS A 1 585 ? 5.307 45.473 -7.193 1.00 65.06 585 HIS A O 1
ATOM 4634 N N . ALA A 1 586 ? 6.853 44.835 -8.700 1.00 74.00 586 ALA A N 1
ATOM 4635 C CA . ALA A 1 586 ? 6.568 43.405 -8.613 1.00 74.00 586 ALA A CA 1
ATOM 4636 C C . ALA A 1 586 ? 7.056 42.773 -7.304 1.00 74.00 586 ALA A C 1
ATOM 4638 O O . ALA A 1 586 ? 8.083 43.168 -6.751 1.00 74.00 586 ALA A O 1
ATOM 4639 N N . ILE A 1 587 ? 6.336 41.755 -6.836 1.00 82.81 587 ILE A N 1
ATOM 4640 C CA . ILE A 1 587 ? 6.754 40.927 -5.705 1.00 82.81 587 ILE A CA 1
ATOM 4641 C C . ILE A 1 587 ? 7.949 40.069 -6.129 1.00 82.81 587 ILE A C 1
ATOM 4643 O O . ILE A 1 587 ? 7.851 39.334 -7.119 1.00 82.81 587 ILE A O 1
ATOM 4647 N N . CYS A 1 588 ? 9.030 40.125 -5.337 1.00 82.56 588 CYS A N 1
ATOM 4648 C CA . CYS A 1 588 ? 10.075 39.110 -5.360 1.00 82.56 588 CYS A CA 1
ATOM 4649 C C . CYS A 1 588 ? 10.089 38.240 -4.098 1.00 82.56 588 CYS A C 1
ATOM 4651 O O . CYS A 1 588 ? 10.512 38.693 -3.035 1.00 82.56 588 CYS A O 1
ATOM 4653 N N . ASP A 1 589 ? 9.818 36.945 -4.254 1.00 87.88 589 ASP A N 1
ATOM 4654 C CA . ASP A 1 589 ? 9.993 35.976 -3.166 1.00 87.88 589 ASP A CA 1
ATOM 4655 C C . ASP A 1 589 ? 11.426 35.442 -3.014 1.00 87.88 589 ASP A C 1
ATOM 4657 O O . ASP A 1 589 ? 11.749 34.821 -2.003 1.00 87.88 589 ASP A O 1
ATOM 4661 N N . CYS A 1 590 ? 12.306 35.715 -3.979 1.00 81.38 590 CYS A N 1
ATOM 4662 C CA . CYS A 1 590 ? 13.758 35.507 -3.907 1.00 81.38 590 CYS A CA 1
ATOM 4663 C C . CYS A 1 590 ? 14.441 36.313 -2.789 1.00 81.38 590 CYS A C 1
ATOM 4665 O O . CYS A 1 590 ? 15.510 35.939 -2.307 1.00 81.38 590 CYS A O 1
ATOM 4667 N N . GLU A 1 591 ? 13.873 37.459 -2.420 1.00 79.62 591 GLU A N 1
ATOM 4668 C CA . GLU A 1 591 ? 14.434 38.391 -1.436 1.00 79.62 591 GLU A CA 1
ATOM 4669 C C . GLU A 1 591 ? 13.821 38.192 -0.048 1.00 79.62 591 GLU A C 1
ATOM 4671 O O . GLU A 1 591 ? 14.331 38.717 0.941 1.00 79.62 591 GLU A O 1
ATOM 4676 N N . VAL A 1 592 ? 12.765 37.382 0.039 1.00 80.94 592 VAL A N 1
ATOM 4677 C CA . VAL A 1 592 ? 12.120 37.014 1.294 1.00 80.94 592 VAL A CA 1
ATOM 4678 C C . VAL A 1 592 ? 12.947 35.934 1.991 1.00 80.94 592 VAL A C 1
ATOM 4680 O O . VAL A 1 592 ? 13.343 34.931 1.390 1.00 80.94 592 VAL A O 1
ATOM 4683 N N . ASN A 1 593 ? 13.207 36.138 3.283 1.00 79.25 593 ASN A N 1
ATOM 4684 C CA . ASN A 1 593 ? 13.777 35.110 4.143 1.00 79.25 593 ASN A CA 1
ATOM 4685 C C . ASN A 1 593 ? 12.651 34.202 4.647 1.00 79.25 593 ASN A C 1
ATOM 4687 O O . ASN A 1 593 ? 11.995 34.521 5.638 1.00 79.25 593 ASN A O 1
ATOM 4691 N N . TRP A 1 594 ? 12.402 33.116 3.922 1.00 83.31 594 TRP A N 1
ATOM 4692 C CA . TRP A 1 594 ? 11.414 32.116 4.305 1.00 83.31 594 TRP A CA 1
ATOM 4693 C C . TRP A 1 594 ? 11.945 31.271 5.461 1.00 83.31 594 TRP A C 1
ATOM 4695 O O . TRP A 1 594 ? 12.964 30.598 5.311 1.00 83.31 594 TRP A O 1
ATOM 4705 N N . ASP A 1 595 ? 11.260 31.319 6.601 1.00 76.25 595 ASP A N 1
ATOM 4706 C CA . ASP A 1 595 ? 11.596 30.528 7.784 1.00 76.25 595 ASP A CA 1
ATOM 4707 C C . ASP A 1 595 ? 10.312 30.030 8.461 1.00 76.25 595 ASP A C 1
ATOM 4709 O O . ASP A 1 595 ? 9.458 30.814 8.887 1.00 76.25 595 ASP A O 1
ATOM 4713 N N . GLY A 1 596 ? 10.167 28.708 8.532 1.00 75.88 596 GLY A N 1
ATOM 4714 C CA . GLY A 1 596 ? 9.013 28.037 9.121 1.00 75.88 596 GLY A CA 1
ATOM 4715 C C . GLY A 1 596 ? 7.803 27.868 8.194 1.00 75.88 596 GLY A C 1
ATOM 4716 O O . GLY A 1 596 ? 7.882 27.954 6.969 1.00 75.88 596 GLY A O 1
ATOM 4717 N N . TRP A 1 597 ? 6.662 27.565 8.814 1.00 85.00 597 TRP A N 1
ATOM 4718 C CA . TRP A 1 597 ? 5.401 27.259 8.138 1.00 85.00 597 TRP A CA 1
ATOM 4719 C C . TRP A 1 597 ? 4.545 28.506 7.979 1.00 85.00 597 TRP A C 1
ATOM 4721 O O . TRP A 1 597 ? 4.449 29.299 8.908 1.00 85.00 597 TRP A O 1
ATOM 4731 N N . TYR A 1 598 ? 3.878 28.649 6.838 1.00 91.31 598 TYR A N 1
ATOM 4732 C CA . TYR A 1 598 ? 3.029 29.790 6.520 1.00 91.31 598 TYR A CA 1
ATOM 4733 C C . TYR A 1 598 ? 1.600 29.348 6.231 1.00 91.31 598 TYR A C 1
ATOM 4735 O O . TYR A 1 598 ? 1.379 28.384 5.496 1.00 91.31 598 TYR A O 1
ATOM 4743 N N . ARG A 1 599 ? 0.624 30.083 6.764 1.00 92.06 599 ARG A N 1
ATOM 4744 C CA . ARG A 1 599 ? -0.782 29.997 6.360 1.00 92.06 599 ARG A CA 1
ATOM 4745 C C . ARG A 1 599 ? -1.134 31.225 5.533 1.00 92.06 599 ARG A C 1
ATOM 4747 O O . ARG A 1 599 ? -0.803 32.344 5.917 1.00 92.06 599 ARG A O 1
ATOM 4754 N N . LEU A 1 600 ? -1.787 31.002 4.399 1.00 91.81 600 LEU A N 1
ATOM 4755 C CA . LEU A 1 600 ? -2.083 32.047 3.425 1.00 91.81 600 LEU A CA 1
ATOM 4756 C C . LEU A 1 600 ? -3.430 32.709 3.726 1.00 91.81 600 LEU A C 1
ATOM 4758 O O . LEU A 1 600 ? -4.424 32.024 3.986 1.00 91.81 600 LEU A O 1
ATOM 4762 N N . PHE A 1 601 ? -3.457 34.036 3.648 1.00 87.56 601 PHE A N 1
ATOM 4763 C CA . PHE A 1 601 ? -4.659 34.841 3.823 1.00 87.56 601 PHE A CA 1
ATOM 4764 C C . PHE A 1 601 ? -4.813 35.875 2.702 1.00 87.56 601 PHE A C 1
ATOM 4766 O O . PHE A 1 601 ? -3.852 36.221 2.011 1.00 87.56 601 PHE A O 1
ATOM 4773 N N . PHE 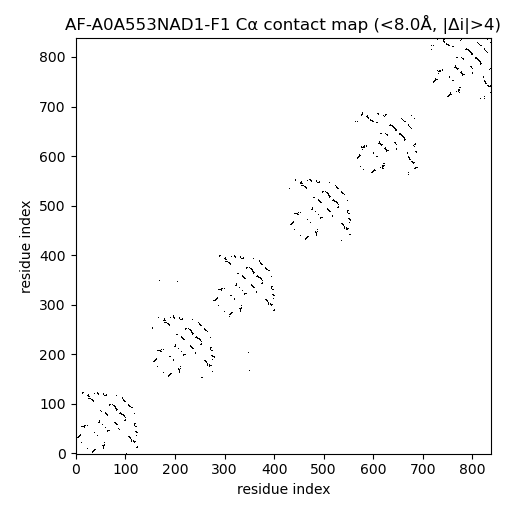A 1 602 ? -6.050 36.326 2.512 1.00 85.44 602 PHE A N 1
ATOM 4774 C CA . PHE A 1 602 ? -6.402 37.478 1.691 1.00 85.44 602 PHE A CA 1
ATOM 4775 C C . PHE A 1 602 ? -7.403 38.340 2.464 1.00 85.44 602 PHE A C 1
ATOM 4777 O O . PHE A 1 602 ? -8.538 37.911 2.680 1.00 85.44 602 PHE A O 1
ATOM 4784 N N . ASP A 1 603 ? -6.978 39.524 2.904 1.00 83.56 603 ASP A N 1
ATOM 4785 C CA . ASP A 1 603 ? -7.783 40.442 3.724 1.00 83.56 603 ASP A CA 1
ATOM 4786 C C . ASP A 1 603 ? -8.382 39.734 4.963 1.00 83.56 603 ASP A C 1
ATOM 4788 O O . ASP A 1 603 ? -9.571 39.838 5.273 1.00 83.56 603 ASP A O 1
ATOM 4792 N N . GLY A 1 604 ? -7.557 38.948 5.661 1.00 75.00 604 GLY A N 1
ATOM 4793 C CA . GLY A 1 604 ? -7.942 38.159 6.834 1.00 75.00 604 GLY A CA 1
ATOM 4794 C C . GLY A 1 604 ? -8.760 36.892 6.544 1.00 75.00 604 GLY A C 1
ATOM 4795 O O . GLY A 1 604 ? -9.053 36.130 7.469 1.00 75.00 604 GLY A O 1
ATOM 4796 N N . LEU A 1 605 ? -9.117 36.612 5.286 1.00 78.81 605 LEU A N 1
ATOM 4797 C CA . LEU A 1 605 ? -9.791 35.371 4.896 1.00 78.81 605 LEU A CA 1
ATOM 4798 C C . LEU A 1 605 ? -8.775 34.267 4.626 1.00 78.81 605 LEU A C 1
ATOM 4800 O O . LEU A 1 605 ? -7.793 34.479 3.924 1.00 78.81 605 LEU A O 1
ATOM 4804 N N . SER A 1 606 ? -9.031 33.067 5.149 1.00 83.38 606 SER A N 1
ATOM 4805 C CA . SER A 1 606 ? -8.199 31.894 4.868 1.00 83.38 606 SER A CA 1
ATOM 4806 C C . SER A 1 606 ? -8.280 31.535 3.390 1.00 83.38 606 SER A C 1
ATOM 4808 O O . SER A 1 606 ? -9.360 31.213 2.895 1.00 83.38 606 SER A O 1
ATOM 4810 N N . VAL A 1 607 ? -7.135 31.511 2.719 1.00 86.81 607 VAL A N 1
ATOM 4811 C CA . VAL A 1 607 ? -7.017 31.109 1.313 1.00 86.81 607 VAL A CA 1
ATOM 4812 C C . VAL A 1 607 ? -5.928 30.051 1.159 1.00 86.81 607 VAL A C 1
ATOM 4814 O O . VAL A 1 607 ? -5.271 29.657 2.123 1.00 86.81 607 VAL A O 1
ATOM 4817 N N . GLN A 1 608 ? -5.761 29.540 -0.054 1.00 93.75 608 GLN A N 1
ATOM 4818 C CA . GLN A 1 608 ? -4.761 28.526 -0.372 1.00 93.75 608 GLN A CA 1
ATOM 4819 C C . GLN A 1 608 ? -3.959 28.936 -1.600 1.00 93.75 608 GLN A C 1
ATOM 4821 O O . GLN A 1 608 ? -4.337 29.857 -2.325 1.00 93.75 608 GLN A O 1
ATOM 4826 N N . MET A 1 609 ? -2.843 28.256 -1.829 1.00 94.31 609 MET A N 1
ATOM 4827 C CA . MET A 1 609 ? -2.093 28.425 -3.062 1.00 94.31 609 MET A CA 1
ATOM 4828 C C . MET A 1 609 ? -2.928 27.826 -4.205 1.00 94.31 609 MET A C 1
ATOM 4830 O O . MET A 1 609 ? -3.583 26.810 -3.995 1.00 94.31 609 MET A O 1
ATOM 4834 N N . PRO A 1 610 ? -2.981 28.421 -5.401 1.00 93.00 610 PRO A N 1
ATOM 4835 C CA . PRO A 1 610 ? -3.682 27.800 -6.519 1.00 93.00 610 PRO A CA 1
ATOM 4836 C C . PRO A 1 610 ? -2.995 26.485 -6.897 1.00 93.00 610 PRO A C 1
ATOM 4838 O O . PRO A 1 610 ? -1.771 26.432 -7.002 1.00 93.00 610 PRO A O 1
ATOM 4841 N N . ASP A 1 611 ? -3.775 25.429 -7.120 1.00 92.25 611 ASP A N 1
ATOM 4842 C CA . ASP A 1 611 ? -3.312 24.140 -7.655 1.00 92.25 611 ASP A CA 1
ATOM 4843 C C . ASP A 1 611 ? -3.707 23.923 -9.124 1.00 92.25 611 ASP A C 1
ATOM 4845 O O . ASP A 1 611 ? -3.593 22.828 -9.681 1.00 92.25 611 ASP A O 1
ATOM 4849 N N . THR A 1 612 ? -4.138 25.006 -9.765 1.00 89.50 612 THR A N 1
ATOM 4850 C CA . THR A 1 612 ? -4.402 25.101 -11.196 1.00 89.50 612 THR A CA 1
ATOM 4851 C C . THR A 1 612 ? -3.627 26.273 -11.782 1.00 89.50 612 THR A C 1
ATOM 4853 O O . THR A 1 612 ? -3.161 27.157 -11.059 1.00 89.50 612 THR A O 1
ATOM 4856 N N . CYS A 1 613 ? -3.469 26.272 -13.106 1.00 90.25 613 CYS A N 1
ATOM 4857 C CA . CYS A 1 613 ? -2.678 27.285 -13.790 1.00 90.25 613 CYS A CA 1
ATOM 4858 C C . CYS A 1 613 ? -3.170 28.712 -13.491 1.00 90.25 613 CYS A C 1
ATOM 4860 O O . CYS A 1 613 ? -4.369 29.022 -13.507 1.00 90.25 613 CYS A O 1
ATOM 4862 N N . VAL A 1 614 ? -2.207 29.591 -13.230 1.00 90.88 614 VAL A N 1
ATOM 4863 C CA . VAL A 1 614 ? -2.418 31.021 -13.020 1.00 90.88 614 VAL A CA 1
ATOM 4864 C C . VAL A 1 614 ? -1.858 31.774 -14.212 1.00 90.88 614 VAL A C 1
ATOM 4866 O O . VAL A 1 614 ? -0.723 31.518 -14.602 1.00 90.88 614 VAL A O 1
ATOM 4869 N N . ASP A 1 615 ? -2.635 32.694 -14.782 1.00 88.31 615 ASP A N 1
ATOM 4870 C CA . ASP A 1 615 ? -2.246 33.461 -15.968 1.00 88.31 615 ASP A CA 1
ATOM 4871 C C . ASP A 1 615 ? -0.975 34.282 -15.724 1.00 88.31 615 ASP A C 1
ATOM 4873 O O . ASP A 1 615 ? -0.747 34.778 -14.620 1.00 88.31 615 ASP A O 1
ATOM 4877 N N . GLN A 1 616 ? -0.141 34.427 -16.757 1.00 88.81 616 GLN A N 1
ATOM 4878 C CA . GLN A 1 616 ? 1.109 35.180 -16.678 1.00 88.81 616 GLN A CA 1
ATOM 4879 C C . GLN A 1 616 ? 0.817 36.613 -16.206 1.00 88.81 616 GLN A C 1
ATOM 4881 O O . GLN A 1 616 ? -0.263 37.140 -16.465 1.00 88.81 616 GLN A O 1
ATOM 4886 N N . GLU A 1 617 ? 1.764 37.235 -15.501 1.00 87.06 617 GLU A N 1
ATOM 4887 C CA . GLU A 1 617 ? 1.593 38.583 -14.935 1.00 87.06 617 GLU A CA 1
ATOM 4888 C C . GLU A 1 617 ? 0.518 38.701 -13.834 1.00 87.06 617 GLU A C 1
ATOM 4890 O O . GLU A 1 617 ? 0.113 39.806 -13.479 1.00 87.06 617 GLU A O 1
ATOM 4895 N N . SER A 1 618 ? 0.066 37.589 -13.251 1.00 87.94 618 SER A N 1
ATOM 4896 C CA . SER A 1 618 ? -0.820 37.589 -12.074 1.00 87.94 618 SER A CA 1
ATOM 4897 C C . SER A 1 618 ? -0.037 37.479 -10.757 1.00 87.94 618 SER A C 1
ATOM 4899 O O . SER A 1 618 ? 1.176 37.259 -10.748 1.00 87.94 618 SER A O 1
ATOM 4901 N N . CYS A 1 619 ? -0.727 37.611 -9.618 1.00 90.62 619 CYS A N 1
ATOM 4902 C CA . CYS A 1 619 ? -0.142 37.550 -8.269 1.00 90.62 619 CYS A CA 1
ATOM 4903 C C . CYS A 1 619 ? 0.924 38.624 -8.014 1.00 90.62 619 CYS A C 1
ATOM 4905 O O . CYS A 1 619 ? 1.854 38.420 -7.232 1.00 90.62 619 CYS A O 1
ATOM 4907 N N . GLY A 1 620 ? 0.815 39.762 -8.712 1.00 86.56 620 GLY A N 1
ATOM 4908 C CA . GLY A 1 620 ? 1.743 40.881 -8.570 1.00 86.56 620 GLY A CA 1
ATOM 4909 C C . GLY A 1 620 ? 3.185 40.567 -8.987 1.00 86.56 620 GLY A C 1
ATOM 4910 O O . GLY A 1 620 ? 4.100 41.255 -8.537 1.00 86.56 620 GLY A O 1
ATOM 4911 N N . THR A 1 621 ? 3.418 39.549 -9.821 1.00 90.06 621 THR A N 1
ATOM 4912 C CA . THR A 1 621 ? 4.750 39.154 -10.312 1.00 90.06 621 THR A CA 1
ATOM 4913 C C . THR A 1 621 ? 4.726 38.866 -11.815 1.00 90.06 621 THR A C 1
ATOM 4915 O O . THR A 1 621 ? 3.654 38.839 -12.408 1.00 90.06 621 THR A O 1
ATOM 4918 N N . HIS A 1 622 ? 5.884 38.671 -12.460 1.00 87.25 622 HIS A N 1
ATOM 4919 C CA . HIS A 1 622 ? 5.901 38.368 -13.901 1.00 87.25 622 HIS A CA 1
ATOM 4920 C C . HIS A 1 622 ? 5.597 36.884 -14.170 1.00 87.25 622 HIS A C 1
ATOM 4922 O O . HIS A 1 622 ? 4.865 36.572 -15.109 1.00 87.25 622 HIS A O 1
ATOM 4928 N N . ALA A 1 623 ? 6.154 35.979 -13.356 1.00 90.56 623 ALA A N 1
ATOM 4929 C CA . ALA A 1 623 ? 5.939 34.537 -13.459 1.00 90.56 623 ALA A CA 1
ATOM 4930 C C . ALA A 1 623 ? 5.321 33.992 -12.154 1.00 90.56 623 ALA A C 1
ATOM 4932 O O . ALA A 1 623 ? 6.043 33.750 -11.178 1.00 90.56 623 ALA A O 1
ATOM 4933 N N . PRO A 1 624 ? 3.989 33.826 -12.105 1.00 92.69 624 PRO A N 1
ATOM 4934 C CA . PRO A 1 624 ? 3.301 33.332 -10.918 1.00 92.69 624 PRO A CA 1
ATOM 4935 C C . PRO A 1 624 ? 3.641 31.869 -10.630 1.00 92.69 624 PRO A C 1
ATOM 4937 O O . PRO A 1 624 ? 3.719 31.044 -11.547 1.00 92.69 624 PRO A O 1
ATOM 4940 N N . LEU A 1 625 ? 3.807 31.553 -9.344 1.00 94.50 625 LEU A N 1
ATOM 4941 C CA . LEU A 1 625 ? 4.056 30.203 -8.851 1.00 94.50 625 LEU A CA 1
ATOM 4942 C C . LEU A 1 625 ? 2.770 29.567 -8.307 1.00 94.50 625 LEU A C 1
ATOM 4944 O O . LEU A 1 625 ? 2.087 30.155 -7.463 1.00 94.50 625 LEU A O 1
ATOM 4948 N N . TRP A 1 626 ? 2.484 28.341 -8.747 1.00 94.44 626 TRP A N 1
ATOM 4949 C CA . TRP A 1 626 ? 1.302 27.561 -8.362 1.00 94.44 626 TRP A CA 1
ATOM 4950 C C . TRP A 1 626 ? 1.652 26.085 -8.099 1.00 94.44 626 TRP A C 1
ATOM 4952 O O . TRP A 1 626 ? 2.695 25.582 -8.526 1.00 94.44 626 TRP A O 1
ATOM 4962 N N . LEU A 1 627 ? 0.819 25.406 -7.310 1.00 95.00 627 LEU A N 1
ATOM 4963 C CA . LEU A 1 627 ? 1.104 24.089 -6.743 1.00 95.00 627 LEU A CA 1
ATOM 4964 C C . LEU A 1 627 ? 0.817 22.976 -7.758 1.00 95.00 627 LEU A C 1
ATOM 4966 O O . LEU A 1 627 ? -0.325 22.774 -8.168 1.00 95.00 627 LEU A O 1
ATOM 4970 N N . LYS A 1 628 ? 1.831 22.195 -8.137 1.00 83.25 628 LYS A N 1
ATOM 4971 C CA . LYS A 1 628 ? 1.663 21.108 -9.105 1.00 83.25 628 LYS A CA 1
ATOM 4972 C C . LYS A 1 628 ? 1.137 19.845 -8.414 1.00 83.25 628 LYS A C 1
ATOM 4974 O O . LYS A 1 628 ? 1.762 19.301 -7.504 1.00 83.25 628 LYS A O 1
ATOM 4979 N N . GLY A 1 629 ? 0.000 19.336 -8.891 1.00 76.19 629 GLY A N 1
ATOM 4980 C CA . GLY A 1 629 ? -0.561 18.048 -8.463 1.00 76.19 629 GLY A CA 1
ATOM 4981 C C . GLY A 1 629 ? -1.593 18.112 -7.331 1.00 76.19 629 GLY A C 1
ATOM 4982 O O . GLY A 1 629 ? -1.947 17.061 -6.796 1.00 76.19 629 GLY A O 1
ATOM 4983 N N . GLY A 1 630 ? -2.084 19.297 -6.960 1.00 83.50 630 GLY A N 1
ATOM 4984 C CA . GLY A 1 630 ? -3.137 19.438 -5.948 1.00 83.50 630 GLY A CA 1
ATOM 4985 C C . GLY A 1 630 ? -2.634 19.493 -4.508 1.00 83.50 630 GLY A C 1
ATOM 4986 O O . GLY A 1 630 ? -1.452 19.304 -4.221 1.00 83.50 630 GLY A O 1
ATOM 4987 N N . HIS A 1 631 ? -3.559 19.732 -3.585 1.00 88.75 631 HIS A N 1
ATOM 4988 C CA . HIS A 1 631 ? -3.277 19.756 -2.153 1.00 88.75 631 HIS A CA 1
ATOM 4989 C C . HIS A 1 631 ? -3.389 18.355 -1.517 1.00 88.75 631 HIS A C 1
ATOM 4991 O O . HIS A 1 631 ? -4.167 17.526 -1.993 1.00 88.75 631 HIS A O 1
ATOM 4997 N N . PRO A 1 632 ? -2.619 18.056 -0.451 1.00 83.38 632 PRO A N 1
ATOM 4998 C CA . PRO A 1 632 ? -2.757 16.811 0.314 1.00 83.38 632 PRO A CA 1
ATOM 4999 C C . PRO A 1 632 ? -4.094 16.701 1.056 1.00 83.38 632 PRO A C 1
ATOM 5001 O O . PRO A 1 632 ? -4.790 17.692 1.281 1.00 83.38 632 PRO A O 1
ATOM 5004 N N . LYS A 1 633 ? -4.421 15.495 1.514 1.00 76.50 633 LYS A N 1
ATOM 5005 C CA . LYS A 1 633 ? -5.435 15.243 2.541 1.00 76.50 633 LYS A CA 1
ATOM 5006 C C . LYS A 1 633 ? -4.804 15.254 3.934 1.00 76.50 633 LYS A C 1
ATOM 5008 O O . LYS A 1 633 ? -3.591 15.143 4.082 1.00 76.50 633 LYS A O 1
ATOM 5013 N N . VAL A 1 634 ? -5.634 15.367 4.976 1.00 59.22 634 VAL A N 1
ATOM 5014 C CA . VAL A 1 634 ? -5.169 15.381 6.381 1.00 59.22 634 VAL A CA 1
ATOM 5015 C C . VAL A 1 634 ? -4.395 14.102 6.734 1.00 59.22 634 VAL A C 1
ATOM 5017 O O . VAL A 1 634 ? -3.403 14.166 7.456 1.00 59.22 634 VAL A O 1
ATOM 5020 N N . GLU A 1 635 ? -4.807 12.962 6.175 1.00 54.50 635 GLU A N 1
ATOM 5021 C CA . GLU A 1 635 ? -4.164 11.649 6.346 1.00 54.50 635 GLU A CA 1
ATOM 5022 C C . GLU A 1 635 ? -2.764 11.550 5.716 1.00 54.50 635 GLU A C 1
ATOM 5024 O O . GLU A 1 635 ? -1.922 10.811 6.222 1.00 54.50 635 GLU A O 1
ATOM 5029 N N . ASP A 1 636 ? -2.474 12.350 4.685 1.00 53.22 636 ASP A N 1
ATOM 5030 C CA . ASP A 1 636 ? -1.182 12.329 3.986 1.00 53.22 636 ASP A CA 1
ATOM 5031 C C . ASP A 1 636 ? -0.055 12.982 4.814 1.00 53.22 636 ASP A C 1
ATOM 5033 O O . ASP A 1 636 ? 1.130 12.841 4.510 1.00 53.22 636 ASP A O 1
ATOM 5037 N N . GLY A 1 637 ? -0.404 13.715 5.878 1.00 59.25 637 GLY A N 1
ATOM 5038 C CA . GLY A 1 637 ? 0.555 14.411 6.730 1.00 59.25 637 GLY A CA 1
ATOM 5039 C C . GLY A 1 637 ? 1.311 15.521 5.992 1.00 59.25 637 GLY A C 1
ATOM 5040 O O . GLY A 1 637 ? 0.730 16.298 5.236 1.00 59.25 637 GLY A O 1
ATOM 5041 N N . VAL A 1 638 ? 2.612 15.654 6.268 1.00 72.50 638 VAL A N 1
ATOM 5042 C CA . VAL A 1 638 ? 3.467 16.602 5.542 1.00 72.50 638 VAL A CA 1
ATOM 5043 C C . VAL A 1 638 ? 3.950 15.948 4.255 1.00 72.50 638 VAL A C 1
ATOM 5045 O O . VAL A 1 638 ? 4.728 14.997 4.313 1.00 72.50 638 VAL A O 1
ATOM 5048 N N . VAL A 1 639 ? 3.563 16.506 3.113 1.00 61.72 639 VAL A N 1
ATOM 5049 C CA . VAL A 1 639 ? 4.001 16.043 1.793 1.00 61.72 639 VAL A CA 1
ATOM 5050 C C . VAL A 1 639 ? 4.863 17.092 1.106 1.00 61.72 639 VAL A C 1
ATOM 5052 O O . VAL A 1 639 ? 4.672 18.292 1.296 1.00 61.72 639 VAL A O 1
ATOM 5055 N N . THR A 1 640 ? 5.796 16.649 0.273 1.00 78.75 640 THR A N 1
ATOM 5056 C CA . THR A 1 640 ? 6.574 17.535 -0.599 1.00 78.75 640 THR A CA 1
ATOM 5057 C C . THR A 1 640 ? 5.849 17.688 -1.934 1.00 78.75 640 THR A C 1
ATOM 5059 O O . THR A 1 640 ? 5.394 16.696 -2.501 1.00 78.75 640 THR A O 1
ATOM 5062 N N . ARG A 1 641 ? 5.717 18.919 -2.434 1.00 79.50 641 ARG A N 1
ATOM 5063 C CA . ARG A 1 641 ? 5.040 19.239 -3.697 1.00 79.50 641 ARG A CA 1
ATOM 5064 C C . ARG A 1 641 ? 5.924 20.084 -4.601 1.00 79.50 641 ARG A C 1
ATOM 5066 O O . ARG A 1 641 ? 6.599 21.006 -4.143 1.00 79.50 641 ARG A O 1
ATOM 5073 N N . ASP A 1 642 ? 5.858 19.780 -5.890 1.00 85.62 642 ASP A N 1
ATOM 5074 C CA . ASP A 1 642 ? 6.475 20.593 -6.928 1.00 85.62 642 ASP A CA 1
ATOM 5075 C C . ASP A 1 642 ? 5.682 21.885 -7.144 1.00 85.62 642 ASP A C 1
ATOM 5077 O O . ASP A 1 642 ? 4.457 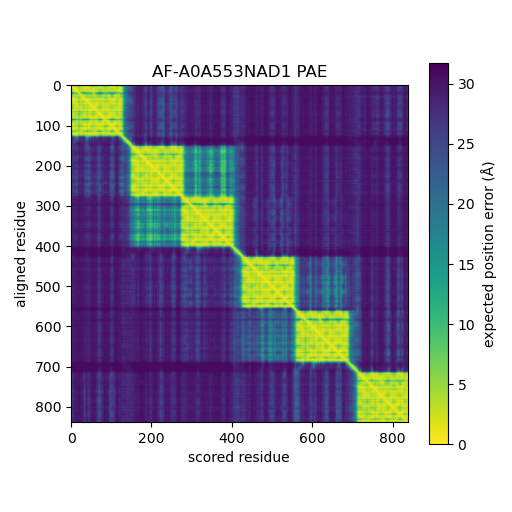21.930 -6.992 1.00 85.62 642 ASP A O 1
ATOM 5081 N N . VAL A 1 643 ? 6.388 22.940 -7.543 1.00 90.44 643 VAL A N 1
ATOM 5082 C CA . VAL A 1 643 ? 5.811 24.262 -7.799 1.00 90.44 643 VAL A CA 1
ATOM 5083 C C . VAL A 1 643 ? 6.133 24.674 -9.231 1.00 90.44 643 VAL A C 1
ATOM 5085 O O . VAL A 1 643 ? 7.302 24.756 -9.607 1.00 90.44 643 VAL A O 1
ATOM 5088 N N . CYS A 1 644 ? 5.097 24.927 -10.029 1.00 91.56 644 CYS A N 1
ATOM 5089 C CA . CYS A 1 644 ? 5.214 25.355 -11.423 1.00 91.56 644 CYS A CA 1
ATOM 5090 C C . CYS A 1 644 ? 5.251 26.881 -11.524 1.00 91.56 644 CYS A C 1
ATOM 5092 O O . CYS A 1 644 ? 4.475 27.560 -10.853 1.00 91.56 644 CYS A O 1
ATOM 5094 N N . GLY A 1 645 ? 6.104 27.407 -12.406 1.00 90.75 645 GLY A N 1
ATOM 5095 C CA . GLY A 1 645 ? 6.075 28.803 -12.837 1.00 90.75 645 GLY A CA 1
ATOM 5096 C C . GLY A 1 645 ? 5.491 28.950 -14.240 1.00 90.75 645 GLY A C 1
ATOM 5097 O O . GLY A 1 645 ? 5.933 28.267 -15.167 1.00 90.75 645 GLY A O 1
ATOM 5098 N N . HIS A 1 646 ? 4.517 29.850 -14.407 1.00 89.12 646 HIS A N 1
ATOM 5099 C CA . HIS A 1 646 ? 3.956 30.165 -15.724 1.00 89.12 646 HIS A CA 1
ATOM 5100 C C . HIS A 1 646 ? 4.818 31.207 -16.448 1.00 89.12 646 HIS A C 1
ATOM 5102 O O . HIS A 1 646 ? 5.041 32.307 -15.939 1.00 89.12 646 HIS A O 1
ATOM 5108 N N . TRP A 1 647 ? 5.290 30.869 -17.651 1.00 86.50 647 TRP A N 1
ATOM 5109 C CA . TRP A 1 647 ? 6.073 31.763 -18.504 1.00 86.50 647 TRP A CA 1
ATOM 5110 C C . TRP A 1 647 ? 5.893 31.422 -19.984 1.00 86.50 647 TRP A C 1
ATOM 5112 O O . TRP A 1 647 ? 5.670 30.265 -20.320 1.00 86.50 647 TRP A O 1
ATOM 5122 N N . MET A 1 648 ? 6.010 32.409 -20.880 1.00 86.50 648 MET A N 1
ATOM 5123 C CA . MET A 1 648 ? 5.920 32.206 -22.341 1.00 86.50 648 MET A CA 1
ATOM 5124 C C . MET A 1 648 ? 4.653 31.453 -22.800 1.00 86.50 648 MET A C 1
ATOM 5126 O O . MET A 1 648 ? 4.706 30.669 -23.746 1.00 86.50 648 MET A O 1
ATOM 5130 N N . ASN A 1 649 ? 3.507 31.707 -22.157 1.00 79.06 649 ASN A N 1
ATOM 5131 C CA . ASN A 1 649 ? 2.240 30.990 -22.380 1.00 79.06 649 ASN A CA 1
ATOM 5132 C C . ASN A 1 649 ? 2.283 29.472 -22.086 1.00 79.06 649 ASN A C 1
ATOM 5134 O O . ASN A 1 649 ? 1.388 28.743 -22.514 1.00 79.06 649 ASN A O 1
ATOM 5138 N N . ASP A 1 650 ? 3.299 28.987 -21.367 1.00 87.31 650 ASP A N 1
ATOM 5139 C CA . ASP A 1 650 ? 3.355 27.631 -20.822 1.00 87.31 650 ASP A CA 1
ATOM 5140 C C . ASP A 1 650 ? 3.185 27.665 -19.298 1.00 87.31 650 ASP A C 1
ATOM 5142 O O . ASP A 1 650 ? 4.074 28.091 -18.549 1.00 87.31 650 ASP A O 1
ATOM 5146 N N . CYS A 1 651 ? 2.025 27.180 -18.849 1.00 86.56 651 CYS A N 1
ATOM 5147 C CA . CYS A 1 651 ? 1.609 27.093 -17.451 1.00 86.56 651 CYS A CA 1
ATOM 5148 C C . CYS A 1 651 ? 2.642 26.450 -16.511 1.00 86.56 651 CYS A C 1
ATOM 5150 O O . CYS A 1 651 ? 2.594 26.711 -15.309 1.00 86.56 651 CYS A O 1
ATOM 5152 N N . CYS A 1 652 ? 3.551 25.610 -17.011 1.00 89.62 652 CYS A N 1
ATOM 5153 C CA . CYS A 1 652 ? 4.636 25.039 -16.215 1.00 89.62 652 CYS A CA 1
ATOM 5154 C C . CYS A 1 652 ? 5.959 25.044 -16.993 1.00 89.62 652 CYS A C 1
ATOM 5156 O O . CYS A 1 652 ? 6.631 24.019 -17.101 1.00 89.62 652 CYS A O 1
ATOM 5158 N N . SER A 1 653 ? 6.340 26.216 -17.505 1.00 86.38 653 SER A N 1
ATOM 5159 C CA . SER A 1 653 ? 7.582 26.412 -18.261 1.00 86.38 653 SER A CA 1
ATOM 5160 C C . SER A 1 653 ? 8.844 26.017 -17.475 1.00 86.38 653 SER A C 1
ATOM 5162 O O . SER A 1 653 ? 9.827 25.563 -18.060 1.00 86.38 653 SER A O 1
ATOM 5164 N N . PHE A 1 654 ? 8.829 26.160 -16.144 1.00 81.81 654 PHE A N 1
ATOM 5165 C CA . PHE A 1 654 ? 9.902 25.700 -15.258 1.00 81.81 654 PHE A CA 1
ATOM 5166 C C . PHE A 1 654 ? 9.374 25.290 -13.877 1.00 81.81 654 PHE A C 1
ATOM 5168 O O . PHE A 1 654 ? 8.289 25.698 -13.452 1.00 81.81 654 PHE A O 1
ATOM 5175 N N . LEU A 1 655 ? 10.175 24.496 -13.160 1.00 81.12 655 LEU A N 1
ATOM 5176 C CA . LEU A 1 655 ? 9.929 24.106 -11.771 1.00 81.12 655 LEU A CA 1
ATOM 5177 C C . LEU A 1 655 ? 10.738 24.994 -10.817 1.00 81.12 655 LEU A C 1
ATOM 5179 O O . LEU A 1 655 ? 11.936 25.200 -11.017 1.00 81.12 655 LEU A O 1
ATOM 5183 N N . SER A 1 656 ? 10.082 25.513 -9.780 1.00 84.94 656 SER A N 1
ATOM 5184 C CA . SER A 1 656 ? 10.744 26.154 -8.637 1.00 84.94 656 SER A CA 1
ATOM 5185 C C . SER A 1 656 ? 11.244 25.095 -7.640 1.00 84.94 656 SER A C 1
ATOM 5187 O O . SER A 1 656 ? 11.017 23.897 -7.819 1.00 84.94 656 SER A O 1
ATOM 5189 N N . ASN A 1 657 ? 11.916 25.533 -6.571 1.00 80.94 657 ASN A N 1
ATOM 5190 C CA . ASN A 1 657 ? 12.263 24.658 -5.452 1.00 80.94 657 ASN A CA 1
ATOM 5191 C C . ASN A 1 657 ? 10.989 23.998 -4.886 1.00 80.94 657 ASN A C 1
ATOM 5193 O O . ASN A 1 657 ? 9.998 24.706 -4.675 1.00 80.94 657 ASN A O 1
ATOM 5197 N N . PRO A 1 658 ? 10.992 22.674 -4.641 1.00 78.94 658 PRO A N 1
ATOM 5198 C CA . PRO A 1 658 ? 9.840 22.002 -4.063 1.00 78.94 658 PRO A CA 1
ATOM 5199 C C . PRO A 1 658 ? 9.594 22.506 -2.640 1.00 78.94 658 PRO A C 1
ATOM 5201 O O . PRO A 1 658 ? 10.533 22.822 -1.906 1.00 78.94 658 PRO A O 1
ATOM 5204 N N . ILE A 1 659 ? 8.324 22.557 -2.252 1.00 86.12 659 ILE A N 1
ATOM 5205 C CA . ILE A 1 659 ? 7.884 23.031 -0.936 1.00 86.12 659 ILE A CA 1
ATOM 5206 C C . ILE A 1 659 ? 7.246 21.891 -0.149 1.00 86.12 659 ILE A C 1
ATOM 5208 O O . ILE A 1 659 ? 6.804 20.897 -0.732 1.00 86.12 659 ILE A O 1
ATOM 5212 N N . ARG A 1 660 ? 7.157 22.031 1.175 1.00 84.94 660 ARG A N 1
ATOM 5213 C CA . ARG A 1 660 ? 6.382 21.097 2.004 1.00 84.94 660 ARG A CA 1
ATOM 5214 C C . ARG A 1 660 ? 5.012 21.690 2.295 1.00 84.94 660 ARG A C 1
ATOM 5216 O O . ARG A 1 660 ? 4.891 22.873 2.595 1.00 84.94 660 ARG A O 1
ATOM 5223 N N . VAL A 1 661 ? 3.976 20.867 2.196 1.00 88.12 661 VAL A N 1
ATOM 5224 C CA . VAL A 1 661 ? 2.581 21.262 2.401 1.00 88.12 661 VAL A CA 1
ATOM 5225 C C . VAL A 1 661 ? 1.921 20.259 3.331 1.00 88.12 661 VAL A C 1
ATOM 5227 O O . VAL A 1 661 ? 2.147 19.054 3.212 1.00 88.12 661 VAL A O 1
ATOM 5230 N N . LYS A 1 662 ? 1.093 20.744 4.255 1.00 83.19 662 LYS A N 1
ATOM 5231 C CA . LYS A 1 662 ? 0.276 19.894 5.124 1.00 83.19 662 LYS A CA 1
ATOM 5232 C C . LYS A 1 662 ? -1.163 20.391 5.156 1.00 83.19 662 LYS A C 1
ATOM 5234 O O . LYS A 1 662 ? -1.415 21.591 5.253 1.00 83.19 662 LYS A O 1
ATOM 5239 N N . ALA A 1 663 ? -2.096 19.447 5.082 1.00 76.44 663 ALA A N 1
ATOM 5240 C CA . ALA A 1 663 ? -3.514 19.694 5.295 1.00 76.44 663 ALA A CA 1
ATOM 5241 C C . ALA A 1 663 ? -3.839 19.631 6.790 1.00 76.44 663 ALA A C 1
ATOM 5243 O O . ALA A 1 663 ? -3.458 18.679 7.474 1.00 76.44 663 ALA A O 1
ATOM 5244 N N . CYS A 1 664 ? -4.553 20.634 7.292 1.00 77.56 664 CYS A N 1
ATOM 5245 C CA . CYS A 1 664 ? -4.889 20.745 8.704 1.00 77.56 664 CYS A CA 1
ATOM 5246 C C . CYS A 1 664 ? -6.357 20.379 8.977 1.00 77.56 664 CYS A C 1
ATOM 5248 O O . CYS A 1 664 ? -7.222 20.667 8.145 1.00 77.56 664 CYS A O 1
ATOM 5250 N N . PRO A 1 665 ? -6.679 19.820 10.162 1.00 60.09 665 PRO A N 1
ATOM 5251 C CA . PRO A 1 665 ? -8.043 19.404 10.517 1.00 60.09 665 PRO A CA 1
ATOM 5252 C C . PRO A 1 665 ? -9.111 20.509 10.430 1.00 60.09 665 PRO A C 1
ATOM 5254 O O . PRO A 1 665 ? -10.293 20.211 10.312 1.00 60.09 665 PRO A O 1
ATOM 5257 N N . GLY A 1 666 ? -8.707 21.786 10.464 1.00 63.88 666 GLY A N 1
ATOM 5258 C CA . GLY A 1 666 ? -9.593 22.947 10.321 1.00 63.88 666 GLY A CA 1
ATOM 5259 C C . GLY A 1 666 ? -9.925 23.347 8.878 1.00 63.88 666 GLY A C 1
ATOM 5260 O O . GLY A 1 666 ? -10.442 24.442 8.678 1.00 63.88 666 GLY A O 1
ATOM 5261 N N . GLY A 1 667 ? -9.599 22.517 7.880 1.00 73.31 667 GLY A N 1
ATOM 5262 C CA . GLY A 1 667 ? -9.931 22.779 6.475 1.00 73.31 667 GLY A CA 1
ATOM 5263 C C . GLY A 1 667 ? -9.060 23.847 5.807 1.00 73.31 667 GLY A C 1
ATOM 5264 O O . GLY A 1 667 ? -9.523 24.541 4.909 1.00 73.31 667 GLY A O 1
ATOM 5265 N N . TYR A 1 668 ? -7.812 23.999 6.254 1.00 85.44 668 TYR A N 1
ATOM 5266 C CA . TYR A 1 668 ? -6.825 24.899 5.653 1.00 85.44 668 TYR A CA 1
ATOM 5267 C C . TYR A 1 668 ? -5.485 24.192 5.466 1.00 85.44 668 TYR A C 1
ATOM 5269 O O . TYR A 1 668 ? -5.246 23.106 6.002 1.00 85.44 668 TYR A O 1
ATOM 5277 N N . TYR A 1 669 ? -4.603 24.846 4.720 1.00 91.31 669 TYR A N 1
ATOM 5278 C CA . TYR A 1 669 ? -3.283 24.342 4.383 1.00 91.31 669 TYR A CA 1
ATOM 5279 C C . TYR A 1 669 ? -2.198 25.250 4.938 1.00 91.31 669 TYR A C 1
ATOM 5281 O O . TYR A 1 669 ? -2.374 26.466 5.049 1.00 91.31 669 TYR A O 1
ATOM 5289 N N . ILE A 1 670 ? -1.074 24.632 5.260 1.00 92.75 670 ILE A N 1
ATOM 5290 C CA . ILE A 1 670 ? 0.149 25.299 5.691 1.00 92.75 670 ILE A CA 1
ATOM 5291 C C . ILE A 1 670 ? 1.294 24.894 4.768 1.00 92.75 670 ILE A C 1
ATOM 5293 O O . ILE A 1 670 ? 1.360 23.750 4.308 1.00 92.75 670 ILE A O 1
ATOM 5297 N N . TYR A 1 671 ? 2.190 25.838 4.511 1.00 93.19 671 TYR A N 1
ATOM 5298 C CA . TYR A 1 671 ? 3.240 25.720 3.509 1.00 93.19 671 TYR A CA 1
ATOM 5299 C C . TYR A 1 671 ? 4.581 26.098 4.123 1.00 93.19 671 TYR A C 1
ATOM 5301 O O . TYR A 1 671 ? 4.745 27.202 4.636 1.00 93.19 671 TYR A O 1
ATOM 5309 N N . GLU A 1 672 ? 5.556 25.207 4.050 1.00 90.38 672 GLU A N 1
ATOM 5310 C CA . GLU A 1 672 ? 6.955 25.550 4.280 1.00 90.38 672 GLU A CA 1
ATOM 5311 C C . GLU A 1 672 ? 7.530 25.995 2.934 1.00 90.38 672 GLU A C 1
ATOM 5313 O O . GLU A 1 672 ? 7.956 25.182 2.107 1.00 90.38 672 GLU A O 1
ATOM 5318 N N . LEU A 1 673 ? 7.409 27.297 2.673 1.00 89.88 673 LEU A N 1
ATOM 5319 C CA . LEU A 1 673 ? 7.807 27.912 1.412 1.00 89.88 673 LEU A CA 1
ATOM 5320 C C . LEU A 1 673 ? 9.330 28.014 1.336 1.00 89.88 673 LEU A C 1
ATOM 5322 O O . LEU A 1 673 ? 10.001 28.305 2.322 1.00 89.88 673 LEU A O 1
ATOM 5326 N N . VAL A 1 674 ? 9.878 27.793 0.143 1.00 85.56 674 VAL A N 1
ATOM 5327 C CA . VAL A 1 674 ? 11.324 27.845 -0.094 1.00 85.56 674 VAL A CA 1
ATOM 5328 C C . VAL A 1 674 ? 11.639 29.018 -1.008 1.00 85.56 674 VAL A C 1
ATOM 5330 O O . VAL A 1 674 ? 10.923 29.282 -1.972 1.00 85.56 674 VAL A O 1
ATOM 5333 N N . LYS A 1 675 ? 12.736 29.723 -0.733 1.00 84.00 675 LYS A N 1
ATOM 5334 C CA . LYS A 1 675 ? 13.214 30.831 -1.564 1.00 84.00 675 LYS A CA 1
ATOM 5335 C C . LYS A 1 675 ? 13.333 30.415 -3.047 1.00 84.00 675 LYS A C 1
ATOM 5337 O O . LYS A 1 675 ? 14.091 29.487 -3.340 1.00 84.00 675 LYS A O 1
ATOM 5342 N N . PRO A 1 676 ? 12.640 31.085 -3.989 1.00 82.38 676 PRO A N 1
ATOM 5343 C CA . PRO A 1 676 ? 12.796 30.845 -5.423 1.00 82.38 676 PRO A CA 1
ATOM 5344 C C . PRO A 1 676 ? 14.130 31.371 -5.971 1.00 82.38 676 PRO A C 1
ATOM 5346 O O . PRO A 1 676 ? 14.733 32.293 -5.416 1.00 82.38 676 PRO A O 1
ATOM 5349 N N . SER A 1 677 ? 14.568 30.820 -7.104 1.00 79.94 677 SER A N 1
ATOM 5350 C CA . SER A 1 677 ? 15.882 31.112 -7.700 1.00 79.94 677 SER A CA 1
ATOM 5351 C C . SER A 1 677 ? 16.005 32.496 -8.352 1.00 79.94 677 SER A C 1
ATOM 5353 O O . SER A 1 677 ? 17.123 32.977 -8.531 1.00 79.94 677 SER A O 1
ATOM 5355 N N . PHE A 1 678 ? 14.893 33.146 -8.719 1.00 80.00 678 PHE A N 1
ATOM 5356 C CA . PHE A 1 678 ? 14.906 34.378 -9.519 1.00 80.00 678 PHE A CA 1
ATOM 5357 C C . PHE A 1 678 ? 13.924 35.440 -9.037 1.00 80.00 678 PHE A C 1
ATOM 5359 O O . PHE A 1 678 ? 12.935 35.135 -8.373 1.00 80.00 678 PHE A O 1
ATOM 5366 N N . CYS A 1 679 ? 14.201 36.694 -9.422 1.00 79.00 679 CYS A N 1
ATOM 5367 C CA . CYS A 1 679 ? 13.532 37.856 -8.845 1.00 79.00 679 CYS A CA 1
ATOM 5368 C C . CYS A 1 679 ? 12.120 38.160 -9.384 1.00 79.00 679 CYS A C 1
ATOM 5370 O O . CYS A 1 679 ? 11.343 38.914 -8.811 1.00 79.00 679 CYS A O 1
ATOM 5372 N N . PHE A 1 680 ? 11.752 37.506 -10.478 1.00 83.19 680 PHE A N 1
ATOM 5373 C CA . PHE A 1 680 ? 10.465 37.672 -11.148 1.00 83.19 680 PHE A CA 1
ATOM 5374 C C . PHE A 1 680 ? 9.443 36.581 -10.772 1.00 83.19 680 PHE A C 1
ATOM 5376 O O . PHE A 1 680 ? 8.481 36.382 -11.514 1.00 83.19 680 PHE A O 1
ATOM 5383 N N . LEU A 1 681 ? 9.679 35.869 -9.659 1.00 88.62 681 LEU A N 1
ATOM 5384 C CA . LEU A 1 681 ? 8.876 34.747 -9.161 1.00 88.62 681 LEU A CA 1
ATOM 5385 C C . LEU A 1 681 ? 8.184 35.105 -7.840 1.00 88.62 681 LEU A C 1
ATOM 5387 O O . LEU A 1 681 ? 8.833 35.633 -6.929 1.00 88.62 681 LEU A O 1
ATOM 5391 N N . ALA A 1 682 ? 6.907 34.740 -7.706 1.00 91.69 682 ALA A N 1
ATOM 5392 C CA . ALA A 1 682 ? 6.183 34.833 -6.438 1.00 91.69 682 ALA A CA 1
ATOM 5393 C C . ALA A 1 682 ? 5.108 33.746 -6.274 1.00 91.69 682 ALA A C 1
ATOM 5395 O O . ALA A 1 682 ? 4.434 33.380 -7.238 1.00 91.69 682 ALA A O 1
ATOM 5396 N N . TYR A 1 683 ? 4.938 33.262 -5.042 1.00 94.44 683 TYR A N 1
ATOM 5397 C CA . TYR A 1 683 ? 3.881 32.342 -4.620 1.00 94.44 683 TYR A CA 1
ATOM 5398 C C . TYR A 1 683 ? 2.514 33.032 -4.621 1.00 94.44 683 TYR A C 1
ATOM 5400 O O . TYR A 1 683 ? 2.325 34.057 -3.958 1.00 94.44 683 TYR A O 1
ATOM 5408 N N . CYS A 1 684 ? 1.570 32.451 -5.361 1.00 93.06 684 CYS A N 1
ATOM 5409 C CA . CYS A 1 684 ? 0.212 32.963 -5.519 1.00 93.06 684 CYS A CA 1
ATOM 5410 C C . CYS A 1 684 ? -0.737 32.585 -4.377 1.00 93.06 684 CYS A C 1
ATOM 5412 O O . CYS A 1 684 ? -0.600 31.528 -3.762 1.00 93.06 684 CYS A O 1
ATOM 5414 N N . THR A 1 685 ? -1.782 33.394 -4.193 1.00 92.12 685 THR A N 1
ATOM 5415 C CA . THR A 1 685 ? -2.947 33.092 -3.348 1.00 92.12 685 THR A CA 1
ATOM 5416 C C . THR A 1 685 ? -4.235 33.069 -4.179 1.00 92.12 685 THR A C 1
ATOM 5418 O O . THR A 1 685 ? -4.528 33.999 -4.929 1.00 92.12 685 THR A O 1
ATOM 5421 N N . GLU A 1 686 ? -5.006 31.982 -4.086 1.00 90.19 686 GLU A N 1
ATOM 5422 C CA . GLU A 1 686 ? -6.221 31.760 -4.881 1.00 90.19 686 GLU A CA 1
ATOM 5423 C C . GLU A 1 686 ? -7.412 32.549 -4.323 1.00 90.19 686 GLU A C 1
ATOM 5425 O O . GLU A 1 686 ? -7.818 32.352 -3.177 1.00 90.19 686 GLU A O 1
ATOM 5430 N N . VAL A 1 687 ? -7.993 33.424 -5.152 1.00 85.50 687 VAL A N 1
ATOM 5431 C CA . VAL A 1 687 ? -9.124 34.290 -4.767 1.00 85.50 687 VAL A CA 1
ATOM 5432 C C . VAL A 1 687 ? -10.255 34.349 -5.799 1.00 85.50 687 VAL A C 1
ATOM 5434 O O . VAL A 1 687 ? -11.229 35.073 -5.590 1.00 85.50 687 VAL A O 1
ATOM 5437 N N . ARG A 1 688 ? -10.192 33.595 -6.907 1.00 70.25 688 ARG A N 1
ATOM 5438 C CA . ARG A 1 688 ? -11.175 33.681 -8.012 1.00 70.25 688 ARG A CA 1
ATOM 5439 C C . ARG A 1 688 ? -12.612 33.334 -7.593 1.00 70.25 688 ARG A C 1
ATOM 5441 O O . ARG A 1 688 ? -13.546 33.695 -8.300 1.00 70.25 688 ARG A O 1
ATOM 5448 N N . ASN A 1 689 ? -12.793 32.686 -6.439 1.00 58.00 689 ASN A N 1
ATOM 5449 C CA . ASN A 1 689 ? -14.092 32.261 -5.903 1.00 58.00 689 ASN A CA 1
ATOM 5450 C C . ASN A 1 689 ? -14.591 33.088 -4.700 1.00 58.00 689 ASN A C 1
ATOM 5452 O O . ASN A 1 689 ? -15.643 32.773 -4.141 1.00 58.00 689 ASN A O 1
ATOM 5456 N N . ILE A 1 690 ? -13.868 34.132 -4.277 1.00 64.56 690 ILE A N 1
ATOM 5457 C CA . ILE A 1 690 ? -14.279 34.981 -3.149 1.00 64.56 690 ILE A CA 1
ATOM 5458 C C . ILE A 1 690 ? -15.165 36.103 -3.695 1.00 64.56 690 ILE A C 1
ATOM 5460 O O . ILE A 1 690 ? -14.688 37.098 -4.235 1.00 64.56 690 ILE A O 1
ATOM 5464 N N . ASN A 1 691 ? -16.481 35.923 -3.592 1.00 44.84 691 ASN A N 1
ATOM 5465 C CA . ASN A 1 691 ? -17.452 36.922 -4.028 1.00 44.84 691 ASN A CA 1
ATOM 5466 C C . ASN A 1 691 ? -17.341 38.174 -3.136 1.00 44.84 691 ASN A C 1
ATOM 5468 O O . ASN A 1 691 ? -17.621 38.126 -1.938 1.00 44.84 691 ASN A O 1
ATOM 5472 N N . THR A 1 692 ? -16.933 39.300 -3.717 1.00 45.97 692 THR A N 1
ATOM 5473 C CA . THR A 1 692 ? -16.782 40.593 -3.042 1.00 45.97 692 THR A CA 1
ATOM 5474 C C . THR A 1 692 ? -18.142 41.233 -2.761 1.00 45.97 692 THR A C 1
ATOM 5476 O O . THR A 1 692 ? -18.622 42.090 -3.500 1.00 45.97 692 THR A O 1
ATOM 5479 N N . SER A 1 693 ? -18.780 40.854 -1.653 1.00 39.72 693 SER A N 1
ATOM 5480 C CA . SER A 1 693 ? -19.871 41.645 -1.077 1.00 39.72 693 SER A CA 1
ATOM 5481 C C . SER A 1 693 ? -20.000 41.428 0.436 1.00 39.72 693 SER A C 1
ATOM 5483 O O . SER A 1 693 ? -20.282 40.310 0.860 1.00 39.72 693 SER A O 1
ATOM 5485 N N . TYR A 1 694 ? -19.895 42.537 1.190 1.00 35.62 694 TYR A N 1
ATOM 5486 C CA . TYR A 1 694 ? -20.113 42.721 2.644 1.00 35.62 694 TYR A CA 1
ATOM 5487 C C . TYR A 1 694 ? -18.969 42.212 3.552 1.00 35.62 694 TYR A C 1
ATOM 5489 O O . TYR A 1 694 ? -18.502 41.101 3.385 1.00 35.62 694 TYR A O 1
ATOM 5497 N N . ALA A 1 695 ? -18.462 42.924 4.562 1.00 26.38 695 ALA A N 1
ATOM 5498 C CA . ALA A 1 695 ? -18.752 44.237 5.127 1.00 26.38 695 ALA A CA 1
ATOM 5499 C C . ALA A 1 695 ? -17.513 44.722 5.908 1.00 26.38 695 ALA A C 1
ATOM 5501 O O . ALA A 1 695 ? -16.754 43.924 6.449 1.00 26.38 695 ALA A O 1
ATOM 5502 N N . ILE A 1 696 ? -17.356 46.043 5.995 1.00 39.91 696 ILE A N 1
ATOM 5503 C CA . ILE A 1 696 ? -16.406 46.728 6.875 1.00 39.91 696 ILE A CA 1
ATOM 5504 C C . ILE A 1 696 ? -16.620 46.233 8.312 1.00 39.91 696 ILE A C 1
ATOM 5506 O O . ILE A 1 696 ? -17.668 46.505 8.898 1.00 39.91 696 ILE A O 1
ATOM 5510 N N . VAL A 1 697 ? -15.625 45.563 8.896 1.00 28.27 697 VAL A N 1
ATOM 5511 C CA . VAL A 1 697 ? -15.498 45.452 10.352 1.00 28.27 697 VAL A CA 1
ATOM 5512 C C . VAL A 1 697 ? -14.152 46.036 10.745 1.00 28.27 697 VAL A C 1
ATOM 5514 O O . VAL A 1 697 ? -13.088 45.620 10.300 1.00 28.27 697 VAL A O 1
ATOM 5517 N N . THR A 1 698 ? -14.264 47.093 11.532 1.00 29.02 698 THR A N 1
ATOM 5518 C CA . THR A 1 698 ? -13.214 47.946 12.064 1.00 29.02 698 THR A CA 1
ATOM 5519 C C . THR A 1 698 ? -12.137 47.183 12.826 1.00 29.02 698 THR A C 1
ATOM 5521 O O . THR A 1 698 ? -12.423 46.302 13.633 1.00 29.02 698 THR A O 1
ATOM 5524 N N . SER A 1 699 ? -10.909 47.633 12.594 1.00 36.97 699 SER A N 1
ATOM 5525 C CA . SER A 1 699 ? -9.638 47.276 13.214 1.00 36.97 699 SER A CA 1
ATOM 5526 C C . SER A 1 699 ? -9.729 47.050 14.728 1.00 36.97 699 SER A C 1
ATOM 5528 O O . SER A 1 699 ? -10.045 47.974 15.478 1.00 36.97 699 SER A O 1
ATOM 5530 N N . ALA A 1 700 ? -9.368 45.849 15.187 1.00 26.98 700 ALA A N 1
ATOM 5531 C CA . ALA A 1 700 ? -9.046 45.597 16.587 1.00 26.98 700 ALA A CA 1
ATOM 5532 C C . ALA A 1 700 ? -7.535 45.762 16.800 1.00 26.98 700 ALA A C 1
ATOM 5534 O O . ALA A 1 700 ? -6.703 45.190 16.098 1.00 26.98 700 ALA A O 1
ATOM 5535 N N . THR A 1 701 ? -7.199 46.619 17.754 1.00 29.42 701 THR A N 1
ATOM 5536 C CA . THR A 1 701 ? -5.858 47.058 18.134 1.00 29.42 701 THR A CA 1
ATOM 5537 C C . THR A 1 701 ? -4.951 45.925 18.613 1.00 29.42 701 THR A C 1
ATOM 5539 O O . THR A 1 701 ? -5.306 45.161 19.508 1.00 29.42 701 THR A O 1
ATOM 5542 N N . LYS A 1 702 ? -3.735 45.920 18.059 1.00 28.16 702 LYS A N 1
ATOM 5543 C CA . LYS A 1 702 ? -2.549 45.162 18.473 1.00 28.16 702 LYS A CA 1
ATOM 5544 C C . LYS A 1 702 ? -2.243 45.385 19.962 1.00 28.16 702 LYS A C 1
ATOM 5546 O O . LYS A 1 702 ? -1.933 46.506 20.359 1.00 28.16 702 LYS A O 1
ATOM 5551 N N . LEU A 1 703 ? -2.293 44.319 20.761 1.00 26.48 703 LEU A N 1
ATOM 5552 C CA . LEU A 1 703 ? -1.675 44.268 22.088 1.00 26.48 703 LEU A CA 1
ATOM 5553 C C . LEU A 1 703 ? -0.300 43.608 21.951 1.00 26.48 703 LEU A C 1
ATOM 5555 O O . LEU A 1 703 ? -0.181 42.503 21.426 1.00 26.48 703 LEU A O 1
ATOM 5559 N N . GLU A 1 704 ? 0.739 44.321 22.380 1.00 28.98 704 GLU A N 1
ATOM 5560 C CA . GLU A 1 704 ? 2.100 43.791 22.478 1.00 28.98 704 GLU A CA 1
ATOM 5561 C C . GLU A 1 704 ? 2.202 42.732 23.590 1.00 28.98 704 GLU A C 1
ATOM 5563 O O . GLU A 1 704 ? 1.577 42.908 24.641 1.00 28.98 704 GLU A O 1
ATOM 5568 N N . PRO A 1 705 ? 3.011 41.668 23.426 1.00 30.50 705 PRO A N 1
ATOM 5569 C CA . PRO A 1 705 ? 3.275 40.737 24.509 1.00 30.50 705 PRO A CA 1
ATOM 5570 C C . PRO A 1 705 ? 4.436 41.221 25.388 1.00 30.50 705 PRO A C 1
ATOM 5572 O O . PRO A 1 705 ? 5.562 41.424 24.930 1.00 30.50 705 PRO A O 1
ATOM 5575 N N . THR A 1 706 ? 4.156 41.350 26.684 1.00 26.80 706 THR A N 1
ATOM 5576 C CA . THR A 1 706 ? 5.141 41.349 27.771 1.00 26.80 706 THR A CA 1
ATOM 5577 C C . THR A 1 706 ? 5.812 39.970 27.914 1.00 26.80 706 THR A C 1
ATOM 5579 O O . THR A 1 706 ? 5.222 38.954 27.544 1.00 26.80 706 THR A O 1
ATOM 5582 N N . PRO A 1 707 ? 7.050 39.903 28.442 1.00 38.72 707 PRO A N 1
ATOM 5583 C CA . PRO A 1 707 ? 7.868 38.689 28.423 1.00 38.72 707 PRO A CA 1
ATOM 5584 C C . PRO A 1 707 ? 7.617 37.756 29.625 1.00 38.72 707 PRO A C 1
ATOM 5586 O O . PRO A 1 707 ? 7.144 38.208 30.667 1.00 38.72 707 PRO A O 1
ATOM 5589 N N . ILE A 1 708 ? 8.127 36.513 29.501 1.00 32.00 708 ILE A N 1
ATOM 5590 C CA . ILE A 1 708 ? 8.302 35.439 30.521 1.00 32.00 708 ILE A CA 1
ATOM 5591 C C . ILE A 1 708 ? 7.112 34.438 30.517 1.00 32.00 708 ILE A C 1
ATOM 5593 O O . ILE A 1 708 ? 5.966 34.853 30.523 1.00 32.00 708 ILE A O 1
ATOM 5597 N N . ALA A 1 709 ? 7.270 33.108 30.441 1.00 26.52 709 ALA A N 1
ATOM 5598 C CA . ALA A 1 709 ? 8.237 32.234 31.109 1.00 26.52 709 ALA A CA 1
ATOM 5599 C C . ALA A 1 709 ? 8.657 31.008 30.271 1.00 26.52 709 ALA A C 1
ATOM 5601 O O . ALA A 1 709 ? 7.890 30.493 29.463 1.00 26.52 709 ALA A O 1
ATOM 5602 N N . GLN A 1 710 ? 9.877 30.522 30.530 1.00 39.25 710 GLN A N 1
ATOM 5603 C CA . GLN A 1 710 ? 10.392 29.229 30.071 1.00 39.25 710 GLN A CA 1
ATOM 5604 C C . GLN A 1 710 ? 9.401 28.097 30.378 1.00 39.25 710 GLN A C 1
ATOM 5606 O O . GLN A 1 710 ? 9.042 27.897 31.538 1.00 39.25 710 GLN A O 1
ATOM 5611 N N . VAL A 1 711 ? 9.031 27.313 29.363 1.00 31.70 711 VAL A N 1
ATOM 5612 C CA . VAL A 1 711 ? 8.338 26.032 29.547 1.00 31.70 711 VAL A CA 1
ATOM 5613 C C . VAL A 1 711 ? 9.298 24.900 29.186 1.00 31.70 711 VAL A C 1
ATOM 5615 O O . VAL A 1 711 ? 9.934 24.905 28.133 1.00 31.70 711 VAL A O 1
ATOM 5618 N N . ALA A 1 712 ? 9.441 23.983 30.138 1.00 32.44 712 ALA A N 1
ATOM 5619 C CA . ALA A 1 712 ? 10.315 22.817 30.140 1.00 32.44 712 ALA A CA 1
ATOM 5620 C C . ALA A 1 712 ? 9.923 21.764 29.066 1.00 32.44 712 ALA A C 1
ATOM 5622 O O . ALA A 1 712 ? 8.836 21.853 28.494 1.00 32.44 712 ALA A O 1
ATOM 5623 N N . PRO A 1 713 ? 10.788 20.765 28.777 1.00 36.84 713 PRO A N 1
ATOM 5624 C CA . PRO A 1 713 ? 10.633 19.823 27.663 1.00 36.84 713 PRO A CA 1
ATOM 5625 C C . PRO A 1 713 ? 9.340 19.000 27.735 1.00 36.84 713 PRO A C 1
ATOM 5627 O O . PRO A 1 713 ? 8.886 18.641 28.821 1.00 36.84 713 PRO A O 1
ATOM 5630 N N . LEU A 1 714 ? 8.784 18.663 26.567 1.00 44.88 714 LEU A N 1
ATOM 5631 C CA . LEU A 1 714 ? 7.530 17.924 26.395 1.00 44.88 714 LEU A CA 1
ATOM 5632 C C . LEU A 1 714 ? 7.705 16.450 26.799 1.00 44.88 714 LEU A C 1
ATOM 5634 O O . LEU A 1 714 ? 7.972 15.577 25.977 1.00 44.88 714 LEU A O 1
ATOM 5638 N N . VAL A 1 715 ? 7.599 16.180 28.097 1.00 58.03 715 VAL A N 1
ATOM 5639 C CA . VAL A 1 715 ? 7.485 14.818 28.616 1.00 58.03 715 VAL A CA 1
ATOM 5640 C C . VAL A 1 715 ? 6.052 14.353 28.383 1.00 58.03 715 VAL A C 1
ATOM 5642 O O . VAL A 1 715 ? 5.113 15.073 28.719 1.00 58.03 715 VAL A O 1
ATOM 5645 N N . ASP A 1 716 ? 5.877 13.169 27.793 1.00 77.19 716 ASP A N 1
ATOM 5646 C CA . ASP A 1 716 ? 4.550 12.584 27.607 1.00 77.19 716 ASP A CA 1
ATOM 5647 C C . ASP A 1 716 ? 3.832 12.530 28.970 1.00 77.19 716 ASP A C 1
ATOM 5649 O O . ASP A 1 716 ? 4.375 11.959 29.924 1.00 77.19 716 ASP A O 1
ATOM 5653 N N . PRO A 1 717 ? 2.626 13.110 29.092 1.00 78.94 717 PRO A N 1
ATOM 5654 C CA . PRO A 1 717 ? 1.919 13.176 30.360 1.00 78.94 717 PRO A CA 1
ATOM 5655 C C . PRO A 1 717 ? 1.469 11.816 30.887 1.00 78.94 717 PRO A C 1
ATOM 5657 O O . PRO A 1 717 ? 1.080 11.734 32.040 1.00 78.94 717 PRO A O 1
ATOM 5660 N N . CYS A 1 718 ? 1.556 10.744 30.096 1.00 80.50 718 CYS A N 1
ATOM 5661 C CA . CYS A 1 718 ? 1.411 9.368 30.571 1.00 80.50 718 CYS A CA 1
ATOM 5662 C C . CYS A 1 718 ? 2.623 8.881 31.375 1.00 80.50 718 CYS A C 1
ATOM 5664 O O . CYS A 1 718 ? 2.523 7.915 32.122 1.00 80.50 718 CYS A O 1
ATOM 5666 N N . TYR A 1 719 ? 3.770 9.545 31.253 1.00 74.00 719 TYR A N 1
ATOM 5667 C CA . TYR A 1 719 ? 4.992 9.212 31.986 1.00 74.00 719 TYR A CA 1
ATOM 5668 C C . TYR A 1 719 ? 5.455 10.348 32.912 1.00 74.00 719 TYR A C 1
ATOM 5670 O O . TYR A 1 719 ? 6.381 10.147 33.695 1.00 74.00 719 TYR A O 1
ATOM 5678 N N . ASN A 1 720 ? 4.800 11.515 32.867 1.00 78.06 720 ASN A N 1
ATOM 5679 C CA . ASN A 1 720 ? 5.065 12.652 33.747 1.00 78.06 720 ASN A CA 1
ATOM 5680 C C . ASN A 1 720 ? 3.771 13.358 34.167 1.00 78.06 720 ASN A C 1
ATOM 5682 O O . ASN A 1 720 ? 3.282 14.263 33.491 1.00 78.06 720 ASN A O 1
ATOM 5686 N N . TYR A 1 721 ? 3.235 12.922 35.304 1.00 86.31 721 TYR A N 1
ATOM 5687 C CA . TYR A 1 721 ? 2.039 13.462 35.937 1.00 86.31 721 TYR A CA 1
ATOM 5688 C C . TYR A 1 721 ? 2.214 13.506 37.458 1.00 86.31 721 TYR A C 1
ATOM 5690 O O . TYR A 1 721 ? 2.974 12.731 38.040 1.00 86.31 721 TYR A O 1
ATOM 5698 N N . SER A 1 722 ? 1.467 14.388 38.111 1.00 87.75 722 SER A N 1
ATOM 5699 C CA . SER A 1 722 ? 1.328 14.432 39.563 1.00 87.75 722 SER A CA 1
ATOM 5700 C C . SER A 1 722 ? 0.184 13.528 40.015 1.00 87.75 722 SER A C 1
ATOM 5702 O O . SER A 1 722 ? -0.853 13.427 39.359 1.00 87.75 722 SER A O 1
ATOM 5704 N N . VAL A 1 723 ? 0.358 12.849 41.144 1.00 86.88 723 VAL A N 1
ATOM 5705 C CA . VAL A 1 723 ? -0.700 12.028 41.742 1.00 86.88 723 VAL A CA 1
ATOM 5706 C C . VAL A 1 723 ? -1.602 12.917 42.589 1.00 86.88 723 VAL A C 1
ATOM 5708 O O . VAL A 1 723 ? -1.114 13.640 43.455 1.00 86.88 723 VAL A O 1
ATOM 5711 N N . LEU A 1 724 ? -2.910 12.849 42.347 1.00 88.62 724 LEU A N 1
ATOM 5712 C CA . LEU A 1 724 ? -3.929 13.519 43.148 1.00 88.62 724 LEU A CA 1
ATOM 5713 C C . LEU A 1 724 ? -4.761 12.451 43.870 1.00 88.62 724 LEU A C 1
ATOM 5715 O O . LEU A 1 724 ? -5.663 11.866 43.275 1.00 88.62 724 LEU A O 1
ATOM 5719 N N . ASP A 1 725 ? -4.410 12.178 45.129 1.00 88.06 725 ASP A N 1
ATOM 5720 C CA . ASP A 1 725 ? -5.021 11.147 45.989 1.00 88.06 725 ASP A CA 1
ATOM 5721 C C . ASP A 1 725 ? -5.739 11.782 47.190 1.00 88.06 725 ASP A C 1
ATOM 5723 O O . ASP A 1 725 ? -5.422 11.542 48.355 1.00 88.06 725 ASP A O 1
ATOM 5727 N N . ASP A 1 726 ? -6.677 12.679 46.894 1.00 88.25 726 ASP A N 1
ATOM 5728 C CA . ASP A 1 726 ? -7.484 13.359 47.903 1.00 88.25 726 ASP A CA 1
ATOM 5729 C C . ASP A 1 726 ? -8.790 12.587 48.139 1.00 88.25 726 ASP A C 1
ATOM 5731 O O . ASP A 1 726 ? -9.711 12.647 47.322 1.00 88.25 726 ASP A O 1
ATOM 5735 N N . GLU A 1 727 ? -8.936 11.929 49.295 1.00 87.44 727 GLU A N 1
ATOM 5736 C CA . GLU A 1 727 ? -10.144 11.139 49.604 1.00 87.44 727 GLU A CA 1
ATOM 5737 C C . GLU A 1 727 ? -11.448 11.948 49.508 1.00 87.44 727 GLU A C 1
ATOM 5739 O O . GLU A 1 727 ? -12.508 11.405 49.180 1.00 87.44 727 GLU A O 1
ATOM 5744 N N . TRP A 1 728 ? -11.386 13.258 49.778 1.00 89.25 728 TRP A N 1
ATOM 5745 C CA . TRP A 1 728 ? -12.571 14.109 49.772 1.00 89.25 728 TRP A CA 1
ATOM 5746 C C . TRP A 1 728 ? -13.194 14.260 48.377 1.00 89.25 728 TRP A C 1
ATOM 5748 O O . TRP A 1 728 ? -14.392 14.542 48.304 1.00 89.25 728 TRP A O 1
ATOM 5758 N N . ARG A 1 729 ? -12.426 14.010 47.303 1.00 92.25 729 ARG A N 1
ATOM 5759 C CA . ARG A 1 729 ? -12.859 14.091 45.896 1.00 92.25 729 ARG A CA 1
ATOM 5760 C C . ARG A 1 729 ? -13.730 12.921 45.449 1.00 92.25 729 ARG A C 1
ATOM 5762 O O . ARG A 1 729 ? -14.310 12.988 44.369 1.00 92.25 729 ARG A O 1
ATOM 5769 N N . SER A 1 730 ? -13.850 11.876 46.269 1.00 90.69 730 SER A N 1
ATOM 5770 C CA . SER A 1 730 ? -14.662 10.708 45.938 1.00 90.69 730 SER A CA 1
ATOM 5771 C C . SER A 1 730 ? -16.130 11.082 45.721 1.00 90.69 730 SER A C 1
ATOM 5773 O O . SER A 1 730 ? -16.758 11.732 46.563 1.00 90.69 730 SER A O 1
ATOM 5775 N N . THR A 1 731 ? -16.728 10.567 44.647 1.00 90.31 731 THR A N 1
ATOM 5776 C CA . THR A 1 731 ? -18.183 10.674 44.398 1.00 90.31 731 THR A CA 1
ATOM 5777 C C . THR A 1 731 ? -19.058 10.106 45.530 1.00 90.31 731 THR A C 1
ATOM 5779 O O . THR A 1 731 ? -20.213 10.526 45.694 1.00 90.31 731 THR A O 1
ATOM 5782 N N . ASN A 1 732 ? -18.500 9.215 46.359 1.00 87.44 732 ASN A N 1
ATOM 5783 C CA . ASN A 1 732 ? -19.147 8.650 47.547 1.00 87.44 732 ASN A CA 1
ATOM 5784 C C . ASN A 1 732 ? -19.162 9.604 48.752 1.00 87.44 732 ASN A C 1
ATOM 5786 O O . ASN A 1 732 ? -19.949 9.404 49.677 1.00 87.44 732 ASN A O 1
ATOM 5790 N N . ASN A 1 733 ? -18.334 10.653 48.752 1.00 86.25 733 ASN A N 1
ATOM 5791 C CA . ASN A 1 733 ? -18.300 11.646 49.819 1.00 86.25 733 ASN A CA 1
ATOM 5792 C C . ASN A 1 733 ? -19.431 12.672 49.649 1.00 86.25 733 ASN A C 1
ATOM 5794 O O . ASN A 1 733 ? -19.248 13.749 49.073 1.00 86.25 733 ASN A O 1
ATOM 5798 N N . ARG A 1 734 ? -20.625 12.301 50.118 1.00 83.75 734 ARG A N 1
ATOM 5799 C CA . ARG A 1 734 ? -21.848 13.107 50.025 1.00 83.75 734 ARG A CA 1
ATOM 5800 C C . ARG A 1 734 ? -22.090 13.896 51.305 1.00 83.75 734 ARG A C 1
ATOM 5802 O O . ARG A 1 734 ? -21.974 13.351 52.397 1.00 83.75 734 ARG A O 1
ATOM 5809 N N . ASN A 1 735 ? -22.523 15.147 51.160 1.00 79.50 735 ASN A N 1
ATOM 5810 C CA . ASN A 1 735 ? -22.921 16.019 52.273 1.00 79.50 735 ASN A CA 1
ATOM 5811 C C . ASN A 1 735 ? -21.820 16.218 53.330 1.00 79.50 735 ASN A C 1
ATOM 5813 O O . ASN A 1 735 ? -22.092 16.208 54.530 1.00 79.50 735 ASN A O 1
ATOM 5817 N N . ALA A 1 736 ? -20.578 16.421 52.883 1.00 80.25 736 ALA A N 1
ATOM 5818 C CA . ALA A 1 736 ? -19.473 16.751 53.776 1.00 80.25 736 ALA A CA 1
ATOM 5819 C C . ALA A 1 736 ? -19.779 18.014 54.604 1.00 80.25 736 ALA A C 1
ATOM 5821 O O . ALA A 1 736 ? -20.278 19.011 54.072 1.00 80.25 736 ALA A O 1
ATOM 5822 N N . SER A 1 737 ? -19.460 17.966 55.901 1.00 78.44 737 SER A N 1
ATOM 5823 C CA . SER A 1 737 ? -19.628 19.087 56.838 1.00 78.44 737 SER A CA 1
ATOM 5824 C C . SER A 1 737 ? -18.721 20.271 56.507 1.00 78.44 737 SER A C 1
ATOM 5826 O O . SER A 1 737 ? -19.069 21.415 56.782 1.00 78.44 737 SER A O 1
ATOM 5828 N N . GLU A 1 738 ? -17.565 19.993 55.907 1.00 84.12 738 GLU A N 1
ATOM 5829 C CA . GLU A 1 738 ? -16.641 20.989 55.384 1.00 84.12 738 GLU A CA 1
ATOM 5830 C C . GLU A 1 738 ? -16.673 20.930 53.855 1.00 84.12 738 GLU A C 1
ATOM 5832 O O . GLU A 1 738 ? -16.416 19.878 53.265 1.00 84.12 738 GLU A O 1
ATOM 5837 N N . LYS A 1 739 ? -17.013 22.053 53.214 1.00 87.19 739 LYS A N 1
ATOM 5838 C CA . LYS A 1 739 ? -17.054 22.150 51.755 1.00 87.19 739 LYS A CA 1
ATOM 5839 C C . LYS A 1 739 ? -15.686 22.545 51.202 1.00 87.19 739 LYS A C 1
ATOM 5841 O O . LYS A 1 739 ? -15.061 23.476 51.702 1.00 87.19 739 LYS A O 1
ATOM 5846 N N . LYS A 1 740 ? -15.239 21.839 50.165 1.00 88.56 740 LYS A N 1
ATOM 5847 C CA . LYS A 1 740 ? -13.982 22.054 49.443 1.00 88.56 740 LYS A CA 1
ATOM 5848 C C . LYS A 1 740 ? -14.254 22.564 48.027 1.00 88.56 740 LYS A C 1
ATOM 5850 O O . LYS A 1 740 ? -15.328 22.338 47.457 1.00 88.56 740 LYS A O 1
ATOM 5855 N N . CYS A 1 741 ? -13.273 23.265 47.468 1.00 87.19 741 CYS A N 1
ATOM 5856 C CA . CYS A 1 741 ? -13.346 23.834 46.131 1.00 87.19 741 CYS A CA 1
ATOM 5857 C C . CYS A 1 741 ? -11.967 23.868 45.471 1.00 87.19 741 CYS A C 1
ATOM 5859 O O . CYS A 1 741 ? -10.949 23.974 46.151 1.00 87.19 741 CYS A O 1
ATOM 5861 N N . ASP A 1 742 ? -11.946 23.816 44.140 1.00 90.44 742 ASP A N 1
ATOM 5862 C CA . ASP A 1 742 ? -10.702 23.798 43.362 1.00 90.44 742 ASP A CA 1
ATOM 5863 C C . ASP A 1 742 ? -10.306 25.169 42.801 1.00 90.44 742 ASP A C 1
ATOM 5865 O O . ASP A 1 742 ? -9.324 25.282 42.067 1.00 90.44 742 ASP A O 1
ATOM 5869 N N . CYS A 1 743 ? -11.046 26.232 43.137 1.00 83.06 743 CYS A N 1
ATOM 5870 C CA . CYS A 1 743 ? -10.738 27.582 42.664 1.00 83.06 743 CYS A CA 1
ATOM 5871 C C . CYS A 1 743 ? -9.541 28.217 43.389 1.00 83.06 743 CYS A C 1
ATOM 5873 O O . CYS A 1 743 ? -9.052 29.250 42.949 1.00 83.06 743 CYS A O 1
ATOM 5875 N N . GLU A 1 744 ? -9.081 27.649 44.504 1.00 78.69 744 GLU A N 1
ATOM 5876 C CA . GLU A 1 744 ? -7.880 28.107 45.221 1.00 78.69 744 GLU A CA 1
ATOM 5877 C C . GLU A 1 744 ? -6.663 27.209 44.948 1.00 78.69 744 GLU A C 1
ATOM 5879 O O . GLU A 1 744 ? -5.547 27.521 45.363 1.00 78.69 744 GLU A O 1
ATOM 5884 N N . VAL A 1 745 ? -6.859 26.112 44.209 1.00 83.62 745 VAL A N 1
ATOM 5885 C CA . VAL A 1 745 ? -5.789 25.193 43.820 1.00 83.62 745 VAL A CA 1
ATOM 5886 C C . VAL A 1 745 ? -5.007 25.792 42.652 1.00 83.62 745 VAL A C 1
ATOM 5888 O O . VAL A 1 745 ? -5.577 26.204 41.638 1.00 83.62 745 VAL A O 1
ATOM 5891 N N . ASN A 1 746 ? -3.680 25.834 42.786 1.00 82.31 746 ASN A N 1
ATOM 5892 C CA . ASN A 1 746 ? -2.789 26.260 41.712 1.00 82.31 746 ASN A CA 1
ATOM 5893 C C . ASN A 1 746 ? -2.505 25.086 40.764 1.00 82.31 746 ASN A C 1
ATOM 5895 O O . ASN A 1 746 ? -1.538 24.343 40.946 1.00 82.31 746 ASN A O 1
ATOM 5899 N N . TRP A 1 747 ? -3.382 24.897 39.782 1.00 86.00 747 TRP A N 1
ATOM 5900 C CA . TRP A 1 747 ? -3.252 23.839 38.785 1.00 86.00 747 TRP A CA 1
ATOM 5901 C C . TRP A 1 747 ? -2.078 24.100 37.842 1.00 86.00 747 TRP A C 1
ATOM 5903 O O . TRP A 1 747 ? -2.030 25.127 37.166 1.00 86.00 747 TRP A O 1
ATOM 5913 N N . SER A 1 748 ? -1.135 23.160 37.780 1.00 82.00 748 SER A N 1
ATOM 5914 C CA . SER A 1 748 ? -0.046 23.195 36.803 1.00 82.00 748 SER A CA 1
ATOM 5915 C C . SER A 1 748 ? 0.398 21.783 36.425 1.00 82.00 748 SER A C 1
ATOM 5917 O O . SER A 1 748 ? 0.766 20.979 37.278 1.00 82.00 748 SER A O 1
ATOM 5919 N N . GLY A 1 749 ? 0.374 21.490 35.126 1.00 84.94 749 GL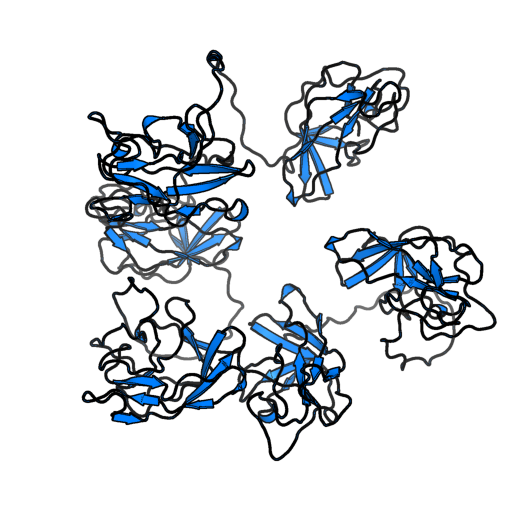Y A N 1
ATOM 5920 C CA . GLY A 1 749 ? 0.745 20.184 34.588 1.00 84.94 749 GLY A CA 1
ATOM 5921 C C . GLY A 1 749 ? -0.379 19.145 34.638 1.00 84.94 749 GLY A C 1
ATOM 5922 O O . GLY A 1 749 ? -1.556 19.467 34.786 1.00 84.94 749 GLY A O 1
ATOM 5923 N N . TRP A 1 750 ? 0.004 17.881 34.464 1.00 92.00 750 TRP A N 1
ATOM 5924 C CA . TRP A 1 750 ? -0.915 16.752 34.320 1.00 92.00 750 TRP A CA 1
ATOM 5925 C C . TRP A 1 750 ? -1.102 16.006 35.632 1.00 92.00 750 TRP A C 1
ATOM 5927 O O . TRP A 1 750 ? -0.146 15.821 36.383 1.00 92.00 750 TRP A O 1
ATOM 5937 N N . TYR A 1 751 ? -2.316 15.528 35.881 1.00 92.44 751 TYR A N 1
ATOM 5938 C CA . TYR A 1 751 ? -2.700 14.849 37.109 1.00 92.44 751 TYR A CA 1
ATOM 5939 C C . TYR A 1 751 ? -3.326 13.490 36.818 1.00 92.44 751 TYR A C 1
ATOM 5941 O O . TYR A 1 751 ? -4.125 13.344 35.893 1.00 92.44 751 TYR A O 1
ATOM 5949 N N . ARG A 1 752 ? -3.004 12.501 37.650 1.00 92.62 752 ARG A N 1
ATOM 5950 C CA . ARG A 1 752 ? -3.680 11.202 37.683 1.00 92.62 752 ARG A CA 1
ATOM 5951 C C . ARG A 1 752 ? -4.438 11.068 38.996 1.00 92.62 752 ARG A C 1
ATOM 5953 O O . ARG A 1 752 ? -3.864 11.295 40.061 1.00 92.62 752 ARG A O 1
ATOM 5960 N N . LEU A 1 753 ? -5.712 10.700 38.905 1.00 90.06 753 LEU A N 1
ATOM 5961 C CA . LEU A 1 753 ? -6.609 10.606 40.053 1.00 90.06 753 LEU A CA 1
ATOM 5962 C C . LEU A 1 753 ? -6.471 9.259 40.766 1.00 90.06 753 LEU A C 1
ATOM 5964 O O . LEU A 1 753 ? -6.471 8.197 40.135 1.00 90.06 753 LEU A O 1
ATOM 5968 N N . PHE A 1 754 ? -6.393 9.320 42.090 1.00 89.25 754 PHE A N 1
ATOM 5969 C CA . PHE A 1 754 ? -6.435 8.169 42.977 1.00 89.25 754 PHE A CA 1
ATOM 5970 C C . PHE A 1 754 ? -7.417 8.426 44.124 1.00 89.25 754 PHE A C 1
ATOM 5972 O O . PHE A 1 754 ? -7.682 9.572 44.478 1.00 89.25 754 PHE A O 1
ATOM 5979 N N . ILE A 1 755 ? -7.971 7.351 44.683 1.00 87.19 755 ILE A N 1
ATOM 5980 C CA . ILE A 1 755 ? -8.655 7.373 45.980 1.00 87.19 755 ILE A CA 1
ATOM 5981 C C . ILE A 1 755 ? -8.098 6.214 46.801 1.00 87.19 755 ILE A C 1
ATOM 5983 O O . ILE A 1 755 ? -8.256 5.051 46.421 1.00 87.19 755 ILE A O 1
ATOM 5987 N N . LYS A 1 756 ? -7.443 6.518 47.926 1.00 83.69 756 LYS A N 1
ATOM 5988 C CA . LYS A 1 756 ? -6.792 5.523 48.800 1.00 83.69 756 LYS A CA 1
ATOM 5989 C C . LYS A 1 756 ? -5.765 4.676 48.042 1.00 83.69 756 LYS A C 1
ATOM 5991 O O . LYS A 1 756 ? -5.726 3.453 48.187 1.00 83.69 756 LYS A O 1
ATOM 5996 N N . GLY A 1 757 ? -4.975 5.311 47.178 1.00 76.06 757 GLY A N 1
ATOM 5997 C CA . GLY A 1 757 ? -3.976 4.641 46.346 1.00 76.06 757 GLY A CA 1
ATOM 5998 C C . GLY A 1 757 ? -4.540 3.748 45.232 1.00 76.06 757 GLY A C 1
ATOM 5999 O O . GLY A 1 757 ? -3.760 3.113 44.521 1.00 76.06 757 GLY A O 1
ATOM 6000 N N . GLN A 1 758 ? -5.862 3.700 45.022 1.00 77.50 758 GLN A N 1
ATOM 6001 C CA . GLN A 1 758 ? -6.473 3.012 43.879 1.00 77.50 758 GLN A CA 1
ATOM 6002 C C . GLN A 1 758 ? -6.648 3.970 42.705 1.00 77.50 758 GLN A C 1
ATOM 6004 O O . GLN A 1 758 ? -7.137 5.081 42.887 1.00 77.50 758 GLN A O 1
ATOM 6009 N N . SER A 1 759 ? -6.256 3.541 41.503 1.00 85.44 759 SER A N 1
ATOM 6010 C CA . SER A 1 759 ? -6.418 4.342 40.285 1.00 85.44 759 SER A CA 1
ATOM 6011 C C . SER A 1 759 ? -7.902 4.525 39.986 1.00 85.44 759 SER A C 1
ATOM 6013 O O . SER A 1 759 ? -8.614 3.539 39.799 1.00 85.44 759 SER A O 1
ATOM 6015 N N . VAL A 1 760 ? -8.343 5.774 39.887 1.00 88.00 760 VAL A N 1
ATOM 6016 C CA . VAL A 1 760 ? -9.720 6.135 39.527 1.00 88.00 760 VAL A CA 1
ATOM 6017 C C . VAL A 1 760 ? -9.714 7.132 38.366 1.00 88.00 760 VAL A C 1
ATOM 6019 O O . VAL A 1 760 ? -8.659 7.475 37.827 1.00 88.00 760 VAL A O 1
ATOM 6022 N N . GLN A 1 761 ? -10.892 7.562 37.929 1.00 93.75 761 GLN A N 1
ATOM 6023 C CA . GLN A 1 761 ? -11.060 8.475 36.803 1.00 93.75 761 GLN A CA 1
ATOM 6024 C C . GLN A 1 761 ? -12.133 9.503 37.131 1.00 93.75 761 GLN A C 1
ATOM 6026 O O . GLN A 1 761 ? -13.032 9.229 37.922 1.00 93.75 761 GLN A O 1
ATOM 6031 N N . MET A 1 762 ? -12.057 10.670 36.498 1.00 93.94 762 MET A N 1
ATOM 6032 C CA . MET A 1 762 ? -13.095 11.676 36.652 1.00 93.94 762 MET A CA 1
ATOM 6033 C C . MET A 1 762 ? -14.415 11.082 36.140 1.00 93.94 762 MET A C 1
ATOM 6035 O O . MET A 1 762 ? -14.416 10.423 35.108 1.00 93.94 762 MET A O 1
ATOM 6039 N N . PRO A 1 763 ? -15.553 11.250 36.820 1.00 92.88 763 PRO A N 1
ATOM 6040 C CA . PRO A 1 763 ? -16.814 10.713 36.325 1.00 92.88 763 PRO A CA 1
ATOM 6041 C C . PRO A 1 763 ? -17.183 11.377 34.994 1.00 92.88 763 PRO A C 1
ATOM 6043 O O . PRO A 1 763 ? -17.149 12.600 34.881 1.00 92.88 763 PRO A O 1
ATOM 6046 N N . ASP A 1 764 ? -17.568 10.583 33.995 1.00 93.12 764 ASP A N 1
ATOM 6047 C CA . ASP A 1 764 ? -18.087 11.054 32.701 1.00 93.12 764 ASP A CA 1
ATOM 6048 C C . ASP A 1 764 ? -19.619 10.996 32.603 1.00 93.12 764 ASP A C 1
ATOM 6050 O O . ASP A 1 764 ? -20.225 11.140 31.538 1.00 93.12 764 ASP A O 1
ATOM 6054 N N . THR A 1 765 ? -20.252 10.824 33.760 1.00 90.06 765 THR A N 1
ATOM 6055 C CA . THR A 1 765 ? -21.693 10.891 33.960 1.00 90.06 765 THR A CA 1
ATOM 6056 C C . THR A 1 765 ? -22.009 11.868 35.084 1.00 90.06 765 THR A C 1
ATOM 6058 O O . THR A 1 765 ? -21.168 12.174 35.931 1.00 90.06 765 THR A O 1
ATOM 6061 N N . CYS A 1 766 ? -23.236 12.386 35.076 1.00 91.62 766 CYS A N 1
ATOM 6062 C CA . CYS A 1 766 ? -23.671 13.394 36.033 1.00 91.62 766 CYS A CA 1
ATOM 6063 C C . CYS A 1 766 ? -23.531 12.916 37.485 1.00 91.62 766 CYS A C 1
ATOM 6065 O O . CYS A 1 766 ? -24.106 11.902 37.883 1.00 91.62 766 CYS A O 1
ATOM 6067 N N . VAL A 1 767 ? -22.800 13.691 38.287 1.00 93.12 767 VAL A N 1
ATOM 6068 C CA . VAL A 1 767 ? -22.595 13.438 39.718 1.00 93.12 767 VAL A CA 1
ATOM 6069 C C . VAL A 1 767 ? -23.663 14.171 40.524 1.00 93.12 767 VAL A C 1
ATOM 6071 O O . VAL A 1 767 ? -23.932 15.339 40.264 1.00 93.12 767 VAL A O 1
ATOM 6074 N N . ALA A 1 768 ? -24.278 13.509 41.506 1.00 89.62 768 ALA A N 1
ATOM 6075 C CA . ALA A 1 768 ? -25.318 14.100 42.355 1.00 89.62 768 ALA A CA 1
ATOM 6076 C C . ALA A 1 768 ? -24.824 15.345 43.115 1.00 89.62 768 ALA A C 1
ATOM 6078 O O . ALA A 1 768 ? -23.676 15.386 43.549 1.00 89.62 768 ALA A O 1
ATOM 6079 N N . GLU A 1 769 ? -25.697 16.336 43.318 1.00 90.81 769 GLU A N 1
ATOM 6080 C CA . GLU A 1 769 ? -25.374 17.529 44.113 1.00 90.81 769 GLU A CA 1
ATOM 6081 C C . GLU A 1 769 ? -24.807 17.158 45.490 1.00 90.81 769 GLU A C 1
ATOM 6083 O O . GLU A 1 769 ? -25.187 16.152 46.093 1.00 90.81 769 GLU A O 1
ATOM 6088 N N . ASN A 1 770 ? -23.919 18.000 46.017 1.00 89.62 770 ASN A N 1
ATOM 6089 C CA . ASN A 1 770 ? -23.257 17.798 47.307 1.00 89.62 770 ASN A CA 1
ATOM 6090 C C . ASN A 1 770 ? -22.292 16.594 47.425 1.00 89.62 770 ASN A C 1
ATOM 6092 O O . ASN A 1 770 ? -21.869 16.281 48.544 1.00 89.62 770 ASN A O 1
ATOM 6096 N N . SER A 1 771 ? -21.921 15.942 46.319 1.00 89.81 771 SER A N 1
ATOM 6097 C CA . SER A 1 771 ? -20.831 14.950 46.250 1.00 89.81 771 SER A CA 1
ATOM 6098 C C . SER A 1 771 ? -19.435 15.593 46.171 1.00 89.81 771 SER A C 1
ATOM 6100 O O . SER A 1 771 ? -19.305 16.791 45.917 1.00 89.81 771 SER A O 1
ATOM 6102 N N . CYS A 1 772 ? -18.381 14.789 46.374 1.00 91.62 772 CYS A N 1
ATOM 6103 C CA . CYS A 1 772 ? -16.969 15.196 46.269 1.00 91.62 772 CYS A CA 1
ATOM 6104 C C . CYS A 1 772 ? -16.614 16.359 47.209 1.00 91.62 772 CYS A C 1
ATOM 6106 O O . CYS A 1 772 ? -15.875 17.269 46.843 1.00 91.62 772 CYS A O 1
ATOM 6108 N N . ALA A 1 773 ? -17.237 16.371 48.395 1.00 88.94 773 ALA A N 1
ATOM 6109 C CA . ALA A 1 773 ? -17.162 17.442 49.389 1.00 88.94 773 ALA A CA 1
ATOM 6110 C C . ALA A 1 773 ? -17.414 18.864 48.856 1.00 88.94 773 ALA A C 1
ATOM 6112 O O . ALA A 1 773 ? -17.034 19.825 49.513 1.00 88.94 773 ALA A O 1
ATOM 6113 N N . THR A 1 774 ? -18.079 19.043 47.715 1.00 91.88 774 THR A N 1
ATOM 6114 C CA . THR A 1 774 ? -18.372 20.371 47.157 1.00 91.88 774 THR A CA 1
ATOM 6115 C C . THR A 1 774 ? -19.876 20.598 47.041 1.00 91.88 774 THR A C 1
ATOM 6117 O O . THR A 1 774 ? -20.657 19.729 47.426 1.00 91.88 774 THR A O 1
ATOM 6120 N N . SER A 1 775 ? -20.316 21.784 46.626 1.00 89.19 775 SER A N 1
ATOM 6121 C CA . SER A 1 775 ? -21.746 22.085 46.432 1.00 89.19 775 SER A CA 1
ATOM 6122 C C . SER A 1 775 ? -22.201 21.706 45.022 1.00 89.19 775 SER A C 1
ATOM 6124 O O . SER A 1 775 ? -23.243 21.070 44.871 1.00 89.19 775 SER A O 1
ATOM 6126 N N . ALA A 1 776 ? -21.383 22.020 44.014 1.00 91.62 776 ALA A N 1
ATOM 6127 C CA . ALA A 1 776 ? -21.627 21.722 42.609 1.00 91.62 776 ALA A CA 1
ATOM 6128 C C . ALA A 1 776 ? -20.466 20.881 42.031 1.00 91.62 776 ALA A C 1
ATOM 6130 O O . ALA A 1 776 ? -19.444 21.428 41.610 1.00 91.62 776 ALA A O 1
ATOM 6131 N N . PRO A 1 777 ? -20.577 19.540 42.040 1.00 93.81 777 PRO A N 1
ATOM 6132 C CA . PRO A 1 777 ? -19.513 18.654 41.574 1.00 93.81 777 PRO A CA 1
ATOM 6133 C C . PRO A 1 777 ? -19.302 18.754 40.064 1.00 93.81 777 PRO A C 1
ATOM 6135 O O . PRO A 1 777 ? -20.270 18.792 39.298 1.00 93.81 777 PRO A O 1
ATOM 6138 N N . LEU A 1 778 ? -18.033 18.758 39.651 1.00 94.88 778 LEU A N 1
ATOM 6139 C CA . LEU A 1 778 ? -17.624 18.784 38.251 1.00 94.88 778 LEU A CA 1
ATOM 6140 C C . LEU A 1 778 ? -17.423 17.367 37.702 1.00 94.88 778 LEU A C 1
ATOM 6142 O O . LEU A 1 778 ? -16.758 16.535 38.325 1.00 94.88 778 LEU A O 1
ATOM 6146 N N . TRP A 1 779 ? -17.956 17.126 36.505 1.00 94.25 779 TRP A N 1
ATOM 6147 C CA . TRP A 1 779 ? -17.871 15.859 35.774 1.00 94.25 779 TRP A CA 1
ATOM 6148 C C . TRP A 1 779 ? -17.623 16.094 34.274 1.00 94.25 779 TRP A C 1
ATOM 6150 O O . TRP A 1 779 ? -17.880 17.180 33.742 1.00 94.25 779 TRP A O 1
ATOM 6160 N N . LEU A 1 780 ? -17.053 15.092 33.605 1.00 94.12 780 LEU A N 1
ATOM 6161 C CA . LEU A 1 780 ? -16.538 15.182 32.241 1.00 94.12 780 LEU A CA 1
ATOM 6162 C C . LEU A 1 780 ? -17.653 14.967 31.213 1.00 94.12 780 LEU A C 1
ATOM 6164 O O . LEU A 1 780 ? -18.251 13.894 31.140 1.00 94.12 780 LEU A O 1
ATOM 6168 N N . ARG A 1 781 ? -17.920 15.954 30.357 1.00 81.88 781 ARG A N 1
ATOM 6169 C CA . ARG A 1 781 ? -18.967 15.837 29.340 1.00 81.88 781 ARG A CA 1
ATOM 6170 C C . ARG A 1 781 ? -18.423 15.162 28.077 1.00 81.88 781 ARG A C 1
ATOM 6172 O O . ARG A 1 781 ? -17.471 15.628 27.456 1.00 81.88 781 ARG A O 1
ATOM 6179 N N . GLY A 1 782 ? -19.078 14.078 27.661 1.00 76.31 782 GLY A N 1
ATOM 6180 C CA . GLY A 1 782 ? -18.798 13.388 26.395 1.00 76.31 782 GLY A CA 1
ATOM 6181 C C . GLY A 1 782 ? -17.924 12.134 26.504 1.00 76.31 782 GLY A C 1
ATOM 6182 O O . GLY A 1 782 ? -17.587 11.564 25.466 1.00 76.31 782 GLY A O 1
ATOM 6183 N N . GLY A 1 783 ? -17.568 11.686 27.710 1.00 82.69 783 GLY A N 1
ATOM 6184 C CA . GLY A 1 783 ? -16.765 10.473 27.900 1.00 82.69 783 GLY A CA 1
ATOM 6185 C C . GLY A 1 783 ? -15.257 10.702 27.821 1.00 82.69 783 GLY A C 1
ATOM 6186 O O . GLY A 1 783 ? -14.780 11.772 27.435 1.00 82.69 783 GLY A O 1
ATOM 6187 N N . HIS A 1 784 ? -14.503 9.670 28.181 1.00 89.12 784 HIS A N 1
ATOM 6188 C CA . HIS A 1 784 ? -13.044 9.676 28.114 1.00 89.12 784 HIS A CA 1
ATOM 6189 C C . HIS A 1 784 ? -12.528 9.343 26.698 1.00 89.12 784 HIS A C 1
ATOM 6191 O O . HIS A 1 784 ? -13.186 8.594 25.972 1.00 89.12 784 HIS A O 1
ATOM 6197 N N . PRO A 1 785 ? -11.366 9.889 26.285 1.00 84.12 785 PRO A N 1
ATOM 6198 C CA . PRO A 1 785 ? -10.709 9.533 25.021 1.00 84.12 785 PRO A CA 1
ATOM 6199 C C . PRO A 1 785 ? -10.247 8.071 24.962 1.00 84.12 785 PRO A C 1
ATOM 6201 O O . PRO A 1 785 ? -10.113 7.398 25.980 1.00 84.12 785 PRO A O 1
ATOM 6204 N N . ARG A 1 786 ? -9.926 7.592 23.764 1.00 77.19 786 ARG A N 1
ATOM 6205 C CA . ARG A 1 786 ? -9.146 6.373 23.516 1.00 77.19 786 ARG A CA 1
ATOM 6206 C C . ARG A 1 786 ? -7.654 6.698 23.437 1.00 77.19 786 ARG A C 1
ATOM 6208 O O . ARG A 1 786 ? -7.272 7.849 23.260 1.00 77.19 786 ARG A O 1
ATOM 6215 N N . VAL A 1 787 ? -6.794 5.682 23.559 1.00 66.06 787 VAL A N 1
ATOM 6216 C CA . VAL A 1 787 ? -5.324 5.861 23.494 1.00 66.06 787 VAL A CA 1
ATOM 6217 C C . VAL A 1 787 ? -4.890 6.457 22.147 1.00 66.06 787 VAL A C 1
ATOM 6219 O O . VAL A 1 787 ? -3.976 7.275 22.103 1.00 66.06 787 VAL A O 1
ATOM 6222 N N . GLU A 1 788 ? -5.593 6.098 21.072 1.00 59.25 788 GLU A N 1
ATOM 6223 C CA . GLU A 1 788 ? -5.406 6.626 19.713 1.00 59.25 788 GLU A CA 1
ATOM 6224 C C . GLU A 1 788 ? -5.814 8.102 19.553 1.00 59.25 788 GLU A C 1
ATOM 6226 O O . GLU A 1 788 ? -5.266 8.787 18.694 1.00 59.25 788 GLU A O 1
ATOM 6231 N N . ASP A 1 789 ? -6.693 8.627 20.418 1.00 62.72 789 ASP A N 1
ATOM 6232 C CA . ASP A 1 789 ? -7.178 10.015 20.335 1.00 62.72 789 ASP A CA 1
ATOM 6233 C C . ASP A 1 789 ? -6.138 11.040 20.832 1.00 62.72 789 ASP A C 1
ATOM 6235 O O . ASP A 1 789 ? -6.291 12.245 20.630 1.00 62.72 789 ASP A O 1
ATOM 6239 N N . GLY A 1 790 ? -5.079 10.587 21.512 1.00 72.19 790 GLY A N 1
ATOM 6240 C CA . GLY A 1 790 ? -4.056 11.464 22.077 1.00 72.19 790 GLY A CA 1
ATOM 6241 C C . GLY A 1 790 ? -4.596 12.401 23.167 1.00 72.19 790 GLY A C 1
ATOM 6242 O O . GLY A 1 790 ? -5.423 12.016 23.994 1.00 72.19 790 GLY A O 1
ATOM 6243 N N . VAL A 1 791 ? -4.065 13.628 23.228 1.00 81.88 791 VAL A N 1
ATOM 6244 C CA . VAL A 1 791 ? -4.569 14.670 24.139 1.00 81.88 791 VAL A CA 1
ATOM 6245 C C . VAL A 1 791 ? -5.805 15.310 23.514 1.00 81.88 791 VAL A C 1
ATOM 6247 O O . VAL A 1 791 ? -5.691 16.005 22.508 1.00 81.88 791 VAL A O 1
ATOM 6250 N N . VAL A 1 792 ? -6.966 15.137 24.142 1.00 79.50 792 VAL A N 1
ATOM 6251 C CA . VAL A 1 792 ? -8.224 15.759 23.710 1.00 79.50 792 VAL A CA 1
ATOM 6252 C C . VAL A 1 792 ? -8.685 16.813 24.707 1.00 79.50 792 VAL A C 1
ATOM 6254 O O . VAL A 1 792 ? -8.480 16.676 25.911 1.00 79.50 792 VAL A O 1
ATOM 6257 N N . THR A 1 793 ? -9.361 17.847 24.221 1.00 88.25 793 THR A N 1
ATOM 6258 C CA . THR A 1 793 ? -10.047 18.824 25.074 1.00 88.25 793 THR A CA 1
ATOM 6259 C C . THR A 1 793 ? -11.483 18.367 25.317 1.00 88.25 793 THR A C 1
ATOM 6261 O O . THR A 1 793 ? -12.170 17.966 24.376 1.00 88.25 793 THR A O 1
ATOM 6264 N N . ARG A 1 794 ? -11.946 18.407 26.569 1.00 82.31 794 ARG A N 1
ATOM 6265 C CA . ARG A 1 794 ? -13.299 18.003 26.970 1.00 82.31 794 ARG A CA 1
ATOM 6266 C C . ARG A 1 794 ? -13.970 19.075 27.811 1.00 82.31 794 ARG A C 1
ATOM 6268 O O . ARG A 1 794 ? -13.352 19.650 28.707 1.00 82.31 794 ARG A O 1
ATOM 6275 N N . ASP A 1 795 ? -15.251 19.289 27.539 1.00 89.12 795 ASP A N 1
ATOM 6276 C CA . ASP A 1 795 ? -16.088 20.182 28.330 1.00 89.12 795 ASP A CA 1
ATOM 6277 C C . ASP A 1 795 ? -16.349 19.586 29.715 1.00 89.12 795 ASP A C 1
ATOM 6279 O O . ASP A 1 795 ? -16.530 18.375 29.871 1.00 89.12 795 ASP A O 1
ATOM 6283 N N . VAL A 1 796 ? -16.421 20.450 30.726 1.00 92.44 796 VAL A N 1
ATOM 6284 C CA . VAL A 1 796 ? -16.687 20.056 32.111 1.00 92.44 796 VAL A CA 1
ATOM 6285 C C . VAL A 1 796 ? -17.959 20.738 32.601 1.00 92.44 796 VAL A C 1
ATOM 6287 O O . VAL A 1 796 ? -18.113 21.957 32.504 1.00 92.44 796 VAL A O 1
ATOM 6290 N N . CYS A 1 797 ? -18.875 19.940 33.144 1.00 91.62 797 CYS A N 1
ATOM 6291 C CA . CYS A 1 797 ? -20.171 20.395 33.637 1.00 91.62 797 CYS A CA 1
ATOM 6292 C C . CYS A 1 797 ? -20.240 20.311 35.163 1.00 91.62 797 CYS A C 1
ATOM 6294 O O . CYS A 1 797 ? -19.788 19.334 35.755 1.00 91.62 797 CYS A O 1
ATOM 6296 N N . GLY A 1 798 ? -20.852 21.316 35.789 1.00 91.75 798 GLY A N 1
ATOM 6297 C CA . GLY A 1 798 ? -21.194 21.339 37.209 1.00 91.75 798 GLY A CA 1
ATOM 6298 C C . GLY A 1 798 ? -22.687 21.118 37.439 1.00 91.75 798 GLY A C 1
ATOM 6299 O O . GLY A 1 798 ? -23.518 21.811 36.841 1.00 91.75 798 GLY A O 1
ATOM 6300 N N . HIS A 1 799 ? -23.030 20.175 38.318 1.00 91.56 799 HIS A N 1
ATOM 6301 C CA . HIS A 1 799 ? -24.422 19.885 38.676 1.00 91.56 799 HIS A CA 1
ATOM 6302 C C . HIS A 1 799 ? -24.926 20.824 39.779 1.00 91.56 799 HIS A C 1
ATOM 6304 O O . HIS A 1 799 ? -24.333 20.893 40.855 1.00 91.56 799 HIS A O 1
ATOM 6310 N N . TRP A 1 800 ? -26.031 21.526 39.519 1.00 90.19 800 TRP A N 1
ATOM 6311 C CA . TRP A 1 800 ? -26.729 22.353 40.505 1.00 90.19 800 TRP A CA 1
ATOM 6312 C C . TRP A 1 800 ? -28.209 22.533 40.147 1.00 90.19 800 TRP A C 1
ATOM 6314 O O . TRP A 1 800 ? -28.564 22.544 38.967 1.00 90.19 800 TRP A O 1
ATOM 6324 N N . SER A 1 801 ? -29.075 22.721 41.145 1.00 90.50 801 SER A N 1
ATOM 6325 C CA . SER A 1 801 ? -30.513 22.966 40.966 1.00 90.50 801 SER A CA 1
ATOM 6326 C C . SER A 1 801 ? -31.221 21.923 40.076 1.00 90.50 801 SER A C 1
ATOM 6328 O O . SER A 1 801 ? -32.047 22.275 39.229 1.00 90.50 801 SER A O 1
ATOM 6330 N N . ASN A 1 802 ? -30.896 20.640 40.258 1.00 85.69 802 ASN A N 1
ATOM 6331 C CA . ASN A 1 802 ? -31.339 19.488 39.465 1.00 85.69 802 ASN A CA 1
ATOM 6332 C C . ASN A 1 802 ? -31.001 19.574 37.965 1.00 85.69 802 ASN A C 1
ATOM 6334 O O . ASN A 1 802 ? -31.611 18.886 37.144 1.00 85.69 802 ASN A O 1
ATOM 6338 N N . ASN A 1 803 ? -30.037 20.414 37.584 1.00 89.31 803 ASN A N 1
ATOM 6339 C CA . ASN A 1 803 ? -29.507 20.485 36.230 1.00 89.31 803 ASN A CA 1
ATOM 6340 C C . ASN A 1 803 ? -28.040 20.040 36.216 1.00 89.31 803 ASN A C 1
ATOM 6342 O O . ASN A 1 803 ? -27.144 20.737 36.697 1.00 89.31 803 ASN A O 1
ATOM 6346 N N . CYS A 1 804 ? -27.801 18.878 35.607 1.00 88.50 804 CYS A N 1
ATOM 6347 C CA . CYS A 1 804 ? -26.491 18.237 35.491 1.00 88.50 804 CYS A CA 1
ATOM 6348 C C . CYS A 1 804 ? -25.408 19.080 34.802 1.00 88.50 804 CYS A C 1
ATOM 6350 O O . CYS A 1 804 ? -24.229 18.776 34.953 1.00 88.50 804 CYS A O 1
ATOM 6352 N N . CYS A 1 805 ? -25.773 20.117 34.050 1.00 90.69 805 CYS A N 1
ATOM 6353 C CA . CYS A 1 805 ? -24.828 21.076 33.483 1.00 90.69 805 CYS A CA 1
ATOM 6354 C C . CYS A 1 805 ? -25.342 22.505 33.688 1.00 90.69 805 CYS A C 1
ATOM 6356 O O . CYS A 1 805 ? -25.509 23.264 32.736 1.00 90.69 805 CYS A O 1
ATOM 6358 N N . TYR A 1 806 ? -25.658 22.847 34.939 1.00 89.31 806 TYR A N 1
ATOM 6359 C CA . TYR A 1 806 ? -26.052 24.206 35.304 1.00 89.31 806 TYR A CA 1
ATOM 6360 C C . TYR A 1 806 ? -24.873 25.177 35.176 1.00 89.31 806 TYR A C 1
ATOM 6362 O O . TYR A 1 806 ? -25.028 26.276 34.651 1.00 89.31 806 TYR A O 1
ATOM 6370 N N . PHE A 1 807 ? -23.688 24.754 35.626 1.00 84.31 807 PHE A N 1
ATOM 6371 C CA . PHE A 1 807 ? -22.447 25.506 35.464 1.00 84.31 807 PHE A CA 1
ATOM 6372 C C . PHE A 1 807 ? -21.610 24.885 34.343 1.00 84.31 807 PHE A C 1
ATOM 6374 O O . PHE A 1 807 ? -21.321 23.689 34.382 1.00 84.31 807 PHE A O 1
ATOM 6381 N N . GLN A 1 808 ? -21.193 25.686 33.363 1.00 83.69 808 GLN A N 1
ATOM 6382 C CA . GLN A 1 808 ? -20.152 25.295 32.411 1.00 83.69 808 GLN A CA 1
ATOM 6383 C C . GLN A 1 808 ? -18.806 25.756 32.959 1.00 83.69 808 GLN A C 1
ATOM 6385 O O . GLN A 1 808 ? -18.605 26.947 33.178 1.00 83.69 808 GLN A O 1
ATOM 6390 N N . SER A 1 809 ? -17.912 24.809 33.236 1.00 84.81 809 SER A N 1
ATOM 6391 C CA . SER A 1 809 ? -16.541 25.124 33.633 1.00 84.81 809 SER A CA 1
ATOM 6392 C C . SER A 1 809 ? -15.646 25.263 32.401 1.00 84.81 809 SER A C 1
ATOM 6394 O O . SER A 1 809 ? -16.041 24.907 31.289 1.00 84.81 809 SER A O 1
ATOM 6396 N N . ASN A 1 810 ? -14.425 25.755 32.609 1.00 85.00 810 ASN A N 1
ATOM 6397 C CA . ASN A 1 810 ? -13.419 25.792 31.556 1.00 85.00 810 ASN A CA 1
ATOM 6398 C C . ASN A 1 810 ? -13.136 24.364 31.054 1.00 85.00 810 ASN A C 1
ATOM 6400 O O . ASN A 1 810 ? -12.998 23.455 31.881 1.00 85.00 810 ASN A O 1
ATOM 6404 N N . PRO A 1 811 ? -13.035 24.144 29.730 1.00 87.06 811 PRO A N 1
ATOM 6405 C CA . PRO A 1 811 ? -12.644 22.848 29.196 1.00 87.06 811 PRO A CA 1
ATOM 6406 C C . PRO A 1 811 ? -11.267 22.425 29.714 1.00 87.06 811 PRO A C 1
ATOM 6408 O O . PRO A 1 811 ? -10.373 23.255 29.888 1.00 87.06 811 PRO A O 1
ATOM 6411 N N . ILE A 1 812 ? -11.091 21.123 29.927 1.00 90.06 812 ILE A N 1
ATOM 6412 C CA . ILE A 1 812 ? -9.828 20.535 30.391 1.00 90.06 812 ILE A CA 1
ATOM 6413 C C . ILE A 1 812 ? -9.217 19.661 29.300 1.00 90.06 812 ILE A C 1
ATOM 6415 O O . ILE A 1 812 ? -9.930 19.171 28.420 1.00 90.06 812 ILE A O 1
ATOM 6419 N N . ARG A 1 813 ? -7.902 19.425 29.362 1.00 91.69 813 ARG A N 1
ATOM 6420 C CA . ARG A 1 813 ? -7.246 18.440 28.490 1.00 91.69 813 ARG A CA 1
ATOM 6421 C C . ARG A 1 813 ? -7.197 17.081 29.181 1.00 91.69 813 ARG A C 1
ATOM 6423 O O . ARG A 1 813 ? -6.892 16.998 30.367 1.00 91.69 813 ARG A O 1
ATOM 6430 N N . VAL A 1 814 ? -7.493 16.015 28.446 1.00 91.12 814 VAL A N 1
ATOM 6431 C CA . VAL A 1 814 ? -7.504 14.631 28.934 1.00 91.12 814 VAL A CA 1
ATOM 6432 C C . VAL A 1 814 ? -6.768 13.750 27.933 1.00 91.12 814 VAL A C 1
ATOM 6434 O O . VAL A 1 814 ? -6.975 13.885 26.729 1.00 91.12 814 VAL A O 1
ATOM 6437 N N . LYS A 1 815 ? -5.923 12.836 28.412 1.00 89.56 815 LYS A N 1
ATOM 6438 C CA . LYS A 1 815 ? -5.249 11.831 27.577 1.00 89.56 815 LYS A CA 1
ATOM 6439 C C . LYS A 1 815 ? -5.469 10.438 28.150 1.00 89.56 815 LYS A C 1
ATOM 6441 O O . LYS A 1 815 ? -5.334 10.231 29.356 1.00 89.56 815 LYS A O 1
ATOM 6446 N N . ALA A 1 816 ? -5.782 9.487 27.276 1.00 86.94 816 ALA A N 1
ATOM 6447 C CA . ALA A 1 816 ? -5.801 8.069 27.610 1.00 86.94 816 ALA A CA 1
ATOM 6448 C C . ALA A 1 816 ? -4.401 7.472 27.449 1.00 86.94 816 ALA A C 1
ATOM 6450 O O . ALA A 1 816 ? -3.752 7.664 26.420 1.00 86.94 816 ALA A O 1
ATOM 6451 N N . CYS A 1 817 ? -3.938 6.742 28.459 1.00 83.06 817 CYS A N 1
ATOM 6452 C CA . CYS A 1 817 ? -2.574 6.234 28.506 1.00 83.06 817 CYS A CA 1
ATOM 6453 C C . CYS A 1 817 ? -2.494 4.717 28.279 1.00 83.06 817 CYS A C 1
ATOM 6455 O O . CYS A 1 817 ? -3.399 3.983 28.695 1.00 83.06 817 CYS A O 1
ATOM 6457 N N . PRO A 1 818 ? -1.390 4.216 27.682 1.00 68.69 818 PRO A N 1
ATOM 6458 C CA . PRO A 1 818 ? -1.104 2.785 27.622 1.00 68.69 818 PRO A CA 1
ATOM 6459 C C . PRO A 1 818 ? -1.056 2.215 29.050 1.00 68.69 818 PRO A C 1
ATOM 6461 O O . PRO A 1 818 ? -0.189 2.582 29.842 1.00 68.69 818 PRO A O 1
ATOM 6464 N N . GLY A 1 819 ? -2.030 1.372 29.406 1.00 74.12 819 GLY A N 1
ATOM 6465 C CA . GLY A 1 819 ? -2.220 0.875 30.778 1.00 74.12 819 GLY A CA 1
ATOM 6466 C C . GLY A 1 819 ? -3.610 1.108 31.383 1.00 74.12 819 GLY A C 1
ATOM 6467 O O . GLY A 1 819 ? -3.777 0.868 32.575 1.00 74.12 819 GLY A O 1
ATOM 6468 N N . ASN A 1 820 ? -4.598 1.542 30.588 1.00 79.81 820 ASN A N 1
ATOM 6469 C CA . ASN A 1 820 ? -6.000 1.731 31.001 1.00 79.81 820 ASN A CA 1
ATOM 6470 C C . ASN A 1 820 ? -6.185 2.741 32.149 1.00 79.81 820 ASN A C 1
ATOM 6472 O O . ASN A 1 820 ? -6.920 2.490 33.102 1.00 79.81 820 ASN A O 1
ATOM 6476 N N . TYR A 1 821 ? -5.525 3.895 32.057 1.00 87.00 821 TYR A N 1
ATOM 6477 C CA . TYR A 1 821 ? -5.770 5.035 32.943 1.00 87.00 821 TYR A CA 1
ATOM 6478 C C . TYR A 1 821 ? -5.732 6.346 32.159 1.00 87.00 821 TYR A C 1
ATOM 6480 O O . TYR A 1 821 ? -5.265 6.397 31.019 1.00 87.00 821 TYR A O 1
ATOM 6488 N N . PHE A 1 822 ? -6.214 7.408 32.798 1.00 92.38 822 PHE A N 1
ATOM 6489 C CA . PHE A 1 822 ? -6.321 8.735 32.211 1.00 92.38 822 PHE A CA 1
ATOM 6490 C C . PHE A 1 822 ? -5.508 9.741 33.012 1.00 92.38 822 PHE A C 1
ATOM 6492 O O . PHE A 1 822 ? -5.401 9.636 34.238 1.00 92.38 822 PHE A O 1
ATOM 6499 N N . VAL A 1 823 ? -4.962 10.720 32.304 1.00 94.00 823 VAL A N 1
ATOM 6500 C CA . VAL A 1 823 ? -4.322 11.895 32.893 1.00 94.00 823 VAL A CA 1
ATOM 6501 C C . VAL A 1 823 ? -5.073 13.143 32.452 1.00 94.00 823 VAL A C 1
ATOM 6503 O O . VAL A 1 823 ? -5.534 13.227 31.312 1.00 94.00 823 VAL A O 1
ATOM 6506 N N . TYR A 1 824 ? -5.209 14.094 33.370 1.00 95.12 824 TYR A N 1
ATOM 6507 C CA . TYR A 1 824 ? -6.023 15.294 33.218 1.00 95.12 824 TYR A CA 1
ATOM 6508 C C . TYR A 1 824 ? -5.174 16.522 33.491 1.00 95.12 824 TYR A C 1
ATOM 6510 O O . TYR A 1 824 ? -4.455 16.580 34.485 1.00 95.12 824 TYR A O 1
ATOM 6518 N N . GLU A 1 825 ? -5.291 17.528 32.649 1.00 94.75 825 GLU A N 1
ATOM 6519 C CA . GLU A 1 825 ? -4.764 18.851 32.931 1.00 94.75 825 GLU A CA 1
ATOM 6520 C C . GLU A 1 825 ? -5.927 19.752 33.311 1.00 94.75 825 GLU A C 1
ATOM 6522 O O . GLU A 1 825 ? -6.652 20.283 32.464 1.00 94.75 825 GLU A O 1
ATOM 6527 N N . PHE A 1 826 ? -6.141 19.841 34.620 1.00 92.06 826 PHE A N 1
ATOM 6528 C CA . PHE A 1 826 ? -7.222 20.616 35.197 1.00 92.06 826 PHE A CA 1
ATOM 6529 C C . PHE A 1 826 ? -6.948 22.110 35.087 1.00 92.06 826 PHE A C 1
ATOM 6531 O O . PHE A 1 826 ? -5.814 22.575 35.190 1.00 92.06 826 PHE A O 1
ATOM 6538 N N . VAL A 1 827 ? -8.025 22.870 34.919 1.00 89.44 827 VAL A N 1
ATOM 6539 C CA . VAL A 1 827 ? -7.990 24.330 34.884 1.00 89.44 827 VAL A CA 1
ATOM 6540 C C . VAL A 1 827 ? -8.734 24.860 36.101 1.00 89.44 827 VAL A C 1
ATOM 6542 O O . VAL A 1 827 ? -9.707 24.266 36.560 1.00 89.44 827 VAL A O 1
ATOM 6545 N N . LYS A 1 828 ? -8.293 25.994 36.641 1.00 86.94 828 LYS A N 1
ATOM 6546 C CA . LYS A 1 828 ? -8.963 26.663 37.760 1.00 86.94 828 LYS A CA 1
ATOM 6547 C C . LYS A 1 828 ? -10.459 26.907 37.449 1.00 86.94 828 LYS A C 1
ATOM 6549 O O . LYS A 1 828 ? -10.754 27.617 36.483 1.00 86.94 828 LYS A O 1
ATOM 6554 N N . PRO A 1 829 ? -11.398 26.377 38.258 1.00 85.50 829 PRO A N 1
ATOM 6555 C CA . PRO A 1 829 ? -12.819 26.700 38.138 1.00 85.50 829 PRO A CA 1
ATOM 6556 C C . PRO A 1 829 ? -13.117 28.140 38.572 1.00 85.50 829 PRO A C 1
ATOM 6558 O O . PRO A 1 829 ? -12.439 28.689 39.442 1.00 85.50 829 PRO A O 1
ATOM 6561 N N . GLU A 1 830 ? -14.166 28.741 38.007 1.00 81.12 830 GLU A N 1
ATOM 6562 C CA . GLU A 1 830 ? -14.504 30.155 38.239 1.00 81.12 830 GLU A CA 1
ATOM 6563 C C . GLU A 1 830 ? -14.988 30.463 39.667 1.00 81.12 830 GLU A C 1
ATOM 6565 O O . GLU A 1 830 ? -14.734 31.552 40.180 1.00 81.12 830 GLU A O 1
ATOM 6570 N N . PHE A 1 831 ? -15.654 29.512 40.333 1.00 80.25 831 PHE A N 1
ATOM 6571 C CA . PHE A 1 831 ? -16.297 29.729 41.635 1.00 80.25 831 PHE A CA 1
ATOM 6572 C C . PHE A 1 831 ? -15.868 28.688 42.676 1.00 80.25 831 PHE A C 1
ATOM 6574 O O . PHE A 1 831 ? -15.735 27.504 42.363 1.00 80.25 831 PHE A O 1
ATOM 6581 N N . CYS A 1 832 ? -15.781 29.088 43.951 1.00 81.56 832 CYS A N 1
ATOM 6582 C CA . CYS A 1 832 ? -15.449 28.193 45.076 1.00 81.56 832 CYS A CA 1
ATOM 6583 C C . CYS A 1 832 ? -16.587 27.227 45.475 1.00 81.56 832 CYS A C 1
ATOM 6585 O O . CYS A 1 832 ? -16.624 26.689 46.573 1.00 81.56 832 CYS A O 1
ATOM 6587 N N . SER A 1 833 ? -17.563 26.998 44.599 1.00 86.12 833 SER A N 1
ATOM 6588 C CA . SER A 1 833 ? -18.577 25.948 44.772 1.00 86.12 833 SER A CA 1
ATOM 6589 C C . SER A 1 833 ? -18.345 24.749 43.851 1.00 86.12 833 SER A C 1
ATOM 6591 O O . SER A 1 833 ? -19.159 23.831 43.870 1.00 86.12 833 SER A O 1
ATOM 6593 N N . LEU A 1 834 ? -17.264 24.773 43.058 1.00 90.62 834 LEU A N 1
ATOM 6594 C CA . LEU A 1 834 ? -16.927 23.780 42.041 1.00 90.62 834 LEU A CA 1
ATOM 6595 C C . LEU A 1 834 ? -15.659 23.005 42.428 1.00 90.62 834 LEU A C 1
ATOM 6597 O O . LEU A 1 834 ? -14.654 23.603 42.828 1.00 90.62 834 LEU A O 1
ATOM 6601 N N . ALA A 1 835 ? -15.696 21.682 42.268 1.00 92.38 835 ALA A N 1
ATOM 6602 C CA . ALA A 1 835 ? -14.538 20.806 42.440 1.00 92.38 835 ALA A CA 1
ATOM 6603 C C . ALA A 1 835 ? -14.590 19.606 41.483 1.00 92.38 835 ALA A C 1
ATOM 6605 O O . ALA A 1 835 ? -15.669 19.062 41.233 1.00 92.38 835 ALA A O 1
ATOM 6606 N N . TYR A 1 836 ? -13.427 19.193 40.979 1.00 94.50 836 TYR A N 1
ATOM 6607 C CA . TYR A 1 836 ? -13.236 18.011 40.141 1.00 94.50 836 TYR A CA 1
ATOM 6608 C C . TYR A 1 836 ? -13.396 16.733 40.968 1.00 94.50 836 TYR A C 1
ATOM 6610 O O . TYR A 1 836 ? -12.652 16.500 41.926 1.00 94.50 836 TYR A O 1
ATOM 6618 N N . CYS A 1 837 ? -14.380 15.918 40.587 1.00 93.44 837 CYS A N 1
ATOM 6619 C CA . CYS A 1 837 ? -14.661 14.630 41.211 1.00 93.44 837 CYS A CA 1
ATOM 6620 C C . CYS A 1 837 ? -13.742 13.514 40.713 1.00 93.44 837 CYS A C 1
ATOM 6622 O O . CYS A 1 837 ? -13.245 13.565 39.586 1.00 93.44 837 CYS A O 1
ATOM 6624 N N . ALA A 1 838 ? -13.597 12.482 41.544 1.00 89.00 838 ALA A N 1
ATOM 6625 C CA . ALA A 1 838 ? -12.828 11.272 41.272 1.00 89.00 838 ALA A CA 1
ATOM 6626 C C . ALA A 1 838 ? -13.577 9.993 41.685 1.00 89.00 838 ALA A C 1
ATOM 6628 O O . ALA A 1 838 ? -14.453 10.050 42.594 1.00 89.00 838 ALA A O 1
#

Nearest PDB structures (foldseek):
  7p6r-assembly1_A  TM=9.239E-01  e=7.895E-14  Homo sapiens
  7p6r-assembly2_B  TM=9.144E-01  e=1.039E-13  Homo sapiens
  7p6t-assembly1_A  TM=8.561E-01  e=1.294E-13  Homo sapiens
  7pfp-assembly1_C  TM=4.195E-01  e=6.710E-13  Homo sapiens
  7pfp-assembly1_A  TM=3.524E-01  e=1.367E-13  Homo sapiens

pLDDT: mean 79.5, std 17.01, range [25.88, 96.19]

Mean predicted aligned error: 23.91 Å

Organism: NCBI:txid2873325

Sequence (838 aa):
PCYSYNELDDPRRATNNLYSSHAICDCEVNWDGWYRLFFDGLSVQMPDTCVDQESCGTHAPLWLKGGHPKVEDGVVTRDVCGHWMNDCCSFLSNPIRVKACPGGYYIYELVKPSFCFLAYCTEVRNINTSYAIVTSATKLEPTPIAPVAPLVDPCYNYSVLDDEWRSTNNRNASEKKCDCEVNWSGWYRLFIKGQSVQMPDTCVAENSCATSAPLWLSGGHPRVEDGVVIRDVCGHWSNNCCYFQSNPIRVKSCPGNYFVYEFVKPEFCSLAYCADPCYSYNELDDPRRATNNLYSSHAICDCEVNWDGWYRLFFDGLSVQMPDTCVDQESCGTHAPLWLKGGHPKVEDGVVTRDVCGHWMNDCCSFLSNPIRVKACPGGYYIYELVKPSFCFLAYCTEVRNINTSYAIVTSATKLEPTPIAQVAPPIDPCQNHSVLDDEWRSSNNRNSSEKKCDCEVNWSGWYRLFIKGQSVQMPDTCVDQESCGTHAPLWLRGGHPRVEDGVVTRDVCGHWSNNCCYFQSNPIRVKACSGNYFVYEFVKPEFCSIAYCAVKQTSIIVSITDPCYSYNELDDPRRATNNLYSSHAICDCEVNWDGWYRLFFDGLSVQMPDTCVDQESCGTHAPLWLKGGHPKVEDGVVTRDVCGHWMNDCCSFLSNPIRVKACPGGYYIYELVKPSFCFLAYCTEVRNINTSYAIVTSATKLEPTPIAQVAPLVDPCYNYSVLDDEWRSTNNRNASEKKCDCEVNWSGWYRLFIKGQSVQMPDTCVAENSCATSAPLWLRGGHPRVEDGVVTRDVCGHWSNNCCYFQSNPIRVKACPGNYFVYEFVKPEFCSLAYCA

Secondary structure (DSSP, 8-state):
-TTS-EEEE-GGGBTT-B--SS---TTSS---S-EEEEETTEE----SS---TTBTTSSEEEEESSPPPPGGG-EEEEEEEE-SSSSTT-EEEEEEEEEEETTTEEEEE----SSTTEEE-B--TTS----------------PPPPPPP---TTTS-EEE--GGGBTT--S-SS---STTS---S-EEEEETTEE-B--SSPPPTT-TTSSEEEEEET-PPPGGG-EEEEEEEEEETTEEEEEEEEEEEEEEETTTEEEEE----SSTTEEE-BBGGG--EEEE-GGGBTT-B--SS---STTS---SEEEEEETTEE----SS---TTBTTSSEEEEETT-PPPGGG-EEEEEEEEEETTEEEEEEEEEEEEEEETTTEEEEE----SSTTEEE-B--TTS---------------------PPPPPTTTS-EEE--GGGBTT--S-SS---STTS---S-EEEEETTEEEE--SS---TT-TTSSEEEEEET-PPPGGG-EEEEEEEEEETTEEEEEEEEEEEEEEETTTEEEEE----SSTTEEE-BEE-------SS-TTSS-EEEE-GGGBTT-B--SS---TTSS---S-EEEEETTEE----SS---TTBTTSSEEEEETT-PPPGGG-EEEE-EEEEETTEEEEEE---EEEEEETTTEEEEE----SSTTEEE-B--TT----------PPPPPPPP---------TTTS-EEE--GGG-TT--S-SS---STTS---S-EEEEETTEE----SSPPPTT-TTSSEEEEETT-PPPGGG-EEEEEEEEEETTEEEEEEEEEEEEEEETTTEEEEE----SSTTEEE--